Protein AF-0000000087348554 (afdb_homodimer)

InterPro domains:
  IPR007658 Protein of unknown function DUF594 [PF04578] (709-762)
  IPR025315 Domain of unknown function DUF4220 [PF13968] (114-515)

pLDDT: mean 78.17, std 15.98, range [23.62, 96.56]

Radius of gyration: 38.82 Å; Cα contacts (8 Å, |Δi|>4): 2199; chains: 2; bounding box: 95×120×95 Å

Solvent-accessible surface area (backbone atoms only — not comparable to full-atom values): 82004 Å² total; per-residue (Å²): 136,74,88,59,67,51,54,54,51,71,67,56,51,52,50,49,66,68,67,70,65,58,65,64,60,48,52,51,48,50,52,50,50,51,52,45,52,52,31,45,48,41,44,54,53,40,46,72,56,22,68,59,44,59,80,38,67,67,56,47,48,50,37,50,46,22,65,62,46,45,54,23,51,48,29,25,48,44,21,30,39,45,76,20,38,17,82,32,52,38,53,46,80,52,91,65,31,38,36,37,27,44,25,42,23,60,70,47,46,52,44,53,50,46,43,51,33,43,53,49,44,47,50,61,70,47,48,51,36,20,46,44,32,80,67,46,69,59,56,34,65,76,62,59,66,57,52,51,52,48,53,53,51,44,50,55,49,54,51,49,47,66,70,59,65,53,56,71,68,58,44,48,58,52,49,46,41,51,48,50,46,52,52,52,52,50,49,52,45,50,33,43,57,50,15,43,72,27,44,69,49,6,39,20,43,37,35,51,27,23,44,34,40,46,61,65,69,49,73,67,67,64,66,62,81,66,92,81,69,61,71,73,40,63,60,50,40,53,73,79,52,63,66,38,82,39,59,77,25,27,30,68,61,69,74,72,73,82,68,79,89,68,82,63,54,75,54,55,41,30,45,37,60,55,65,64,57,79,53,74,86,40,53,87,56,29,60,59,49,48,43,48,46,48,15,51,26,48,36,53,55,52,46,25,48,63,36,67,48,49,60,74,56,44,35,32,67,72,51,13,56,52,44,39,46,71,50,61,62,56,90,43,27,62,59,42,53,48,35,45,38,49,17,48,29,52,50,36,38,42,66,65,26,48,62,59,38,32,66,68,42,88,60,45,52,57,52,51,44,49,51,38,52,51,49,42,50,51,43,48,50,54,51,50,49,45,41,66,70,46,50,47,52,54,69,64,62,67,60,85,66,70,23,35,34,38,23,43,31,36,28,33,61,69,74,42,77,88,81,81,69,84,48,73,46,25,40,72,45,77,49,52,42,69,59,45,62,77,52,52,51,57,39,55,53,43,42,50,48,43,40,51,52,37,50,48,51,47,47,50,57,62,50,29,70,65,43,53,51,52,49,49,48,51,40,64,56,35,65,72,46,60,69,33,65,65,53,50,48,49,52,49,49,47,61,68,54,48,68,82,80,69,70,59,36,47,73,25,36,44,57,36,58,70,79,63,74,78,80,68,79,42,69,64,45,48,54,45,36,68,61,46,64,58,55,54,40,72,61,54,67,38,41,39,36,44,39,48,50,45,52,51,50,37,50,75,68,62,48,51,74,45,24,38,61,49,70,68,63,69,32,40,44,45,48,97,87,42,75,78,44,73,61,70,95,58,53,70,66,56,50,50,50,21,51,30,48,15,50,52,42,70,64,44,64,58,84,88,70,72,82,64,87,70,47,54,34,47,51,20,26,52,52,50,36,20,27,51,46,25,33,36,61,76,41,23,69,64,41,93,49,38,44,68,39,39,33,50,50,46,50,53,51,34,53,50,47,44,62,61,46,55,91,56,70,81,60,84,77,45,86,43,45,65,56,49,32,51,48,50,33,52,50,37,56,71,62,46,81,51,66,55,58,32,50,6,28,52,50,27,52,54,44,52,51,43,24,72,71,72,32,62,64,54,48,28,42,27,44,24,52,46,48,29,49,48,50,57,49,43,27,40,58,86,54,60,66,49,45,50,54,35,40,52,57,20,41,39,55,57,50,49,48,27,55,54,37,42,55,54,40,24,57,41,47,38,74,74,51,55,74,70,59,63,69,67,73,114,135,75,87,58,67,49,54,56,53,71,67,58,51,52,50,48,68,68,66,69,66,57,65,64,60,49,52,51,47,50,51,50,49,51,52,43,49,51,31,47,48,41,42,53,52,38,45,71,56,22,69,59,43,59,81,38,68,66,57,44,47,50,37,50,47,23,65,62,47,45,53,25,51,48,29,24,47,44,22,30,39,45,76,20,38,16,85,32,51,39,52,44,80,54,92,64,31,38,35,37,27,43,25,44,22,61,69,47,46,52,43,52,50,44,43,52,34,44,52,50,44,47,51,61,70,46,49,49,36,19,46,42,33,81,67,46,70,61,56,34,64,75,62,60,66,58,53,49,52,47,52,52,50,44,51,54,50,54,51,49,48,66,70,57,66,54,57,72,67,58,44,48,57,52,50,45,41,50,49,51,44,52,51,53,50,49,49,52,46,51,32,45,57,52,15,43,71,26,44,69,50,6,39,20,44,36,34,51,26,22,44,33,41,48,60,65,69,48,74,67,66,62,64,62,80,66,92,82,69,63,70,72,41,63,60,50,39,54,71,80,53,64,64,38,81,39,59,76,26,28,30,68,60,69,74,71,75,83,67,81,89,68,83,62,55,76,54,54,41,29,44,36,60,55,65,64,58,79,53,75,84,41,54,87,56,28,60,59,50,48,42,48,47,49,16,51,27,49,34,53,55,51,45,24,49,61,37,67,48,50,60,74,54,42,34,31,66,72,50,15,58,52,45,39,48,72,50,61,63,55,90,45,30,62,58,41,54,48,35,45,36,50,17,49,27,52,50,38,37,43,67,65,25,49,61,58,38,32,64,69,41,88,60,45,53,56,51,51,46,50,52,36,53,51,50,40,51,50,42,50,52,52,51,51,49,45,41,66,70,46,49,48,55,55,68,63,62,64,66,85,65,72,23,37,34,37,24,43,31,33,30,31,58,68,75,42,75,90,84,77,71,82,46,73,45,24,37,73,44,77,49,53,42,69,60,43,61,78,51,51,52,57,40,54,53,43,42,50,49,42,40,52,50,37,50,50,52,46,46,49,57,62,50,29,71,65,44,53,50,51,49,50,48,51,41,65,55,35,64,71,46,60,68,33,66,64,52,49,48,50,52,50,50,48,60,66,58,50,75,82,82,67,69,60,34,47,72,22,34,45,58,34,59,72,80,64,74,78,76,69,81,42,69,65,47,48,53,46,36,68,61,47,64,59,54,53,38,70,59,54,68,39,41,39,37,44,40,49,49,45,52,49,51,36,50,74,69,63,48,51,77,44,22,38,61,50,70,66,60,70,32,39,44,45,48,98,87,41,75,77,45,72,60,71,93,58,53,71,66,56,50,52,50,21,50,29,47,15,50,51,42,71,64,44,65,61,83,89,70,74,82,67,84,68,48,53,33,48,50,20,26,52,52,47,35,21,27,50,47,25,33,36,62,77,41,24,68,65,42,93,51,38,44,66,42,38,34,51,50,46,51,54,51,35,54,48,45,44,63,61,46,57,90,56,70,80,60,84,77,46,86,42,46,66,54,48,32,51,49,51,33,53,50,38,56,71,62,47,80,51,66,55,60,33,51,7,28,51,50,28,52,53,44,52,53,43,24,74,72,73,33,63,63,54,47,29,43,27,43,24,52,45,50,30,49,49,51,56,49,44,28,39,59,86,53,60,66,49,45,52,51,36,39,52,58,20,41,39,57,56,49,48,48,26,52,53,38,43,55,56,38,24,54,40,46,41,75,72,53,53,73,68,58,63,68,67,73,113

Organism: Triticum turgidum subsp. durum (NCBI:txid4567)

Secondary structure (DSSP, 8-state):
---------HHHHHHHHHHS--HHHHHHHHHHHHHHHHHHHHHHHHHHHHHHHTT-HHHHHHHHHHHHHHHHHHHHHHHIIIIISTTEEEEEEETTEEEEEEEE-HHHHHHHHHHHHHHHHHHHHH---B---TTTT--B---HHHHHHHHHHHHHHHHHHHHTT--HHHHHHHHHHHHHHHHHHHHHHHHHHHHHH-TTTTTHHHHHHHHHHHHHH-TTS---S-TT-----EEE-GGGS-EEEETTEEEE--------S----TT-EEHHHHHH---GGGHHHHHHHHHHHHHHHHHHHHHHHHTT--HHHHTHHHHHHHHHHHHHSSS-HHHHHHHHHHHHHHHHHHHH-SSGGGGGSTTHHHHHHHHHHHHHHHHHHHHHHHIIIIIHHHHT--S----SEEEEEEEEE---SSS------S--EEEEES-THHHHHHHHHHHHHHHHHHHHHHHHHHH-HHHHHHHHHHHHH-TTGGG-HHHHHHHHHHHHT--GGG--S--EE----SS-------HHHHHHHHHHTT-PEEPPHHHHHHHHHHHHHHHHTT--SSEE--HHHHTEEEETTEEEEE--S--HHHHHHHHHHHHHHHT---SSS------HHHHHHHHHHHHHHHHHHH-GGGSSS-HHHHHHHHHHHHHHHHHHHTT----TT--SHHHHHHHHHHHHHHH--SHHHHHHHHHHHHHHHHHHHH-HHHHHHHHHHHHHHHHHHHS--S-HHHHHHHHHTT--HHHHHHHHHHHTT--EEHHHHHHHHGGG--/---------HHHHHHHHHHS--HHHHHHHHHHHHHHHHHHHHHHHHHHHHHHHTT-HHHHHHHHHHHHHHHHHHHHHHHIIIIISTTEEEEEEETTEEEEEEEE-HHHHHHHHHHHHHHHHHHHHH---B---TTTT--B---HHHHHHHHHHHHHHHHHHHHTT--HHHHHHHHHHHHHHHHHHHHHHHHHHHHHH-TTTTTHHHHHHHHHHHHHH-TTS---S-TT-----EEE-GGGS-EEEETTEEEE--------S----TT-EEHHHHHH---GGGHHHHHHHHHHHHHHHHHHHHHHHHTT--HHHHTHHHHHHHHHHHHHSSS-HHHHHHHHHHHHHHHHHHHH-SSGGGGGSTTHHHHHHHHHHHHHHHHHHHHHHHIIIIIHHHHT--S----SEEEEEEEEE---SSS------S--EEEEES-THHHHHHHHHHHHHHHHHHHHHHHHHHS-HHHHHHHHHHHHH-GGGGS-HHHHHHHHHHHHT-SSTT--S--EE----SS-------HHHHHHHHHHTT-PEEPPHHHHHHHHHHHHHHHHTT--SSEE--HHHHTEEEETTEEEEE-TT--HHHHHHHHHHHHHHHT---SSS------HHHHHHHHHHHHHHHHHHH-GGGSSS-HHHHHHHHHHHHHHHHHHHTT----TT--SHHHHHHHHHHHHHHH--SHHHHHHHHHHHHHHHHHHHH-HHHHHHHHHHHHHHHHHHHS--S-HHHHHHHHHTT--HHHHHHHHHHHTT--EEHHHHHHHHGGGT-

Structure (mmCIF, N/CA/C/O backbone):
data_AF-0000000087348554-model_v1
#
loop_
_entity.id
_entity.type
_entity.pdbx_description
1 polymer 'DUF4220 domain-containing protein'
#
loop_
_atom_site.group_PDB
_atom_site.id
_atom_site.type_symbol
_atom_site.label_atom_id
_atom_site.label_alt_id
_atom_site.label_comp_id
_atom_site.label_asym_id
_atom_site.label_entity_id
_atom_site.label_seq_id
_atom_site.pdbx_PDB_ins_code
_atom_site.Cartn_x
_atom_site.Cartn_y
_atom_site.Cartn_z
_atom_site.occupancy
_atom_site.B_iso_or_equiv
_atom_site.auth_seq_id
_atom_site.auth_comp_id
_atom_site.auth_asym_id
_atom_site.auth_atom_id
_atom_site.pdbx_PDB_model_num
ATOM 1 N N . MET A 1 1 ? -22.359 61.125 46.844 1 23.91 1 MET A N 1
ATOM 2 C CA . MET A 1 1 ? -21.594 60.125 46.125 1 23.91 1 MET A CA 1
ATOM 3 C C . MET A 1 1 ? -22.094 59.969 44.688 1 23.91 1 MET A C 1
ATOM 5 O O . MET A 1 1 ? -23.125 59.375 44.438 1 23.91 1 MET A O 1
ATOM 9 N N . SER A 1 2 ? -22.031 61 43.906 1 27.91 2 SER A N 1
ATOM 10 C CA . SER A 1 2 ? -22.547 61.219 42.562 1 27.91 2 SER A CA 1
ATOM 11 C C . SER A 1 2 ? -22.125 60.094 41.594 1 27.91 2 SER A C 1
ATOM 13 O O . SER A 1 2 ? -21.125 59.438 41.844 1 27.91 2 SER A O 1
ATOM 15 N N . ASN A 1 3 ? -23.094 59.656 40.781 1 31.27 3 ASN A N 1
ATOM 16 C CA . ASN A 1 3 ? -23.188 58.625 39.781 1 31.27 3 ASN A CA 1
ATOM 17 C C . ASN A 1 3 ? -21.984 58.625 38.844 1 31.27 3 ASN A C 1
ATOM 19 O O . ASN A 1 3 ? -21.969 59.375 37.844 1 31.27 3 ASN A O 1
ATOM 23 N N . LEU A 1 4 ? -20.75 58.688 39.25 1 34.41 4 LEU A N 1
ATOM 24 C CA . LEU A 1 4 ? -19.406 58.625 38.688 1 34.41 4 LEU A CA 1
ATOM 25 C C . LEU A 1 4 ? -19.25 57.438 37.75 1 34.41 4 LEU A C 1
ATOM 27 O O . LEU A 1 4 ? -18.141 57.094 37.375 1 34.41 4 LEU A O 1
ATOM 31 N N . ASN A 1 5 ? -20.188 56.562 37.688 1 40.28 5 ASN A N 1
ATOM 32 C CA . ASN A 1 5 ? -20.141 55.438 36.75 1 40.28 5 ASN A CA 1
ATOM 33 C C . ASN A 1 5 ? -20.203 55.906 35.312 1 40.28 5 ASN A C 1
ATOM 35 O O . ASN A 1 5 ? -21.25 55.844 34.656 1 40.28 5 ASN A O 1
ATOM 39 N N . GLN A 1 6 ? -19.75 56.938 34.938 1 46.12 6 GLN A N 1
ATOM 40 C CA . GLN A 1 6 ? -19.953 57.375 33.562 1 46.12 6 GLN A CA 1
ATOM 41 C C . GLN A 1 6 ? -19.234 56.469 32.562 1 46.12 6 GLN A C 1
ATOM 43 O O . GLN A 1 6 ? -18.031 56.219 32.688 1 46.12 6 GLN A O 1
ATOM 48 N N . THR A 1 7 ? -19.859 55.438 31.797 1 59.31 7 THR A N 1
ATOM 49 C CA . THR A 1 7 ? -19.656 54.562 30.656 1 59.31 7 THR A CA 1
ATOM 50 C C . THR A 1 7 ? -18.891 55.281 29.547 1 59.31 7 THR A C 1
ATOM 52 O O . THR A 1 7 ? -18.906 56.5 29.469 1 59.31 7 THR A O 1
ATOM 55 N N . CYS A 1 8 ? -17.766 54.5 29.062 1 74.31 8 CYS A N 1
ATOM 56 C CA . CYS A 1 8 ? -17.109 55.031 27.875 1 74.31 8 CYS A CA 1
ATOM 57 C C . CYS A 1 8 ? -18.109 55.625 26.891 1 74.31 8 CYS A C 1
ATOM 59 O O . CYS A 1 8 ? -19.219 55.094 26.734 1 74.31 8 CYS A O 1
ATOM 61 N N . SER A 1 9 ? -18.016 56.938 26.484 1 76.19 9 SER A N 1
ATOM 62 C CA . SER A 1 9 ? -18.906 57.562 25.516 1 76.19 9 SER A CA 1
ATOM 63 C C . SER A 1 9 ? -19.109 56.688 24.297 1 76.19 9 SER A C 1
ATOM 65 O O . SER A 1 9 ? -18.25 55.875 23.953 1 76.19 9 SER A O 1
ATOM 67 N N . ASN A 1 10 ? -20.328 56.625 23.719 1 79.62 10 ASN A N 1
ATOM 68 C CA . ASN A 1 10 ? -20.656 55.844 22.516 1 79.62 10 ASN A CA 1
ATOM 69 C C . ASN A 1 10 ? -19.703 56.156 21.375 1 79.62 10 ASN A C 1
ATOM 71 O O . ASN A 1 10 ? -19.359 55.281 20.578 1 79.62 10 ASN A O 1
ATOM 75 N N . ASP A 1 11 ? -19.234 57.406 21.312 1 79.81 11 ASP A N 1
ATOM 76 C CA . ASP A 1 11 ? -18.297 57.781 20.266 1 79.81 11 ASP A CA 1
ATOM 77 C C . ASP A 1 11 ? -16.953 57.094 20.469 1 79.81 11 ASP A C 1
ATOM 79 O O . ASP A 1 11 ? -16.312 56.688 19.5 1 79.81 11 ASP A O 1
ATOM 83 N N . ALA A 1 12 ? -16.547 57 21.703 1 79.62 12 ALA A N 1
ATOM 84 C CA . ALA A 1 12 ? -15.289 56.312 22.016 1 79.62 12 ALA A CA 1
ATOM 85 C C . ALA A 1 12 ? -15.367 54.844 21.688 1 79.62 12 ALA A C 1
ATOM 87 O O . ALA A 1 12 ? -14.414 54.25 21.172 1 79.62 12 ALA A O 1
ATOM 88 N N . LEU A 1 13 ? -16.484 54.312 21.938 1 81.5 13 LEU A N 1
ATOM 89 C CA . LEU A 1 13 ? -16.672 52.875 21.656 1 81.5 13 LEU A CA 1
ATOM 90 C C . LEU A 1 13 ? -16.688 52.625 20.156 1 81.5 13 LEU A C 1
ATOM 92 O O . LEU A 1 13 ? -16.125 51.625 19.688 1 81.5 13 LEU A O 1
ATOM 96 N N . ASP A 1 14 ? -17.344 53.469 19.391 1 81.88 14 ASP A N 1
ATOM 97 C CA . ASP A 1 14 ? -17.359 53.312 17.938 1 81.88 14 ASP A CA 1
ATOM 98 C C . ASP A 1 14 ? -15.969 53.5 17.344 1 81.88 14 ASP A C 1
ATOM 100 O O . ASP A 1 14 ? -15.602 52.812 16.391 1 81.88 14 ASP A O 1
ATOM 104 N N . TYR A 1 15 ? -15.195 54.375 17.922 1 80.31 15 TYR A N 1
ATOM 105 C CA . TYR A 1 15 ? -13.828 54.594 17.453 1 80.31 15 TYR A CA 1
ATOM 106 C C . TYR A 1 15 ? -12.977 53.344 17.703 1 80.31 15 TYR A C 1
ATOM 108 O O . TYR A 1 15 ? -12.188 52.938 16.844 1 80.31 15 TYR A O 1
ATOM 116 N N . PHE A 1 16 ? -13.188 52.75 18.859 1 79.19 16 PHE A N 1
ATOM 117 C CA . PHE A 1 16 ? -12.469 51.5 19.172 1 79.19 16 PHE A CA 1
ATOM 118 C C . PHE A 1 16 ? -12.844 50.406 18.203 1 79.19 16 PHE A C 1
ATOM 120 O O . PHE A 1 16 ? -11.977 49.688 17.703 1 79.19 16 PHE A O 1
ATOM 127 N N . ASN A 1 17 ? -14.086 50.344 17.953 1 76.38 17 ASN A N 1
ATOM 128 C CA . ASN A 1 17 ? -14.594 49.312 17.062 1 76.38 17 ASN A CA 1
ATOM 129 C C . ASN A 1 17 ? -14.023 49.438 15.664 1 76.38 17 ASN A C 1
ATOM 131 O O . ASN A 1 17 ? -13.711 48.438 15.016 1 76.38 17 ASN A O 1
ATOM 135 N N . GLU A 1 18 ? -13.789 50.562 15.219 1 76.94 18 GLU A N 1
ATOM 136 C CA . GLU A 1 18 ? -13.344 50.812 13.844 1 76.94 18 GLU A CA 1
ATOM 137 C C . GLU A 1 18 ? -11.82 50.719 13.742 1 76.94 18 GLU A C 1
ATOM 139 O O . GLU A 1 18 ? -11.281 50.312 12.703 1 76.94 18 GLU A O 1
ATOM 144 N N . ASN A 1 19 ? -11.07 50.938 14.836 1 72.75 19 ASN A N 1
ATOM 145 C CA . ASN A 1 19 ? -9.625 51.094 14.68 1 72.75 19 ASN A CA 1
ATOM 146 C C . ASN A 1 19 ? -8.867 49.938 15.289 1 72.75 19 ASN A C 1
ATOM 148 O O . ASN A 1 19 ? -7.648 49.812 15.148 1 72.75 19 ASN A O 1
ATOM 152 N N . ILE A 1 20 ? -9.531 49.031 16 1 72.56 20 ILE A N 1
ATOM 153 C CA . ILE A 1 20 ? -8.828 47.938 16.625 1 72.56 20 ILE A CA 1
ATOM 154 C C . ILE A 1 20 ? -8.383 46.938 15.539 1 72.56 20 ILE A C 1
ATOM 156 O O . ILE A 1 20 ? -7.383 46.25 15.703 1 72.56 20 ILE A O 1
ATOM 160 N N . GLY A 1 21 ? -8.977 46.906 14.258 1 71.56 21 GLY A N 1
ATOM 161 C CA . GLY A 1 21 ? -8.547 46.062 13.141 1 71.56 21 GLY A CA 1
ATOM 162 C C . GLY A 1 21 ? -8.789 44.594 13.359 1 71.56 21 GLY A C 1
ATOM 163 O O . GLY A 1 21 ? -7.992 43.75 12.93 1 71.56 21 GLY A O 1
ATOM 164 N N . LEU A 1 22 ? -9.773 44.156 14.148 1 77.38 22 LEU A N 1
ATOM 165 C CA . LEU A 1 22 ? -10.039 42.75 14.453 1 77.38 22 LEU A CA 1
ATOM 166 C C . LEU A 1 22 ? -11.109 42.188 13.523 1 77.38 22 LEU A C 1
ATOM 168 O O . LEU A 1 22 ? -11.273 40.969 13.43 1 77.38 22 LEU A O 1
ATOM 172 N N . ARG A 1 23 ? -11.711 42.969 12.773 1 76.62 23 ARG A N 1
ATOM 173 C CA . ARG A 1 23 ? -12.766 42.469 11.891 1 76.62 23 ARG A CA 1
ATOM 174 C C . ARG A 1 23 ? -12.18 41.656 10.742 1 76.62 23 ARG A C 1
ATOM 176 O O . ARG A 1 23 ? -12.742 40.625 10.359 1 76.62 23 ARG A O 1
ATOM 183 N N . GLY A 1 24 ? -11.07 42.062 10.125 1 77.81 24 GLY A N 1
ATOM 184 C CA . GLY A 1 24 ? -10.43 41.344 9.039 1 77.81 24 GLY A CA 1
ATOM 185 C C . GLY A 1 24 ? -9.945 39.969 9.438 1 77.81 24 GLY A C 1
ATOM 186 O O . GLY A 1 24 ? -10.375 38.938 8.875 1 77.81 24 GLY A O 1
ATOM 187 N N . PRO A 1 25 ? -9.195 39.875 10.5 1 78.75 25 PRO A N 1
ATOM 188 C CA . PRO A 1 25 ? -8.688 38.562 10.953 1 78.75 25 PRO A CA 1
ATOM 189 C C . PRO A 1 25 ? -9.797 37.594 11.367 1 78.75 25 PRO A C 1
ATOM 191 O O . PRO A 1 25 ? -9.703 36.406 11.109 1 78.75 25 PRO A O 1
ATOM 194 N N . ILE A 1 26 ? -10.852 38.094 11.984 1 83.69 26 ILE A N 1
ATOM 195 C CA . ILE A 1 26 ? -11.922 37.188 12.43 1 83.69 26 ILE A CA 1
ATOM 196 C C . ILE A 1 26 ? -12.695 36.688 11.219 1 83.69 26 ILE A C 1
ATOM 198 O O . ILE A 1 26 ? -13.156 35.531 11.227 1 83.69 26 ILE A O 1
ATOM 202 N N . THR A 1 27 ? -12.859 37.5 10.234 1 86 27 THR A N 1
ATOM 203 C CA . THR A 1 27 ? -13.523 37.031 9.023 1 86 27 THR A CA 1
ATOM 204 C C . THR A 1 27 ? -12.688 35.969 8.328 1 86 27 THR A C 1
ATOM 206 O O . THR A 1 27 ? -13.234 35 7.789 1 86 27 THR A O 1
ATOM 209 N N . ARG A 1 28 ? -11.445 36.062 8.352 1 85.25 28 ARG A N 1
ATOM 210 C CA . ARG A 1 28 ? -10.562 35.062 7.766 1 85.25 28 ARG A CA 1
ATOM 211 C C . ARG A 1 28 ? -10.594 33.75 8.57 1 85.25 28 ARG A C 1
ATOM 213 O O . ARG A 1 28 ? -10.641 32.656 7.996 1 85.25 28 ARG A O 1
ATOM 220 N N . VAL A 1 29 ? -10.578 33.906 9.836 1 87.06 29 VAL A N 1
ATOM 221 C CA . VAL A 1 29 ? -10.633 32.719 10.703 1 87.06 29 VAL A CA 1
ATOM 222 C C . VAL A 1 29 ? -11.945 31.984 10.492 1 87.06 29 VAL A C 1
ATOM 224 O O . VAL A 1 29 ? -11.969 30.75 10.398 1 87.06 29 VAL A O 1
ATOM 227 N N . ASN A 1 30 ? -13.031 32.75 10.359 1 90.31 30 ASN A N 1
ATOM 228 C CA . ASN A 1 30 ? -14.328 32.125 10.125 1 90.31 30 ASN A CA 1
ATOM 229 C C . ASN A 1 30 ? -14.383 31.438 8.758 1 90.31 30 ASN A C 1
ATOM 231 O O . ASN A 1 30 ? -15 30.391 8.617 1 90.31 30 ASN A O 1
ATOM 235 N N . ALA A 1 31 ? -13.719 32.062 7.82 1 90.44 31 ALA A N 1
ATOM 236 C CA . ALA A 1 31 ? -13.648 31.422 6.512 1 90.44 31 ALA A CA 1
ATOM 237 C C . ALA A 1 31 ? -12.875 30.109 6.594 1 90.44 31 ALA A C 1
ATOM 239 O O . ALA A 1 31 ? -13.273 29.109 5.984 1 90.44 31 ALA A O 1
ATOM 240 N N . LEU A 1 32 ? -11.844 30.078 7.344 1 90.75 32 LEU A N 1
ATOM 241 C CA . LEU A 1 32 ? -11.047 28.875 7.496 1 90.75 32 LEU A CA 1
ATOM 242 C C . LEU A 1 32 ? -11.797 27.812 8.305 1 90.75 32 LEU A C 1
ATOM 244 O O . LEU A 1 32 ? -11.648 26.625 8.062 1 90.75 32 LEU A O 1
ATOM 248 N N . ILE A 1 33 ? -12.633 28.281 9.211 1 90.44 33 ILE A N 1
ATOM 249 C CA . ILE A 1 33 ? -13.453 27.359 9.984 1 90.44 33 ILE A CA 1
ATOM 250 C C . ILE A 1 33 ? -14.461 26.656 9.07 1 90.44 33 ILE A C 1
ATOM 252 O O . ILE A 1 33 ? -14.688 25.453 9.188 1 90.44 33 ILE A O 1
ATOM 256 N N . VAL A 1 34 ? -14.953 27.422 8.164 1 89.94 34 VAL A N 1
ATOM 257 C CA . VAL A 1 34 ? -15.914 26.859 7.227 1 89.94 34 VAL A CA 1
ATOM 258 C C . VAL A 1 34 ? -15.219 25.844 6.316 1 89.94 34 VAL A C 1
ATOM 260 O O . VAL A 1 34 ? -15.742 24.75 6.066 1 89.94 34 VAL A O 1
ATOM 263 N N . VAL A 1 35 ? -14.047 26.141 5.887 1 90.31 35 VAL A N 1
ATOM 264 C CA . VAL A 1 35 ? -13.281 25.219 5.051 1 90.31 35 VAL A CA 1
ATOM 265 C C . VAL A 1 35 ? -12.969 23.953 5.832 1 90.31 35 VAL A C 1
ATOM 267 O O . VAL A 1 35 ? -13.102 22.844 5.309 1 90.31 35 VAL A O 1
ATOM 270 N N . ASN A 1 36 ? -12.672 24.156 6.988 1 89.25 36 ASN A N 1
ATOM 271 C CA . ASN A 1 36 ? -12.344 23 7.82 1 89.25 36 ASN A CA 1
ATOM 272 C C . ASN A 1 36 ? -13.57 22.125 8.086 1 89.25 36 ASN A C 1
ATOM 274 O O . ASN A 1 36 ? -13.453 20.906 8.172 1 89.25 36 ASN A O 1
ATOM 278 N N . ALA A 1 37 ? -14.672 22.812 8.227 1 85.62 37 ALA A N 1
ATOM 279 C CA . ALA A 1 37 ? -15.914 22.062 8.406 1 85.62 37 ALA A CA 1
ATOM 280 C C . ALA A 1 37 ? -16.234 21.234 7.172 1 85.62 37 ALA A C 1
ATOM 282 O O . ALA A 1 37 ? -16.672 20.078 7.289 1 85.62 37 ALA A O 1
ATOM 283 N N . ILE A 1 38 ? -15.93 21.734 6.086 1 85.75 38 ILE A N 1
ATOM 284 C CA . ILE A 1 38 ? -16.156 21.016 4.836 1 85.75 38 ILE A CA 1
ATOM 285 C C . ILE A 1 38 ? -15.188 19.828 4.746 1 85.75 38 ILE A C 1
ATOM 287 O O . ILE A 1 38 ? -15.594 18.719 4.391 1 85.75 38 ILE A O 1
ATOM 291 N N . LEU A 1 39 ? -14 20.047 5.078 1 86.44 39 LEU A N 1
ATOM 292 C CA . LEU A 1 39 ? -13 18.984 5.035 1 86.44 39 LEU A CA 1
ATOM 293 C C . LEU A 1 39 ? -13.352 17.875 6.012 1 86.44 39 LEU A C 1
ATOM 295 O O . LEU A 1 39 ? -13.195 16.688 5.699 1 86.44 39 LEU A O 1
ATOM 299 N N . MET A 1 40 ? -13.922 18.312 7.051 1 82.5 40 MET A N 1
ATOM 300 C CA . MET A 1 40 ? -14.359 17.328 8.039 1 82.5 40 MET A CA 1
ATOM 301 C C . MET A 1 40 ? -15.523 16.5 7.496 1 82.5 40 MET A C 1
ATOM 303 O O . MET A 1 40 ? -15.586 15.289 7.727 1 82.5 40 MET A O 1
ATOM 307 N N . GLY A 1 41 ? -16.344 17.172 6.832 1 76.75 41 GLY A N 1
ATOM 308 C CA . GLY A 1 41 ? -17.438 16.453 6.191 1 76.75 41 GLY A CA 1
ATOM 309 C C . GLY A 1 41 ? -16.953 15.383 5.227 1 76.75 41 GLY A C 1
ATOM 310 O O . GLY A 1 41 ? -17.484 14.266 5.215 1 76.75 41 GLY A O 1
ATOM 311 N N . PHE A 1 42 ? -15.906 15.648 4.621 1 81.75 42 PHE A N 1
ATOM 312 C CA . PHE A 1 42 ? -15.328 14.688 3.695 1 81.75 42 PHE A CA 1
ATOM 313 C C . PHE A 1 42 ? -14.656 13.547 4.453 1 81.75 42 PHE A C 1
ATOM 315 O O . PHE A 1 42 ? -14.797 12.383 4.078 1 81.75 42 PHE A O 1
ATOM 322 N N . MET A 1 43 ? -13.992 13.891 5.449 1 79.5 43 MET A N 1
ATOM 323 C CA . MET A 1 43 ? -13.273 12.867 6.207 1 79.5 43 MET A CA 1
ATOM 324 C C . MET A 1 43 ? -14.242 11.883 6.852 1 79.5 43 MET A C 1
ATOM 326 O O . MET A 1 43 ? -14.039 10.672 6.785 1 79.5 43 MET A O 1
ATOM 330 N N . VAL A 1 44 ? -15.32 12.398 7.352 1 73.81 44 VAL A N 1
ATOM 331 C CA . VAL A 1 44 ? -16.281 11.562 8.055 1 73.81 44 VAL A CA 1
ATOM 332 C C . VAL A 1 44 ? -17.172 10.836 7.047 1 73.81 44 VAL A C 1
ATOM 334 O O . VAL A 1 44 ? -17.438 9.641 7.188 1 73.81 44 VAL A O 1
ATOM 337 N N . GLY A 1 45 ? -17.578 11.531 6.023 1 72.31 45 GLY A N 1
ATOM 338 C CA . GLY A 1 45 ? -18.438 10.93 5.02 1 72.31 45 GLY A CA 1
ATOM 339 C C . GLY A 1 45 ? -17.766 9.828 4.234 1 72.31 45 GLY A C 1
ATOM 340 O O . GLY A 1 45 ? -18.328 8.734 4.082 1 72.31 45 GLY A O 1
ATOM 341 N N . ILE A 1 46 ? -16.578 10.062 3.834 1 74 46 ILE A N 1
ATOM 342 C CA . ILE A 1 46 ? -15.859 9.086 3.027 1 74 46 ILE A CA 1
ATOM 343 C C . ILE A 1 46 ? -15.312 7.98 3.928 1 74 46 ILE A C 1
ATOM 345 O O . ILE A 1 46 ? -15.234 6.82 3.518 1 74 46 ILE A O 1
ATOM 349 N N . GLY A 1 47 ? -14.961 8.305 5.129 1 67.69 47 GLY A N 1
ATOM 350 C CA . GLY A 1 47 ? -14.508 7.285 6.059 1 67.69 47 GLY A CA 1
ATOM 351 C C . GLY A 1 47 ? -15.578 6.254 6.379 1 67.69 47 GLY A C 1
ATOM 352 O O . GLY A 1 47 ? -15.289 5.059 6.453 1 67.69 47 GLY A O 1
ATOM 353 N N . ALA A 1 48 ? -16.797 6.684 6.477 1 64.31 48 ALA A N 1
ATOM 354 C CA . ALA A 1 48 ? -17.891 5.793 6.848 1 64.31 48 ALA A CA 1
ATOM 355 C C . ALA A 1 48 ? -18.375 4.988 5.641 1 64.31 48 ALA A C 1
ATOM 357 O O . ALA A 1 48 ? -18.672 3.799 5.762 1 64.31 48 ALA A O 1
ATOM 358 N N . TYR A 1 49 ? -18.375 5.664 4.387 1 61.78 49 TYR A N 1
ATOM 359 C CA . TYR A 1 49 ? -18.938 4.988 3.227 1 61.78 49 TYR A CA 1
ATOM 360 C C . TYR A 1 49 ? -17.875 4.742 2.164 1 61.78 49 TYR A C 1
ATOM 362 O O . TYR A 1 49 ? -18.188 4.262 1.068 1 61.78 49 TYR A O 1
ATOM 370 N N . GLY A 1 50 ? -16.719 5.102 2.535 1 60.25 50 GLY A N 1
ATOM 371 C CA . GLY A 1 50 ? -15.688 5.199 1.509 1 60.25 50 GLY A CA 1
ATOM 372 C C . GLY A 1 50 ? -15.125 3.852 1.099 1 60.25 50 GLY A C 1
ATOM 373 O O . GLY A 1 50 ? -14.523 3.725 0.03 1 60.25 50 GLY A O 1
ATOM 374 N N . HIS A 1 51 ? -15.438 2.875 1.825 1 61.69 51 HIS A N 1
ATOM 375 C CA . HIS A 1 51 ? -14.82 1.617 1.43 1 61.69 51 HIS A CA 1
ATOM 376 C C . HIS A 1 51 ? -15.297 1.176 0.049 1 61.69 51 HIS A C 1
ATOM 378 O O . HIS A 1 51 ? -14.531 0.579 -0.713 1 61.69 51 HIS A O 1
ATOM 384 N N . ARG A 1 52 ? -16.562 1.584 -0.223 1 61.81 52 ARG A N 1
ATOM 385 C CA . ARG A 1 52 ? -17.141 1.18 -1.502 1 61.81 52 ARG A CA 1
ATOM 386 C C . ARG A 1 52 ? -16.609 2.043 -2.639 1 61.81 52 ARG A C 1
ATOM 388 O O . ARG A 1 52 ? -16.562 1.603 -3.791 1 61.81 52 ARG A O 1
ATOM 395 N N . TYR A 1 53 ? -16.125 3.223 -2.195 1 59.59 53 TYR A N 1
ATOM 396 C CA . TYR A 1 53 ? -15.781 4.16 -3.26 1 59.59 53 TYR A CA 1
ATOM 397 C C . TYR A 1 53 ? -14.281 4.43 -3.279 1 59.59 53 TYR A C 1
ATOM 399 O O . TYR A 1 53 ? -13.82 5.375 -3.922 1 59.59 53 TYR A O 1
ATOM 407 N N . ARG A 1 54 ? -13.602 3.668 -2.564 1 66.81 54 ARG A N 1
ATOM 408 C CA . ARG A 1 54 ? -12.156 3.854 -2.459 1 66.81 54 ARG A CA 1
ATOM 409 C C . ARG A 1 54 ? -11.492 3.719 -3.822 1 66.81 54 ARG A C 1
ATOM 411 O O . ARG A 1 54 ? -10.391 4.23 -4.031 1 66.81 54 ARG A O 1
ATOM 418 N N . HIS A 1 55 ? -12.289 3.266 -4.785 1 66.69 55 HIS A N 1
ATOM 419 C CA . HIS A 1 55 ? -11.664 3.016 -6.082 1 66.69 55 HIS A CA 1
ATOM 420 C C . HIS A 1 55 ? -11.664 4.273 -6.945 1 66.69 55 HIS A C 1
ATOM 422 O O . HIS A 1 55 ? -10.914 4.363 -7.918 1 66.69 55 HIS A O 1
ATOM 428 N N . ASN A 1 56 ? -12.438 5.266 -6.516 1 73.5 56 ASN A N 1
ATOM 429 C CA . ASN A 1 56 ? -12.445 6.512 -7.27 1 73.5 56 ASN A CA 1
ATOM 430 C C . ASN A 1 56 ? -11.297 7.426 -6.855 1 73.5 56 ASN A C 1
ATOM 432 O O . ASN A 1 56 ? -11.18 7.793 -5.684 1 73.5 56 ASN A O 1
ATOM 436 N N . PRO A 1 57 ? -10.43 7.758 -7.785 1 79.31 57 PRO A N 1
ATOM 437 C CA . PRO A 1 57 ? -9.25 8.562 -7.453 1 79.31 57 PRO A CA 1
ATOM 438 C C . PRO A 1 57 ? -9.617 9.945 -6.91 1 79.31 57 PRO A C 1
ATOM 440 O O . PRO A 1 57 ? -8.891 10.5 -6.078 1 79.31 57 PRO A O 1
ATOM 443 N N . LEU A 1 58 ? -10.781 10.5 -7.348 1 82.81 58 LEU A N 1
ATOM 444 C CA . LEU A 1 58 ? -11.188 11.82 -6.863 1 82.81 58 LEU A CA 1
ATOM 445 C C . LEU A 1 58 ? -11.562 11.758 -5.387 1 82.81 58 LEU A C 1
ATOM 447 O O . LEU A 1 58 ? -11.195 12.648 -4.613 1 82.81 58 LEU A O 1
ATOM 451 N N . ILE A 1 59 ? -12.266 10.68 -5.035 1 82.81 59 ILE A N 1
ATOM 452 C CA . ILE A 1 59 ? -12.68 10.539 -3.643 1 82.81 59 ILE A CA 1
ATOM 453 C C . ILE A 1 59 ? -11.453 10.297 -2.766 1 82.81 59 ILE A C 1
ATOM 455 O O . ILE A 1 59 ? -11.359 10.828 -1.656 1 82.81 59 ILE A O 1
ATOM 459 N N . ARG A 1 60 ? -10.562 9.672 -3.305 1 83.25 60 ARG A N 1
ATOM 460 C CA . ARG A 1 60 ? -9.328 9.43 -2.561 1 83.25 60 ARG A CA 1
ATOM 461 C C . ARG A 1 60 ? -8.531 10.719 -2.395 1 83.25 60 ARG A C 1
ATOM 463 O O . ARG A 1 60 ? -7.934 10.953 -1.342 1 83.25 60 ARG A O 1
ATOM 470 N N . PHE A 1 61 ? -8.594 11.531 -3.455 1 86.75 61 PHE A N 1
ATOM 471 C CA . PHE A 1 61 ? -7.883 12.805 -3.395 1 86.75 61 PHE A CA 1
ATOM 472 C C . PHE A 1 61 ? -8.523 13.727 -2.365 1 86.75 61 PHE A C 1
ATOM 474 O O . PHE A 1 61 ? -7.816 14.375 -1.584 1 86.75 61 PHE A O 1
ATOM 481 N N . LEU A 1 62 ? -9.742 13.719 -2.381 1 86.38 62 LEU A N 1
ATOM 482 C CA . LEU A 1 62 ? -10.445 14.586 -1.444 1 86.38 62 LEU A CA 1
ATOM 483 C C . LEU A 1 62 ? -10.242 14.117 -0.008 1 86.38 62 LEU A C 1
ATOM 485 O O . LEU A 1 62 ? -10.102 14.938 0.904 1 86.38 62 LEU A O 1
ATOM 489 N N . PHE A 1 63 ? -10.227 12.914 0.158 1 87.12 63 PHE A N 1
ATOM 490 C CA . PHE A 1 63 ? -10 12.367 1.493 1 87.12 63 PHE A CA 1
ATOM 491 C C . PHE A 1 63 ? -8.594 12.688 1.975 1 87.12 63 PHE A C 1
ATOM 493 O O . PHE A 1 63 ? -8.391 13.062 3.131 1 87.12 63 PHE A O 1
ATOM 500 N N . LEU A 1 64 ? -7.656 12.57 1.121 1 87.06 64 LEU A N 1
ATOM 501 C CA . LEU A 1 64 ? -6.266 12.859 1.464 1 87.06 64 LEU A CA 1
ATOM 502 C C . LEU A 1 64 ? -6.086 14.344 1.772 1 87.06 64 LEU A C 1
ATOM 504 O O . LEU A 1 64 ? -5.402 14.695 2.734 1 87.06 64 LEU A O 1
ATOM 508 N N . ALA A 1 65 ? -6.688 15.141 1.01 1 89.31 65 ALA A N 1
ATOM 509 C CA . ALA A 1 65 ? -6.613 16.578 1.23 1 89.31 65 ALA A CA 1
ATOM 510 C C . ALA A 1 65 ? -7.215 16.969 2.58 1 89.31 65 ALA A C 1
ATOM 512 O O . ALA A 1 65 ? -6.648 17.781 3.311 1 89.31 65 ALA A O 1
ATOM 513 N N . ALA A 1 66 ? -8.297 16.312 2.854 1 89.75 66 ALA A N 1
ATOM 514 C CA . ALA A 1 66 ? -8.961 16.594 4.121 1 89.75 66 ALA A CA 1
ATOM 515 C C . ALA A 1 66 ? -8.102 16.172 5.305 1 89.75 66 ALA A C 1
ATOM 517 O O . ALA A 1 66 ? -7.984 16.891 6.297 1 89.75 66 ALA A O 1
ATOM 518 N N . THR A 1 67 ? -7.414 15.109 5.18 1 86.62 67 THR A N 1
ATOM 519 C CA . THR A 1 67 ? -6.621 14.578 6.285 1 86.62 67 THR A CA 1
ATOM 520 C C . THR A 1 67 ? -5.336 15.383 6.465 1 86.62 67 THR A C 1
ATOM 522 O O . THR A 1 67 ? -4.883 15.594 7.594 1 86.62 67 THR A O 1
ATOM 525 N N . ILE A 1 68 ? -4.836 15.938 5.438 1 89.5 68 ILE A N 1
ATOM 526 C CA . ILE A 1 68 ? -3.559 16.641 5.504 1 89.5 68 ILE A CA 1
ATOM 527 C C . ILE A 1 68 ? -3.783 18.094 5.93 1 89.5 68 ILE A C 1
ATOM 529 O O . ILE A 1 68 ? -3.004 18.641 6.711 1 89.5 68 ILE A O 1
ATOM 533 N N . LEU A 1 69 ? -4.871 18.625 5.457 1 93.38 69 LEU A N 1
ATOM 534 C CA . LEU A 1 69 ? -5.07 20.047 5.656 1 93.38 69 LEU A CA 1
ATOM 535 C C . LEU A 1 69 ? -5.832 20.312 6.953 1 93.38 69 LEU A C 1
ATOM 537 O O . LEU A 1 69 ? -5.812 21.438 7.469 1 93.38 69 LEU A O 1
ATOM 541 N N . PHE A 1 70 ? -6.473 19.391 7.531 1 91.75 70 PHE A N 1
ATOM 542 C CA . PHE A 1 70 ? -7.324 19.594 8.695 1 91.75 70 PHE A CA 1
ATOM 543 C C . PHE A 1 70 ? -6.512 20.125 9.867 1 91.75 70 PHE A C 1
ATOM 545 O O . PHE A 1 70 ? -6.848 21.172 10.438 1 91.75 70 PHE A O 1
ATOM 552 N N . LEU A 1 71 ? -5.367 19.5 10.125 1 92.38 71 LEU A N 1
ATOM 553 C CA . LEU A 1 71 ? -4.625 19.844 11.328 1 92.38 71 LEU A CA 1
ATOM 554 C C . LEU A 1 71 ? -3.84 21.141 11.125 1 92.38 71 LEU A C 1
ATOM 556 O O . LEU A 1 71 ? -3.77 21.969 12.031 1 92.38 71 LEU A O 1
ATOM 560 N N . PRO A 1 72 ? -3.27 21.359 9.961 1 93.69 72 PRO A N 1
ATOM 561 C CA . PRO A 1 72 ? -2.611 22.656 9.742 1 93.69 72 PRO A CA 1
ATOM 562 C C . PRO A 1 72 ? -3.578 23.828 9.836 1 93.69 72 PRO A C 1
ATOM 564 O O . PRO A 1 72 ? -3.221 24.891 10.367 1 93.69 72 PRO A O 1
ATOM 567 N N . ILE A 1 73 ? -4.742 23.656 9.414 1 92.56 73 ILE A N 1
ATOM 568 C CA . ILE A 1 73 ? -5.723 24.734 9.492 1 92.56 73 ILE A CA 1
ATOM 569 C C . ILE A 1 73 ? -6.137 24.953 10.945 1 92.56 73 ILE A C 1
ATOM 571 O O . ILE A 1 73 ? -6.25 26.094 11.391 1 92.56 73 ILE A O 1
ATOM 575 N N . VAL A 1 74 ? -6.285 23.875 11.664 1 92.31 74 VAL A N 1
ATOM 576 C CA . VAL A 1 74 ? -6.633 23.984 13.078 1 92.31 74 VAL A CA 1
ATOM 577 C C . VAL A 1 74 ? -5.508 24.688 13.836 1 92.31 74 VAL A C 1
ATOM 579 O O . VAL A 1 74 ? -5.762 25.578 14.656 1 92.31 74 VAL A O 1
ATOM 582 N N . SER A 1 75 ? -4.305 24.281 13.516 1 92.19 75 SER A N 1
ATOM 583 C CA . SER A 1 75 ? -3.166 24.891 14.188 1 92.19 75 SER A CA 1
ATOM 584 C C . SER A 1 75 ? -3.076 26.391 13.875 1 92.19 75 SER A C 1
ATOM 586 O O . SER A 1 75 ? -2.744 27.188 14.75 1 92.19 75 SER A O 1
ATOM 588 N N . TYR A 1 76 ? -3.43 26.734 12.664 1 90.25 76 TYR A N 1
ATOM 589 C CA . TYR A 1 76 ? -3.438 28.141 12.266 1 90.25 76 TYR A CA 1
ATOM 590 C C . TYR A 1 76 ? -4.5 28.906 13.031 1 90.25 76 TYR A C 1
ATOM 592 O O . TYR A 1 76 ? -4.234 30.016 13.531 1 90.25 76 TYR A O 1
ATOM 600 N N . ILE A 1 77 ? -5.625 28.375 13.219 1 88.19 77 ILE A N 1
ATOM 601 C CA . ILE A 1 77 ? -6.742 29.047 13.875 1 88.19 77 ILE A CA 1
ATOM 602 C C . ILE A 1 77 ? -6.461 29.188 15.367 1 88.19 77 ILE A C 1
ATOM 604 O O . ILE A 1 77 ? -6.668 30.25 15.953 1 88.19 77 ILE A O 1
ATOM 608 N N . VAL A 1 78 ? -5.973 28.172 15.977 1 86.94 78 VAL A N 1
ATOM 609 C CA . VAL A 1 78 ? -5.734 28.156 17.422 1 86.94 78 VAL A CA 1
ATOM 610 C C . VAL A 1 78 ? -4.633 29.156 17.766 1 86.94 78 VAL A C 1
ATOM 612 O O . VAL A 1 78 ? -4.734 29.875 18.766 1 86.94 78 VAL A O 1
ATOM 615 N N . SER A 1 79 ? -3.674 29.25 16.969 1 82.81 79 SER A N 1
ATOM 616 C CA . SER A 1 79 ? -2.561 30.141 17.266 1 82.81 79 SER A CA 1
ATOM 617 C C . SER A 1 79 ? -2.92 31.594 16.938 1 82.81 79 SER A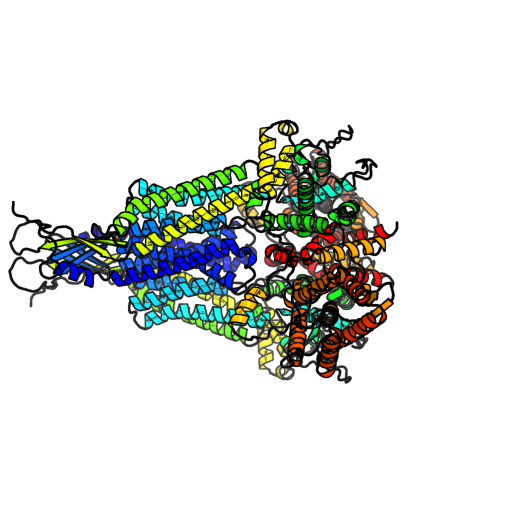 C 1
ATOM 619 O O . SER A 1 79 ? -2.512 32.5 17.656 1 82.81 79 SER A O 1
ATOM 621 N N . SER A 1 80 ? -3.666 31.781 15.859 1 76.31 80 SER A N 1
ATOM 622 C CA . SER A 1 80 ? -4.066 33.125 15.5 1 76.31 80 SER A CA 1
ATOM 623 C C . SER A 1 80 ? -4.965 33.75 16.562 1 76.31 80 SER A C 1
ATOM 625 O O . SER A 1 80 ? -4.828 34.938 16.891 1 76.31 80 SER A O 1
ATOM 627 N N . SER A 1 81 ? -5.844 32.969 17.172 1 65.94 81 SER A N 1
ATOM 628 C CA . SER A 1 81 ? -6.805 33.469 18.156 1 65.94 81 SER A CA 1
ATOM 629 C C . SER A 1 81 ? -6.23 33.406 19.562 1 65.94 81 SER A C 1
ATOM 631 O O . SER A 1 81 ? -6.609 34.219 20.422 1 65.94 81 SER A O 1
ATOM 633 N N . GLY A 1 82 ? -5.512 32.344 19.953 1 55.44 82 GLY A N 1
ATOM 634 C CA . GLY A 1 82 ? -5.023 32.156 21.312 1 55.44 82 GLY A CA 1
ATOM 635 C C . GLY A 1 82 ? -3.896 33.094 21.688 1 55.44 82 GLY A C 1
ATOM 636 O O . GLY A 1 82 ? -3.996 33.844 22.656 1 55.44 82 GLY A O 1
ATOM 637 N N . LEU A 1 83 ? -2.719 32.844 21.125 1 51.34 83 LEU A N 1
ATOM 638 C CA . LEU A 1 83 ? -1.476 33.469 21.562 1 51.34 83 LEU A CA 1
ATOM 639 C C . LEU A 1 83 ? -1.381 34.906 21.047 1 51.34 83 LEU A C 1
ATOM 641 O O . LEU A 1 83 ? -0.824 35.781 21.734 1 51.34 83 LEU A O 1
ATOM 645 N N . GLY A 1 84 ? -1.943 35.156 19.828 1 49.84 84 GLY A N 1
ATOM 646 C CA . GLY A 1 84 ? -1.733 36.5 19.281 1 49.84 84 GLY A CA 1
ATOM 647 C C . GLY A 1 84 ? -2.699 37.531 19.828 1 49.84 84 GLY A C 1
ATOM 648 O O . GLY A 1 84 ? -2.285 38.594 20.25 1 49.84 84 GLY A O 1
ATOM 649 N N . ILE A 1 85 ? -4.121 37.125 19.844 1 50.12 85 ILE A N 1
ATOM 650 C CA . ILE A 1 85 ? -5.172 38.062 20.234 1 50.12 85 ILE A CA 1
ATOM 651 C C . ILE A 1 85 ? -5.512 37.875 21.719 1 50.12 85 ILE A C 1
ATOM 653 O O . ILE A 1 85 ? -5.969 38.812 22.375 1 50.12 85 ILE A O 1
ATOM 657 N N . GLY A 1 86 ? -5.266 36.75 22.297 1 51.22 86 GLY A N 1
ATOM 658 C CA . GLY A 1 86 ? -5.895 36.375 23.562 1 51.22 86 GLY A CA 1
ATOM 659 C C . GLY A 1 86 ? -5.938 37.531 24.562 1 51.22 86 GLY A C 1
ATOM 660 O O . GLY A 1 86 ? -6.988 37.812 25.125 1 51.22 86 GLY A O 1
ATOM 661 N N . LYS A 1 87 ? -4.781 37.938 25.172 1 55.47 87 LYS A N 1
ATOM 662 C CA . LYS A 1 87 ? -4.844 39.031 26.109 1 55.47 87 LYS A CA 1
ATOM 663 C C . LYS A 1 87 ? -4.312 40.312 25.469 1 55.47 87 LYS A C 1
ATOM 665 O O . LYS A 1 87 ? -3.219 40.781 25.797 1 55.47 87 LYS A O 1
ATOM 670 N N . LEU A 1 88 ? -5.02 40.5 24.219 1 58.19 88 LEU A N 1
ATOM 671 C CA . LEU A 1 88 ? -4.539 41.688 23.547 1 58.19 88 LEU A CA 1
ATOM 672 C C . LEU A 1 88 ? -5.066 42.969 24.234 1 58.19 88 LEU A C 1
ATOM 674 O O . LEU A 1 88 ? -6.277 43.094 24.422 1 58.19 88 LEU A O 1
ATOM 678 N N . THR A 1 89 ? -4.223 43.5 25.016 1 60.66 89 THR A N 1
ATOM 679 C CA . THR A 1 89 ? -4.57 44.812 25.531 1 60.66 89 THR A CA 1
ATOM 680 C C . THR A 1 89 ? -4.234 45.906 24.516 1 60.66 89 THR A C 1
ATOM 682 O O . THR A 1 89 ? -3.107 45.969 24.031 1 60.66 89 THR A O 1
ATOM 685 N N . SER A 1 90 ? -5.332 46.344 23.812 1 65.25 90 SER A N 1
ATOM 686 C CA . SER A 1 90 ? -5.141 47.469 22.891 1 65.25 90 SER A CA 1
ATOM 687 C C . SER A 1 90 ? -5.551 48.781 23.547 1 65.25 90 SER A C 1
ATOM 689 O O . SER A 1 90 ? -6.531 48.844 24.281 1 65.25 90 SER A O 1
ATOM 691 N N . ILE A 1 91 ? -4.688 49.688 23.578 1 65.94 91 ILE A N 1
ATOM 692 C CA . ILE A 1 91 ? -5.008 51 24.078 1 65.94 91 ILE A CA 1
ATOM 693 C C . ILE A 1 91 ? -5.062 52 22.922 1 65.94 91 ILE A C 1
ATOM 695 O O . ILE A 1 91 ? -4.145 52.062 22.094 1 65.94 91 ILE A O 1
ATOM 699 N N . LEU A 1 92 ? -6.191 52.531 22.703 1 69.88 92 LEU A N 1
ATOM 700 C CA . LEU A 1 92 ? -6.391 53.531 21.672 1 69.88 92 LEU A CA 1
ATOM 701 C C . LEU A 1 92 ? -6.602 54.938 22.281 1 69.88 92 LEU A C 1
ATOM 703 O O . LEU A 1 92 ? -7.184 55.031 23.359 1 69.88 92 LEU A O 1
ATOM 707 N N . HIS A 1 93 ? -5.969 55.844 21.625 1 66.94 93 HIS A N 1
ATOM 708 C CA . HIS A 1 93 ? -6.137 57.219 22.062 1 66.94 93 HIS A CA 1
ATOM 709 C C . HIS A 1 93 ? -7.223 57.906 21.25 1 66.94 93 HIS A C 1
ATOM 711 O O . HIS A 1 93 ? -7.199 57.875 20.016 1 66.94 93 HIS A O 1
ATOM 717 N N . TYR A 1 94 ? -8.219 58.312 22.031 1 67.81 94 TYR A N 1
ATOM 718 C CA . TYR A 1 94 ? -9.281 59.094 21.422 1 67.81 94 TYR A CA 1
ATOM 719 C C . TYR A 1 94 ? -9.414 60.469 22.094 1 67.81 94 TYR A C 1
ATOM 721 O O . TYR A 1 94 ? -10.023 60.562 23.156 1 67.81 94 TYR A O 1
ATOM 729 N N . GLY A 1 95 ? -8.859 61.5 21.469 1 64.88 95 GLY A N 1
ATOM 730 C CA . GLY A 1 95 ? -8.883 62.812 22.078 1 64.88 95 GLY A CA 1
ATOM 731 C C . GLY A 1 95 ? -8.203 62.875 23.422 1 64.88 95 GLY A C 1
ATOM 732 O O . GLY A 1 95 ? -7.02 62.531 23.547 1 64.88 95 GLY A O 1
ATOM 733 N N . GLU A 1 96 ? -8.984 63.156 24.5 1 64.88 96 GLU A N 1
ATOM 734 C CA . GLU A 1 96 ? -8.477 63.219 25.875 1 64.88 96 GLU A CA 1
ATOM 735 C C . GLU A 1 96 ? -8.742 61.906 26.625 1 64.88 96 GLU A C 1
ATOM 737 O O . GLU A 1 96 ? -8.469 61.812 27.828 1 64.88 96 GLU A O 1
ATOM 742 N N . LEU A 1 97 ? -9.203 60.938 25.797 1 71.75 97 LEU A N 1
ATOM 743 C CA . LEU A 1 97 ? -9.562 59.656 26.422 1 71.75 97 LEU A CA 1
ATOM 744 C C . LEU A 1 97 ? -8.648 58.531 25.969 1 71.75 97 LEU A C 1
ATOM 746 O O . LEU A 1 97 ? -8.297 58.469 24.781 1 71.75 97 LEU A O 1
ATOM 750 N N . LEU A 1 98 ? -8.141 57.812 26.969 1 74.81 98 LEU A N 1
ATOM 751 C CA . LEU A 1 98 ? -7.453 56.562 26.672 1 74.81 98 LEU A CA 1
ATOM 752 C C . LEU A 1 98 ? -8.406 55.375 26.797 1 74.81 98 LEU A C 1
ATOM 754 O O . LEU A 1 98 ? -9.023 55.188 27.859 1 74.81 98 LEU A O 1
ATOM 758 N N . ILE A 1 99 ? -8.594 54.75 25.688 1 77.12 99 ILE A N 1
ATOM 759 C CA . ILE A 1 99 ? -9.477 53.562 25.672 1 77.12 99 ILE A CA 1
ATOM 760 C C . ILE A 1 99 ? -8.648 52.281 25.781 1 77.12 99 ILE A C 1
ATOM 762 O O . ILE A 1 99 ? -7.801 52.031 24.922 1 77.12 99 ILE A O 1
ATOM 766 N N . LYS A 1 100 ? -8.734 51.594 26.906 1 75.75 100 LYS A N 1
ATOM 767 C CA . LYS A 1 100 ? -8.078 50.312 27.109 1 75.75 100 LYS A CA 1
ATOM 768 C C . LYS A 1 100 ? -9.039 49.156 26.859 1 75.75 100 LYS A C 1
ATOM 770 O O . LYS A 1 100 ? -10.133 49.125 27.422 1 75.75 100 LYS A O 1
ATOM 775 N N . GLY A 1 101 ? -8.688 48.375 25.828 1 76.12 101 GLY A N 1
ATOM 776 C CA . GLY A 1 101 ? -9.477 47.188 25.547 1 76.12 101 GLY A CA 1
ATOM 777 C C . GLY A 1 101 ? -8.734 45.875 25.812 1 76.12 101 GLY A C 1
ATOM 778 O O . GLY A 1 101 ? -7.586 45.719 25.391 1 76.12 101 GLY A O 1
ATOM 779 N N . GLU A 1 102 ? -9.219 44.969 26.703 1 77.94 102 GLU A N 1
ATOM 780 C CA . GLU A 1 102 ? -8.734 43.594 26.938 1 77.94 102 GLU A CA 1
ATOM 781 C C . GLU A 1 102 ? -9.617 42.562 26.25 1 77.94 102 GLU A C 1
ATOM 783 O O . GLU A 1 102 ? -10.781 42.406 26.625 1 77.94 102 GLU A O 1
ATOM 788 N N . CYS A 1 103 ? -9.023 42.062 25.234 1 78.62 103 CYS A N 1
ATOM 789 C CA . CYS A 1 103 ? -9.805 41.125 24.438 1 78.62 103 CYS A CA 1
ATOM 790 C C . CYS A 1 103 ? -9.523 39.688 24.828 1 78.62 103 CYS A C 1
ATOM 792 O O . CYS A 1 103 ? -8.367 39.312 25.062 1 78.62 103 CYS A O 1
ATOM 794 N N . TYR A 1 104 ? -10.578 38.844 25.031 1 78 104 TYR A N 1
ATOM 795 C CA . TYR A 1 104 ? -10.5 37.438 25.406 1 78 104 TYR A CA 1
ATOM 796 C C . TYR A 1 104 ? -11.047 36.531 24.297 1 78 104 TYR A C 1
ATOM 798 O O . TYR A 1 104 ? -12.117 36.781 23.75 1 78 104 TYR A O 1
ATOM 806 N N . THR A 1 105 ? -10.258 35.531 23.828 1 83.06 105 THR A N 1
ATOM 807 C CA . THR A 1 105 ? -10.664 34.594 22.797 1 83.06 105 THR A CA 1
ATOM 808 C C . THR A 1 105 ? -10.664 33.156 23.328 1 83.06 105 THR A C 1
ATOM 810 O O . THR A 1 105 ? -10.641 32.188 22.547 1 83.06 105 THR A O 1
ATOM 813 N N . GLY A 1 106 ? -10.688 32.844 24.625 1 79.62 106 GLY A N 1
ATOM 814 C CA . GLY A 1 106 ? -10.539 31.547 25.234 1 79.62 106 GLY A CA 1
ATOM 815 C C . GLY A 1 106 ? -11.656 30.594 24.875 1 79.62 106 GLY A C 1
ATOM 816 O O . GLY A 1 106 ? -11.406 29.438 24.531 1 79.62 106 GLY A O 1
ATOM 817 N N . LEU A 1 107 ? -12.914 31.062 24.891 1 83.12 107 LEU A N 1
ATOM 818 C CA . LEU A 1 107 ? -14.062 30.219 24.609 1 83.12 107 LEU A CA 1
ATOM 819 C C . LEU A 1 107 ? -14.047 29.719 23.172 1 83.12 107 LEU A C 1
ATOM 821 O O . LEU A 1 107 ? -14.367 28.562 22.891 1 83.12 107 LEU A O 1
ATOM 825 N N . HIS A 1 108 ? -13.633 30.578 22.25 1 87.25 108 HIS A N 1
ATOM 826 C CA . HIS A 1 108 ? -13.539 30.234 20.844 1 87.25 108 HIS A CA 1
ATOM 827 C C . HIS A 1 108 ? -12.523 29.109 20.609 1 87.25 108 HIS A C 1
ATOM 829 O O . HIS A 1 108 ? -12.812 28.125 19.922 1 87.25 108 HIS A O 1
ATOM 835 N N . ILE A 1 109 ? -11.367 29.141 21.234 1 86.94 109 ILE A N 1
ATOM 836 C CA . ILE A 1 109 ? -10.289 28.172 21.062 1 86.94 109 ILE A CA 1
ATOM 837 C C . ILE A 1 109 ? -10.695 26.844 21.672 1 86.94 109 ILE A C 1
ATOM 839 O O . ILE A 1 109 ? -10.414 25.781 21.109 1 86.94 109 ILE A O 1
ATOM 843 N N . ILE A 1 110 ? -11.367 26.906 22.781 1 87.31 110 ILE A N 1
ATOM 844 C CA . ILE A 1 110 ? -11.805 25.688 23.469 1 87.31 110 ILE A CA 1
ATOM 845 C C . ILE A 1 110 ? -12.805 24.953 22.594 1 87.31 110 ILE A C 1
ATOM 847 O O . ILE A 1 110 ? -12.734 23.719 22.453 1 87.31 110 ILE A O 1
ATOM 851 N N . PHE A 1 111 ? -13.695 25.656 21.969 1 89.44 111 PHE A N 1
ATOM 852 C CA . PHE A 1 111 ? -14.68 25.016 21.109 1 89.44 111 PHE A CA 1
ATOM 853 C C . PHE A 1 111 ? -14.008 24.391 19.891 1 89.44 111 PHE A C 1
ATOM 855 O O . PHE A 1 111 ? -14.352 23.266 19.484 1 89.44 111 PHE A O 1
ATOM 862 N N . ILE A 1 112 ? -13.016 25.016 19.344 1 89.88 112 ILE A N 1
ATOM 863 C CA . ILE A 1 112 ? -12.312 24.5 18.172 1 89.88 112 ILE A CA 1
ATOM 864 C C . ILE A 1 112 ? -11.57 23.219 18.547 1 89.88 112 ILE A C 1
ATOM 866 O O . ILE A 1 112 ? -11.539 22.266 17.766 1 89.88 112 ILE A O 1
ATOM 870 N N . LEU A 1 113 ? -11.039 23.219 19.672 1 90.94 113 LEU A N 1
ATOM 871 C CA . LEU A 1 113 ? -10.281 22.047 20.094 1 90.94 113 LEU A CA 1
ATOM 872 C C . LEU A 1 113 ? -11.211 20.875 20.422 1 90.94 113 LEU A C 1
ATOM 874 O O . LEU A 1 113 ? -10.867 19.719 20.172 1 90.94 113 LEU A O 1
ATOM 878 N N . ILE A 1 114 ? -12.391 21.188 20.984 1 90.25 114 ILE A N 1
ATOM 879 C CA . ILE A 1 114 ? -13.367 20.125 21.234 1 90.25 114 ILE A CA 1
ATOM 880 C C . ILE A 1 114 ? -13.852 19.562 19.906 1 90.25 114 ILE A C 1
ATOM 882 O O . ILE A 1 114 ? -13.961 18.344 19.75 1 90.25 114 ILE A O 1
ATOM 886 N N . TRP A 1 115 ? -14.062 20.438 19 1 89.94 115 TRP A N 1
ATOM 887 C CA . TRP A 1 115 ? -14.43 20 17.656 1 89.94 115 TRP A CA 1
ATOM 888 C C . TRP A 1 115 ? -13.359 19.094 17.062 1 89.94 115 TRP A C 1
ATOM 890 O O . TRP A 1 115 ? -13.672 18.109 16.406 1 89.94 115 TRP A O 1
ATOM 900 N N . THR A 1 116 ? -12.156 19.438 17.188 1 89.88 116 THR A N 1
ATOM 901 C CA . THR A 1 116 ? -11.047 18.656 16.672 1 89.88 116 THR A CA 1
ATOM 902 C C . THR A 1 116 ? -11 17.281 17.328 1 89.88 116 THR A C 1
ATOM 904 O O . THR A 1 116 ? -10.734 16.281 16.672 1 89.88 116 THR A O 1
ATOM 907 N N . GLY A 1 117 ? -11.289 17.297 18.641 1 91.12 117 GLY A N 1
ATOM 908 C CA . GLY A 1 117 ? -11.344 16.031 19.344 1 91.12 117 GLY A CA 1
ATOM 909 C C . GLY A 1 117 ? -12.422 15.094 18.812 1 91.12 117 GLY A C 1
ATOM 910 O O . GLY A 1 117 ? -12.188 13.898 18.641 1 91.12 117 GLY A O 1
ATOM 911 N N . PHE A 1 118 ? -13.578 15.625 18.5 1 91.81 118 PHE A N 1
ATOM 912 C CA . PHE A 1 118 ? -14.68 14.828 17.984 1 91.81 118 PHE A CA 1
ATOM 913 C C . PHE A 1 118 ? -14.344 14.281 16.609 1 91.81 118 PHE A C 1
ATOM 915 O O . PHE A 1 118 ? -14.672 13.133 16.297 1 91.81 118 PHE A O 1
ATOM 922 N N . VAL A 1 119 ? -13.695 15.031 15.789 1 89.81 119 VAL A N 1
ATOM 923 C CA . VAL A 1 119 ? -13.312 14.586 14.453 1 89.81 119 VAL A CA 1
ATOM 924 C C . VAL A 1 119 ? -12.344 13.406 14.555 1 89.81 119 VAL A C 1
ATOM 926 O O . VAL A 1 119 ? -12.461 12.43 13.812 1 89.81 119 VAL A O 1
ATOM 929 N N . LEU A 1 120 ? -11.438 13.516 15.492 1 90.75 120 LEU A N 1
ATOM 930 C CA . LEU A 1 120 ? -10.461 12.445 15.656 1 90.75 120 LEU A CA 1
ATOM 931 C C . LEU A 1 120 ? -11.117 11.18 16.203 1 90.75 120 LEU A C 1
ATOM 933 O O . LEU A 1 120 ? -10.742 10.07 15.82 1 90.75 120 LEU A O 1
ATOM 937 N N . ILE A 1 121 ? -12.148 11.359 17.031 1 91.44 121 ILE A N 1
ATOM 938 C CA . ILE A 1 121 ? -12.867 10.203 17.562 1 91.44 121 ILE A CA 1
ATOM 939 C C . ILE A 1 121 ? -13.586 9.477 16.422 1 91.44 121 ILE A C 1
ATOM 941 O O . ILE A 1 121 ? -13.539 8.25 16.344 1 91.44 121 ILE A O 1
ATOM 945 N N . ILE A 1 122 ? -14.195 10.25 15.57 1 88.62 122 ILE A N 1
ATOM 946 C CA . ILE A 1 122 ? -14.891 9.664 14.43 1 88.62 122 ILE A CA 1
ATOM 947 C C . ILE A 1 122 ? -13.883 8.969 13.516 1 88.62 122 ILE A C 1
ATOM 949 O O . ILE A 1 122 ? -14.148 7.879 13 1 88.62 122 ILE A O 1
ATOM 953 N N . GLY A 1 123 ? -12.742 9.625 13.32 1 84.75 123 GLY A N 1
ATOM 954 C CA . GLY A 1 123 ? -11.703 9.023 12.5 1 84.75 123 GLY A CA 1
ATOM 955 C C . GLY A 1 123 ? -11.203 7.699 13.047 1 84.75 123 GLY A C 1
ATOM 956 O O . GLY A 1 123 ? -10.992 6.754 12.281 1 84.75 123 GLY A O 1
ATOM 957 N N . ILE A 1 124 ? -11.055 7.586 14.32 1 88.31 124 ILE A N 1
ATOM 958 C CA . ILE A 1 124 ? -10.562 6.367 14.961 1 88.31 124 ILE A CA 1
ATOM 959 C C . ILE A 1 124 ? -11.602 5.258 14.812 1 88.31 124 ILE A C 1
ATOM 961 O O . ILE A 1 124 ? -11.25 4.105 14.555 1 88.31 124 ILE A O 1
ATOM 965 N N . ASN A 1 125 ? -12.875 5.621 14.867 1 86.38 125 ASN A N 1
ATOM 966 C CA . ASN A 1 125 ? -13.945 4.629 14.789 1 86.38 125 ASN A CA 1
ATOM 967 C C . ASN A 1 125 ? -14.07 4.055 13.375 1 86.38 125 ASN A C 1
ATOM 969 O O . ASN A 1 125 ? -14.422 2.885 13.211 1 86.38 125 ASN A O 1
ATOM 973 N N . THR A 1 126 ? -13.734 4.758 12.391 1 81.31 126 THR A N 1
ATOM 974 C CA . THR A 1 126 ? -14.023 4.348 11.023 1 81.31 126 THR A CA 1
ATOM 975 C C . THR A 1 126 ? -12.789 3.719 10.375 1 81.31 126 THR A C 1
ATOM 977 O O . THR A 1 126 ? -12.867 3.166 9.281 1 81.31 126 THR A O 1
ATOM 980 N N . THR A 1 127 ? -11.648 3.68 11 1 82.38 127 THR A N 1
ATOM 981 C CA . THR A 1 127 ? -10.438 3.107 10.414 1 82.38 127 THR A CA 1
ATOM 982 C C . THR A 1 127 ? -10.461 1.584 10.508 1 82.38 127 THR A C 1
ATOM 984 O O . THR A 1 127 ? -10.844 1.029 11.539 1 82.38 127 THR A O 1
ATOM 987 N N . ALA A 1 128 ? -10.195 0.988 9.383 1 81.56 128 ALA A N 1
ATOM 988 C CA . ALA A 1 128 ? -10.148 -0.471 9.328 1 81.56 128 ALA A CA 1
ATOM 989 C C . ALA A 1 128 ? -8.859 -1.006 9.945 1 81.56 128 ALA A C 1
ATOM 991 O O . ALA A 1 128 ? -7.805 -0.378 9.836 1 81.56 128 ALA A O 1
ATOM 992 N N . LEU A 1 129 ? -8.977 -2.109 10.727 1 87.69 129 LEU A N 1
ATOM 993 C CA . LEU A 1 129 ? -7.852 -2.84 11.297 1 87.69 129 LEU A CA 1
ATOM 994 C C . LEU A 1 129 ? -7.859 -4.293 10.836 1 87.69 129 LEU A C 1
ATOM 996 O O . LEU A 1 129 ? -8.883 -4.973 10.93 1 87.69 129 LEU A O 1
ATOM 1000 N N . VAL A 1 130 ? -6.828 -4.664 10.234 1 88.62 130 VAL A N 1
ATOM 1001 C CA . VAL A 1 130 ? -6.746 -6.035 9.75 1 88.62 130 VAL A CA 1
ATOM 1002 C C . VAL A 1 130 ? -5.477 -6.695 10.273 1 88.62 130 VAL A C 1
ATOM 1004 O O . VAL A 1 130 ? -4.387 -6.125 10.188 1 88.62 130 VAL A O 1
ATOM 1007 N N . ALA A 1 131 ? -5.609 -7.754 10.914 1 88.31 131 ALA A N 1
ATOM 1008 C CA . ALA A 1 131 ? -4.484 -8.602 11.297 1 88.31 131 ALA A CA 1
ATOM 1009 C C . ALA A 1 131 ? -4.371 -9.82 10.383 1 88.31 131 ALA A C 1
ATOM 1011 O O . ALA A 1 131 ? -5.098 -10.797 10.555 1 88.31 131 ALA A O 1
ATOM 1012 N N . ALA A 1 132 ? -3.611 -9.656 9.383 1 85.69 132 ALA A N 1
ATOM 1013 C CA . ALA A 1 132 ? -3.471 -10.742 8.422 1 85.69 132 ALA A CA 1
ATOM 1014 C C . ALA A 1 132 ? -2.102 -11.406 8.539 1 85.69 132 ALA A C 1
ATOM 1016 O O . ALA A 1 132 ? -1.191 -10.859 9.164 1 85.69 132 ALA A O 1
ATOM 1017 N N . ASP A 1 133 ? -2.072 -12.539 8.07 1 84.12 133 ASP A N 1
ATOM 1018 C CA . ASP A 1 133 ? -0.817 -13.281 8.016 1 84.12 133 ASP A CA 1
ATOM 1019 C C . ASP A 1 133 ? 0.192 -12.586 7.105 1 84.12 133 ASP A C 1
ATOM 1021 O O . ASP A 1 133 ? -0.191 -11.859 6.188 1 84.12 133 ASP A O 1
ATOM 1025 N N . ALA A 1 134 ? 1.399 -12.789 7.379 1 74.62 134 ALA A N 1
ATOM 1026 C CA . ALA A 1 134 ? 2.471 -12.156 6.613 1 74.62 134 ALA A CA 1
ATOM 1027 C C . ALA A 1 134 ? 2.404 -12.547 5.141 1 74.62 134 ALA A C 1
ATOM 1029 O O . ALA A 1 134 ? 2.729 -11.75 4.262 1 74.62 134 ALA A O 1
ATOM 1030 N N . ARG A 1 135 ? 1.864 -13.688 4.848 1 76.56 135 ARG A N 1
ATOM 1031 C CA . ARG A 1 135 ? 1.801 -14.18 3.477 1 76.56 135 ARG A CA 1
ATOM 1032 C C . ARG A 1 135 ? 0.656 -13.531 2.709 1 76.56 135 ARG A C 1
ATOM 1034 O O . ARG A 1 135 ? 0.683 -13.469 1.479 1 76.56 135 ARG A O 1
ATOM 1041 N N . GLU A 1 136 ? -0.324 -13.156 3.504 1 82.25 136 GLU A N 1
ATOM 1042 C CA . GLU A 1 136 ? -1.446 -12.477 2.865 1 82.25 136 GLU A CA 1
ATOM 1043 C C . GLU A 1 136 ? -1.061 -11.062 2.434 1 82.25 136 GLU A C 1
ATOM 1045 O O . GLU A 1 136 ? -1.531 -10.57 1.406 1 82.25 136 GLU A O 1
ATOM 1050 N N . GLY A 1 137 ? -0.117 -10.484 3.143 1 69.56 137 GLY A N 1
ATOM 1051 C CA . GLY A 1 137 ? 0.402 -9.164 2.826 1 69.56 137 GLY A CA 1
ATOM 1052 C C . GLY A 1 137 ? -0.632 -8.062 2.975 1 69.56 137 GLY A C 1
ATOM 1053 O O . GLY A 1 137 ? -0.537 -7.023 2.322 1 69.56 137 GLY A O 1
ATOM 1054 N N . ARG A 1 138 ? -1.683 -8.242 3.783 1 72.88 138 ARG A N 1
ATOM 105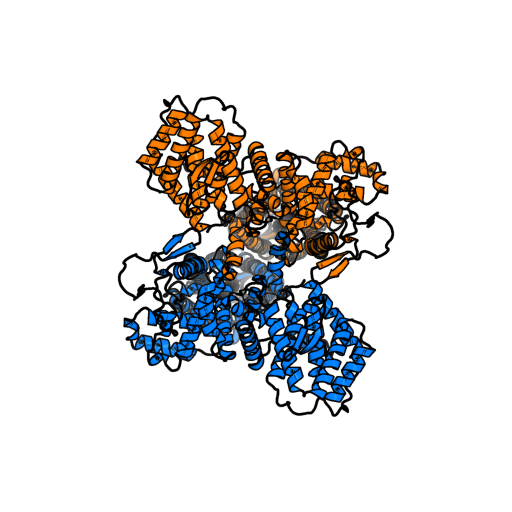5 C CA . ARG A 1 138 ? -2.758 -7.258 3.854 1 72.88 138 ARG A CA 1
ATOM 1056 C C . ARG A 1 138 ? -2.986 -6.801 5.289 1 72.88 138 ARG A C 1
ATOM 1058 O O . ARG A 1 138 ? -4.121 -6.512 5.68 1 72.88 138 ARG A O 1
ATOM 1065 N N . SER A 1 139 ? -1.976 -6.793 6.074 1 77.25 139 SER A N 1
ATOM 1066 C CA . SER A 1 139 ? -2.148 -6.316 7.445 1 77.25 139 SER A CA 1
ATOM 1067 C C . SER A 1 139 ? -2.242 -4.797 7.496 1 77.25 139 SER A C 1
ATOM 1069 O O . SER A 1 139 ? -1.509 -4.102 6.789 1 77.25 139 SER A O 1
ATOM 1071 N N . ILE A 1 140 ? -3.264 -4.398 8.125 1 78.94 140 ILE A N 1
ATOM 1072 C CA . ILE A 1 140 ? -3.432 -2.965 8.344 1 78.94 140 ILE A CA 1
ATOM 1073 C C . ILE A 1 140 ? -3.258 -2.641 9.82 1 78.94 140 ILE A C 1
ATOM 1075 O O . ILE A 1 140 ? -4.059 -3.068 10.656 1 78.94 140 ILE A O 1
ATOM 1079 N N . HIS A 1 141 ? -2.17 -2.012 10.133 1 83.5 141 HIS A N 1
ATOM 1080 C CA . HIS A 1 141 ? -1.891 -1.59 11.5 1 83.5 141 HIS A CA 1
ATOM 1081 C C . HIS A 1 141 ? -2.709 -0.359 11.875 1 83.5 141 HIS A C 1
ATOM 1083 O O . HIS A 1 141 ? -3.248 0.323 11 1 83.5 141 HIS A O 1
ATOM 1089 N N . PRO A 1 142 ? -2.799 -0.257 13.164 1 83.5 142 PRO A N 1
ATOM 1090 C CA . PRO A 1 142 ? -3.486 0.974 13.562 1 83.5 142 PRO A CA 1
ATOM 1091 C C . PRO A 1 142 ? -2.84 2.227 12.969 1 83.5 142 PRO A C 1
ATOM 1093 O O . PRO A 1 142 ? -1.615 2.293 12.844 1 83.5 142 PRO A O 1
ATOM 1096 N N . ASN A 1 143 ? -3.629 3.031 12.453 1 81.06 143 ASN A N 1
ATOM 1097 C CA . ASN A 1 143 ? -3.189 4.227 11.742 1 81.06 143 ASN A CA 1
ATOM 1098 C C . ASN A 1 143 ? -2.32 5.117 12.617 1 81.06 143 ASN A C 1
ATOM 1100 O O . ASN A 1 143 ? -2.826 5.785 13.523 1 81.06 143 ASN A O 1
ATOM 1104 N N . MET A 1 144 ? -1.103 5.148 12.477 1 86.94 144 MET A N 1
ATOM 1105 C CA . MET A 1 144 ? -0.147 5.949 13.242 1 86.94 144 MET A CA 1
ATOM 1106 C C . MET A 1 144 ? -0.346 7.438 12.961 1 86.94 144 MET A C 1
ATOM 1108 O O . MET A 1 144 ? 0.044 8.281 13.773 1 86.94 144 MET A O 1
ATOM 1112 N N . THR A 1 145 ? -0.993 7.699 11.836 1 87.75 145 THR A N 1
ATOM 1113 C CA . THR A 1 145 ? -1.283 9.094 11.516 1 87.75 145 THR A CA 1
ATOM 1114 C C . THR A 1 145 ? -2.24 9.695 12.539 1 87.75 145 THR A C 1
ATOM 1116 O O . THR A 1 145 ? -2.053 10.828 12.984 1 87.75 145 THR A O 1
ATOM 1119 N N . LEU A 1 146 ? -3.17 8.891 12.961 1 89.19 146 LEU A N 1
ATOM 1120 C CA . LEU A 1 146 ? -4.145 9.367 13.938 1 89.19 146 LEU A CA 1
ATOM 1121 C C . LEU A 1 146 ? -3.506 9.531 15.312 1 89.19 146 LEU A C 1
ATOM 1123 O O . LEU A 1 146 ? -3.871 10.438 16.062 1 89.19 146 LEU A O 1
ATOM 1127 N N . LEU A 1 147 ? -2.523 8.688 15.602 1 91.31 147 LEU A N 1
ATOM 1128 C CA . LEU A 1 147 ? -1.809 8.812 16.859 1 91.31 147 LEU A CA 1
ATOM 1129 C C . LEU A 1 147 ? -1.001 10.109 16.906 1 91.31 147 LEU A C 1
ATOM 1131 O O . LEU A 1 147 ? -1.021 10.828 17.906 1 91.31 147 LEU A O 1
ATOM 1135 N N . ILE A 1 148 ? -0.412 10.414 15.82 1 92.25 148 ILE A N 1
ATOM 1136 C CA . ILE A 1 148 ? 0.411 11.617 15.758 1 92.25 148 ILE A CA 1
ATOM 1137 C C . ILE A 1 148 ? -0.48 12.859 15.789 1 92.25 148 ILE A C 1
ATOM 1139 O O . ILE A 1 148 ? -0.162 13.844 16.453 1 92.25 148 ILE A O 1
ATOM 1143 N N . GLN A 1 149 ? -1.565 12.797 15.117 1 91.69 149 GLN A N 1
ATOM 1144 C CA . GLN A 1 149 ? -2.516 13.906 15.141 1 91.69 149 GLN A CA 1
ATOM 1145 C C . GLN A 1 149 ? -3.102 14.094 16.547 1 91.69 149 GLN A C 1
ATOM 1147 O O . GLN A 1 149 ? -3.307 15.227 16.984 1 91.69 149 GLN A O 1
ATOM 1152 N N . ALA A 1 150 ? -3.334 12.984 17.203 1 92.5 150 ALA A N 1
ATOM 1153 C CA . ALA A 1 150 ? -3.85 13.039 18.578 1 92.5 150 ALA A CA 1
ATOM 1154 C C . ALA A 1 150 ? -2.826 13.656 19.516 1 92.5 150 ALA A C 1
ATOM 1156 O O . ALA A 1 150 ? -3.18 14.438 20.406 1 92.5 150 ALA A O 1
ATOM 1157 N N . LEU A 1 151 ? -1.568 13.352 19.281 1 93.06 151 LEU A N 1
ATOM 1158 C CA . LEU A 1 151 ? -0.514 13.891 20.141 1 93.06 151 LEU A CA 1
ATOM 1159 C C . LEU A 1 151 ? -0.398 15.406 19.953 1 93.06 151 LEU A C 1
ATOM 1161 O O . LEU A 1 151 ? -0.241 16.141 20.938 1 93.06 151 LEU A O 1
ATOM 1165 N N . TRP A 1 152 ? -0.525 15.844 18.734 1 93.5 152 TRP A N 1
ATOM 1166 C CA . TRP A 1 152 ? -0.464 17.281 18.484 1 93.5 152 TRP A CA 1
ATOM 1167 C C . TRP A 1 152 ? -1.686 17.984 19.062 1 93.5 152 TRP A C 1
ATOM 1169 O O . TRP A 1 152 ? -1.563 19.047 19.672 1 93.5 152 TRP A O 1
ATOM 1179 N N . THR A 1 153 ? -2.828 17.391 18.938 1 91.5 153 THR A N 1
ATOM 1180 C CA . THR A 1 153 ? -4.047 17.969 19.484 1 91.5 153 THR A CA 1
ATOM 1181 C C . THR A 1 153 ? -3.992 18 21 1 91.5 153 THR A C 1
ATOM 1183 O O . THR A 1 153 ? -4.457 18.953 21.625 1 91.5 153 THR A O 1
ATOM 1186 N N . CYS A 1 154 ? -3.408 16.984 21.562 1 91.25 154 CYS A N 1
ATOM 1187 C CA . CYS A 1 154 ? -3.221 16.938 23 1 91.25 154 CYS A CA 1
ATOM 1188 C C . CYS A 1 154 ? -2.285 18.047 23.469 1 91.25 154 CYS A C 1
ATOM 1190 O O . CYS A 1 154 ? -2.549 18.719 24.469 1 91.25 154 CYS A O 1
ATOM 1192 N N . TYR A 1 155 ? -1.283 18.297 22.719 1 90.94 155 TYR A N 1
ATOM 1193 C CA . TYR A 1 155 ? -0.363 19.375 23.047 1 90.94 155 TYR A CA 1
ATOM 1194 C C . TYR A 1 155 ? -1.071 20.719 23 1 90.94 155 TYR A C 1
ATOM 1196 O O . TYR A 1 155 ? -0.931 21.531 23.922 1 90.94 155 TYR A O 1
ATOM 1204 N N . LEU A 1 156 ? -1.854 20.922 21.938 1 89.44 156 LEU A N 1
ATOM 1205 C CA . LEU A 1 156 ? -2.59 22.188 21.812 1 89.44 156 LEU A CA 1
ATOM 1206 C C . LEU A 1 156 ? -3.604 22.328 22.953 1 89.44 156 LEU A C 1
ATOM 1208 O O . LEU A 1 156 ? -3.779 23.422 23.5 1 89.44 156 LEU A O 1
ATOM 1212 N N . GLY A 1 157 ? -4.223 21.203 23.359 1 86.38 157 GLY A N 1
ATOM 1213 C CA . GLY A 1 157 ? -5.203 21.219 24.438 1 86.38 157 GLY A CA 1
ATOM 1214 C C . GLY A 1 157 ? -4.594 21.516 25.797 1 86.38 157 GLY A C 1
ATOM 1215 O O . GLY A 1 157 ? -5.105 22.359 26.531 1 86.38 157 GLY A O 1
ATOM 1216 N N . ILE A 1 158 ? -3.49 20.922 26.078 1 85.94 158 ILE A N 1
ATOM 1217 C CA . ILE A 1 158 ? -2.83 21.109 27.359 1 85.94 158 ILE A CA 1
ATOM 1218 C C . ILE A 1 158 ? -2.291 22.531 27.469 1 85.94 158 ILE A C 1
ATOM 1220 O O . ILE A 1 158 ? -2.422 23.188 28.5 1 85.94 158 ILE A O 1
ATOM 1224 N N . TYR A 1 159 ? -1.824 22.984 26.391 1 84.25 159 TYR A N 1
ATOM 1225 C CA . TYR A 1 159 ? -1.282 24.344 26.391 1 84.25 159 TYR A CA 1
ATOM 1226 C C . TYR A 1 159 ? -2.393 25.375 26.547 1 84.25 159 TYR A C 1
ATOM 1228 O O . TYR A 1 159 ? -2.24 26.344 27.281 1 84.25 159 TYR A O 1
ATOM 1236 N N . THR A 1 160 ? -3.422 25.188 25.891 1 82 160 THR A N 1
ATOM 1237 C CA . THR A 1 160 ? -4.547 26.109 26 1 82 160 THR A CA 1
ATOM 1238 C C . THR A 1 160 ? -5.148 26.078 27.406 1 82 160 THR A C 1
ATOM 1240 O O . THR A 1 160 ? -5.547 27.109 27.953 1 82 160 THR A O 1
ATOM 1243 N N . SER A 1 161 ? -5.184 24.938 28.047 1 82.62 161 SER A N 1
ATOM 1244 C CA . SER A 1 161 ? -5.715 24.797 29.391 1 82.62 161 SER A CA 1
ATOM 1245 C C . SER A 1 161 ? -4.844 25.547 30.406 1 82.62 161 SER A C 1
ATOM 1247 O O . SER A 1 161 ? -5.359 26.156 31.344 1 82.62 161 SER A O 1
ATOM 1249 N N . LYS A 1 162 ? -3.584 25.562 30.141 1 78.69 162 LYS A N 1
ATOM 1250 C CA . LYS A 1 162 ? -2.662 26.25 31.047 1 78.69 162 LYS A CA 1
ATOM 1251 C C . LYS A 1 162 ? -2.709 27.766 30.844 1 78.69 162 LYS A C 1
ATOM 1253 O O . LYS A 1 162 ? -2.588 28.531 31.797 1 78.69 162 LYS A O 1
ATOM 1258 N N . MET A 1 163 ? -2.99 28.156 29.625 1 74.75 163 MET A N 1
ATOM 1259 C CA . MET A 1 163 ? -2.98 29.578 29.281 1 74.75 163 MET A CA 1
ATOM 1260 C C . MET A 1 163 ? -4.234 30.266 29.812 1 74.75 163 MET A C 1
ATOM 1262 O O . MET A 1 163 ? -4.164 31.391 30.312 1 74.75 163 MET A O 1
ATOM 1266 N N . PHE A 1 164 ? -5.422 29.688 29.641 1 71.44 164 PHE A N 1
ATOM 1267 C CA . PHE A 1 164 ? -6.66 30.375 29.984 1 71.44 164 PHE A CA 1
ATOM 1268 C C . PHE A 1 164 ? -7.18 29.922 31.344 1 71.44 164 PHE A C 1
ATOM 1270 O O . PHE A 1 164 ? -8.258 30.344 31.766 1 71.44 164 PHE A O 1
ATOM 1277 N N . VAL A 1 165 ? -6.332 29.5 32.219 1 63.22 165 VAL A N 1
ATOM 1278 C CA . VAL A 1 165 ? -6.711 29.062 33.562 1 63.22 165 VAL A CA 1
ATOM 1279 C C . VAL A 1 165 ? -8.195 28.688 33.562 1 63.22 165 VAL A C 1
ATOM 1281 O O . VAL A 1 165 ? -9.016 29.469 34.062 1 63.22 165 VAL A O 1
ATOM 1284 N N . LEU A 1 166 ? -8.695 27.797 32.812 1 64.25 166 LEU A N 1
ATOM 1285 C CA . LEU A 1 166 ? -10.086 27.359 32.719 1 64.25 166 LEU A CA 1
ATOM 1286 C C . LEU A 1 166 ? -10.578 26.781 34.031 1 64.25 166 LEU A C 1
ATOM 1288 O O . LEU A 1 166 ? -9.797 26.188 34.781 1 64.25 166 LEU A O 1
ATOM 1292 N N . LYS A 1 167 ? -11.781 27.219 34.375 1 67.38 167 LYS A N 1
ATOM 1293 C CA . LYS A 1 167 ? -12.422 26.562 35.5 1 67.38 167 LYS A CA 1
ATOM 1294 C C . LYS A 1 167 ? -12.391 25.047 35.375 1 67.38 167 LYS A C 1
ATOM 1296 O O . LYS A 1 167 ? -12.18 24.516 34.281 1 67.38 167 LYS A O 1
ATOM 1301 N N . SER A 1 168 ? -12.438 24.391 36.406 1 67.75 168 SER A N 1
ATOM 1302 C CA . SER A 1 168 ? -12.289 22.953 36.5 1 67.75 168 SER A CA 1
ATOM 1303 C C . SER A 1 168 ? -13.18 22.219 35.531 1 67.75 168 SER A C 1
ATOM 1305 O O . SER A 1 168 ? -12.742 21.266 34.875 1 67.75 168 SER A O 1
ATOM 1307 N N . PHE A 1 169 ? -14.352 22.719 35.281 1 74.19 169 PHE A N 1
ATOM 1308 C CA . PHE A 1 169 ? -15.297 22.016 34.438 1 74.19 169 PHE A CA 1
ATOM 1309 C C . PHE A 1 169 ? -14.914 22.172 32.969 1 74.19 169 PHE A C 1
ATOM 1311 O O . PHE A 1 169 ? -15.039 21.219 32.188 1 74.19 169 PHE A O 1
ATOM 1318 N N . GLY A 1 170 ? -14.359 23.312 32.562 1 76.12 170 GLY A N 1
ATOM 1319 C CA . GLY A 1 170 ? -13.875 23.516 31.203 1 76.12 170 GLY A CA 1
ATOM 1320 C C . GLY A 1 170 ? -12.68 22.641 30.859 1 76.12 170 GLY A C 1
ATOM 1321 O O . GLY A 1 170 ? -12.586 22.125 29.734 1 76.12 170 GLY A O 1
ATOM 1322 N N . ASN A 1 171 ? -11.977 22.375 31.859 1 81.12 171 ASN A N 1
ATOM 1323 C CA . ASN A 1 171 ? -10.82 21.5 31.688 1 81.12 171 ASN A CA 1
ATOM 1324 C C . ASN A 1 171 ? -11.242 20.047 31.484 1 81.12 171 ASN A C 1
ATOM 1326 O O . ASN A 1 171 ? -10.648 19.328 30.688 1 81.12 171 ASN A O 1
ATOM 1330 N N . LEU A 1 172 ? -12.266 19.734 32.188 1 80.56 172 LEU A N 1
ATOM 1331 C CA . LEU A 1 172 ? -12.758 18.359 32.062 1 80.56 172 LEU A CA 1
ATOM 1332 C C . LEU A 1 172 ? -13.328 18.094 30.688 1 80.56 172 LEU A C 1
ATOM 1334 O O . LEU A 1 172 ? -13.141 17.016 30.125 1 80.56 172 LEU A O 1
ATOM 1338 N N . LEU A 1 173 ? -13.938 19.078 30.125 1 84.44 173 LEU A N 1
ATOM 1339 C CA . LEU A 1 173 ? -14.531 18.922 28.812 1 84.44 173 LEU A CA 1
ATOM 1340 C C . LEU A 1 173 ? -13.445 18.797 27.734 1 84.44 173 LEU A C 1
ATOM 1342 O O . LEU A 1 173 ? -13.539 17.938 26.859 1 84.44 173 LEU A O 1
ATOM 1346 N N . LEU A 1 174 ? -12.445 19.578 27.875 1 86.31 174 LEU A N 1
ATOM 1347 C CA . LEU A 1 174 ? -11.367 19.562 26.906 1 86.31 174 LEU A CA 1
ATOM 1348 C C . LEU A 1 174 ? -10.492 18.328 27.078 1 86.31 174 LEU A C 1
ATOM 1350 O O . LEU A 1 174 ? -10.203 17.625 26.109 1 86.31 174 LEU A O 1
ATOM 1354 N N . LEU A 1 175 ? -10.195 17.984 28.266 1 85.25 175 LEU A N 1
ATOM 1355 C CA . LEU A 1 175 ? -9.305 16.859 28.547 1 85.25 175 LEU A CA 1
ATOM 1356 C C . LEU A 1 175 ? -10.055 15.539 28.406 1 85.25 175 LEU A C 1
ATOM 1358 O O . LEU A 1 175 ? -9.438 14.508 28.141 1 85.25 175 LEU A O 1
ATOM 1362 N N . GLY A 1 176 ? -11.375 15.617 28.578 1 86.75 176 GLY A N 1
ATOM 1363 C CA . GLY A 1 176 ? -12.18 14.422 28.328 1 86.75 176 GLY A CA 1
ATOM 1364 C C . GLY A 1 176 ? -12.117 13.945 26.891 1 86.75 176 GLY A C 1
ATOM 1365 O O . GLY A 1 176 ? -11.961 12.75 26.641 1 86.75 176 GLY A O 1
ATOM 1366 N N . ALA A 1 177 ? -12.188 14.875 25.969 1 87.94 177 ALA A N 1
ATOM 1367 C CA . ALA A 1 177 ? -12.109 14.508 24.547 1 87.94 177 ALA A CA 1
ATOM 1368 C C . ALA A 1 177 ? -10.766 13.875 24.219 1 87.94 177 ALA A C 1
ATOM 1370 O O . ALA A 1 177 ? -10.703 12.859 23.516 1 87.94 177 ALA A O 1
ATOM 1371 N N . VAL A 1 178 ? -9.703 14.414 24.797 1 87.06 178 VAL A N 1
ATOM 1372 C CA . VAL A 1 178 ? -8.359 13.898 24.578 1 87.06 178 VAL A CA 1
ATOM 1373 C C . VAL A 1 178 ? -8.211 12.523 25.219 1 87.06 178 VAL A C 1
ATOM 1375 O O . VAL A 1 178 ? -7.617 11.617 24.641 1 87.06 178 VAL A O 1
ATOM 1378 N N . GLY A 1 179 ? -8.773 12.43 26.344 1 89.44 179 GLY A N 1
ATOM 1379 C CA . GLY A 1 179 ? -8.734 11.148 27.031 1 89.44 179 GLY A CA 1
ATOM 1380 C C . GLY A 1 179 ? -9.414 10.039 26.25 1 89.44 179 GLY A C 1
ATOM 1381 O O . GLY A 1 179 ? -8.875 8.93 26.141 1 89.44 179 GLY A O 1
ATOM 1382 N N . PHE A 1 180 ? -10.516 10.312 25.656 1 92.06 180 PHE A N 1
ATOM 1383 C CA . PHE A 1 180 ? -11.25 9.305 24.891 1 92.06 180 PHE A CA 1
ATOM 1384 C C . PHE A 1 180 ? -10.477 8.914 23.641 1 92.06 180 PHE A C 1
ATOM 1386 O O . PHE A 1 180 ? -10.523 7.762 23.203 1 92.06 180 PHE A O 1
ATOM 1393 N N . ILE A 1 181 ? -9.812 9.859 23.047 1 92.5 181 ILE A N 1
ATOM 1394 C CA . ILE A 1 181 ? -9.016 9.57 21.875 1 92.5 181 ILE A CA 1
ATOM 1395 C C . ILE A 1 181 ? -7.945 8.531 22.203 1 92.5 181 ILE A C 1
ATOM 1397 O O . ILE A 1 181 ? -7.797 7.527 21.5 1 92.5 181 ILE A O 1
ATOM 1401 N N . PHE A 1 182 ? -7.328 8.695 23.328 1 93.31 182 PHE A N 1
ATOM 1402 C CA . PHE A 1 182 ? -6.223 7.809 23.688 1 93.31 182 PHE A CA 1
ATOM 1403 C C . PHE A 1 182 ? -6.746 6.453 24.156 1 93.31 182 PHE A C 1
ATOM 1405 O O . PHE A 1 182 ? -6.141 5.418 23.875 1 93.31 182 PHE A O 1
ATOM 1412 N N . VAL A 1 183 ? -7.863 6.48 24.797 1 94.5 183 VAL A N 1
ATOM 1413 C CA . VAL A 1 183 ? -8.43 5.223 25.266 1 94.5 183 VAL A CA 1
ATOM 1414 C C . VAL A 1 183 ? -8.852 4.367 24.062 1 94.5 183 VAL A C 1
ATOM 1416 O O . VAL A 1 183 ? -8.562 3.168 24.016 1 94.5 183 VAL A O 1
ATOM 1419 N N . LYS A 1 184 ? -9.453 4.957 23.141 1 92.88 184 LYS A N 1
ATOM 1420 C CA . LYS A 1 184 ? -9.914 4.215 21.969 1 92.88 184 LYS A CA 1
ATOM 1421 C C . LYS A 1 184 ? -8.734 3.748 21.125 1 92.88 184 LYS A C 1
ATOM 1423 O O . LYS A 1 184 ? -8.742 2.633 20.594 1 92.88 184 LYS A O 1
ATOM 1428 N N . LEU A 1 185 ? -7.715 4.59 21.016 1 93.19 185 LEU A N 1
ATOM 1429 C CA . LEU A 1 185 ? -6.531 4.211 20.25 1 93.19 185 LEU A CA 1
ATOM 1430 C C . LEU A 1 185 ? -5.793 3.061 20.938 1 93.19 185 LEU A C 1
ATOM 1432 O O . LEU A 1 185 ? -5.34 2.127 20.266 1 93.19 185 LEU A O 1
ATOM 1436 N N . LEU A 1 186 ? -5.742 3.113 22.25 1 93.19 186 LEU A N 1
ATOM 1437 C CA . LEU A 1 186 ? -5.055 2.07 23.016 1 93.19 186 LEU A CA 1
ATOM 1438 C C . LEU A 1 186 ? -5.82 0.752 22.938 1 93.19 186 LEU A C 1
ATOM 1440 O O . LEU A 1 186 ? -5.215 -0.315 22.812 1 93.19 186 LEU A O 1
ATOM 1444 N N . LEU A 1 187 ? -7.062 0.867 22.938 1 93 187 LEU A N 1
ATOM 1445 C CA . LEU A 1 187 ? -7.879 -0.339 22.844 1 93 187 LEU A CA 1
ATOM 1446 C C . LEU A 1 187 ? -7.734 -0.993 21.469 1 93 187 LEU A C 1
ATOM 1448 O O . LEU A 1 187 ? -7.586 -2.213 21.375 1 93 187 LEU A O 1
ATOM 1452 N N . LYS A 1 188 ? -7.781 -0.212 20.469 1 91.31 188 LYS A N 1
ATOM 1453 C CA . LYS A 1 188 ? -7.645 -0.738 19.125 1 91.31 188 LYS A CA 1
ATOM 1454 C C . LYS A 1 188 ? -6.25 -1.312 18.891 1 91.31 188 LYS A C 1
ATOM 1456 O O . LYS A 1 188 ? -6.094 -2.344 18.234 1 91.31 188 LYS A O 1
ATOM 1461 N N . TYR A 1 189 ? -5.281 -0.668 19.469 1 91.94 189 TYR A N 1
ATOM 1462 C CA . TYR A 1 189 ? -3.92 -1.173 19.359 1 91.94 189 TYR A CA 1
ATOM 1463 C C . TYR A 1 189 ? -3.766 -2.5 20.094 1 91.94 189 TYR A C 1
ATOM 1465 O O . TYR A 1 189 ? -3.156 -3.438 19.562 1 91.94 189 TYR A O 1
ATOM 1473 N N . TYR A 1 190 ? -4.316 -2.506 21.234 1 93.38 190 TYR A N 1
ATOM 1474 C CA . TYR A 1 190 ? -4.262 -3.729 22.031 1 93.38 190 TYR A CA 1
ATOM 1475 C C . TYR A 1 190 ? -4.973 -4.875 21.312 1 93.38 190 TYR A C 1
ATOM 1477 O O . TYR A 1 190 ? -4.441 -5.984 21.234 1 93.38 190 TYR A O 1
ATOM 1485 N N . ALA A 1 191 ? -6.102 -4.621 20.797 1 92.75 191 ALA A N 1
ATOM 1486 C CA . ALA A 1 191 ? -6.863 -5.637 20.078 1 92.75 191 ALA A CA 1
ATOM 1487 C C . ALA A 1 191 ? -6.098 -6.137 18.844 1 92.75 191 ALA A C 1
ATOM 1489 O O . ALA A 1 191 ? -6.094 -7.336 18.562 1 92.75 191 ALA A O 1
ATOM 1490 N N . TRP A 1 192 ? -5.441 -5.262 18.156 1 92.62 192 TRP A N 1
ATOM 1491 C CA . TRP A 1 192 ? -4.68 -5.625 16.969 1 92.62 192 TRP A CA 1
ATOM 1492 C C . TRP A 1 192 ? -3.488 -6.5 17.328 1 92.62 192 TRP A C 1
ATOM 1494 O O . TRP A 1 192 ? -3.201 -7.484 16.641 1 92.62 192 TRP A O 1
ATOM 1504 N N . CYS A 1 193 ? -2.848 -6.18 18.484 1 91.75 193 CYS A N 1
ATOM 1505 C CA . CYS A 1 193 ? -1.678 -6.945 18.906 1 91.75 193 CYS A CA 1
ATOM 1506 C C . CYS A 1 193 ? -2.062 -8.375 19.281 1 91.75 193 CYS A C 1
ATOM 1508 O O . CYS A 1 193 ? -1.369 -9.32 18.906 1 91.75 193 CYS A O 1
ATOM 1510 N N . ILE A 1 194 ? -3.174 -8.477 19.875 1 91.19 194 ILE A N 1
ATOM 1511 C CA . ILE A 1 194 ? -3.633 -9.805 20.281 1 91.19 194 ILE A CA 1
ATOM 1512 C C . ILE A 1 194 ? -4.09 -10.594 19.062 1 91.19 194 ILE A C 1
ATOM 1514 O O . ILE A 1 194 ? -3.795 -11.781 18.938 1 91.19 194 ILE A O 1
ATOM 1518 N N . ALA A 1 195 ? -4.773 -9.953 18.156 1 91.62 195 ALA A N 1
ATOM 1519 C CA . ALA A 1 195 ? -5.277 -10.625 16.969 1 91.62 195 ALA A CA 1
ATOM 1520 C C . ALA A 1 195 ? -4.133 -11.07 16.062 1 91.62 195 ALA A C 1
ATOM 1522 O O . ALA A 1 195 ? -4.211 -12.125 15.43 1 91.62 195 ALA A O 1
ATOM 1523 N N . ARG A 1 196 ? -3.096 -10.336 16.016 1 89.19 196 ARG A N 1
ATOM 1524 C CA . ARG A 1 196 ? -1.961 -10.656 15.164 1 89.19 196 ARG A CA 1
ATOM 1525 C C . ARG A 1 196 ? -1.261 -11.93 15.625 1 89.19 196 ARG A C 1
ATOM 1527 O O . ARG A 1 196 ? -0.814 -12.734 14.805 1 89.19 196 ARG A O 1
ATOM 1534 N N . LYS A 1 197 ? -1.286 -12.141 16.891 1 85.94 197 LYS A N 1
ATOM 1535 C CA . LYS A 1 197 ? -0.574 -13.289 17.438 1 85.94 197 LYS A CA 1
ATOM 1536 C C . LYS A 1 197 ? -1.505 -14.484 17.609 1 85.94 197 LYS A C 1
ATOM 1538 O O . LYS A 1 197 ? -1.047 -15.609 17.828 1 85.94 197 LYS A O 1
ATOM 1543 N N . SER A 1 198 ? -2.705 -14.188 17.438 1 88.19 198 SER A N 1
ATOM 1544 C CA . SER A 1 198 ? -3.686 -15.242 17.672 1 88.19 198 SER A CA 1
ATOM 1545 C C . SER A 1 198 ? -3.719 -16.219 16.5 1 88.19 198 SER A C 1
ATOM 1547 O O . SER A 1 198 ? -3.555 -15.828 15.344 1 88.19 198 SER A O 1
ATOM 1549 N N . LEU A 1 199 ? -3.93 -17.484 16.75 1 87.12 199 LEU A N 1
ATOM 1550 C CA . LEU A 1 199 ? -4.02 -18.531 15.75 1 87.12 199 LEU A CA 1
ATOM 1551 C C . LEU A 1 199 ? -5.379 -18.531 15.062 1 87.12 199 LEU A C 1
ATOM 1553 O O . LEU A 1 199 ? -5.543 -19.109 13.992 1 87.12 199 LEU A O 1
ATOM 1557 N N . ALA A 1 200 ? -6.289 -17.812 15.727 1 85.81 200 ALA A N 1
ATOM 1558 C CA . ALA A 1 200 ? -7.637 -17.781 15.164 1 85.81 200 ALA A CA 1
ATOM 1559 C C . ALA A 1 200 ? -7.766 -16.672 14.125 1 85.81 200 ALA A C 1
ATOM 1561 O O . ALA A 1 200 ? -8.617 -16.75 13.234 1 85.81 200 ALA A O 1
ATOM 1562 N N . PHE A 1 201 ? -6.875 -15.664 14.219 1 89.12 201 PHE A N 1
ATOM 1563 C CA . PHE A 1 201 ? -7.043 -14.508 13.344 1 89.12 201 PHE A CA 1
ATOM 1564 C C . PHE A 1 201 ? -5.785 -14.273 12.516 1 89.12 201 PHE A C 1
ATOM 1566 O O . PHE A 1 201 ? -5.672 -14.773 11.398 1 89.12 201 PHE A O 1
ATOM 1573 N N . GLY A 1 202 ? -4.793 -13.781 13.07 1 86.19 202 GLY A N 1
ATOM 1574 C CA . GLY A 1 202 ? -3.602 -13.414 12.32 1 86.19 202 GLY A CA 1
ATOM 1575 C C . GLY A 1 202 ? -2.879 -14.602 11.719 1 86.19 202 GLY A C 1
ATOM 1576 O O . GLY A 1 202 ? -2.627 -14.633 10.516 1 86.19 202 GLY A O 1
ATOM 1577 N N . ARG A 1 203 ? -2.672 -15.68 12.453 1 86.69 203 ARG A N 1
ATOM 1578 C CA . ARG A 1 203 ? -1.901 -16.844 12.008 1 86.69 203 ARG A CA 1
ATOM 1579 C C . ARG A 1 203 ? -2.818 -18 11.656 1 86.69 203 ARG A C 1
ATOM 1581 O O . ARG A 1 203 ? -2.383 -19.156 11.641 1 86.69 203 ARG A O 1
ATOM 1588 N N . ASN A 1 204 ? -3.977 -17.609 11.359 1 88.25 204 ASN A N 1
ATOM 1589 C CA . ASN A 1 204 ? -5 -18.641 11.148 1 88.25 204 ASN A CA 1
ATOM 1590 C C . ASN A 1 204 ? -4.688 -19.5 9.93 1 88.25 204 ASN A C 1
ATOM 1592 O O . ASN A 1 204 ? -4.789 -20.719 9.992 1 88.25 204 ASN A O 1
ATOM 1596 N N . PRO A 1 205 ? -4.281 -18.875 8.805 1 88.94 205 PRO A N 1
ATOM 1597 C CA . PRO A 1 205 ? -4.043 -19.703 7.625 1 88.94 205 PRO A CA 1
ATOM 1598 C C . PRO A 1 205 ? -2.947 -20.75 7.848 1 88.94 205 PRO A C 1
ATOM 1600 O O . PRO A 1 205 ? -3.035 -21.859 7.336 1 88.94 205 PRO A O 1
ATOM 1603 N N . ARG A 1 206 ? -1.993 -20.484 8.656 1 87.69 206 ARG A N 1
ATOM 1604 C CA . ARG A 1 206 ? -0.911 -21.422 8.938 1 87.69 206 ARG A CA 1
ATOM 1605 C C . ARG A 1 206 ? -1.413 -22.625 9.742 1 87.69 206 ARG A C 1
ATOM 1607 O O . ARG A 1 206 ? -0.94 -23.75 9.562 1 87.69 206 ARG A O 1
ATOM 1614 N N . LEU A 1 207 ? -2.273 -22.297 10.57 1 89.56 207 LEU A N 1
ATOM 1615 C CA . LEU A 1 207 ? -2.832 -23.359 11.414 1 89.56 207 LEU A CA 1
ATOM 1616 C C . LEU A 1 207 ? -3.783 -24.234 10.609 1 89.56 207 LEU A C 1
ATOM 1618 O O . LEU A 1 207 ? -3.773 -25.453 10.758 1 89.56 207 LEU A O 1
ATOM 1622 N N . ILE A 1 208 ? -4.59 -23.609 9.797 1 89.12 208 ILE A N 1
ATOM 1623 C CA . ILE A 1 208 ? -5.582 -24.359 9.031 1 89.12 208 ILE A CA 1
ATOM 1624 C C . ILE A 1 208 ? -4.879 -25.281 8.039 1 89.12 208 ILE A C 1
ATOM 1626 O O . ILE A 1 208 ? -5.297 -26.422 7.84 1 89.12 208 ILE A O 1
ATOM 1630 N N . VAL A 1 209 ? -3.838 -24.828 7.43 1 86.19 209 VAL A N 1
ATOM 1631 C CA . VAL A 1 209 ? -3.092 -25.656 6.488 1 86.19 209 VAL A CA 1
ATOM 1632 C C . VAL A 1 209 ? -2.496 -26.859 7.219 1 86.19 209 VAL A C 1
ATOM 1634 O O . VAL A 1 209 ? -2.584 -27.984 6.738 1 86.19 209 VAL A O 1
ATOM 1637 N N . GLY A 1 210 ? -1.908 -26.641 8.383 1 82.06 210 GLY A N 1
ATOM 1638 C CA . GLY A 1 210 ? -1.362 -27.734 9.164 1 82.06 210 GLY A CA 1
ATOM 1639 C C . GLY A 1 210 ? -2.42 -28.719 9.633 1 82.06 210 GLY A C 1
ATOM 1640 O O . GLY A 1 210 ? -2.191 -29.922 9.633 1 82.06 210 GLY A O 1
ATOM 1641 N N . TYR A 1 211 ? -3.576 -28.219 9.961 1 84.25 211 TYR A N 1
ATOM 1642 C CA . TYR A 1 211 ? -4.676 -29.062 10.422 1 84.25 211 TYR A CA 1
ATOM 1643 C C . TYR A 1 211 ? -5.23 -29.922 9.289 1 84.25 211 TYR A C 1
ATOM 1645 O O . TYR A 1 211 ? -5.527 -31.094 9.477 1 84.25 211 TYR A O 1
ATOM 1653 N N . MET A 1 212 ? -5.363 -29.281 8.141 1 83.06 212 MET A N 1
ATOM 1654 C CA . MET A 1 212 ? -5.891 -30.016 6.996 1 83.06 212 MET A CA 1
ATOM 1655 C C . MET A 1 212 ? -4.922 -31.109 6.559 1 83.06 212 MET A C 1
ATOM 1657 O O . MET A 1 212 ? -5.344 -32.188 6.133 1 83.06 212 MET A O 1
ATOM 1661 N N . GLU A 1 213 ? -3.629 -30.844 6.672 1 79.06 213 GLU A N 1
ATOM 1662 C CA . GLU A 1 213 ? -2.627 -31.859 6.387 1 79.06 213 GLU A CA 1
ATOM 1663 C C . GLU A 1 213 ? -2.711 -33 7.387 1 79.06 213 GLU A C 1
ATOM 1665 O O . GLU A 1 213 ? -2.58 -34.188 7.012 1 79.06 213 GLU A O 1
ATOM 1670 N N . GLN A 1 214 ? -2.926 -32.688 8.578 1 78.69 214 GLN A N 1
ATOM 1671 C CA . GLN A 1 214 ? -3.062 -33.719 9.625 1 78.69 214 GLN A CA 1
ATOM 1672 C C . GLN A 1 214 ? -4.309 -34.562 9.398 1 78.69 214 GLN A C 1
ATOM 1674 O O . GLN A 1 214 ? -4.297 -35.75 9.672 1 78.69 214 GLN A O 1
ATOM 1679 N N . LEU A 1 215 ? -5.332 -33.906 8.984 1 77.94 215 LEU A N 1
ATOM 1680 C CA . LEU A 1 215 ? -6.57 -34.625 8.703 1 77.94 215 LEU A CA 1
ATOM 1681 C C . LEU A 1 215 ? -6.379 -35.594 7.547 1 77.94 215 LEU A C 1
ATOM 1683 O O . LEU A 1 215 ? -6.977 -36.656 7.535 1 77.94 215 LEU A O 1
ATOM 1687 N N . GLN A 1 216 ? -5.5 -35.219 6.641 1 74.19 216 GLN A N 1
ATOM 1688 C CA . GLN A 1 216 ? -5.23 -36.094 5.496 1 74.19 216 GLN A CA 1
ATOM 1689 C C . GLN A 1 216 ? -4.336 -37.281 5.891 1 74.19 216 GLN A C 1
ATOM 1691 O O . GLN A 1 216 ? -4.523 -38.375 5.41 1 74.19 216 GLN A O 1
ATOM 1696 N N . ASP A 1 217 ? -3.193 -37 6.66 1 67.19 217 ASP A N 1
ATOM 1697 C CA . ASP A 1 217 ? -2.252 -38.031 7.082 1 67.19 217 ASP A CA 1
ATOM 1698 C C . ASP A 1 217 ? -2.924 -39.031 8.008 1 67.19 217 ASP A C 1
ATOM 1700 O O . ASP A 1 217 ? -2.533 -40.219 8.055 1 67.19 217 ASP A O 1
ATOM 1704 N N . GLY A 1 218 ? -3.652 -38.625 8.961 1 57.44 218 GLY A N 1
ATOM 1705 C CA . GLY A 1 218 ? -4.273 -39.469 9.961 1 57.44 218 GLY A CA 1
ATOM 1706 C C . GLY A 1 218 ? -5.352 -40.375 9.375 1 57.44 218 GLY A C 1
ATOM 1707 O O . GLY A 1 218 ? -6.426 -39.906 9.008 1 57.44 218 GLY A O 1
ATOM 1708 N N . GLY A 1 219 ? -5.012 -41.344 8.484 1 45.47 219 GLY A N 1
ATOM 1709 C CA . GLY A 1 219 ? -5.766 -42.531 8.102 1 45.47 219 GLY A CA 1
ATOM 1710 C C . GLY A 1 219 ? -6.961 -42.781 9 1 45.47 219 GLY A C 1
ATOM 1711 O O . GLY A 1 219 ? -7.914 -43.469 8.602 1 45.47 219 GLY A O 1
ATOM 1712 N N . HIS A 1 220 ? -6.664 -42.844 10.422 1 39.25 220 HIS A N 1
ATOM 1713 C CA . HIS A 1 220 ? -7.547 -43.594 11.328 1 39.25 220 HIS A CA 1
ATOM 1714 C C . HIS A 1 220 ? -8.758 -42.719 11.711 1 39.25 220 HIS A C 1
ATOM 1716 O O . HIS A 1 220 ? -9.492 -43.062 12.641 1 39.25 220 HIS A O 1
ATOM 1722 N N . ILE A 1 221 ? -8.641 -41.469 11.688 1 42.62 221 ILE A N 1
ATOM 1723 C CA . ILE A 1 221 ? -10.008 -41.094 12.023 1 42.62 221 ILE A CA 1
ATOM 1724 C C . ILE A 1 221 ? -10.992 -41.906 11.18 1 42.62 221 ILE A C 1
ATOM 1726 O O . ILE A 1 221 ? -11.031 -41.75 9.961 1 42.62 221 ILE A O 1
ATOM 1730 N N . VAL A 1 222 ? -11.133 -43.062 11.602 1 37.97 222 VAL A N 1
ATOM 1731 C CA . VAL A 1 222 ? -12.258 -43.906 11.156 1 37.97 222 VAL A CA 1
ATOM 1732 C C . VAL A 1 222 ? -13.398 -43 10.688 1 37.97 222 VAL A C 1
ATOM 1734 O O . VAL A 1 222 ? -14.023 -42.312 11.5 1 37.97 222 VAL A O 1
ATOM 1737 N N . MET A 1 223 ? -13.18 -42.156 9.758 1 41.41 223 MET A N 1
ATOM 1738 C CA . MET A 1 223 ? -14.438 -41.719 9.164 1 41.41 223 MET A CA 1
ATOM 1739 C C . MET A 1 223 ? -15.523 -42.781 9.352 1 41.41 223 MET A C 1
ATOM 1741 O O . MET A 1 223 ? -15.414 -43.906 8.82 1 41.41 223 MET A O 1
ATOM 1745 N N . SER A 1 224 ? -15.906 -43.031 10.547 1 38.09 224 SER A N 1
ATOM 1746 C CA . SER A 1 224 ? -17.062 -43.938 10.555 1 38.09 224 SER A CA 1
ATOM 1747 C C . SER A 1 224 ? -17.781 -43.906 9.211 1 38.09 224 SER A C 1
ATOM 1749 O O . SER A 1 224 ? -17.938 -42.844 8.602 1 38.09 224 SER A O 1
ATOM 1751 N N . GLU A 1 225 ? -17.656 -44.906 8.469 1 40.34 225 GLU A N 1
ATOM 1752 C CA . GLU A 1 225 ? -18.422 -45.281 7.281 1 40.34 225 GLU A CA 1
ATOM 1753 C C . GLU A 1 225 ? -19.781 -44.594 7.266 1 40.34 225 GLU A C 1
ATOM 1755 O O . GLU A 1 225 ? -20.594 -44.844 6.379 1 40.34 225 GLU A O 1
ATOM 1760 N N . SER A 1 226 ? -20.281 -44.125 8.445 1 41.53 226 SER A N 1
ATOM 1761 C CA . SER A 1 226 ? -21.641 -43.656 8.227 1 41.53 226 SER A CA 1
ATOM 1762 C C . SER A 1 226 ? -21.656 -42.406 7.352 1 41.53 226 SER A C 1
ATOM 1764 O O . SER A 1 226 ? -21 -41.406 7.66 1 41.53 226 SER A O 1
ATOM 1766 N N . GLU A 1 227 ? -21.906 -42.438 6 1 50.22 227 GLU A N 1
ATOM 1767 C CA . GLU A 1 227 ? -22.094 -41.656 4.77 1 50.22 227 GLU A CA 1
ATOM 1768 C C . GLU A 1 227 ? -22.5 -40.219 5.074 1 50.22 227 GLU A C 1
ATOM 1770 O O . GLU A 1 227 ? -22.344 -39.344 4.227 1 50.22 227 GLU A O 1
ATOM 1775 N N . HIS A 1 228 ? -22.953 -39.812 6.406 1 59.78 228 HIS A N 1
ATOM 1776 C CA . HIS A 1 228 ? -23.703 -38.562 6.48 1 59.78 228 HIS A CA 1
ATOM 1777 C C . HIS A 1 228 ? -23 -37.562 7.367 1 59.78 228 HIS A C 1
ATOM 1779 O O . HIS A 1 228 ? -23.547 -36.5 7.668 1 59.78 228 HIS A O 1
ATOM 1785 N N . ILE A 1 229 ? -21.672 -37.719 7.852 1 63.19 229 ILE A N 1
ATOM 1786 C CA . ILE A 1 229 ? -21.156 -36.719 8.773 1 63.19 229 ILE A CA 1
ATOM 1787 C C . ILE A 1 229 ? -20.141 -35.844 8.047 1 63.19 229 ILE A C 1
ATOM 1789 O O . ILE A 1 229 ? -19.234 -36.344 7.367 1 63.19 229 ILE A O 1
ATOM 1793 N N . PRO A 1 230 ? -20.203 -34.531 8.234 1 78 230 PRO A N 1
ATOM 1794 C CA . PRO A 1 230 ? -19.297 -33.594 7.598 1 78 230 PRO A CA 1
ATOM 1795 C C . PRO A 1 230 ? -17.875 -33.656 8.172 1 78 230 PRO A C 1
ATOM 1797 O O . PRO A 1 230 ? -17.688 -34.094 9.312 1 78 230 PRO A O 1
ATOM 1800 N N . PRO A 1 231 ? -16.859 -33.375 7.383 1 78.19 231 PRO A N 1
ATOM 1801 C CA . PRO A 1 231 ? -15.492 -33.344 7.902 1 78.19 231 PRO A CA 1
ATOM 1802 C C . PRO A 1 231 ? -15.305 -32.312 9.016 1 78.19 231 PRO A C 1
ATOM 1804 O O . PRO A 1 231 ? -16 -31.297 9.039 1 78.19 231 PRO A O 1
ATOM 1807 N N . PRO A 1 232 ? -14.5 -32.562 9.914 1 85.31 232 PRO A N 1
ATOM 1808 C CA . PRO A 1 232 ? -14.289 -31.672 11.055 1 85.31 232 PRO A CA 1
ATOM 1809 C C . PRO A 1 232 ? -13.516 -30.406 10.672 1 85.31 232 PRO A C 1
ATOM 1811 O O . PRO A 1 232 ? -12.344 -30.266 11.023 1 85.31 232 PRO A O 1
ATOM 1814 N N . LEU A 1 233 ? -14.203 -29.562 10.062 1 88.44 233 LEU A N 1
ATOM 1815 C CA . LEU A 1 233 ? -13.617 -28.266 9.758 1 88.44 233 LEU A CA 1
ATOM 1816 C C . LEU A 1 233 ? -13.609 -27.359 10.992 1 88.44 233 LEU A C 1
ATOM 1818 O O . LEU A 1 233 ? -14.57 -27.359 11.766 1 88.44 233 LEU A O 1
ATOM 1822 N N . ILE A 1 234 ? -12.578 -26.656 11.156 1 88.69 234 ILE A N 1
ATOM 1823 C CA . ILE A 1 234 ? -12.43 -25.844 12.359 1 88.69 234 ILE A CA 1
ATOM 1824 C C . ILE A 1 234 ? -13.32 -24.609 12.266 1 88.69 234 ILE A C 1
ATOM 1826 O O . ILE A 1 234 ? -13.32 -23.922 11.25 1 88.69 234 ILE A O 1
ATOM 1830 N N . VAL A 1 235 ? -14.055 -24.391 13.234 1 89.62 235 VAL A N 1
ATOM 1831 C CA . VAL A 1 235 ? -14.852 -23.172 13.344 1 89.62 235 VAL A CA 1
ATOM 1832 C C . VAL A 1 235 ? -14.211 -22.203 14.336 1 89.62 235 VAL A C 1
ATOM 1834 O O . VAL A 1 235 ? -13.758 -21.125 13.969 1 89.62 235 VAL A O 1
ATOM 1837 N N . THR A 1 236 ? -14.102 -22.547 15.539 1 87.38 236 THR A N 1
ATOM 1838 C CA . THR A 1 236 ? -13.438 -21.719 16.531 1 87.38 236 THR A CA 1
ATOM 1839 C C . THR A 1 236 ? -12.766 -22.562 17.594 1 87.38 236 THR A C 1
ATOM 1841 O O . THR A 1 236 ? -12.875 -23.797 17.578 1 87.38 236 THR A O 1
ATOM 1844 N N . GLY A 1 237 ? -11.93 -21.953 18.484 1 82.19 237 GLY A N 1
ATOM 1845 C CA . GLY A 1 237 ? -11.281 -22.594 19.625 1 82.19 237 GLY A CA 1
ATOM 1846 C C . GLY A 1 237 ? -9.805 -22.859 19.406 1 82.19 237 GLY A C 1
ATOM 1847 O O . GLY A 1 237 ? -9.164 -23.547 20.188 1 82.19 237 GLY A O 1
ATOM 1848 N N . GLU A 1 238 ? -9.328 -22.281 18.453 1 84.5 238 GLU A N 1
ATOM 1849 C CA . GLU A 1 238 ? -7.93 -22.5 18.094 1 84.5 238 GLU A CA 1
ATOM 1850 C C . GLU A 1 238 ? -6.984 -21.844 19.094 1 84.5 238 GLU A C 1
ATOM 1852 O O . GLU A 1 238 ? -5.832 -22.25 19.234 1 84.5 238 GLU A O 1
ATOM 1857 N N . HIS A 1 239 ? -7.457 -20.859 19.812 1 76.25 239 HIS A N 1
ATOM 1858 C CA . HIS A 1 239 ? -6.598 -20.078 20.672 1 76.25 239 HIS A CA 1
ATOM 1859 C C . HIS A 1 239 ? -6.133 -20.875 21.875 1 76.25 239 HIS A C 1
ATOM 1861 O O . HIS A 1 239 ? -5.062 -20.625 22.438 1 76.25 239 HIS A O 1
ATOM 1867 N N . ASN A 1 240 ? -6.883 -21.875 22.266 1 71 240 ASN A N 1
ATOM 1868 C CA . ASN A 1 240 ? -6.598 -22.594 23.5 1 71 240 ASN A CA 1
ATOM 1869 C C . ASN A 1 240 ? -5.844 -23.906 23.234 1 71 240 ASN A C 1
ATOM 1871 O O . ASN A 1 240 ? -5.488 -24.625 24.172 1 71 240 ASN A O 1
ATOM 1875 N N . MET A 1 241 ? -5.531 -24.062 22 1 77.56 241 MET A N 1
ATOM 1876 C CA . MET A 1 241 ? -4.926 -25.359 21.688 1 77.56 241 MET A CA 1
ATOM 1877 C C . MET A 1 241 ? -3.406 -25.234 21.625 1 77.56 241 MET A C 1
ATOM 1879 O O . MET A 1 241 ? -2.875 -24.188 21.25 1 77.56 241 MET A O 1
ATOM 1883 N N . GLN A 1 242 ? -2.795 -26.234 22.062 1 80.44 242 GLN A N 1
ATOM 1884 C CA . GLN A 1 242 ? -1.34 -26.297 21.969 1 80.44 242 GLN A CA 1
ATOM 1885 C C . GLN A 1 242 ? -0.899 -26.719 20.562 1 80.44 242 GLN A C 1
ATOM 1887 O O . GLN A 1 242 ? -1.444 -27.672 20 1 80.44 242 GLN A O 1
ATOM 1892 N N . VAL A 1 243 ? -0.104 -25.922 20.031 1 85.06 243 VAL A N 1
ATOM 1893 C CA . VAL A 1 243 ? 0.305 -26.172 18.656 1 85.06 243 VAL A CA 1
ATOM 1894 C C . VAL A 1 243 ? 1.817 -26.375 18.594 1 85.06 243 VAL A C 1
ATOM 1896 O O . VAL A 1 243 ? 2.553 -25.875 19.453 1 85.06 243 VAL A O 1
ATOM 1899 N N . GLN A 1 244 ? 2.223 -27.297 17.766 1 81.81 244 GLN A N 1
ATOM 1900 C CA . GLN A 1 244 ? 3.631 -27.516 17.453 1 81.81 244 GLN A CA 1
ATOM 1901 C C . GLN A 1 244 ? 4.008 -26.859 16.125 1 81.81 244 GLN A C 1
ATOM 1903 O O . GLN A 1 244 ? 3.246 -26.922 15.164 1 81.81 244 GLN A O 1
ATOM 1908 N N . GLU A 1 245 ? 5.105 -26.25 16.156 1 80.56 245 GLU A N 1
ATOM 1909 C CA . GLU A 1 245 ? 5.586 -25.594 14.938 1 80.56 245 GLU A CA 1
ATOM 1910 C C . GLU A 1 245 ? 6.234 -26.594 13.992 1 80.56 245 GLU A C 1
ATOM 1912 O O . GLU A 1 245 ? 7.039 -27.438 14.414 1 80.56 245 GLU A O 1
ATOM 1917 N N . LYS A 1 246 ? 5.777 -26.609 12.812 1 78.19 246 LYS A N 1
ATOM 1918 C CA . LYS A 1 246 ? 6.332 -27.453 11.766 1 78.19 246 LYS A CA 1
ATOM 1919 C C . LYS A 1 246 ? 6.754 -26.641 10.555 1 78.19 246 LYS A C 1
ATOM 1921 O O . LYS A 1 246 ? 6.441 -25.453 10.469 1 78.19 246 LYS A O 1
ATOM 1926 N N . PRO A 1 247 ? 7.492 -27.156 9.641 1 75.62 247 PRO A N 1
ATOM 1927 C CA . PRO A 1 247 ? 7.992 -26.422 8.484 1 75.62 247 PRO A CA 1
ATOM 1928 C C . PRO A 1 247 ? 6.875 -25.828 7.633 1 75.62 247 PRO A C 1
ATOM 1930 O O . PRO A 1 247 ? 7.07 -24.797 6.973 1 75.62 247 PRO A O 1
ATOM 1933 N N . CYS A 1 248 ? 5.746 -26.438 7.562 1 72.81 248 CYS A N 1
ATOM 1934 C CA . CYS A 1 248 ? 4.684 -25.953 6.691 1 72.81 248 CYS A CA 1
ATOM 1935 C C . CYS A 1 248 ? 3.594 -25.25 7.5 1 72.81 248 CYS A C 1
ATOM 1937 O O . CYS A 1 248 ? 2.496 -25.016 6.996 1 72.81 248 CYS A O 1
ATOM 1939 N N . GLY A 1 249 ? 3.904 -25.047 8.836 1 78.12 249 GLY A N 1
ATOM 1940 C CA . GLY A 1 249 ? 2.908 -24.359 9.641 1 78.12 249 GLY A CA 1
ATOM 1941 C C . GLY A 1 249 ? 2.791 -24.906 11.047 1 78.12 249 GLY A C 1
ATOM 1942 O O . GLY A 1 249 ? 3.793 -25.297 11.648 1 78.12 249 GLY A O 1
ATOM 1943 N N . TYR A 1 250 ? 1.515 -24.828 11.523 1 82.44 250 TYR A N 1
ATOM 1944 C CA . TYR A 1 250 ? 1.249 -25.281 12.883 1 82.44 250 TYR A CA 1
ATOM 1945 C C . TYR A 1 250 ? 0.411 -26.547 12.875 1 82.44 250 TYR A C 1
ATOM 1947 O O . TYR A 1 250 ? -0.51 -26.688 12.062 1 82.44 250 TYR A O 1
ATOM 1955 N N . LYS A 1 251 ? 0.866 -27.516 13.578 1 82.88 251 LYS A N 1
ATOM 1956 C CA . LYS A 1 251 ? 0.073 -28.719 13.758 1 82.88 251 LYS A CA 1
ATOM 1957 C C . LYS A 1 251 ? -0.349 -28.891 15.211 1 82.88 251 LYS A C 1
ATOM 1959 O O . LYS A 1 251 ? 0.382 -28.5 16.125 1 82.88 251 LYS A O 1
ATOM 1964 N N . PHE A 1 252 ? -1.592 -29.328 15.375 1 85 252 PHE A N 1
ATOM 1965 C CA . PHE A 1 252 ? -2.059 -29.547 16.734 1 85 252 PHE A CA 1
ATOM 1966 C C . PHE A 1 252 ? -1.312 -30.719 17.375 1 85 252 PHE A C 1
ATOM 1968 O O . PHE A 1 252 ? -1.037 -31.719 16.719 1 85 252 PHE A O 1
ATOM 1975 N N . LYS A 1 253 ? -0.72 -30.484 18.531 1 75.31 253 LYS A N 1
ATOM 1976 C CA . LYS A 1 253 ? -0.073 -31.578 19.25 1 75.31 253 LYS A CA 1
ATOM 1977 C C . LYS A 1 253 ? -1.089 -32.625 19.672 1 75.31 253 LYS A C 1
ATOM 1979 O O . LYS A 1 253 ? -2.041 -32.344 20.406 1 75.31 253 LYS A O 1
ATOM 1984 N N . TRP A 1 254 ? -1.446 -33.438 18.75 1 57.41 254 TRP A N 1
ATOM 1985 C CA . TRP A 1 254 ? -2.35 -34.469 19.203 1 57.41 254 TRP A CA 1
ATOM 1986 C C . TRP A 1 254 ? -1.707 -35.312 20.312 1 57.41 254 TRP A C 1
ATOM 1988 O O . TRP A 1 254 ? -0.564 -35.75 20.172 1 57.41 254 TRP A O 1
ATOM 1998 N N . ILE A 1 255 ? -1.791 -35.062 21.547 1 45.38 255 ILE A N 1
ATOM 1999 C CA . ILE A 1 255 ? -1.441 -36.062 22.562 1 45.38 255 ILE A CA 1
ATOM 2000 C C . ILE A 1 255 ? -1.771 -37.469 22.047 1 45.38 255 ILE A C 1
ATOM 2002 O O . ILE A 1 255 ? -2.91 -37.719 21.656 1 45.38 255 ILE A O 1
ATOM 2006 N N . SER A 1 256 ? -0.81 -38.25 21.531 1 38.72 256 SER A N 1
ATOM 2007 C CA . SER A 1 256 ? -0.825 -39.688 21.312 1 38.72 256 SER A CA 1
ATOM 2008 C C . SER A 1 256 ? -1.798 -40.375 22.266 1 38.72 256 SER A C 1
ATOM 2010 O O . SER A 1 256 ? -1.755 -41.594 22.438 1 38.72 256 SER A O 1
ATOM 2012 N N . SER A 1 257 ? -2.285 -40 23.406 1 35.97 257 SER A N 1
ATOM 2013 C CA . SER A 1 257 ? -2.992 -41.125 23.984 1 35.97 257 SER A CA 1
ATOM 2014 C C . SER A 1 257 ? -3.906 -41.812 22.969 1 35.97 257 SER A C 1
ATOM 2016 O O . SER A 1 257 ? -4.668 -41.125 22.266 1 35.97 257 SER A O 1
ATOM 2018 N N . ARG A 1 258 ? -3.568 -43.031 22.375 1 35.72 258 ARG A N 1
ATOM 2019 C CA . ARG A 1 258 ? -4.305 -44.156 21.781 1 35.72 258 ARG A CA 1
ATOM 2020 C C . ARG A 1 258 ? -5.793 -44.062 22.078 1 35.72 258 ARG A C 1
ATOM 2022 O O . ARG A 1 258 ? -6.562 -44.969 21.766 1 35.72 258 ARG A O 1
ATOM 2029 N N . VAL A 1 259 ? -6.164 -43.625 23.359 1 32.47 259 VAL A N 1
ATOM 2030 C CA . VAL A 1 259 ? -7.531 -44.062 23.641 1 32.47 259 VAL A CA 1
ATOM 2031 C C . VAL A 1 259 ? -8.461 -43.562 22.547 1 32.47 259 VAL A C 1
ATOM 2033 O O . VAL A 1 259 ? -8.117 -42.625 21.812 1 32.47 259 VAL A O 1
ATOM 2036 N N . THR A 1 260 ? -9.875 -43.688 22.797 1 32.19 260 THR A N 1
ATOM 2037 C CA . THR A 1 260 ? -11.148 -43.719 22.094 1 32.19 260 THR A CA 1
ATOM 2038 C C . THR A 1 260 ? -11.312 -42.5 21.188 1 32.19 260 THR A C 1
ATOM 2040 O O . THR A 1 260 ? -10.625 -41.5 21.375 1 32.19 260 THR A O 1
ATOM 2043 N N . GLY A 1 261 ? -12.352 -42.469 20.219 1 36.09 261 GLY A N 1
ATOM 2044 C CA . GLY A 1 261 ? -13.234 -41.844 19.266 1 36.09 261 GLY A CA 1
ATOM 2045 C C . GLY A 1 261 ? -13.367 -40.344 19.5 1 36.09 261 GLY A C 1
ATOM 2046 O O . GLY A 1 261 ? -14.023 -39.656 18.719 1 36.09 261 GLY A O 1
ATOM 2047 N N . ASP A 1 262 ? -13.555 -39.875 20.75 1 37.94 262 ASP A N 1
ATOM 2048 C CA . ASP A 1 262 ? -14.07 -38.531 21.016 1 37.94 262 ASP A CA 1
ATOM 2049 C C . ASP A 1 262 ? -12.992 -37.469 20.812 1 37.94 262 ASP A C 1
ATOM 2051 O O . ASP A 1 262 ? -12.016 -37.406 21.562 1 37.94 262 ASP A O 1
ATOM 2055 N N . MET A 1 263 ? -12.414 -37.25 19.703 1 42.5 263 MET A N 1
ATOM 2056 C CA . MET A 1 263 ? -11.742 -36 19.422 1 42.5 263 MET A CA 1
ATOM 2057 C C . MET A 1 263 ? -12.203 -34.906 20.391 1 42.5 263 MET A C 1
ATOM 2059 O O . MET A 1 263 ? -13.047 -34.094 20.047 1 42.5 263 MET A O 1
ATOM 2063 N N . ASN A 1 264 ? -12.672 -35.125 21.547 1 43 264 ASN A N 1
ATOM 2064 C CA . ASN A 1 264 ? -13.109 -34.188 22.547 1 43 264 ASN A CA 1
ATOM 2065 C C . ASN A 1 264 ? -12.055 -33.094 22.781 1 43 264 ASN A C 1
ATOM 2067 O O . ASN A 1 264 ? -11.312 -33.156 23.766 1 43 264 ASN A O 1
ATOM 2071 N N . SER A 1 265 ? -11.227 -32.781 21.906 1 51.12 265 SER A N 1
ATOM 2072 C CA . SER A 1 265 ? -10.391 -31.625 22.188 1 51.12 265 SER A CA 1
ATOM 2073 C C . SER A 1 265 ? -11.203 -30.5 22.828 1 51.12 265 SER A C 1
ATOM 2075 O O . SER A 1 265 ? -12.07 -29.906 22.172 1 51.12 265 SER A O 1
ATOM 2077 N N . LYS A 1 266 ? -11.492 -30.531 24.141 1 56.78 266 LYS A N 1
ATOM 2078 C CA . LYS A 1 266 ? -12.352 -29.734 25.016 1 56.78 266 LYS A CA 1
ATOM 2079 C C . LYS A 1 266 ? -12.398 -28.281 24.578 1 56.78 266 LYS A C 1
ATOM 2081 O O . LYS A 1 266 ? -13.383 -27.594 24.812 1 56.78 266 LYS A O 1
ATOM 2086 N N . GLY A 1 267 ? -11.516 -27.922 23.578 1 73.31 267 GLY A N 1
ATOM 2087 C CA . GLY A 1 267 ? -11.625 -26.5 23.328 1 73.31 267 GLY A CA 1
ATOM 2088 C C . GLY A 1 267 ? -11.789 -26.156 21.859 1 73.31 267 GLY A C 1
ATOM 2089 O O . GLY A 1 267 ? -12.141 -25.016 21.516 1 73.31 267 GLY A O 1
ATOM 2090 N N . LEU A 1 268 ? -11.805 -27.281 21.031 1 82.81 268 LEU A N 1
ATOM 2091 C CA . LEU A 1 268 ? -11.914 -26.984 19.609 1 82.81 268 LEU A CA 1
ATOM 2092 C C . LEU A 1 268 ? -13.32 -27.266 19.094 1 82.81 268 LEU A C 1
ATOM 2094 O O . LEU A 1 268 ? -13.875 -28.328 19.359 1 82.81 268 LEU A O 1
ATOM 2098 N N . VAL A 1 269 ? -13.953 -26.297 18.578 1 87.25 269 VAL A N 1
ATOM 2099 C CA . VAL A 1 269 ? -15.273 -26.469 17.984 1 87.25 269 VAL A CA 1
ATOM 2100 C C . VAL A 1 269 ? -15.133 -26.703 16.484 1 87.25 269 VAL A C 1
ATOM 2102 O O . VAL A 1 269 ? -14.664 -25.828 15.742 1 87.25 269 VAL A O 1
ATOM 2105 N N . THR A 1 270 ? -15.461 -27.875 16.062 1 88.5 270 THR A N 1
ATOM 2106 C CA . THR A 1 270 ? -15.43 -28.234 14.648 1 88.5 270 THR A CA 1
ATOM 2107 C C . THR A 1 270 ? -16.844 -28.297 14.078 1 88.5 270 THR A C 1
ATOM 2109 O O . THR A 1 270 ? -17.812 -28.328 14.828 1 88.5 270 THR A O 1
ATOM 2112 N N . PHE A 1 271 ? -16.938 -28.25 12.852 1 87.69 271 PHE A N 1
ATOM 2113 C CA . PHE A 1 271 ? -18.234 -28.188 12.188 1 87.69 271 PHE A CA 1
ATOM 2114 C C . PHE A 1 271 ? -19.016 -29.484 12.398 1 87.69 271 PHE A C 1
ATOM 2116 O O . PHE A 1 271 ? -20.234 -29.453 12.492 1 87.69 271 PHE A O 1
ATOM 2123 N N . ASP A 1 272 ? -18.406 -30.641 12.516 1 83.75 272 ASP A N 1
ATOM 2124 C CA . ASP A 1 272 ? -19.094 -31.906 12.766 1 83.75 272 ASP A CA 1
ATOM 2125 C C . ASP A 1 272 ? -19.844 -31.875 14.102 1 83.75 272 ASP A C 1
ATOM 2127 O O . ASP A 1 272 ? -20.969 -32.375 14.203 1 83.75 272 ASP A O 1
ATOM 2131 N N . LYS A 1 273 ? -19.219 -31.188 15.07 1 82.81 273 LYS A N 1
ATOM 2132 C CA . LYS A 1 273 ? -19.875 -31.062 16.375 1 82.81 273 LYS A CA 1
ATOM 2133 C C . LYS A 1 273 ? -21.078 -30.141 16.297 1 82.81 273 LYS A C 1
ATOM 2135 O O . LYS A 1 273 ? -22.094 -30.375 16.953 1 82.81 273 LYS A O 1
ATOM 2140 N N . VAL A 1 274 ? -20.922 -29.109 15.523 1 83.62 274 VAL A N 1
ATOM 2141 C CA . VAL A 1 274 ? -22.031 -28.172 15.352 1 83.62 274 VAL A CA 1
ATOM 2142 C C . VAL A 1 274 ? -23.172 -28.859 14.594 1 83.62 274 VAL A C 1
ATOM 2144 O O . VAL A 1 274 ? -24.344 -28.656 14.898 1 83.62 274 VAL A O 1
ATOM 2147 N N . TRP A 1 275 ? -22.812 -29.641 13.656 1 80.88 275 TRP A N 1
ATOM 2148 C CA . TRP A 1 275 ? -23.797 -30.328 12.828 1 80.88 275 TRP A CA 1
ATOM 2149 C C . TRP A 1 275 ? -24.594 -31.344 13.648 1 80.88 275 TRP A C 1
ATOM 2151 O O . TRP A 1 275 ? -25.781 -31.547 13.398 1 80.88 275 TRP A O 1
ATOM 2161 N N . GLN A 1 276 ? -23.969 -31.906 14.695 1 79.44 276 GLN A N 1
ATOM 2162 C CA . GLN A 1 276 ? -24.609 -32.938 15.531 1 79.44 276 GLN A CA 1
ATOM 2163 C C . GLN A 1 276 ? -25.453 -32.281 16.625 1 79.44 276 GLN A C 1
ATOM 2165 O O . GLN A 1 276 ? -26.234 -32.969 17.281 1 79.44 276 GLN A O 1
ATOM 2170 N N . LEU A 1 277 ? -25.25 -31.047 16.766 1 76.06 277 LEU A N 1
ATOM 2171 C CA . LEU A 1 277 ? -26.031 -30.375 17.797 1 76.06 277 LEU A CA 1
ATOM 2172 C C . LEU A 1 277 ? -27.516 -30.453 17.5 1 76.06 277 LEU A C 1
ATOM 2174 O O . LEU A 1 277 ? -27.969 -30 16.438 1 76.06 277 LEU A O 1
ATOM 2178 N N . ASN A 1 278 ? -28.312 -31.391 18.016 1 65.94 278 ASN A N 1
ATOM 2179 C CA . ASN A 1 278 ? -29.75 -31.562 17.844 1 65.94 278 ASN A CA 1
ATOM 2180 C C . ASN A 1 278 ? -30.531 -30.844 18.938 1 65.94 278 ASN A C 1
ATOM 2182 O O . ASN A 1 278 ? -31.203 -31.484 19.766 1 65.94 278 ASN A O 1
ATOM 2186 N N . ASP A 1 279 ? -30.031 -29.75 19.438 1 59.72 279 ASP A N 1
ATOM 2187 C CA . ASP A 1 279 ? -30.781 -29.141 20.531 1 59.72 279 ASP A CA 1
ATOM 2188 C C . ASP A 1 279 ? -32.031 -28.453 20.031 1 59.72 279 ASP A C 1
ATOM 2190 O O . ASP A 1 279 ? -32.094 -27.984 18.891 1 59.72 279 ASP A O 1
ATOM 2194 N N . THR A 1 280 ? -33.219 -28.672 20.547 1 54.84 280 THR A N 1
ATOM 2195 C CA . THR A 1 280 ? -34.562 -28.172 20.312 1 54.84 280 THR A CA 1
ATOM 2196 C C . THR A 1 280 ? -34.562 -26.672 20.078 1 54.84 280 THR A C 1
ATOM 2198 O O . THR A 1 280 ? -35.375 -26.156 19.328 1 54.84 280 THR A O 1
ATOM 2201 N N . LEU A 1 281 ? -33.906 -25.984 20.797 1 53.03 281 LEU A N 1
ATOM 2202 C CA . LEU A 1 281 ? -33.938 -24.516 20.75 1 53.03 281 LEU A CA 1
ATOM 2203 C C . LEU A 1 281 ? -33.5 -24 19.391 1 53.03 281 LEU A C 1
ATOM 2205 O O . LEU A 1 281 ? -34.031 -23.016 18.891 1 53.03 281 LEU A O 1
ATOM 2209 N N . LEU A 1 282 ? -32.5 -24.688 18.812 1 54.53 282 LEU A N 1
ATOM 2210 C CA . LEU A 1 282 ? -31.922 -24.281 17.531 1 54.53 282 LEU A CA 1
ATOM 2211 C C . LEU A 1 282 ? -32.688 -24.922 16.375 1 54.53 282 LEU A C 1
ATOM 2213 O O . LEU A 1 282 ? -32.25 -24.828 15.219 1 54.53 282 LEU A O 1
ATOM 2217 N N . ARG A 1 283 ? -33.719 -25.672 16.672 1 54.34 283 ARG A N 1
ATOM 2218 C CA . ARG A 1 283 ? -34.406 -26.469 15.664 1 54.34 283 ARG A CA 1
ATOM 2219 C C . ARG A 1 283 ? -34.844 -25.594 14.484 1 54.34 283 ARG A C 1
ATOM 2221 O O . ARG A 1 283 ? -34.625 -25.969 13.328 1 54.34 283 ARG A O 1
ATOM 2228 N N . SER A 1 284 ? -35.75 -24.562 14.773 1 54.06 284 SER A N 1
ATOM 2229 C CA . SER A 1 284 ? -36.281 -23.891 13.594 1 54.06 284 SER A CA 1
ATOM 2230 C C . SER A 1 284 ? -35.219 -23.078 12.875 1 54.06 284 SER A C 1
ATOM 2232 O O . SER A 1 284 ? -35.219 -22.984 11.641 1 54.06 284 SER A O 1
ATOM 2234 N N . LYS A 1 285 ? -34.312 -22.484 13.727 1 63.41 285 LYS A N 1
ATOM 2235 C CA . LYS A 1 285 ? -33.312 -21.625 13.117 1 63.41 285 LYS A CA 1
ATOM 2236 C C . LYS A 1 285 ? -31.938 -22.328 13.078 1 63.41 285 LYS A C 1
ATOM 2238 O O . LYS A 1 285 ? -30.938 -21.703 12.719 1 63.41 285 LYS A O 1
ATOM 2243 N N . SER A 1 286 ? -32.125 -23.547 13.328 1 66.5 286 SER A N 1
ATOM 2244 C CA . SER A 1 286 ? -30.938 -24.359 13.477 1 66.5 286 SER A CA 1
ATOM 2245 C C . SER A 1 286 ? -30.219 -24.547 12.141 1 66.5 286 SER A C 1
ATOM 2247 O O . SER A 1 286 ? -29 -24.5 12.07 1 66.5 286 SER A O 1
ATOM 2249 N N . LEU A 1 287 ? -31.094 -24.594 11.133 1 70.38 287 LEU A N 1
ATOM 2250 C CA . LEU A 1 287 ? -30.453 -24.859 9.844 1 70.38 287 LEU A CA 1
ATOM 2251 C C . LEU A 1 287 ? -29.641 -23.641 9.391 1 70.38 287 LEU A C 1
ATOM 2253 O O . LEU A 1 287 ? -28.547 -23.781 8.844 1 70.38 287 LEU A O 1
ATOM 2257 N N . GLU A 1 288 ? -30.188 -22.531 9.766 1 77.44 288 GLU A N 1
ATOM 2258 C CA . GLU A 1 288 ? -29.5 -21.312 9.367 1 77.44 288 GLU A CA 1
ATOM 2259 C C . GLU A 1 288 ? -28.203 -21.125 10.148 1 77.44 288 GLU A C 1
ATOM 2261 O O . GLU A 1 288 ? -27.188 -20.672 9.602 1 77.44 288 GLU A O 1
ATOM 2266 N N . LEU A 1 289 ? -28.281 -21.578 11.305 1 80.75 289 LEU A N 1
ATOM 2267 C CA . LEU A 1 289 ? -27.109 -21.453 12.156 1 80.75 289 LEU A CA 1
ATOM 2268 C C . LEU A 1 289 ? -26.016 -22.422 11.711 1 80.75 289 LEU A C 1
ATOM 2270 O O . LEU A 1 289 ? -24.828 -22.078 11.695 1 80.75 289 LEU A O 1
ATOM 2274 N N . LYS A 1 290 ? -26.5 -23.594 11.414 1 82.94 290 LYS A N 1
ATOM 2275 C CA . LYS A 1 290 ? -25.531 -24.578 10.945 1 82.94 290 LYS A CA 1
ATOM 2276 C C . LYS A 1 290 ? -24.875 -24.125 9.641 1 82.94 290 LYS A C 1
ATOM 2278 O O . LYS A 1 290 ? -23.672 -24.297 9.453 1 82.94 290 LYS A O 1
ATOM 2283 N N . GLU A 1 291 ? -25.688 -23.438 8.836 1 85.69 291 GLU A N 1
ATOM 2284 C CA . GLU A 1 291 ? -25.156 -22.953 7.566 1 85.69 291 GLU A CA 1
ATOM 2285 C C . GLU A 1 291 ? -24.188 -21.797 7.777 1 85.69 291 GLU A C 1
ATOM 2287 O O . GLU A 1 291 ? -23.203 -21.672 7.059 1 85.69 291 GLU A O 1
ATOM 2292 N N . LEU A 1 292 ? -24.5 -21.078 8.742 1 88.12 292 LEU A N 1
ATOM 2293 C CA . LEU A 1 292 ? -23.625 -19.938 9.039 1 88.12 292 LEU A CA 1
ATOM 2294 C C . LEU A 1 292 ? -22.281 -20.422 9.562 1 88.12 292 LEU A C 1
ATOM 2296 O O . LEU A 1 292 ? -21.234 -19.875 9.195 1 88.12 292 LEU A O 1
ATOM 2300 N N . CYS A 1 293 ? -22.281 -21.375 10.375 1 89.81 293 CYS A N 1
ATOM 2301 C CA . CYS A 1 293 ? -21.047 -21.938 10.891 1 89.81 293 CYS A CA 1
ATOM 2302 C C . CYS A 1 293 ? -20.25 -22.625 9.789 1 89.81 293 CYS A C 1
ATOM 2304 O O . CYS A 1 293 ? -19.031 -22.609 9.789 1 89.81 293 CYS A O 1
ATOM 2306 N N . PHE A 1 294 ? -21.047 -23.234 8.906 1 90.69 294 PHE A N 1
ATOM 2307 C CA . PHE A 1 294 ? -20.406 -23.828 7.738 1 90.69 294 PHE A CA 1
ATOM 2308 C C . PHE A 1 294 ? -19.703 -22.766 6.902 1 90.69 294 PHE A C 1
ATOM 2310 O O . PHE A 1 294 ? -18.531 -22.938 6.523 1 90.69 294 PHE A O 1
ATOM 2317 N N . SER A 1 295 ? -20.391 -21.656 6.668 1 92.5 295 SER A N 1
ATOM 2318 C CA . SER A 1 295 ? -19.812 -20.562 5.898 1 92.5 295 SER A CA 1
ATOM 2319 C C . SER A 1 295 ? -18.578 -19.984 6.598 1 92.5 295 SER A C 1
ATOM 2321 O O . SER A 1 295 ? -17.625 -19.562 5.938 1 92.5 295 SER A O 1
ATOM 2323 N N . PHE A 1 296 ? -18.594 -20 7.867 1 93.81 296 PHE A N 1
ATOM 2324 C CA . PHE A 1 296 ? -17.469 -19.5 8.633 1 93.81 296 PHE A CA 1
ATOM 2325 C C . PHE A 1 296 ? -16.25 -20.422 8.484 1 93.81 296 PHE A C 1
ATOM 2327 O O . PHE A 1 296 ? -15.117 -19.969 8.414 1 93.81 296 PHE A O 1
ATOM 2334 N N . ALA A 1 297 ? -16.516 -21.703 8.508 1 92.56 297 ALA A N 1
ATOM 2335 C CA . ALA A 1 297 ? -15.43 -22.656 8.281 1 92.56 297 ALA A CA 1
ATOM 2336 C C . ALA A 1 297 ? -14.852 -22.516 6.875 1 92.56 297 ALA A C 1
ATOM 2338 O O . ALA A 1 297 ? -13.633 -22.609 6.688 1 92.56 297 ALA A O 1
ATOM 2339 N N . LEU A 1 298 ? -15.727 -22.25 5.898 1 92.88 298 LEU A N 1
ATOM 2340 C CA . LEU A 1 298 ? -15.281 -22.047 4.523 1 92.88 298 LEU A CA 1
ATOM 2341 C C . LEU A 1 298 ? -14.445 -20.766 4.402 1 92.88 298 LEU A C 1
ATOM 2343 O O . LEU A 1 298 ? -13.469 -20.734 3.648 1 92.88 298 LEU A O 1
ATOM 2347 N N . PHE A 1 299 ? -14.805 -19.781 5.152 1 94.69 299 PHE A N 1
ATOM 2348 C CA . PHE A 1 299 ? -14.07 -18.516 5.191 1 94.69 299 PHE A CA 1
ATOM 2349 C C . PHE A 1 299 ? -12.625 -18.75 5.594 1 94.69 299 PHE A C 1
ATOM 2351 O O . PHE A 1 299 ? -11.703 -18.188 4.992 1 94.69 299 PHE A O 1
ATOM 2358 N N . LYS A 1 300 ? -12.406 -19.609 6.504 1 92.69 300 LYS A N 1
ATOM 2359 C CA . LYS A 1 300 ? -11.055 -19.906 6.965 1 92.69 300 LYS A CA 1
ATOM 2360 C C . LYS A 1 300 ? -10.25 -20.641 5.895 1 92.69 300 LYS A C 1
ATOM 2362 O O . LYS A 1 300 ? -9.047 -20.406 5.75 1 92.69 300 LYS A O 1
ATOM 2367 N N . LEU A 1 301 ? -10.914 -21.438 5.164 1 91.81 301 LEU A N 1
ATOM 2368 C CA . LEU A 1 301 ? -10.25 -22.141 4.078 1 91.81 301 LEU A CA 1
ATOM 2369 C C . LEU A 1 301 ? -9.906 -21.203 2.934 1 91.81 301 LEU A C 1
ATOM 2371 O O . LEU A 1 301 ? -8.828 -21.297 2.34 1 91.81 301 LEU A O 1
ATOM 2375 N N . LEU A 1 302 ? -10.828 -20.312 2.652 1 92.62 302 LEU A N 1
ATOM 2376 C CA . LEU A 1 302 ? -10.594 -19.359 1.573 1 92.62 302 LEU A CA 1
ATOM 2377 C C . LEU A 1 302 ? -9.445 -18.422 1.92 1 92.62 302 LEU A C 1
ATOM 2379 O O . LEU A 1 302 ? -8.719 -17.969 1.033 1 92.62 302 LEU A O 1
ATOM 2383 N N . ARG A 1 303 ? -9.266 -18.141 3.156 1 92.56 303 ARG A N 1
ATOM 2384 C CA . ARG A 1 303 ? -8.164 -17.297 3.602 1 92.56 303 ARG A CA 1
ATOM 2385 C C . ARG A 1 303 ? -6.82 -17.953 3.305 1 92.56 303 ARG A C 1
ATOM 2387 O O . ARG A 1 303 ? -5.82 -17.266 3.082 1 92.56 303 ARG A O 1
ATOM 2394 N N . CYS A 1 304 ? -6.785 -19.234 3.264 1 91.38 304 CYS A N 1
ATOM 2395 C CA . CYS A 1 304 ? -5.559 -19.938 2.902 1 91.38 304 CYS A CA 1
ATOM 2396 C C . CYS A 1 304 ? -5.195 -19.688 1.444 1 91.38 304 CYS A C 1
ATOM 2398 O O . CYS A 1 304 ? -4.02 -19.516 1.113 1 91.38 304 CYS A O 1
ATOM 2400 N N . ARG A 1 305 ? -6.215 -19.625 0.698 1 88.81 305 ARG A N 1
ATOM 2401 C CA . ARG A 1 305 ? -5.973 -19.312 -0.707 1 88.81 305 ARG A CA 1
ATOM 2402 C C . ARG A 1 305 ? -5.457 -17.891 -0.872 1 88.81 305 ARG A C 1
ATOM 2404 O O . ARG A 1 305 ? -4.57 -17.641 -1.688 1 88.81 305 ARG A O 1
ATOM 2411 N N . ILE A 1 306 ? -6.035 -17.047 -0.099 1 89.75 306 ILE A N 1
ATOM 2412 C CA . ILE A 1 306 ? -5.621 -15.641 -0.161 1 89.75 306 ILE A CA 1
ATOM 2413 C C . ILE A 1 306 ? -4.184 -15.508 0.335 1 89.75 306 ILE A C 1
ATOM 2415 O O . ILE A 1 306 ? -3.43 -14.656 -0.144 1 89.75 306 ILE A O 1
ATOM 2419 N N . ALA A 1 307 ? -3.82 -16.406 1.225 1 87.25 307 ALA A N 1
ATOM 2420 C CA . ALA A 1 307 ? -2.445 -16.422 1.717 1 87.25 307 ALA A CA 1
ATOM 2421 C C . ALA A 1 307 ? -1.524 -17.141 0.734 1 87.25 307 ALA A C 1
ATOM 2423 O O . ALA A 1 307 ? -0.35 -17.375 1.03 1 87.25 307 ALA A O 1
ATOM 2424 N N . ARG A 1 308 ? -2.041 -17.562 -0.433 1 79.81 308 ARG A N 1
ATOM 2425 C CA . ARG A 1 308 ? -1.287 -18.109 -1.559 1 79.81 308 ARG A CA 1
ATOM 2426 C C . ARG A 1 308 ? -0.753 -19.5 -1.24 1 79.81 308 ARG A C 1
ATOM 2428 O O . ARG A 1 308 ? 0.337 -19.875 -1.684 1 79.81 308 ARG A O 1
ATOM 2435 N N . TYR A 1 309 ? -1.489 -20.141 -0.37 1 80.25 309 TYR A N 1
ATOM 2436 C CA . TYR A 1 309 ? -1.2 -21.562 -0.208 1 80.25 309 TYR A CA 1
ATOM 2437 C C . TYR A 1 309 ? -1.748 -22.359 -1.38 1 80.25 309 TYR A C 1
ATOM 2439 O O . TYR A 1 309 ? -2.787 -22.016 -1.946 1 80.25 309 TYR A O 1
ATOM 2447 N N . THR A 1 310 ? -1.003 -23.312 -1.732 1 72.5 310 THR A N 1
ATOM 2448 C CA . THR A 1 310 ? -1.459 -24.141 -2.84 1 72.5 310 THR A CA 1
ATOM 2449 C C . THR A 1 310 ? -2.547 -25.109 -2.381 1 72.5 310 THR A C 1
ATOM 2451 O O . THR A 1 310 ? -2.693 -25.359 -1.183 1 72.5 310 THR A O 1
ATOM 2454 N N . ILE A 1 311 ? -3.316 -25.531 -3.303 1 66 311 ILE A N 1
ATOM 2455 C CA . ILE A 1 311 ? -4.418 -26.453 -3.033 1 66 311 ILE A CA 1
ATOM 2456 C C . ILE A 1 311 ? -3.881 -27.719 -2.385 1 66 311 ILE A C 1
ATOM 2458 O O . ILE A 1 311 ? -4.543 -28.312 -1.529 1 66 311 ILE A O 1
ATOM 2462 N N . THR A 1 312 ? -2.703 -28.031 -2.752 1 61.31 312 THR A N 1
ATOM 2463 C CA . THR A 1 312 ? -2.092 -29.234 -2.199 1 61.31 312 THR A CA 1
ATOM 2464 C C . THR A 1 312 ? -1.733 -29.031 -0.729 1 61.31 312 THR A C 1
ATOM 2466 O O . THR A 1 312 ? -1.943 -29.922 0.094 1 61.31 312 THR A O 1
ATOM 2469 N N . GLU A 1 313 ? -1.335 -27.891 -0.547 1 61.66 313 GLU A N 1
ATOM 2470 C CA . GLU A 1 313 ? -0.969 -27.578 0.83 1 61.66 313 GLU A CA 1
ATOM 2471 C C . GLU A 1 313 ? -2.195 -27.562 1.737 1 61.66 313 GLU A C 1
ATOM 2473 O O . GLU A 1 313 ? -2.129 -27.984 2.891 1 61.66 313 GLU A O 1
ATOM 2478 N N . VAL A 1 314 ? -3.27 -27.062 1.087 1 64.19 314 VAL A N 1
ATOM 2479 C CA . VAL A 1 314 ? -4.461 -26.875 1.908 1 64.19 314 VAL A CA 1
ATOM 2480 C C . VAL A 1 314 ? -5.242 -28.188 1.979 1 64.19 314 VAL A C 1
ATOM 2482 O O . VAL A 1 314 ? -6.043 -28.391 2.895 1 64.19 314 VAL A O 1
ATOM 2485 N N . GLY A 1 315 ? -4.746 -29.219 1.296 1 60.34 315 GLY A N 1
ATOM 2486 C CA . GLY A 1 315 ? -5.422 -30.5 1.339 1 60.34 315 GLY A CA 1
ATOM 2487 C C . GLY A 1 315 ? -6.859 -30.438 0.854 1 60.34 315 GLY A C 1
ATOM 2488 O O . GLY A 1 315 ? -7.742 -31.094 1.42 1 60.34 315 GLY A O 1
ATOM 2489 N N . PHE A 1 316 ? -7.137 -29.625 -0.087 1 61.19 316 PHE A N 1
ATOM 2490 C CA . PHE A 1 316 ? -8.492 -29.469 -0.603 1 61.19 316 PHE A CA 1
ATOM 2491 C C . PHE A 1 316 ? -8.977 -30.766 -1.243 1 61.19 316 PHE A C 1
ATOM 2493 O O . PHE A 1 316 ? -10.188 -31.016 -1.318 1 61.19 316 PHE A O 1
ATOM 2500 N N . ILE A 1 317 ? -8.094 -31.672 -1.456 1 56.75 317 ILE A N 1
ATOM 2501 C CA . ILE A 1 317 ? -8.445 -32.844 -2.277 1 56.75 317 ILE A CA 1
ATOM 2502 C C . ILE A 1 317 ? -9.453 -33.719 -1.539 1 56.75 317 ILE A C 1
ATOM 2504 O O . ILE A 1 317 ? -10.516 -34.031 -2.082 1 56.75 317 ILE A O 1
ATOM 2508 N N . LYS A 1 318 ? -9.148 -34.156 -0.357 1 56.5 318 LYS A N 1
ATOM 2509 C CA . LYS A 1 318 ? -10.094 -35.031 0.323 1 56.5 318 LYS A CA 1
ATOM 2510 C C . LYS A 1 318 ? -11.289 -34.25 0.848 1 56.5 318 LYS A C 1
ATOM 2512 O O . LYS A 1 318 ? -12.422 -34.75 0.834 1 56.5 318 LYS A O 1
ATOM 2517 N N . GLY A 1 319 ? -11.016 -33.031 1.2 1 58.53 319 GLY A N 1
ATOM 2518 C CA . GLY A 1 319 ? -12.109 -32.156 1.621 1 58.53 319 GLY A CA 1
ATOM 2519 C C . GLY A 1 319 ? -13.031 -31.766 0.484 1 58.53 319 GLY A C 1
ATOM 2520 O O . GLY A 1 319 ? -14.219 -31.516 0.703 1 58.53 319 GLY A O 1
ATOM 2521 N N . SER A 1 320 ? -12.469 -32.031 -0.658 1 64.69 320 SER A N 1
ATOM 2522 C CA . SER A 1 320 ? -13.227 -31.578 -1.825 1 64.69 320 SER A CA 1
ATOM 2523 C C . SER A 1 320 ? -14.383 -32.531 -2.123 1 64.69 320 SER A C 1
ATOM 2525 O O . SER A 1 320 ? -15.453 -32.094 -2.555 1 64.69 320 SER A O 1
ATOM 2527 N N . ASN A 1 321 ? -14.18 -33.75 -1.759 1 70.62 321 ASN A N 1
ATOM 2528 C CA . ASN A 1 321 ? -15.281 -34.656 -2.01 1 70.62 321 ASN A CA 1
ATOM 2529 C C . ASN A 1 321 ? -16.469 -34.375 -1.101 1 70.62 321 ASN A C 1
ATOM 2531 O O . ASN A 1 321 ? -17.625 -34.375 -1.551 1 70.62 321 ASN A O 1
ATOM 2535 N N . PHE A 1 322 ? -16.125 -34.062 0.072 1 72.81 322 PHE A N 1
ATOM 2536 C CA . PHE A 1 322 ? -17.203 -33.719 1 1 72.81 322 PHE A CA 1
ATOM 2537 C C . PHE A 1 322 ? -17.844 -32.406 0.612 1 72.81 322 PHE A C 1
ATOM 2539 O O . PHE A 1 322 ? -19.078 -32.281 0.62 1 72.81 322 PHE A O 1
ATOM 2546 N N . LEU A 1 323 ? -17.031 -31.547 0.328 1 80.94 323 LEU A N 1
ATOM 2547 C CA . LEU A 1 323 ? -17.562 -30.234 -0.018 1 80.94 323 LEU A CA 1
ATOM 2548 C C . LEU A 1 323 ? -18.391 -30.297 -1.292 1 80.94 323 LEU A C 1
ATOM 2550 O O . LEU A 1 323 ? -19.406 -29.609 -1.414 1 80.94 323 LEU A O 1
ATOM 2554 N N . ARG A 1 324 ? -18.016 -31.203 -2.096 1 81.69 324 ARG A N 1
ATOM 2555 C CA . ARG A 1 324 ? -18.781 -31.406 -3.312 1 81.69 324 ARG A CA 1
ATOM 2556 C C . ARG A 1 324 ? -20.172 -31.969 -2.99 1 81.69 324 ARG A C 1
ATOM 2558 O O . ARG A 1 324 ? -21.172 -31.516 -3.541 1 81.69 324 ARG A O 1
ATOM 2565 N N . GLN A 1 325 ? -20.188 -32.844 -2.082 1 78.25 325 GLN A N 1
ATOM 2566 C CA . GLN A 1 325 ? -21.453 -33.438 -1.703 1 78.25 325 GLN A CA 1
ATOM 2567 C C . GLN A 1 325 ? -22.344 -32.438 -0.972 1 78.25 325 GLN A C 1
ATOM 2569 O O . GLN A 1 325 ? -23.547 -32.344 -1.256 1 78.25 325 GLN A O 1
ATOM 2574 N N . MET A 1 326 ? -21.719 -31.703 -0.133 1 78.94 326 MET A N 1
ATOM 2575 C CA . MET A 1 326 ? -22.484 -30.781 0.684 1 78.94 326 MET A CA 1
ATOM 2576 C C . MET A 1 326 ? -22.984 -29.609 -0.155 1 78.94 326 MET A C 1
ATOM 2578 O O . MET A 1 326 ? -24.078 -29.094 0.07 1 78.94 326 MET A O 1
ATOM 2582 N N . LEU A 1 327 ? -22.219 -29.266 -1.101 1 82.19 327 LEU A N 1
ATOM 2583 C CA . LEU A 1 327 ? -22.547 -28.062 -1.855 1 82.19 327 LEU A CA 1
ATOM 2584 C C . LEU A 1 327 ? -23.328 -28.406 -3.115 1 82.19 327 LEU A C 1
ATOM 2586 O O . LEU A 1 327 ? -24.203 -27.641 -3.535 1 82.19 327 LEU A O 1
ATOM 2590 N N . LEU A 1 328 ? -23.047 -29.562 -3.711 1 80.44 328 LEU A N 1
ATOM 2591 C CA . LEU A 1 328 ? -23.625 -29.828 -5.027 1 80.44 328 LEU A CA 1
ATOM 2592 C C . LEU A 1 328 ? -24.719 -30.891 -4.945 1 80.44 328 LEU A C 1
ATOM 2594 O O . LEU A 1 328 ? -25.484 -31.062 -5.891 1 80.44 328 LEU A O 1
ATOM 2598 N N . GLU A 1 329 ? -24.875 -31.609 -3.871 1 74.25 329 GLU A N 1
ATOM 2599 C CA . GLU A 1 329 ? -25.828 -32.719 -3.844 1 74.25 329 GLU A CA 1
ATOM 2600 C C . GLU A 1 329 ? -27.266 -32.219 -3.85 1 74.25 329 GLU A C 1
ATOM 2602 O O . GLU A 1 329 ? -28.109 -32.781 -4.562 1 74.25 329 GLU A O 1
ATOM 2607 N N . ASP A 1 330 ? -27.469 -31.125 -2.965 1 68.75 330 ASP A N 1
ATOM 2608 C CA . ASP A 1 330 ? -28.828 -30.625 -2.943 1 68.75 330 ASP A CA 1
ATOM 2609 C C . ASP A 1 330 ? -29.094 -29.703 -4.141 1 68.75 330 ASP A C 1
ATOM 2611 O O . ASP A 1 330 ? -28.219 -28.938 -4.543 1 68.75 330 ASP A O 1
ATOM 2615 N N . ASN A 1 331 ? -29.969 -30.047 -5.02 1 67.56 331 ASN A N 1
ATOM 2616 C CA . ASN A 1 331 ? -30.312 -29.281 -6.215 1 67.56 331 ASN A CA 1
ATOM 2617 C C . ASN A 1 331 ? -30.828 -27.891 -5.859 1 67.56 331 ASN A C 1
ATOM 2619 O O . ASN A 1 331 ? -31.688 -27.328 -6.555 1 67.56 331 ASN A O 1
ATOM 2623 N N . ASP A 1 332 ? -30.328 -27.391 -4.711 1 85 332 ASP A N 1
ATOM 2624 C CA . ASP A 1 332 ? -30.75 -26.047 -4.363 1 85 332 ASP A CA 1
ATOM 2625 C C . ASP A 1 332 ? -29.625 -25.031 -4.578 1 85 332 ASP A C 1
ATOM 2627 O O . ASP A 1 332 ? -28.797 -24.828 -3.693 1 85 332 ASP A O 1
ATOM 2631 N N . GLY A 1 333 ? -29.719 -24.438 -5.754 1 87.12 333 GLY A N 1
ATOM 2632 C CA . GLY A 1 333 ? -28.719 -23.438 -6.109 1 87.12 333 GLY A CA 1
ATOM 2633 C C . GLY A 1 333 ? -28.734 -22.219 -5.199 1 87.12 333 GLY A C 1
ATOM 2634 O O . GLY A 1 333 ? -27.703 -21.625 -4.938 1 87.12 333 GLY A O 1
ATOM 2635 N N . GLU A 1 334 ? -29.828 -21.984 -4.648 1 88.81 334 GLU A N 1
ATOM 2636 C CA . GLU A 1 334 ? -29.953 -20.828 -3.762 1 88.81 334 GLU A CA 1
ATOM 2637 C C . GLU A 1 334 ? -29.234 -21.062 -2.439 1 88.81 334 GLU A C 1
ATOM 2639 O O . GLU A 1 334 ? -28.609 -20.141 -1.897 1 88.81 334 GLU A O 1
ATOM 2644 N N . ARG A 1 335 ? -29.312 -22.203 -1.975 1 88.56 335 ARG A N 1
ATOM 2645 C CA . ARG A 1 335 ? -28.641 -22.531 -0.722 1 88.56 335 ARG A CA 1
ATOM 2646 C C . ARG A 1 335 ? -27.125 -22.453 -0.871 1 88.56 335 ARG A C 1
ATOM 2648 O O . ARG A 1 335 ? -26.438 -21.906 -0.001 1 88.56 335 ARG A O 1
ATOM 2655 N N . VAL A 1 336 ? -26.672 -22.922 -1.994 1 91.06 336 VAL A N 1
ATOM 2656 C CA . VAL A 1 336 ? -25.234 -22.938 -2.229 1 91.06 336 VAL A CA 1
ATOM 2657 C C . VAL A 1 336 ? -24.703 -21.5 -2.318 1 91.06 336 VAL A C 1
ATOM 2659 O O . VAL A 1 336 ? -23.734 -21.156 -1.647 1 91.06 336 VAL A O 1
ATOM 2662 N N . PHE A 1 337 ? -25.375 -20.672 -3.053 1 91.19 337 PHE A N 1
ATOM 2663 C CA . PHE A 1 337 ? -24.922 -19.312 -3.24 1 91.19 337 PHE A CA 1
ATOM 2664 C C . PHE A 1 337 ? -25.109 -18.484 -1.968 1 91.19 337 PHE A C 1
ATOM 2666 O O . PHE A 1 337 ? -24.359 -17.562 -1.698 1 91.19 337 PHE A O 1
ATOM 2673 N N . ALA A 1 338 ? -26.047 -18.891 -1.207 1 88.81 338 ALA A N 1
ATOM 2674 C CA . ALA A 1 338 ? -26.234 -18.219 0.072 1 88.81 338 ALA A CA 1
ATOM 2675 C C . ALA A 1 338 ? -25.094 -18.531 1.035 1 88.81 338 ALA A C 1
ATOM 2677 O O . ALA A 1 338 ? -24.625 -17.641 1.746 1 88.81 338 ALA A O 1
ATOM 2678 N N . ALA A 1 339 ? -24.719 -19.75 1.015 1 90.44 339 ALA A N 1
ATOM 2679 C CA . ALA A 1 339 ? -23.609 -20.141 1.876 1 90.44 339 ALA A CA 1
ATOM 2680 C C . ALA A 1 339 ? -22.328 -19.406 1.479 1 90.44 339 ALA A C 1
ATOM 2682 O O . ALA A 1 339 ? -21.578 -18.922 2.342 1 90.44 339 ALA A O 1
ATOM 2683 N N . ILE A 1 340 ? -22.125 -19.281 0.211 1 92.44 340 ILE A N 1
ATOM 2684 C CA . ILE A 1 340 ? -20.922 -18.625 -0.278 1 92.44 340 ILE A CA 1
ATOM 2685 C C . ILE A 1 340 ? -21.016 -17.125 -0.049 1 92.44 340 ILE A C 1
ATOM 2687 O O . ILE A 1 340 ? -20.016 -16.469 0.25 1 92.44 340 ILE A O 1
ATOM 2691 N N . ALA A 1 341 ? -22.188 -16.625 -0.182 1 91.56 341 ALA A N 1
ATOM 2692 C CA . ALA A 1 341 ? -22.391 -15.195 0.07 1 91.56 341 ALA A CA 1
ATOM 2693 C C . ALA A 1 341 ? -22.078 -14.844 1.522 1 91.56 341 ALA A C 1
ATOM 2695 O O . ALA A 1 341 ? -21.469 -13.805 1.801 1 91.56 341 ALA A O 1
ATOM 2696 N N . HIS A 1 342 ? -22.469 -15.711 2.383 1 90.62 342 HIS A N 1
ATOM 2697 C CA . HIS A 1 342 ? -22.141 -15.5 3.789 1 90.62 342 HIS A CA 1
ATOM 2698 C C . HIS A 1 342 ? -20.641 -15.617 4.031 1 90.62 342 HIS A C 1
ATOM 2700 O O . HIS A 1 342 ? -20.078 -14.875 4.848 1 90.62 342 HIS A O 1
ATOM 2706 N N . GLU A 1 343 ? -20.062 -16.531 3.359 1 93.5 343 GLU A N 1
ATOM 2707 C CA . GLU A 1 343 ? -18.609 -16.688 3.445 1 93.5 343 GLU A CA 1
ATOM 2708 C C . GLU A 1 343 ? -17.906 -15.391 3.037 1 93.5 343 GLU A C 1
ATOM 2710 O O . GLU A 1 343 ? -17 -14.922 3.74 1 93.5 343 GLU A O 1
ATOM 2715 N N . LEU A 1 344 ? -18.344 -14.836 1.954 1 92.56 344 LEU A N 1
ATOM 2716 C CA . LEU A 1 344 ? -17.734 -13.617 1.441 1 92.56 344 LEU A CA 1
ATOM 2717 C C . LEU A 1 344 ? -18.047 -12.43 2.338 1 92.56 344 LEU A C 1
ATOM 2719 O O . LEU A 1 344 ? -17.266 -11.484 2.432 1 92.56 344 LEU A O 1
ATOM 2723 N N . SER A 1 345 ? -19.156 -12.523 3.004 1 90.06 345 SER A N 1
ATOM 2724 C CA . SER A 1 345 ? -19.484 -11.477 3.971 1 90.06 345 SER A CA 1
ATOM 2725 C C . SER A 1 345 ? -18.531 -11.508 5.16 1 90.06 345 SER A C 1
ATOM 2727 O O . SER A 1 345 ? -18.109 -10.461 5.656 1 90.06 345 SER A O 1
ATOM 2729 N N . PHE A 1 346 ? -18.188 -12.672 5.578 1 91.38 346 PHE A N 1
ATOM 2730 C CA . PHE A 1 346 ? -17.203 -12.805 6.648 1 91.38 346 PHE A CA 1
ATOM 2731 C C . PHE A 1 346 ? -15.844 -12.281 6.199 1 91.38 346 PHE A C 1
ATOM 2733 O O . PHE A 1 346 ? -15.133 -11.633 6.973 1 91.38 346 PHE A O 1
ATOM 2740 N N . LEU A 1 347 ? -15.57 -12.609 4.984 1 91.69 347 LEU A N 1
ATOM 2741 C CA . LEU A 1 347 ? -14.297 -12.156 4.43 1 91.69 347 LEU A CA 1
ATOM 2742 C C . LEU A 1 347 ? -14.266 -10.633 4.305 1 91.69 347 LEU A C 1
ATOM 2744 O O . LEU A 1 347 ? -13.25 -10 4.59 1 91.69 347 LEU A O 1
ATOM 2748 N N . HIS A 1 348 ? -15.367 -10.062 3.881 1 88.19 348 HIS A N 1
ATOM 2749 C CA . HIS A 1 348 ? -15.492 -8.609 3.775 1 88.19 348 HIS A CA 1
ATOM 2750 C C . HIS A 1 348 ? -15.32 -7.941 5.137 1 88.19 348 HIS A C 1
ATOM 2752 O O . HIS A 1 348 ? -14.578 -6.965 5.262 1 88.19 348 HIS A O 1
ATOM 2758 N N . ASP A 1 349 ? -15.891 -8.469 6.059 1 86.81 349 ASP A N 1
ATOM 2759 C CA . ASP A 1 349 ? -15.789 -7.91 7.406 1 86.81 349 ASP A CA 1
ATOM 2760 C C . ASP A 1 349 ? -14.359 -8.023 7.941 1 86.81 349 ASP A C 1
ATOM 2762 O O . ASP A 1 349 ? -13.875 -7.121 8.625 1 86.81 349 ASP A O 1
ATOM 2766 N N . TYR A 1 350 ? -13.812 -9.062 7.629 1 90.44 350 TYR A N 1
ATOM 2767 C CA . TYR A 1 350 ? -12.477 -9.297 8.172 1 90.44 350 TYR A CA 1
ATOM 2768 C C . TYR A 1 350 ? -11.477 -8.297 7.605 1 90.44 350 TYR A C 1
ATOM 2770 O O . TYR A 1 350 ? -10.625 -7.781 8.336 1 90.44 350 TYR A O 1
ATOM 2778 N N . TYR A 1 351 ? -11.57 -8 6.359 1 88 351 TYR A N 1
ATOM 2779 C CA . TYR A 1 351 ? -10.531 -7.195 5.73 1 88 351 TYR A CA 1
ATOM 2780 C C . TYR A 1 351 ? -10.922 -5.723 5.711 1 88 351 TYR A C 1
ATOM 2782 O O . TYR A 1 351 ? -10.07 -4.848 5.578 1 88 351 TYR A O 1
ATOM 2790 N N . TYR A 1 352 ? -12.172 -5.422 5.883 1 81.31 352 TYR A N 1
ATOM 2791 C CA . TYR A 1 352 ? -12.562 -4.039 5.629 1 81.31 352 TYR A CA 1
ATOM 2792 C C . TYR A 1 352 ? -13.398 -3.49 6.781 1 81.31 352 TYR A C 1
ATOM 2794 O O . TYR A 1 352 ? -13.977 -2.408 6.676 1 81.31 352 TYR A O 1
ATOM 2802 N N . SER A 1 353 ? -13.477 -4.223 7.832 1 82.06 353 SER A N 1
ATOM 2803 C CA . SER A 1 353 ? -14.156 -3.734 9.031 1 82.06 353 SER A CA 1
ATOM 2804 C C . SER A 1 353 ? -13.25 -3.836 10.25 1 82.06 353 SER A C 1
ATOM 2806 O O . SER A 1 353 ? -12.352 -4.68 10.297 1 82.06 353 SER A O 1
ATOM 2808 N N . PRO A 1 354 ? -13.43 -3.01 11.195 1 79.38 354 PRO A N 1
ATOM 2809 C CA . PRO A 1 354 ? -12.586 -3.045 12.391 1 79.38 354 PRO A CA 1
ATOM 2810 C C . PRO A 1 354 ? -13.078 -4.051 13.43 1 79.38 354 PRO A C 1
ATOM 2812 O O . PRO A 1 354 ? -12.344 -4.395 14.359 1 79.38 354 PRO A O 1
ATOM 2815 N N . HIS A 1 355 ? -14.109 -4.691 13.297 1 81.44 355 HIS A N 1
ATOM 2816 C CA . HIS A 1 355 ? -14.781 -5.363 14.406 1 81.44 355 HIS A CA 1
ATOM 2817 C C . HIS A 1 355 ? -14.266 -6.789 14.586 1 81.44 355 HIS A C 1
ATOM 2819 O O . HIS A 1 355 ? -14.156 -7.277 15.711 1 81.44 355 HIS A O 1
ATOM 2825 N N . PRO A 1 356 ? -13.844 -7.391 13.477 1 85.81 356 PRO A N 1
ATOM 2826 C CA . PRO A 1 356 ? -13.492 -8.797 13.664 1 85.81 356 PRO A CA 1
ATOM 2827 C C . PRO A 1 356 ? -12.273 -8.984 14.562 1 85.81 356 PRO A C 1
ATOM 2829 O O . PRO A 1 356 ? -12.172 -9.984 15.273 1 85.81 356 PRO A O 1
ATOM 2832 N N . ILE A 1 357 ? -11.438 -8.055 14.664 1 87.62 357 ILE A N 1
ATOM 2833 C CA . ILE A 1 357 ? -10.219 -8.164 15.461 1 87.62 357 ILE A CA 1
ATOM 2834 C C . ILE A 1 357 ? -10.562 -8.156 16.938 1 87.62 357 ILE A C 1
ATOM 2836 O O . ILE A 1 357 ? -9.82 -8.703 17.766 1 87.62 357 ILE A O 1
ATOM 2840 N N . THR A 1 358 ? -11.727 -7.637 17.312 1 89.06 358 THR A N 1
ATOM 2841 C CA . THR A 1 358 ? -12.117 -7.52 18.703 1 89.06 358 THR A CA 1
ATOM 2842 C C . THR A 1 358 ? -12.625 -8.859 19.234 1 89.06 358 THR A C 1
ATOM 2844 O O . THR A 1 358 ? -12.703 -9.055 20.453 1 89.06 358 THR A O 1
ATOM 2847 N N . TYR A 1 359 ? -12.836 -9.781 18.375 1 88.12 359 TYR A N 1
ATOM 2848 C CA . TYR A 1 359 ? -13.375 -11.062 18.812 1 88.12 359 TYR A CA 1
ATOM 2849 C C . TYR A 1 359 ? -12.242 -12.031 19.156 1 88.12 359 TYR A C 1
ATOM 2851 O O . TYR A 1 359 ? -12.492 -13.211 19.438 1 88.12 359 TYR A O 1
ATOM 2859 N N . SER A 1 360 ? -11.023 -11.539 19.109 1 85.5 360 SER A N 1
ATOM 2860 C CA . SER A 1 360 ? -9.891 -12.375 19.484 1 85.5 360 SER A CA 1
ATOM 2861 C C . SER A 1 360 ? -9.977 -12.797 20.953 1 85.5 360 SER A C 1
ATOM 2863 O O . SER A 1 360 ? -9.547 -13.898 21.312 1 85.5 360 SER A O 1
ATOM 2865 N N . ARG A 1 361 ? -10.578 -11.852 21.734 1 86.56 361 ARG A N 1
ATOM 2866 C CA . ARG A 1 361 ? -10.875 -12.164 23.125 1 86.56 361 ARG A CA 1
ATOM 2867 C C . ARG A 1 361 ? -12.352 -11.914 23.438 1 86.56 361 ARG A C 1
ATOM 2869 O O . ARG A 1 361 ? -12.93 -10.938 22.953 1 86.56 361 ARG A O 1
ATOM 2876 N N . SER A 1 362 ? -12.938 -12.695 24.266 1 83.38 362 SER A N 1
ATOM 2877 C CA . SER A 1 362 ? -14.375 -12.656 24.516 1 83.38 362 SER A CA 1
ATOM 2878 C C . SER A 1 362 ? -14.773 -11.367 25.234 1 83.38 362 SER A C 1
ATOM 2880 O O . SER A 1 362 ? -15.906 -10.906 25.094 1 83.38 362 SER A O 1
ATOM 2882 N N . TRP A 1 363 ? -13.859 -10.75 25.922 1 88.81 363 TRP A N 1
ATOM 2883 C CA . TRP A 1 363 ? -14.234 -9.586 26.719 1 88.81 363 TRP A CA 1
ATOM 2884 C C . TRP A 1 363 ? -14.008 -8.297 25.938 1 88.81 363 TRP A C 1
ATOM 2886 O O . TRP A 1 363 ? -14.508 -7.234 26.328 1 88.81 363 TRP A O 1
ATOM 2896 N N . LEU A 1 364 ? -13.297 -8.344 24.844 1 91.5 364 LEU A N 1
ATOM 2897 C CA . LEU A 1 364 ? -12.914 -7.129 24.125 1 91.5 364 LEU A CA 1
ATOM 2898 C C . LEU A 1 364 ? -14.133 -6.469 23.484 1 91.5 364 LEU A C 1
ATOM 2900 O O . LEU A 1 364 ? -14.281 -5.246 23.531 1 91.5 364 LEU A O 1
ATOM 2904 N N . PRO A 1 365 ? -15.07 -7.242 22.906 1 90.62 365 PRO A N 1
ATOM 2905 C CA . PRO A 1 365 ? -16.266 -6.578 22.359 1 90.62 365 PRO A CA 1
ATOM 2906 C C . PRO A 1 365 ? -17.109 -5.914 23.453 1 90.62 365 PRO A C 1
ATOM 2908 O O . PRO A 1 365 ? -17.703 -4.859 23.203 1 90.62 365 PRO A O 1
ATOM 2911 N N . ILE A 1 366 ? -17.141 -6.414 24.625 1 91.19 366 ILE A N 1
ATOM 2912 C CA . ILE A 1 366 ? -17.906 -5.852 25.734 1 91.19 366 ILE A CA 1
ATOM 2913 C C . ILE A 1 366 ? -17.266 -4.543 26.203 1 91.19 366 ILE A C 1
ATOM 2915 O O . ILE A 1 366 ? -17.969 -3.553 26.438 1 91.19 366 ILE A O 1
ATOM 2919 N N . VAL A 1 367 ? -15.977 -4.566 26.234 1 94.5 367 VAL A N 1
ATOM 2920 C CA . VAL A 1 367 ? -15.258 -3.363 26.641 1 94.5 367 VAL A CA 1
ATOM 2921 C C . VAL A 1 367 ? -15.438 -2.275 25.578 1 94.5 367 VAL A C 1
ATOM 2923 O O . VAL A 1 367 ? -15.594 -1.098 25.922 1 94.5 367 VAL A O 1
ATOM 2926 N N . SER A 1 368 ? -15.445 -2.686 24.328 1 92.94 368 SER A N 1
ATOM 2927 C CA . SER A 1 368 ? -15.633 -1.716 23.25 1 92.94 368 SER A CA 1
ATOM 2928 C C . SER A 1 368 ? -17.016 -1.096 23.312 1 92.94 368 SER A C 1
ATOM 2930 O O . SER A 1 368 ? -17.172 0.111 23.109 1 92.94 368 SER A O 1
ATOM 2932 N N . ILE A 1 369 ? -18.031 -1.864 23.609 1 93.75 369 ILE A N 1
ATOM 2933 C CA . ILE A 1 369 ? -19.391 -1.357 23.75 1 93.75 369 ILE A CA 1
ATOM 2934 C C . ILE A 1 369 ? -19.469 -0.408 24.938 1 93.75 369 ILE A C 1
ATOM 2936 O O . ILE A 1 369 ? -20.094 0.652 24.859 1 93.75 369 ILE A O 1
ATOM 2940 N N . PHE A 1 370 ? -18.781 -0.75 25.953 1 95.5 370 PHE A N 1
ATOM 2941 C CA . PHE A 1 370 ? -18.766 0.086 27.156 1 95.5 370 PHE A CA 1
ATOM 2942 C C . PHE A 1 370 ? -18.125 1.439 26.859 1 95.5 370 PHE A C 1
ATOM 2944 O O . PHE A 1 370 ? -18.656 2.48 27.266 1 95.5 370 PHE A O 1
ATOM 2951 N N . ILE A 1 371 ? -17.062 1.408 26.188 1 94.62 371 ILE A N 1
ATOM 2952 C CA . ILE A 1 371 ? -16.375 2.648 25.859 1 94.62 371 ILE A CA 1
ATOM 2953 C C . ILE A 1 371 ? -17.25 3.484 24.922 1 94.62 371 ILE A C 1
ATOM 2955 O O . ILE A 1 371 ? -17.266 4.711 25.016 1 94.62 371 ILE A O 1
ATOM 2959 N N . SER A 1 372 ? -17.953 2.824 24.016 1 94.62 372 SER A N 1
ATOM 2960 C CA . SER A 1 372 ? -18.859 3.541 23.109 1 94.62 372 SER A CA 1
ATOM 2961 C C . SER A 1 372 ? -20 4.188 23.875 1 94.62 372 SER A C 1
ATOM 2963 O O . SER A 1 372 ? -20.391 5.316 23.578 1 94.62 372 SER A O 1
ATOM 2965 N N . ILE A 1 373 ? -20.516 3.527 24.891 1 96.38 373 ILE A N 1
ATOM 2966 C CA . ILE A 1 373 ? -21.578 4.086 25.703 1 96.38 373 ILE A CA 1
ATOM 2967 C C . ILE A 1 373 ? -21.047 5.281 26.5 1 96.38 373 ILE A C 1
ATOM 2969 O O . ILE A 1 373 ? -21.719 6.309 26.609 1 96.38 373 ILE A O 1
ATOM 2973 N N . LEU A 1 374 ? -19.844 5.168 26.984 1 95.62 374 LEU A N 1
ATOM 2974 C CA . LEU A 1 374 ? -19.219 6.273 27.703 1 95.62 374 LEU A CA 1
ATOM 2975 C C . LEU A 1 374 ? -19 7.469 26.781 1 95.62 374 LEU A C 1
ATOM 2977 O O . LEU A 1 374 ? -19.141 8.617 27.203 1 95.62 374 LEU A O 1
ATOM 2981 N N . SER A 1 375 ? -18.609 7.199 25.562 1 94.62 375 SER A N 1
ATOM 2982 C CA . SER A 1 375 ? -18.422 8.273 24.578 1 94.62 375 SER A CA 1
ATOM 2983 C C . SER A 1 375 ? -19.734 8.969 24.266 1 94.62 375 SER A C 1
ATOM 2985 O O . SER A 1 375 ? -19.781 10.188 24.109 1 94.62 375 SER A O 1
ATOM 2987 N N . ILE A 1 376 ? -20.797 8.195 24.141 1 95.88 376 ILE A N 1
ATOM 2988 C CA . ILE A 1 376 ? -22.125 8.773 23.922 1 95.88 376 ILE A CA 1
ATOM 2989 C C . ILE A 1 376 ? -22.5 9.656 25.109 1 95.88 376 ILE A C 1
ATOM 2991 O O . ILE A 1 376 ? -22.984 10.781 24.922 1 95.88 376 ILE A O 1
ATOM 2995 N N . PHE A 1 377 ? -22.234 9.227 26.297 1 95.12 377 PHE A N 1
ATOM 2996 C CA . PHE A 1 377 ? -22.531 9.984 27.516 1 95.12 377 PHE A CA 1
ATOM 2997 C C . PHE A 1 377 ? -21.719 11.273 27.547 1 95.12 377 PHE A C 1
ATOM 2999 O O . PHE A 1 377 ? -22.25 12.336 27.891 1 95.12 377 PHE A O 1
ATOM 3006 N N . TYR A 1 378 ? -20.484 11.164 27.219 1 93.5 378 TYR A N 1
ATOM 3007 C CA . TYR A 1 378 ? -19.625 12.344 27.172 1 93.5 378 TYR A CA 1
ATOM 3008 C C . TYR A 1 378 ? -20.156 13.359 26.172 1 93.5 378 TYR A C 1
ATOM 3010 O O . TYR A 1 378 ? -20.219 14.555 26.453 1 93.5 378 TYR A O 1
ATOM 3018 N N . SER A 1 379 ? -20.516 12.875 25 1 93.88 379 SER A N 1
ATOM 3019 C CA . SER A 1 379 ? -21.047 13.773 23.984 1 93.88 379 SER A CA 1
ATOM 3020 C C . SER A 1 379 ? -22.328 14.445 24.453 1 93.88 379 SER A C 1
ATOM 3022 O O . SER A 1 379 ? -22.562 15.633 24.188 1 93.88 379 SER A O 1
ATOM 3024 N N . LEU A 1 380 ? -23.141 13.773 25.219 1 94.38 380 LEU A N 1
ATOM 3025 C CA . LEU A 1 380 ? -24.375 14.336 25.75 1 94.38 380 LEU A CA 1
ATOM 3026 C C . LEU A 1 380 ? -24.078 15.391 26.828 1 94.38 380 LEU A C 1
ATOM 3028 O O . LEU A 1 380 ? -24.75 16.422 26.891 1 94.38 380 LEU A O 1
ATOM 3032 N N . VAL A 1 381 ? -23.109 15.164 27.609 1 92.31 381 VAL A N 1
ATOM 3033 C CA . VAL A 1 381 ? -22.719 16.125 28.641 1 92.31 381 VAL A CA 1
ATOM 3034 C C . VAL A 1 381 ? -22.203 17.391 28 1 92.31 381 VAL A C 1
ATOM 3036 O O . VAL A 1 381 ? -22.531 18.5 28.422 1 92.31 381 VAL A O 1
ATOM 3039 N N . VAL A 1 382 ? -21.391 17.219 26.969 1 91.12 382 VAL A N 1
ATOM 3040 C CA . VAL A 1 382 ? -20.844 18.375 26.25 1 91.12 382 VAL A CA 1
ATOM 3041 C C . VAL A 1 382 ? -21.984 19.172 25.625 1 91.12 382 VAL A C 1
ATOM 3043 O O . VAL A 1 382 ? -22.031 20.406 25.734 1 91.12 382 VAL A O 1
ATOM 3046 N N . LEU A 1 383 ? -22.969 18.484 25.047 1 91.94 383 LEU A N 1
ATOM 3047 C CA . LEU A 1 383 ? -24.094 19.141 24.406 1 91.94 383 LEU A CA 1
ATOM 3048 C C . LEU A 1 383 ? -24.953 19.875 25.438 1 91.94 383 LEU A C 1
ATOM 3050 O O . LEU A 1 383 ? -25.406 21 25.188 1 91.94 383 LEU A O 1
ATOM 3054 N N . LYS A 1 384 ? -25.141 19.297 26.562 1 91.25 384 LYS A N 1
ATOM 3055 C CA . LYS A 1 384 ? -25.938 19.922 27.625 1 91.25 384 LYS A CA 1
ATOM 3056 C C . LYS A 1 384 ? -25.266 21.188 28.156 1 91.25 384 LYS A C 1
ATOM 3058 O O . LYS A 1 384 ? -25.906 22.219 28.297 1 91.25 384 LYS A O 1
ATOM 3063 N N . ASP A 1 385 ? -24.016 21.047 28.375 1 88 385 ASP A N 1
ATOM 3064 C CA . ASP A 1 385 ? -23.281 22.172 28.938 1 88 385 ASP A CA 1
ATOM 3065 C C . ASP A 1 385 ? -23.234 23.328 27.953 1 88 385 ASP A C 1
ATOM 3067 O O . ASP A 1 385 ? -23.375 24.5 28.328 1 88 385 ASP A O 1
ATOM 3071 N N . ILE A 1 386 ? -23.031 23.047 26.734 1 86.06 386 ILE A N 1
ATOM 3072 C CA . ILE A 1 386 ? -22.953 24.094 25.703 1 86.06 386 ILE A CA 1
ATOM 3073 C C . ILE A 1 386 ? -24.328 24.703 25.484 1 86.06 386 ILE A C 1
ATOM 3075 O O . ILE A 1 386 ? -24.453 25.906 25.281 1 86.06 386 ILE A O 1
ATOM 3079 N N . THR A 1 387 ? -25.406 23.891 25.531 1 88.88 387 THR A N 1
ATOM 3080 C CA . THR A 1 387 ? -26.75 24.406 25.328 1 88.88 387 THR A CA 1
ATOM 3081 C C . THR A 1 387 ? -27.156 25.312 26.484 1 88.88 387 THR A C 1
ATOM 3083 O O . THR A 1 387 ? -27.672 26.422 26.25 1 88.88 387 THR A O 1
ATOM 3086 N N . ILE A 1 388 ? -26.828 25 27.688 1 86 388 ILE A N 1
ATOM 3087 C CA . ILE A 1 388 ? -27.234 25.766 28.859 1 86 388 ILE A CA 1
ATOM 3088 C C . ILE A 1 388 ? -26.297 26.969 29.031 1 86 388 ILE A C 1
ATOM 3090 O O . ILE A 1 388 ? -26.766 28.078 29.328 1 86 388 ILE A O 1
ATOM 3094 N N . GLY A 1 389 ? -25.078 26.719 28.781 1 81.88 389 GLY A N 1
ATOM 3095 C CA . GLY A 1 389 ? -24.094 27.75 29.094 1 81.88 389 GLY A CA 1
ATOM 3096 C C . GLY A 1 389 ? -23.938 28.797 28.016 1 81.88 389 GLY A C 1
ATOM 3097 O O . GLY A 1 389 ? -23.609 29.938 28.297 1 81.88 389 GLY A O 1
ATOM 3098 N N . VAL A 1 390 ? -24.172 28.391 26.766 1 81.94 390 VAL A N 1
ATOM 3099 C CA . VAL A 1 390 ? -23.812 29.328 25.703 1 81.94 390 VAL A CA 1
ATOM 3100 C C . VAL A 1 390 ? -25 29.531 24.766 1 81.94 390 VAL A C 1
ATOM 3102 O O . VAL A 1 390 ? -25.391 30.656 24.469 1 81.94 390 VAL A O 1
ATOM 3105 N N . ALA A 1 391 ? -25.688 28.484 24.312 1 81.81 391 ALA A N 1
ATOM 3106 C CA . ALA A 1 391 ? -26.688 28.562 23.25 1 81.81 391 ALA A CA 1
ATOM 3107 C C . ALA A 1 391 ? -27.953 29.266 23.734 1 81.81 391 ALA A C 1
ATOM 3109 O O . ALA A 1 391 ? -28.5 30.141 23.047 1 81.81 391 ALA A O 1
ATOM 3110 N N . ILE A 1 392 ? -28.422 29.031 24.891 1 82.19 392 ILE A N 1
ATOM 3111 C CA . ILE A 1 392 ? -29.656 29.609 25.422 1 82.19 392 ILE A CA 1
ATOM 3112 C C . ILE A 1 392 ? -29.453 31.109 25.688 1 82.19 392 ILE A C 1
ATOM 3114 O O . ILE A 1 392 ? -30.25 31.938 25.25 1 82.19 392 ILE A O 1
ATOM 3118 N N . PRO A 1 393 ? -28.359 31.422 26.266 1 79.56 393 PRO A N 1
ATOM 3119 C CA . PRO A 1 393 ? -28.156 32.875 26.438 1 79.56 393 PRO A CA 1
ATOM 3120 C C . PRO A 1 393 ? -27.984 33.594 25.125 1 79.56 393 PRO A C 1
ATOM 3122 O O . PRO A 1 393 ? -28.344 34.781 25.031 1 79.56 393 PRO A O 1
ATOM 3125 N N . LEU A 1 394 ? -27.453 32.938 24.172 1 76.5 394 LEU A N 1
ATOM 3126 C CA . LEU A 1 394 ? -27.234 33.562 22.859 1 76.5 394 LEU A CA 1
ATOM 3127 C C . LEU A 1 394 ? -28.562 33.812 22.156 1 76.5 394 LEU A C 1
ATOM 3129 O O . LEU A 1 394 ? -28.734 34.844 21.5 1 76.5 394 LEU A O 1
ATOM 3133 N N . VAL A 1 395 ? -29.516 32.875 22.266 1 72 395 VAL A N 1
ATOM 3134 C CA . VAL A 1 395 ? -30.797 33 21.594 1 72 395 VAL A CA 1
ATOM 3135 C C . VAL A 1 395 ? -31.688 33.969 22.375 1 72 395 VAL A C 1
ATOM 3137 O O . VAL A 1 395 ? -32.438 34.781 21.781 1 72 395 VAL A O 1
ATOM 3140 N N . ASN A 1 396 ? -31.766 33.938 23.719 1 66.31 396 ASN A N 1
ATOM 3141 C CA . ASN A 1 396 ? -32.656 34.781 24.5 1 66.31 396 ASN A CA 1
ATOM 3142 C C . ASN A 1 396 ? -32.156 36.219 24.547 1 66.31 396 ASN A C 1
ATOM 3144 O O . ASN A 1 396 ? -32.812 37.094 25.141 1 66.31 396 ASN A O 1
ATOM 3148 N N . LEU A 1 397 ? -31.406 36.719 23.375 1 58.25 397 LEU A N 1
ATOM 3149 C CA . LEU A 1 397 ? -30.984 38.094 23.094 1 58.25 397 LEU A CA 1
ATOM 3150 C C . LEU A 1 397 ? -30.828 38.875 24.375 1 58.25 397 LEU A C 1
ATOM 3152 O O . LEU A 1 397 ? -30.969 40.094 24.375 1 58.25 397 LEU A O 1
ATOM 3156 N N . THR A 1 398 ? -31.078 38.281 25.469 1 52.94 398 THR A N 1
ATOM 3157 C CA . THR A 1 398 ? -31.125 39.188 26.609 1 52.94 398 THR A CA 1
ATOM 3158 C C . THR A 1 398 ? -29.859 40.062 26.656 1 52.94 398 THR A C 1
ATOM 3160 O O . THR A 1 398 ? -29.938 41.281 26.859 1 52.94 398 THR A O 1
ATOM 3163 N N . SER A 1 399 ? -28.656 39.562 27.266 1 52.84 399 SER A N 1
ATOM 3164 C CA . SER A 1 399 ? -27.453 40.344 27.547 1 52.84 399 SER A CA 1
ATOM 3165 C C . SER A 1 399 ? -26.531 40.406 26.328 1 52.84 399 SER A C 1
ATOM 3167 O O . SER A 1 399 ? -26.719 39.656 25.375 1 52.84 399 SER A O 1
ATOM 3169 N N . HIS A 1 400 ? -25.594 41.312 26.25 1 55.12 400 HIS A N 1
ATOM 3170 C CA . HIS A 1 400 ? -24.609 41.625 25.219 1 55.12 400 HIS A CA 1
ATOM 3171 C C . HIS A 1 400 ? -24.078 40.312 24.594 1 55.12 400 HIS A C 1
ATOM 3173 O O . HIS A 1 400 ? -23.531 39.469 25.297 1 55.12 400 HIS A O 1
ATOM 3179 N N . PRO A 1 401 ? -24.688 39.969 23.453 1 60.19 401 PRO A N 1
ATOM 3180 C CA . PRO A 1 401 ? -24.312 38.719 22.828 1 60.19 401 PRO A CA 1
ATOM 3181 C C . PRO A 1 401 ? -22.797 38.531 22.734 1 60.19 401 PRO A C 1
ATOM 3183 O O . PRO A 1 401 ? -22.094 39.438 22.234 1 60.19 401 PRO A O 1
ATOM 3186 N N . GLU A 1 402 ? -22.203 37.594 23.5 1 69.81 402 GLU A N 1
ATOM 3187 C CA . GLU A 1 402 ? -20.781 37.25 23.438 1 69.81 402 GLU A CA 1
ATOM 3188 C C . GLU A 1 402 ? -20.391 36.75 22.047 1 69.81 402 GLU A C 1
ATOM 3190 O O . GLU A 1 402 ? -21.156 36.031 21.406 1 69.81 402 GLU A O 1
ATOM 3195 N N . GLY A 1 403 ? -19.5 37.5 21.453 1 81.25 403 GLY A N 1
ATOM 3196 C CA . GLY A 1 403 ? -18.922 37.062 20.172 1 81.25 403 GLY A CA 1
ATOM 3197 C C . GLY A 1 403 ? -17.75 36.125 20.344 1 81.25 403 GLY A C 1
ATOM 3198 O O . GLY A 1 403 ? -17.547 35.531 21.406 1 81.25 403 GLY A O 1
ATOM 3199 N N . GLN A 1 404 ? -17.078 35.812 19.406 1 86.5 404 GLN A N 1
ATOM 3200 C CA . GLN A 1 404 ? -15.898 34.938 19.422 1 86.5 404 GLN A CA 1
ATOM 3201 C C . GLN A 1 404 ? -14.75 35.594 20.188 1 86.5 404 GLN A C 1
ATOM 3203 O O . GLN A 1 404 ? -14.008 34.938 20.906 1 86.5 404 GLN A O 1
ATOM 3208 N N . ILE A 1 405 ? -14.688 36.938 19.906 1 84.06 405 ILE A N 1
ATOM 3209 C CA . ILE A 1 405 ? -13.734 37.75 20.656 1 84.06 405 ILE A CA 1
ATOM 3210 C C . ILE A 1 405 ? -14.484 38.75 21.516 1 84.06 405 ILE A C 1
ATOM 3212 O O . ILE A 1 405 ? -15.297 39.531 21 1 84.06 405 ILE A O 1
ATOM 3216 N N . ASN A 1 406 ? -14.289 38.688 22.812 1 83.25 406 ASN A N 1
ATOM 3217 C CA . ASN A 1 406 ? -14.906 39.656 23.734 1 83.25 406 ASN A CA 1
ATOM 3218 C C . ASN A 1 406 ? -13.875 40.594 24.328 1 83.25 406 ASN A C 1
ATOM 3220 O O . ASN A 1 406 ? -12.93 40.156 25 1 83.25 406 ASN A O 1
ATOM 3224 N N . CYS A 1 407 ? -14.086 41.875 23.969 1 81.31 407 CYS A N 1
ATOM 3225 C CA . CYS A 1 407 ? -13.148 42.875 24.469 1 81.31 407 CYS A CA 1
ATOM 3226 C C . CYS A 1 407 ? -13.773 43.719 25.578 1 81.31 407 CYS A C 1
ATOM 3228 O O . CYS A 1 407 ? -14.867 44.25 25.422 1 81.31 407 CYS A O 1
ATOM 3230 N N . TYR A 1 408 ? -13.148 43.75 26.688 1 81.62 408 TYR A N 1
ATOM 3231 C CA . TYR A 1 408 ? -13.531 44.594 27.797 1 81.62 408 TYR A CA 1
ATOM 3232 C C . TYR A 1 408 ? -12.859 45.938 27.703 1 81.62 408 TYR A C 1
ATOM 3234 O O . TYR A 1 408 ? -11.625 46.031 27.766 1 81.62 408 TYR A O 1
ATOM 3242 N N . ILE A 1 409 ? -13.664 46.969 27.469 1 82.75 409 ILE A N 1
ATOM 3243 C CA . ILE A 1 409 ? -13.133 48.281 27.188 1 82.75 409 ILE A CA 1
ATOM 3244 C C . ILE A 1 409 ? -13.281 49.188 28.422 1 82.75 409 ILE A C 1
ATOM 3246 O O . ILE A 1 409 ? -14.344 49.188 29.047 1 82.75 409 ILE A O 1
ATOM 3250 N N . SER A 1 410 ? -12.156 49.781 28.797 1 81.31 410 SER A N 1
ATOM 3251 C CA . SER A 1 410 ? -12.141 50.812 29.859 1 81.31 410 SER A CA 1
ATOM 3252 C C . SER A 1 410 ? -11.594 52.125 29.359 1 81.31 410 SER A C 1
ATOM 3254 O O . SER A 1 410 ? -10.664 52.156 28.547 1 81.31 410 SER A O 1
ATOM 3256 N N . CYS A 1 411 ? -12.344 53.188 29.656 1 78.44 411 CYS A N 1
ATOM 3257 C CA . CYS A 1 411 ? -11.914 54.5 29.266 1 78.44 411 CYS A CA 1
ATOM 3258 C C . CYS A 1 411 ? -11.281 55.25 30.438 1 78.44 411 CYS A C 1
ATOM 3260 O O . CYS A 1 411 ? -11.82 55.25 31.531 1 78.44 411 CYS A O 1
ATOM 3262 N N . ILE A 1 412 ? -10.047 55.719 30.219 1 72.06 412 ILE A N 1
ATOM 3263 C CA . ILE A 1 412 ? -9.312 56.469 31.234 1 72.06 412 ILE A CA 1
ATOM 3264 C C . ILE A 1 412 ? -9.188 57.938 30.797 1 72.06 412 ILE A C 1
ATOM 3266 O O . ILE A 1 412 ? -8.742 58.219 29.672 1 72.06 412 ILE A O 1
ATOM 3270 N N . GLU A 1 413 ? -9.781 58.938 31.578 1 66.44 413 GLU A N 1
ATOM 3271 C CA . GLU A 1 413 ? -9.656 60.375 31.297 1 66.44 413 GLU A CA 1
ATOM 3272 C C . GLU A 1 413 ? -8.312 60.906 31.766 1 66.44 413 GLU A C 1
ATOM 3274 O O . GLU A 1 413 ? -7.887 60.625 32.906 1 66.44 413 GLU A O 1
ATOM 3279 N N . ILE A 1 414 ? -7.57 61.469 30.797 1 58 414 ILE A N 1
ATOM 3280 C CA . ILE A 1 414 ? -6.312 62.125 31.141 1 58 414 ILE A CA 1
ATOM 3281 C C . ILE A 1 414 ? -6.59 63.469 31.781 1 58 414 ILE A C 1
ATOM 3283 O O . ILE A 1 414 ? -7.082 64.375 31.109 1 58 414 ILE A O 1
ATOM 3287 N N . SER A 1 415 ? -7.164 63.875 32.906 1 50.09 415 SER A N 1
ATOM 3288 C CA . SER A 1 415 ? -7.375 65.188 33.5 1 50.09 415 SER A CA 1
ATOM 3289 C C . SER A 1 415 ? -6.055 65.938 33.719 1 50.09 415 SER A C 1
ATOM 3291 O O . SER A 1 415 ? -5.035 65.312 34 1 50.09 415 SER A O 1
ATOM 3293 N N . SER A 1 416 ? -5.754 67.375 33.281 1 41.88 416 SER A N 1
ATOM 3294 C CA . SER A 1 416 ? -4.719 68.438 33.469 1 41.88 416 SER A CA 1
ATOM 3295 C C . SER A 1 416 ? -4.305 68.5 34.938 1 41.88 416 SER A C 1
ATOM 3297 O O . SER A 1 416 ? -3.395 69.25 35.25 1 41.88 416 SER A O 1
ATOM 3299 N N . ASP A 1 417 ? -5.074 68.75 36.031 1 37.34 417 ASP A N 1
ATOM 3300 C CA . ASP A 1 417 ? -4.594 69.125 37.375 1 37.34 417 ASP A CA 1
ATOM 3301 C C . ASP A 1 417 ? -3.521 68.125 37.844 1 37.34 417 ASP A C 1
ATOM 3303 O O . ASP A 1 417 ? -3.523 66.938 37.469 1 37.34 417 ASP A O 1
ATOM 3307 N N . THR A 1 418 ? -2.312 68.75 38.656 1 36.75 418 THR A N 1
ATOM 3308 C CA . THR A 1 418 ? -1.11 68.25 39.281 1 36.75 418 THR A CA 1
ATOM 3309 C C . THR A 1 418 ? -1.292 66.75 39.594 1 36.75 418 THR A C 1
ATOM 3311 O O . THR A 1 418 ? -0.314 66 39.719 1 36.75 418 THR A O 1
ATOM 3314 N N . SER A 1 419 ? -1.96 66.562 40.75 1 33.88 419 SER A N 1
ATOM 3315 C CA . SER A 1 419 ? -1.733 65.375 41.625 1 33.88 419 SER A CA 1
ATOM 3316 C C . SER A 1 419 ? -2.045 64.062 40.875 1 33.88 419 SER A C 1
ATOM 3318 O O . SER A 1 419 ? -1.234 63.156 40.906 1 33.88 419 SER A O 1
ATOM 3320 N N . ARG A 1 420 ? -3.145 63.281 41.094 1 41.16 420 ARG A N 1
ATOM 3321 C CA . ARG A 1 420 ? -3.453 61.969 41.625 1 41.16 420 ARG A CA 1
ATOM 3322 C C . ARG A 1 420 ? -3.752 60.969 40.5 1 41.16 420 ARG A C 1
ATOM 3324 O O . ARG A 1 420 ? -3.92 61.375 39.344 1 41.16 420 ARG A O 1
ATOM 3331 N N . SER A 1 421 ? -4.695 60.125 40.625 1 36.72 421 SER A N 1
ATOM 3332 C CA . SER A 1 421 ? -5.168 58.781 40.438 1 36.72 421 SER A CA 1
ATOM 3333 C C . SER A 1 421 ? -5.797 58.594 39.062 1 36.72 421 SER A C 1
ATOM 3335 O O . SER A 1 421 ? -6.645 59.406 38.656 1 36.72 421 SER A O 1
ATOM 3337 N N . LEU A 1 422 ? -4.945 58.219 37.906 1 42.94 422 LEU A N 1
ATOM 3338 C CA . LEU A 1 422 ? -5.625 57.562 36.781 1 42.94 422 LEU A CA 1
ATOM 3339 C C . LEU A 1 422 ? -6.977 57 37.219 1 42.94 422 LEU A C 1
ATOM 3341 O O . LEU A 1 422 ? -7.039 56 37.938 1 42.94 422 LEU A O 1
ATOM 3345 N N . SER A 1 423 ? -7.84 57.844 37.656 1 43.22 423 SER A N 1
ATOM 3346 C CA . SER A 1 423 ? -9.125 57.281 38.062 1 43.22 423 SER A CA 1
ATOM 3347 C C . SER A 1 423 ? -9.781 56.531 36.875 1 43.22 423 SER A C 1
ATOM 3349 O O . SER A 1 423 ? -9.945 57.094 35.812 1 43.22 423 SER A O 1
ATOM 3351 N N . THR A 1 424 ? -9.602 55.25 36.844 1 48.62 424 THR A N 1
ATOM 3352 C CA . THR A 1 424 ? -10.406 54.344 36.031 1 48.62 424 THR A CA 1
ATOM 3353 C C . THR A 1 424 ? -11.875 54.75 36.062 1 48.62 424 THR A C 1
ATOM 3355 O O . THR A 1 424 ? -12.578 54.469 37.031 1 48.62 424 THR A O 1
ATOM 3358 N N . ARG A 1 425 ? -12.172 55.938 35.812 1 47.69 425 ARG A N 1
ATOM 3359 C CA . ARG A 1 425 ? -13.555 56.406 35.938 1 47.69 425 ARG A CA 1
ATOM 3360 C C . ARG A 1 425 ? -14.508 55.438 35.25 1 47.69 425 ARG A C 1
ATOM 3362 O O . ARG A 1 425 ? -15.695 55.375 35.594 1 47.69 425 ARG A O 1
ATOM 3369 N N . GLY A 1 426 ? -14.383 54.875 34 1 48.47 426 GLY A N 1
ATOM 3370 C CA . GLY A 1 426 ? -15.531 54.469 33.188 1 48.47 426 GLY A CA 1
ATOM 3371 C C . GLY A 1 426 ? -15.836 53 33.344 1 48.47 426 GLY A C 1
ATOM 3372 O O . GLY A 1 426 ? -14.984 52.219 33.781 1 48.47 426 GLY A O 1
ATOM 3373 N N . GLY A 1 427 ? -17.125 52.688 33.5 1 52.97 427 GLY A N 1
ATOM 3374 C CA . GLY A 1 427 ? -17.703 51.344 33.438 1 52.97 427 GLY A CA 1
ATOM 3375 C C . GLY A 1 427 ? -17.172 50.531 32.281 1 52.97 427 GLY A C 1
ATOM 3376 O O . GLY A 1 427 ? -16.656 51.062 31.312 1 52.97 427 GLY A O 1
ATOM 3377 N N . SER A 1 428 ? -16.797 49.281 32.5 1 64.06 428 SER A N 1
ATOM 3378 C CA . SER A 1 428 ? -16.312 48.312 31.5 1 64.06 428 SER A CA 1
ATOM 3379 C C . SER A 1 428 ? -17.391 47.969 30.469 1 64.06 428 SER A C 1
ATOM 3381 O O . SER A 1 428 ? -18.531 47.656 30.844 1 64.06 428 SER A O 1
ATOM 3383 N N . SER A 1 429 ? -17.359 48.562 29.281 1 79.75 429 SER A N 1
ATOM 3384 C CA . SER A 1 429 ? -18.219 48.125 28.188 1 79.75 429 SER A CA 1
ATOM 3385 C C . SER A 1 429 ? -17.609 46.906 27.469 1 79.75 429 SER A C 1
ATOM 3387 O O . SER A 1 429 ? -16.391 46.719 27.5 1 79.75 429 SER A O 1
ATOM 3389 N N . ILE A 1 430 ? -18.484 46.062 27.078 1 81.88 430 ILE A N 1
ATOM 3390 C CA . ILE A 1 430 ? -18.047 44.844 26.375 1 81.88 430 ILE A CA 1
ATOM 3391 C C . ILE A 1 430 ? -18.359 45 24.891 1 81.88 430 ILE A C 1
ATOM 3393 O O . ILE A 1 430 ? -19.484 45.344 24.516 1 81.88 430 ILE A O 1
ATOM 3397 N N . ILE A 1 431 ? -17.391 44.875 24.016 1 82.75 431 ILE A N 1
ATOM 3398 C CA . ILE A 1 431 ? -17.578 44.812 22.578 1 82.75 431 ILE A CA 1
ATOM 3399 C C . ILE A 1 431 ? -17.219 43.406 22.078 1 82.75 431 ILE A C 1
ATOM 3401 O O . ILE A 1 431 ? -16.172 42.875 22.438 1 82.75 431 ILE A O 1
ATOM 3405 N N . SER A 1 432 ? -18.094 42.875 21.406 1 83.94 432 SER A N 1
ATOM 3406 C CA . SER A 1 432 ? -17.875 41.531 20.891 1 83.94 432 SER A CA 1
ATOM 3407 C C . SER A 1 432 ? -17.641 41.562 19.391 1 83.94 432 SER A C 1
ATOM 3409 O O . SER A 1 432 ? -18.266 42.344 18.656 1 83.94 432 SER A O 1
ATOM 3411 N N . PHE A 1 433 ? -16.672 40.812 18.922 1 83.75 433 PHE A N 1
ATOM 3412 C CA . PHE A 1 433 ? -16.359 40.656 17.5 1 83.75 433 PHE A CA 1
ATOM 3413 C C . PHE A 1 433 ? -16.656 39.25 17.047 1 83.75 433 PHE A C 1
ATOM 3415 O O . PHE A 1 433 ? -16.406 38.281 17.781 1 83.75 433 PHE A O 1
ATOM 3422 N N . GLY A 1 434 ? -17.25 39.062 15.898 1 86.06 434 GLY A N 1
ATOM 3423 C CA . GLY A 1 434 ? -17.578 37.75 15.359 1 86.06 434 GLY A CA 1
ATOM 3424 C C . GLY A 1 434 ? -18.859 37.188 15.945 1 86.06 434 GLY A C 1
ATOM 3425 O O . GLY A 1 434 ? -19.5 37.812 16.781 1 86.06 434 GLY A O 1
ATOM 3426 N N . THR A 1 435 ? -19.25 36.062 15.414 1 86.88 435 THR A N 1
ATOM 3427 C CA . THR A 1 435 ? -20.453 35.375 15.898 1 86.88 435 THR A CA 1
ATOM 3428 C C . THR A 1 435 ? -20.109 33.969 16.406 1 86.88 435 THR A C 1
ATOM 3430 O O . THR A 1 435 ? -19.344 33.25 15.766 1 86.88 435 THR A O 1
ATOM 3433 N N . LEU A 1 436 ? -20.625 33.625 17.516 1 88.75 436 LEU A N 1
ATOM 3434 C CA . LEU A 1 436 ? -20.359 32.344 18.141 1 88.75 436 LEU A CA 1
ATOM 3435 C C . LEU A 1 436 ? -21.078 31.219 17.391 1 88.75 436 LEU A C 1
ATOM 3437 O O . LEU A 1 436 ? -20.812 30.047 17.625 1 88.75 436 LEU A O 1
ATOM 3441 N N . TYR A 1 437 ? -21.859 31.547 16.438 1 87.38 437 TYR A N 1
ATOM 3442 C CA . TYR A 1 437 ? -22.547 30.547 15.648 1 87.38 437 TYR A CA 1
ATOM 3443 C C . TYR A 1 437 ? -21.562 29.688 14.852 1 87.38 437 TYR A C 1
ATOM 3445 O O . TYR A 1 437 ? -21.812 28.5 14.609 1 87.38 437 TYR A O 1
ATOM 3453 N N . PHE A 1 438 ? -20.438 30.266 14.461 1 89.38 438 PHE A N 1
ATOM 3454 C CA . PHE A 1 438 ? -19.422 29.547 13.695 1 89.38 438 PHE A CA 1
ATOM 3455 C C . PHE A 1 438 ? -18.75 28.484 14.562 1 89.38 438 PHE A C 1
ATOM 3457 O O . PHE A 1 438 ? -18.156 27.531 14.047 1 89.38 438 PHE A O 1
ATOM 3464 N N . ASP A 1 439 ? -18.875 28.672 15.898 1 89.31 439 ASP A N 1
ATOM 3465 C CA . ASP A 1 439 ? -18.25 27.719 16.812 1 89.31 439 ASP A CA 1
ATOM 3466 C C . ASP A 1 439 ? -19.25 26.672 17.281 1 89.31 439 ASP A C 1
ATOM 3468 O O . ASP A 1 439 ? -18.938 25.484 17.297 1 89.31 439 ASP A O 1
ATOM 3472 N N . ILE A 1 440 ? -20.5 27.062 17.547 1 89.31 440 ILE A N 1
ATOM 3473 C CA . ILE A 1 440 ? -21.484 26.219 18.203 1 89.31 440 ILE A CA 1
ATOM 3474 C C . ILE A 1 440 ? -22.125 25.281 17.172 1 89.31 440 ILE A C 1
ATOM 3476 O O . ILE A 1 440 ? -22.359 24.094 17.453 1 89.31 440 ILE A O 1
ATOM 3480 N N . MET A 1 441 ? -22.328 25.703 15.961 1 89.31 441 MET A N 1
ATOM 3481 C CA . MET A 1 441 ? -23.016 24.891 14.961 1 89.31 441 MET A CA 1
ATOM 3482 C C . MET A 1 441 ? -22.172 23.656 14.594 1 89.31 441 MET A C 1
ATOM 3484 O O . MET A 1 441 ? -22.672 22.531 14.625 1 89.31 441 MET A O 1
ATOM 3488 N N . PRO A 1 442 ? -20.922 23.797 14.258 1 88.56 442 PRO A N 1
ATOM 3489 C CA . PRO A 1 442 ? -20.125 22.609 13.977 1 88.56 442 PRO A CA 1
ATOM 3490 C C . PRO A 1 442 ? -20.031 21.656 15.172 1 88.56 442 PRO A C 1
ATOM 3492 O O . PRO A 1 442 ? -19.969 20.438 15 1 88.56 442 PRO A O 1
ATOM 3495 N N . LEU A 1 443 ? -20.062 22.203 16.328 1 90.56 443 LEU A N 1
ATOM 3496 C CA . LEU A 1 443 ? -19.984 21.375 17.531 1 90.56 443 LEU A CA 1
ATOM 3497 C C . LEU A 1 443 ? -21.234 20.5 17.656 1 90.56 443 LEU A C 1
ATOM 3499 O O . LEU A 1 443 ? -21.125 19.312 17.969 1 90.56 443 LEU A O 1
ATOM 3503 N N . TYR A 1 444 ? -22.391 21.078 17.406 1 91.88 444 TYR A N 1
ATOM 3504 C CA . TYR A 1 444 ? -23.625 20.312 17.469 1 91.88 444 TYR A CA 1
ATOM 3505 C C . TYR A 1 444 ? -23.641 19.219 16.391 1 91.88 444 TYR A C 1
ATOM 3507 O O . TYR A 1 444 ? -24 18.078 16.672 1 91.88 444 TYR A O 1
ATOM 3515 N N . ILE A 1 445 ? -23.172 19.547 15.258 1 89.38 445 ILE A N 1
ATOM 3516 C CA . ILE A 1 445 ? -23.172 18.594 14.148 1 89.38 445 ILE A CA 1
ATOM 3517 C C . ILE A 1 445 ? -22.203 17.453 14.445 1 89.38 445 ILE A C 1
ATOM 3519 O O . ILE A 1 445 ? -22.516 16.281 14.266 1 89.38 445 ILE A O 1
ATOM 3523 N N . LEU A 1 446 ? -21.062 17.797 14.938 1 90.31 446 LEU A N 1
ATOM 3524 C CA . LEU A 1 446 ? -20.031 16.797 15.195 1 90.31 446 LEU A CA 1
ATOM 3525 C C . LEU A 1 446 ? -20.422 15.914 16.375 1 90.31 446 LEU A C 1
ATOM 3527 O O . LEU A 1 446 ? -20.156 14.711 16.375 1 90.31 446 LEU A O 1
ATOM 3531 N N . ALA A 1 447 ? -20.984 16.484 17.344 1 91.94 447 ALA A N 1
ATOM 3532 C CA . ALA A 1 447 ? -21.438 15.695 18.484 1 91.94 447 ALA A CA 1
ATOM 3533 C C . ALA A 1 447 ? -22.516 14.688 18.062 1 91.94 447 ALA A C 1
ATOM 3535 O O . ALA A 1 447 ? -22.469 13.523 18.469 1 91.94 447 ALA A O 1
ATOM 3536 N N . ALA A 1 448 ? -23.375 15.156 17.234 1 91.5 448 ALA A N 1
ATOM 3537 C CA . ALA A 1 448 ? -24.391 14.266 16.719 1 91.5 448 ALA A CA 1
ATOM 3538 C C . ALA A 1 448 ? -23.781 13.148 15.875 1 91.5 448 ALA A C 1
ATOM 3540 O O . ALA A 1 448 ? -24.188 11.992 15.977 1 91.5 448 ALA A O 1
ATOM 3541 N N . LEU A 1 449 ? -22.828 13.516 15.125 1 89.06 449 LEU A N 1
ATOM 3542 C CA . LEU A 1 449 ? -22.188 12.531 14.273 1 89.06 449 LEU A CA 1
ATOM 3543 C C . LEU A 1 449 ? -21.422 11.5 15.102 1 89.06 449 LEU A C 1
ATOM 3545 O O . LEU A 1 449 ? -21.391 10.32 14.758 1 89.06 449 LEU A O 1
ATOM 3549 N N . VAL A 1 450 ? -20.781 11.922 16.109 1 91.44 450 VAL A N 1
ATOM 3550 C CA . VAL A 1 450 ? -20.078 11 17 1 91.44 450 VAL A CA 1
ATOM 3551 C C . VAL A 1 450 ? -21.078 10.031 17.641 1 91.44 450 VAL A C 1
ATOM 3553 O O . VAL A 1 450 ? -20.844 8.82 17.672 1 91.44 450 VAL A O 1
ATOM 3556 N N . MET A 1 451 ? -22.188 10.539 18.062 1 94.25 451 MET A N 1
ATOM 3557 C CA . MET A 1 451 ? -23.188 9.688 18.688 1 94.25 451 MET A CA 1
ATOM 3558 C C . MET A 1 451 ? -23.75 8.68 17.688 1 94.25 451 MET A C 1
ATOM 3560 O O . MET A 1 451 ? -23.891 7.5 18.016 1 94.25 451 MET A O 1
ATOM 3564 N N . LEU A 1 452 ? -23.969 9.133 16.5 1 90.06 452 LEU A N 1
ATOM 3565 C CA . LEU A 1 452 ? -24.484 8.234 15.477 1 90.06 452 LEU A CA 1
ATOM 3566 C C . LEU A 1 452 ? -23.469 7.156 15.133 1 90.06 452 LEU A C 1
ATOM 3568 O O . LEU A 1 452 ? -23.828 5.992 14.945 1 90.06 452 LEU A O 1
ATOM 3572 N N . ASN A 1 453 ? -22.297 7.57 15.055 1 88.44 453 ASN A N 1
ATOM 3573 C CA . ASN A 1 453 ? -21.234 6.613 14.766 1 88.44 453 ASN A CA 1
ATOM 3574 C C . ASN A 1 453 ? -21.078 5.586 15.883 1 88.44 453 ASN A C 1
ATOM 3576 O O . ASN A 1 453 ? -20.859 4.402 15.617 1 88.44 453 ASN A O 1
ATOM 3580 N N . GLU A 1 454 ? -21.203 6.055 17.047 1 93.19 454 GLU A N 1
ATOM 3581 C CA . GLU A 1 454 ? -21.094 5.148 18.188 1 93.19 454 GLU A CA 1
ATOM 3582 C C . GLU A 1 454 ? -22.281 4.191 18.25 1 93.19 454 GLU A C 1
ATOM 3584 O O . GLU A 1 454 ? -22.125 3.008 18.547 1 93.19 454 GLU A O 1
ATOM 3589 N N . VAL A 1 455 ? -23.391 4.641 17.922 1 91.88 455 VAL A N 1
ATOM 3590 C CA . VAL A 1 455 ? -24.562 3.787 17.891 1 91.88 455 VAL A CA 1
ATOM 3591 C C . VAL A 1 455 ? -24.438 2.752 16.781 1 91.88 455 VAL A C 1
ATOM 3593 O O . VAL A 1 455 ? -24.781 1.583 16.969 1 91.88 455 VAL A O 1
ATOM 3596 N N . ARG A 1 456 ? -23.922 3.158 15.711 1 84.44 456 ARG A N 1
ATOM 3597 C CA . ARG A 1 456 ? -23.688 2.232 14.609 1 84.44 456 ARG A CA 1
ATOM 3598 C C . ARG A 1 456 ? -22.672 1.165 14.984 1 84.44 456 ARG A C 1
ATOM 3600 O O . ARG A 1 456 ? -22.828 -0.004 14.625 1 84.44 456 ARG A O 1
ATOM 3607 N N . ASP A 1 457 ? -21.703 1.581 15.695 1 86.38 457 ASP A N 1
ATOM 3608 C CA . ASP A 1 457 ? -20.688 0.63 16.141 1 86.38 457 ASP A CA 1
ATOM 3609 C C . ASP A 1 457 ? -21.297 -0.402 17.094 1 86.38 457 ASP A C 1
ATOM 3611 O O . ASP A 1 457 ? -21.047 -1.601 16.969 1 86.38 457 ASP A O 1
ATOM 3615 N N . ILE A 1 458 ? -22.141 0.039 17.969 1 90.25 458 ILE A N 1
ATOM 3616 C CA . ILE A 1 458 ? -22.797 -0.854 18.906 1 90.25 458 ILE A CA 1
ATOM 3617 C C . ILE A 1 458 ? -23.734 -1.805 18.172 1 90.25 458 ILE A 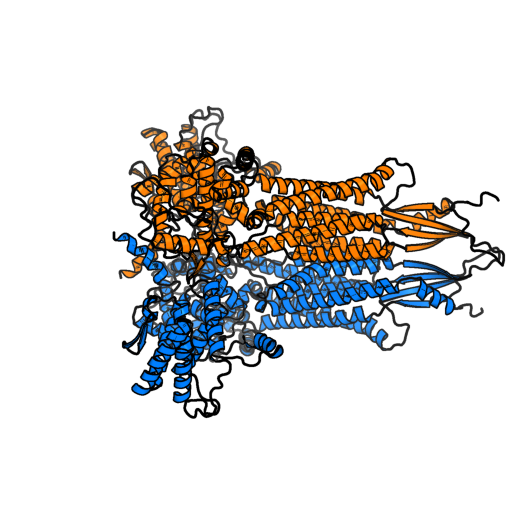C 1
ATOM 3619 O O . ILE A 1 458 ? -23.734 -3.012 18.422 1 90.25 458 ILE A O 1
ATOM 3623 N N . ALA A 1 459 ? -24.359 -1.258 17.219 1 85.69 459 ALA A N 1
ATOM 3624 C CA . ALA A 1 459 ? -25.281 -2.076 16.422 1 85.69 459 ALA A CA 1
ATOM 3625 C C . ALA A 1 459 ? -24.516 -3.111 15.602 1 85.69 459 ALA A C 1
ATOM 3627 O O . ALA A 1 459 ? -24.969 -4.246 15.445 1 85.69 459 ALA A O 1
ATOM 3628 N N . SER A 1 460 ? -23.406 -2.709 15.109 1 82.75 460 SER A N 1
ATOM 3629 C CA . SER A 1 460 ? -22.594 -3.627 14.312 1 82.75 460 SER A CA 1
ATOM 3630 C C . SER A 1 460 ? -22.062 -4.777 15.164 1 82.75 460 SER A C 1
ATOM 3632 O O . SER A 1 460 ? -21.938 -5.906 14.688 1 82.75 460 SER A O 1
ATOM 3634 N N . TYR A 1 461 ? -21.812 -4.566 16.422 1 84.81 461 TYR A N 1
ATOM 3635 C CA . TYR A 1 461 ? -21.359 -5.625 17.328 1 84.81 461 TYR A CA 1
ATOM 3636 C C . TYR A 1 461 ? -22.5 -6.582 17.656 1 84.81 461 TYR A C 1
ATOM 3638 O O . TYR A 1 461 ? -22.297 -7.797 17.719 1 84.81 461 TYR A O 1
ATOM 3646 N N . ILE A 1 462 ? -23.625 -6.047 17.766 1 81.62 462 ILE A N 1
ATOM 3647 C CA . ILE A 1 462 ? -24.734 -6.852 18.219 1 81.62 462 ILE A CA 1
ATOM 3648 C C . ILE A 1 462 ? -25.328 -7.641 17.062 1 81.62 462 ILE A C 1
ATOM 3650 O O . ILE A 1 462 ? -25.641 -8.828 17.188 1 81.62 462 ILE A O 1
ATOM 3654 N N . CYS A 1 463 ? -25.312 -7.047 15.898 1 80.38 463 CYS A N 1
ATOM 3655 C CA . CYS A 1 463 ? -26 -7.656 14.766 1 80.38 463 CYS A CA 1
ATOM 3656 C C . CYS A 1 463 ? -25.016 -8.312 13.812 1 80.38 463 CYS A C 1
ATOM 3658 O O . CYS A 1 463 ? -25.406 -8.781 12.742 1 80.38 463 CYS A O 1
ATOM 3660 N N . SER A 1 464 ? -23.875 -8.445 14.156 1 80.88 464 SER A N 1
ATOM 3661 C CA . SER A 1 464 ? -22.891 -9.016 13.234 1 80.88 464 SER A CA 1
ATOM 3662 C C . SER A 1 464 ? -22.938 -10.539 13.234 1 80.88 464 SER A C 1
ATOM 3664 O O . SER A 1 464 ? -23.234 -11.148 14.258 1 80.88 464 SER A O 1
ATOM 3666 N N . ASN A 1 465 ? -22.703 -11.164 12.102 1 83.88 465 ASN A N 1
ATOM 3667 C CA . ASN A 1 465 ? -22.609 -12.609 11.984 1 83.88 465 ASN A CA 1
ATOM 3668 C C . ASN A 1 465 ? -21.453 -13.172 12.82 1 83.88 465 ASN A C 1
ATOM 3670 O O . ASN A 1 465 ? -21.516 -14.32 13.258 1 83.88 465 ASN A O 1
ATOM 3674 N N . TRP A 1 466 ? -20.547 -12.328 13.133 1 86.94 466 TRP A N 1
ATOM 3675 C CA . TRP A 1 466 ? -19.406 -12.75 13.953 1 86.94 466 TRP A CA 1
ATOM 3676 C C . TRP A 1 466 ? -19.859 -13.039 15.383 1 86.94 466 TRP A C 1
ATOM 3678 O O . TRP A 1 466 ? -19.391 -14 16 1 86.94 466 TRP A O 1
ATOM 3688 N N . THR A 1 467 ? -20.734 -12.25 15.828 1 85.94 467 THR A N 1
ATOM 3689 C CA . THR A 1 467 ? -21.234 -12.438 17.188 1 85.94 467 THR A CA 1
ATOM 3690 C C . THR A 1 467 ? -22.078 -13.703 17.281 1 85.94 467 THR A C 1
ATOM 3692 O O . THR A 1 467 ? -22.016 -14.43 18.281 1 85.94 467 THR A O 1
ATOM 3695 N N . ILE A 1 468 ? -22.812 -13.969 16.266 1 83.19 468 ILE A N 1
ATOM 3696 C CA . ILE A 1 468 ? -23.641 -15.172 16.25 1 83.19 468 ILE A CA 1
ATOM 3697 C C . ILE A 1 468 ? -22.766 -16.406 16.297 1 83.19 468 ILE A C 1
ATOM 3699 O O . ILE A 1 468 ? -23 -17.328 17.094 1 83.19 468 ILE A O 1
ATOM 3703 N N . VAL A 1 469 ? -21.797 -16.422 15.469 1 86.5 469 VAL A N 1
ATOM 3704 C CA . VAL A 1 469 ? -20.891 -17.578 15.43 1 86.5 469 VAL A CA 1
ATOM 3705 C C . VAL A 1 469 ? -20.156 -17.688 16.75 1 86.5 469 VAL A C 1
ATOM 3707 O O . VAL A 1 469 ? -19.984 -18.797 17.281 1 86.5 469 VAL A O 1
ATOM 3710 N N . ALA A 1 470 ? -19.734 -16.562 17.344 1 84.75 470 ALA A N 1
ATOM 3711 C CA . ALA A 1 470 ? -19.031 -16.578 18.625 1 84.75 470 ALA A CA 1
ATOM 3712 C C . ALA A 1 470 ? -19.922 -17.125 19.734 1 84.75 470 ALA A C 1
ATOM 3714 O O . ALA A 1 470 ? -19.469 -17.906 20.578 1 84.75 470 ALA A O 1
ATOM 3715 N N . LEU A 1 471 ? -21.125 -16.781 19.719 1 81.81 471 LEU A N 1
ATOM 3716 C CA . LEU A 1 471 ? -22.062 -17.234 20.75 1 81.81 471 LEU A CA 1
ATOM 3717 C C . LEU A 1 471 ? -22.375 -18.719 20.578 1 81.81 471 LEU A C 1
ATOM 3719 O O . LEU A 1 471 ? -22.469 -19.453 21.578 1 81.81 471 LEU A O 1
ATOM 3723 N N . VAL A 1 472 ? -22.531 -19.109 19.344 1 79.88 472 VAL A N 1
ATOM 3724 C CA . VAL A 1 472 ? -22.812 -20.516 19.078 1 79.88 472 VAL A CA 1
ATOM 3725 C C . VAL A 1 472 ? -21.625 -21.359 19.531 1 79.88 472 VAL A C 1
ATOM 3727 O O . VAL A 1 472 ? -21.812 -22.438 20.109 1 79.88 472 VAL A O 1
ATOM 3730 N N . CYS A 1 473 ? -20.5 -20.859 19.25 1 79.44 473 CYS A N 1
ATOM 3731 C CA . CYS A 1 473 ? -19.297 -21.594 19.625 1 79.44 473 CYS A CA 1
ATOM 3732 C C . CYS A 1 473 ? -19.172 -21.703 21.141 1 79.44 473 CYS A C 1
ATOM 3734 O O . CYS A 1 473 ? -18.797 -22.75 21.656 1 79.44 473 CYS A O 1
ATOM 3736 N N . GLN A 1 474 ? -19.531 -20.672 21.828 1 79.25 474 GLN A N 1
ATOM 3737 C CA . GLN A 1 474 ? -19.516 -20.719 23.281 1 79.25 474 GLN A CA 1
ATOM 3738 C C . GLN A 1 474 ? -20.578 -21.688 23.812 1 79.25 474 GLN A C 1
ATOM 3740 O O . GLN A 1 474 ? -20.359 -22.359 24.828 1 79.25 474 GLN A O 1
ATOM 3745 N N . TYR A 1 475 ? -21.641 -21.688 23.078 1 78.75 475 TYR A N 1
ATOM 3746 C CA . TYR A 1 475 ? -22.734 -22.578 23.438 1 78.75 475 TYR A CA 1
ATOM 3747 C C . TYR A 1 475 ? -22.312 -24.031 23.266 1 78.75 475 TYR A C 1
ATOM 3749 O O . TYR A 1 475 ? -22.656 -24.891 24.094 1 78.75 475 TYR A O 1
ATOM 3757 N N . VAL A 1 476 ? -21.578 -24.297 22.25 1 77.62 476 VAL A N 1
ATOM 3758 C CA . VAL A 1 476 ? -21.156 -25.656 21.938 1 77.62 476 VAL A CA 1
ATOM 3759 C C . VAL A 1 476 ? -20 -26.062 22.859 1 77.62 476 VAL A C 1
ATOM 3761 O O . VAL A 1 476 ? -19.922 -27.203 23.297 1 77.62 476 VAL A O 1
ATOM 3764 N N . LYS A 1 477 ? -19.125 -25.188 23.125 1 76.25 477 LYS A N 1
ATOM 3765 C CA . LYS A 1 477 ? -17.922 -25.469 23.922 1 76.25 477 LYS A CA 1
ATOM 3766 C C . LYS A 1 477 ? -18.297 -25.812 25.359 1 76.25 477 LYS A C 1
ATOM 3768 O O . LYS A 1 477 ? -17.703 -26.734 25.938 1 76.25 477 LYS A O 1
ATOM 3773 N N . HIS A 1 478 ? -19.156 -24.984 25.891 1 74.06 478 HIS A N 1
ATOM 3774 C CA . HIS A 1 478 ? -19.516 -25.203 27.281 1 74.06 478 HIS A CA 1
ATOM 3775 C C . HIS A 1 478 ? -20.828 -25.953 27.422 1 74.06 478 HIS A C 1
ATOM 3777 O O . HIS A 1 478 ? -21.906 -25.344 27.297 1 74.06 478 HIS A O 1
ATOM 3783 N N . GLY A 1 479 ? -20.734 -27.25 27.438 1 63.94 479 GLY A N 1
ATOM 3784 C CA . GLY A 1 479 ? -21.922 -28.078 27.594 1 63.94 479 GLY A CA 1
ATOM 3785 C C . GLY A 1 479 ? -22.828 -27.641 28.734 1 63.94 479 GLY A C 1
ATOM 3786 O O . GLY A 1 479 ? -24.047 -27.719 28.641 1 63.94 479 GLY A O 1
ATOM 3787 N N . SER A 1 480 ? -22.109 -27.156 29.812 1 60.88 480 SER A N 1
ATOM 3788 C CA . SER A 1 480 ? -22.875 -26.766 30.984 1 60.88 480 SER A CA 1
ATOM 3789 C C . SER A 1 480 ? -23.672 -25.484 30.703 1 60.88 480 SER A C 1
ATOM 3791 O O . SER A 1 480 ? -24.734 -25.281 31.297 1 60.88 480 SER A O 1
ATOM 3793 N N . ARG A 1 481 ? -23.25 -24.641 29.844 1 61.59 481 ARG A N 1
ATOM 3794 C CA . ARG A 1 481 ? -23.938 -23.391 29.547 1 61.59 481 ARG A CA 1
ATOM 3795 C C . ARG A 1 481 ? -25.156 -23.656 28.656 1 61.59 481 ARG A C 1
ATOM 3797 O O . ARG A 1 481 ? -26.062 -22.812 28.578 1 61.59 481 ARG A O 1
ATOM 3804 N N . ARG A 1 482 ? -25.094 -24.797 28.031 1 63.06 482 ARG A N 1
ATOM 3805 C CA . ARG A 1 482 ? -26.234 -25.188 27.219 1 63.06 482 ARG A CA 1
ATOM 3806 C C . ARG A 1 482 ? -27.5 -25.297 28.062 1 63.06 482 ARG A C 1
ATOM 3808 O O . ARG A 1 482 ? -28.609 -25.062 27.562 1 63.06 482 ARG A O 1
ATOM 3815 N N . GLN A 1 483 ? -27.094 -25.547 29.344 1 62.56 483 GLN A N 1
ATOM 3816 C CA . GLN A 1 483 ? -28.234 -25.766 30.234 1 62.56 483 GLN A CA 1
ATOM 3817 C C . GLN A 1 483 ? -28.672 -24.453 30.891 1 62.56 483 GLN A C 1
ATOM 3819 O O . GLN A 1 483 ? -29.75 -24.375 31.469 1 62.56 483 GLN A O 1
ATOM 3824 N N . SER A 1 484 ? -27.766 -23.469 30.75 1 70.44 484 SER A N 1
ATOM 3825 C CA . SER A 1 484 ? -28.156 -22.203 31.375 1 70.44 484 SER A CA 1
ATOM 3826 C C . SER A 1 484 ? -29.219 -21.484 30.562 1 70.44 484 SER A C 1
ATOM 3828 O O . SER A 1 484 ? -29.047 -21.25 29.359 1 70.44 484 SER A O 1
ATOM 3830 N N . ALA A 1 485 ? -30.375 -21.219 31.125 1 71 485 ALA A N 1
ATOM 3831 C CA . ALA A 1 485 ? -31.531 -20.562 30.5 1 71 485 ALA A CA 1
ATOM 3832 C C . ALA A 1 485 ? -31.156 -19.172 30 1 71 485 ALA A C 1
ATOM 3834 O O . ALA A 1 485 ? -31.672 -18.719 28.984 1 71 485 ALA A O 1
ATOM 3835 N N . THR A 1 486 ? -30.203 -18.578 30.703 1 72.06 486 THR A N 1
ATOM 3836 C CA . THR A 1 486 ? -29.828 -17.219 30.328 1 72.06 486 THR A CA 1
ATOM 3837 C C . THR A 1 486 ? -29.078 -17.203 29 1 72.06 486 THR A C 1
ATOM 3839 O O . THR A 1 486 ? -29.312 -16.344 28.156 1 72.06 486 THR A O 1
ATOM 3842 N N . MET A 1 487 ? -28.266 -18.109 28.922 1 72.56 487 MET A N 1
ATOM 3843 C CA . MET A 1 487 ? -27.5 -18.188 27.688 1 72.56 487 MET A CA 1
ATOM 3844 C C . MET A 1 487 ? -28.406 -18.562 26.516 1 72.56 487 MET A C 1
ATOM 3846 O O . MET A 1 487 ? -28.234 -18.031 25.406 1 72.56 487 MET A O 1
ATOM 3850 N N . GLN A 1 488 ? -29.297 -19.391 26.766 1 72.94 488 GLN A N 1
ATOM 3851 C CA . GLN A 1 488 ? -30.234 -19.781 25.734 1 72.94 488 GLN A CA 1
ATOM 3852 C C . GLN A 1 488 ? -31.094 -18.594 25.281 1 72.94 488 GLN A C 1
ATOM 3854 O O . GLN A 1 488 ? -31.344 -18.422 24.094 1 72.94 488 GLN A O 1
ATOM 3859 N N . ARG A 1 489 ? -31.453 -17.781 26.188 1 72.5 489 ARG A N 1
ATOM 3860 C CA . ARG A 1 489 ? -32.25 -16.609 25.859 1 72.5 489 ARG A CA 1
ATOM 3861 C C . ARG A 1 489 ? -31.406 -15.594 25.078 1 72.5 489 ARG A C 1
ATOM 3863 O O . ARG A 1 489 ? -31.906 -14.969 24.141 1 72.5 489 ARG A O 1
ATOM 3870 N N . CYS A 1 490 ? -30.219 -15.453 25.5 1 71.88 490 CYS A N 1
ATOM 3871 C CA . CYS A 1 490 ? -29.344 -14.508 24.812 1 71.88 490 CYS A CA 1
ATOM 3872 C C . CYS A 1 490 ? -29.109 -14.922 23.359 1 71.88 490 CYS A C 1
ATOM 3874 O O . CYS A 1 490 ? -29.188 -14.086 22.453 1 71.88 490 CYS A O 1
ATOM 3876 N N . VAL A 1 491 ? -28.844 -16.172 23.25 1 70.94 491 VAL A N 1
ATOM 3877 C CA . VAL A 1 491 ? -28.609 -16.703 21.906 1 70.94 491 VAL A CA 1
ATOM 3878 C C . VAL A 1 491 ? -29.891 -16.562 21.078 1 70.94 491 VAL A C 1
ATOM 3880 O O . VAL A 1 491 ? -29.828 -16.188 19.906 1 70.94 491 VAL A O 1
ATOM 3883 N N . SER A 1 492 ? -30.938 -16.781 21.734 1 70.31 492 SER A N 1
ATOM 3884 C CA . SER A 1 492 ? -32.219 -16.672 21.016 1 70.31 492 SER A CA 1
ATOM 3885 C C . SER A 1 492 ? -32.5 -15.227 20.641 1 70.31 492 SER A C 1
ATOM 3887 O O . SER A 1 492 ? -33.031 -14.961 19.562 1 70.31 492 SER A O 1
ATOM 3889 N N . CYS A 1 493 ? -32.219 -14.336 21.453 1 71.5 493 CYS A N 1
ATOM 3890 C CA . CYS A 1 493 ? -32.438 -12.914 21.203 1 71.5 493 CYS A CA 1
ATOM 3891 C C . CYS A 1 493 ? -31.578 -12.414 20.047 1 71.5 493 CYS A C 1
ATOM 3893 O O . CYS A 1 493 ? -32.062 -11.688 19.188 1 71.5 493 CYS A O 1
ATOM 3895 N N . VAL A 1 494 ? -30.391 -12.836 20.125 1 71.56 494 VAL A N 1
ATOM 3896 C CA . VAL A 1 494 ? -29.469 -12.359 19.094 1 71.56 494 VAL A CA 1
ATOM 3897 C C . VAL A 1 494 ? -29.859 -12.961 17.75 1 71.56 494 VAL A C 1
ATOM 3899 O O . VAL A 1 494 ? -29.734 -12.305 16.703 1 71.56 494 VAL A O 1
ATOM 3902 N N . LEU A 1 495 ? -30.219 -14.211 17.844 1 68.06 495 LEU A N 1
ATOM 3903 C CA . LEU A 1 495 ? -30.641 -14.859 16.609 1 68.06 495 LEU A CA 1
ATOM 3904 C C . LEU A 1 495 ? -31.906 -14.211 16.047 1 68.06 495 LEU A C 1
ATOM 3906 O O . LEU A 1 495 ? -32.125 -14.234 14.836 1 68.06 495 LEU A O 1
ATOM 3910 N N . TRP A 1 496 ? -32.656 -13.719 16.984 1 63.75 496 TRP A N 1
ATOM 3911 C CA . TRP A 1 496 ? -33.875 -13.055 16.578 1 63.75 496 TRP A CA 1
ATOM 3912 C C . TRP A 1 496 ? -33.562 -11.719 15.898 1 63.75 496 TRP A C 1
ATOM 3914 O O . TRP A 1 496 ? -34.25 -11.312 14.961 1 63.75 496 TRP A O 1
ATOM 3924 N N . ILE A 1 497 ? -32.469 -11.141 16.359 1 60.12 497 ILE A N 1
ATOM 3925 C CA . ILE A 1 497 ? -32.094 -9.836 15.828 1 60.12 497 ILE A CA 1
ATOM 3926 C C . ILE A 1 497 ? -31.438 -10 14.461 1 60.12 497 ILE A C 1
ATOM 3928 O O . ILE A 1 497 ? -31.094 -9.016 13.812 1 60.12 497 ILE A O 1
ATOM 3932 N N . LYS A 1 498 ? -31.359 -11.055 13.953 1 54.88 498 LYS A N 1
ATOM 3933 C CA . LYS A 1 498 ? -30.609 -11.445 12.758 1 54.88 498 LYS A CA 1
ATOM 3934 C C . LYS A 1 498 ? -30.734 -10.391 11.664 1 54.88 498 LYS A C 1
ATOM 3936 O O . LYS A 1 498 ? -30.188 -10.555 10.57 1 54.88 498 LYS A O 1
ATOM 3941 N N . GLY A 1 499 ? -31.688 -9.742 11.383 1 48.78 499 GLY A N 1
ATOM 3942 C CA . GLY A 1 499 ? -32 -9.336 10.023 1 48.78 499 GLY A CA 1
ATOM 3943 C C . GLY A 1 499 ? -30.844 -8.672 9.312 1 48.78 499 GLY A C 1
ATOM 3944 O O . GLY A 1 499 ? -29.734 -8.617 9.844 1 48.78 499 GLY A O 1
ATOM 3945 N N . LYS A 1 500 ? -31.156 -7.465 8.477 1 46.5 500 LYS A N 1
ATOM 3946 C CA . LYS A 1 500 ? -31 -6.723 7.227 1 46.5 500 LYS A CA 1
ATOM 3947 C C . LYS A 1 500 ? -29.719 -5.891 7.238 1 46.5 500 LYS A C 1
ATOM 3949 O O . LYS A 1 500 ? -29.281 -5.398 6.199 1 46.5 500 LYS A O 1
ATOM 3954 N N . PHE A 1 501 ? -29.156 -5.691 8.422 1 47.75 501 PHE A N 1
ATOM 3955 C CA . PHE A 1 501 ? -28.406 -4.449 8.336 1 47.75 501 PHE A CA 1
ATOM 3956 C C . PHE A 1 501 ? -26.984 -4.715 7.828 1 47.75 501 PHE A C 1
ATOM 3958 O O . PHE A 1 501 ? -26.328 -3.812 7.309 1 47.75 501 PHE A O 1
ATOM 3965 N N . THR A 1 502 ? -26.391 -5.934 8.141 1 52.81 502 THR A N 1
ATOM 3966 C CA . THR A 1 502 ? -24.953 -5.891 7.871 1 52.81 502 THR A CA 1
ATOM 3967 C C . THR A 1 502 ? -24.609 -6.781 6.684 1 52.81 502 THR A C 1
ATOM 3969 O O . THR A 1 502 ? -23.5 -7.32 6.613 1 52.81 502 THR A O 1
ATOM 3972 N N . ARG A 1 503 ? -25.641 -7.148 5.812 1 53.44 503 ARG A N 1
ATOM 3973 C CA . ARG A 1 503 ? -25.188 -8 4.715 1 53.44 503 ARG A CA 1
ATOM 3974 C C . ARG A 1 503 ? -24.359 -7.207 3.707 1 53.44 503 ARG A C 1
ATOM 3976 O O . ARG A 1 503 ? -24.906 -6.363 2.984 1 53.44 503 ARG A O 1
ATOM 3983 N N . ASN A 1 504 ? -23.031 -7.094 3.961 1 56.38 504 ASN A N 1
ATOM 3984 C CA . ASN A 1 504 ? -22.109 -6.367 3.092 1 56.38 504 ASN A CA 1
ATOM 3985 C C . ASN A 1 504 ? -22.031 -7 1.705 1 56.38 504 ASN A C 1
ATOM 3987 O O . ASN A 1 504 ? -21.766 -6.312 0.716 1 56.38 504 ASN A O 1
ATOM 3991 N N . SER A 1 505 ? -22.141 -8.445 1.656 1 56.53 505 SER A N 1
ATOM 3992 C CA . SER A 1 505 ? -22.062 -9.023 0.317 1 56.53 505 SER A CA 1
ATOM 3993 C C . SER A 1 505 ? -23.453 -9.297 -0.242 1 56.53 505 SER A C 1
ATOM 3995 O O . SER A 1 505 ? -24.234 -10.047 0.353 1 56.53 505 SER A O 1
ATOM 3997 N N . GLU A 1 506 ? -23.891 -8.258 -1.083 1 63.53 506 GLU A N 1
ATOM 3998 C CA . GLU A 1 506 ? -25.203 -8.469 -1.686 1 63.53 506 GLU A CA 1
ATOM 3999 C C . GLU A 1 506 ? -25.109 -9.344 -2.932 1 63.53 506 GLU A C 1
ATOM 4001 O O . GLU A 1 506 ? -24.094 -9.32 -3.637 1 63.53 506 GLU A O 1
ATOM 4006 N N . ASP A 1 507 ? -25.75 -10.516 -2.932 1 74.31 507 ASP A N 1
ATOM 4007 C CA . ASP A 1 507 ? -25.984 -11.328 -4.121 1 74.31 507 ASP A CA 1
ATOM 4008 C C . ASP A 1 507 ? -26.531 -10.477 -5.27 1 74.31 507 ASP A C 1
ATOM 4010 O O . ASP A 1 507 ? -27.719 -10.57 -5.602 1 74.31 507 ASP A O 1
ATOM 4014 N N . LYS A 1 508 ? -25.578 -9.547 -5.68 1 76.25 508 LYS A N 1
ATOM 4015 C CA . LYS A 1 508 ? -26.016 -8.664 -6.758 1 76.25 508 LYS A CA 1
ATOM 4016 C C . LYS A 1 508 ? -25.094 -8.789 -7.973 1 76.25 508 LYS A C 1
ATOM 4018 O O . LYS A 1 508 ? -23.953 -9.219 -7.848 1 76.25 508 LYS A O 1
ATOM 4023 N N . MET A 1 509 ? -25.688 -8.656 -9.062 1 83.88 509 MET A N 1
ATOM 4024 C CA . MET A 1 509 ? -24.938 -8.68 -10.312 1 83.88 509 MET A CA 1
ATOM 4025 C C . MET A 1 509 ? -25.219 -7.426 -11.141 1 83.88 509 MET A C 1
ATOM 4027 O O . MET A 1 509 ? -26.359 -7.008 -11.266 1 83.88 509 MET A O 1
ATOM 4031 N N . SER A 1 510 ? -24.188 -6.785 -11.539 1 84.06 510 SER A N 1
ATOM 4032 C CA . SER A 1 510 ? -24.344 -5.656 -12.453 1 84.06 510 SER A CA 1
ATOM 4033 C C . SER A 1 510 ? -24.516 -6.133 -13.891 1 84.06 510 SER A C 1
ATOM 4035 O O . SER A 1 510 ? -24.109 -7.242 -14.234 1 84.06 510 SER A O 1
ATOM 4037 N N . GLN A 1 511 ? -25.312 -5.379 -14.625 1 86.56 511 GLN A N 1
ATOM 4038 C CA . GLN A 1 511 ? -25.609 -5.789 -15.992 1 86.56 511 GLN A CA 1
ATOM 4039 C C . GLN A 1 511 ? -25.391 -4.637 -16.969 1 86.56 511 GLN A C 1
ATOM 4041 O O . GLN A 1 511 ? -25.547 -3.471 -16.609 1 86.56 511 GLN A O 1
ATOM 4046 N N . SER A 1 512 ? -24.844 -5 -18.094 1 86.12 512 SER A N 1
ATOM 4047 C CA . SER A 1 512 ? -24.672 -4.07 -19.203 1 86.12 512 SER A CA 1
ATOM 4048 C C . SER A 1 512 ? -24.984 -4.738 -20.531 1 86.12 512 SER A C 1
ATOM 4050 O O . SER A 1 512 ? -24.875 -5.957 -20.656 1 86.12 512 SER A O 1
ATOM 4052 N N . SER A 1 513 ? -25.578 -3.953 -21.438 1 87.12 513 SER A N 1
ATOM 4053 C CA . SER A 1 513 ? -25.844 -4.465 -22.766 1 87.12 513 SER A CA 1
ATOM 4054 C C . SER A 1 513 ? -25.25 -3.545 -23.844 1 87.12 513 SER A C 1
ATOM 4056 O O . SER A 1 513 ? -25.359 -2.32 -23.734 1 87.12 513 SER A O 1
ATOM 4058 N N . ILE A 1 514 ? -24.641 -4.129 -24.781 1 87.31 514 ILE A N 1
ATOM 4059 C CA . ILE A 1 514 ? -24 -3.396 -25.859 1 87.31 514 ILE A CA 1
ATOM 4060 C C . ILE A 1 514 ? -25.062 -2.732 -26.734 1 87.31 514 ILE A C 1
ATOM 4062 O O . ILE A 1 514 ? -24.828 -1.661 -27.297 1 87.31 514 ILE A O 1
ATOM 4066 N N . LEU A 1 515 ? -26.219 -3.379 -26.859 1 85.75 515 LEU A N 1
ATOM 4067 C CA . LEU A 1 515 ? -27.266 -2.902 -27.766 1 85.75 515 LEU A CA 1
ATOM 4068 C C . LEU A 1 515 ? -28.188 -1.922 -27.078 1 85.75 515 LEU A C 1
ATOM 4070 O O . LEU A 1 515 ? -29.047 -1.312 -27.703 1 85.75 515 LEU A O 1
ATOM 4074 N N . ALA A 1 516 ? -28.094 -1.837 -25.781 1 75.69 516 ALA A N 1
ATOM 4075 C CA . ALA A 1 516 ? -28.953 -0.893 -25.062 1 75.69 516 ALA A CA 1
ATOM 4076 C C . ALA A 1 516 ? -28.484 0.544 -25.281 1 75.69 516 ALA A C 1
ATOM 4078 O O . ALA A 1 516 ? -27.344 0.891 -24.953 1 75.69 516 ALA A O 1
ATOM 4079 N N . LEU A 1 517 ? -29.188 1.279 -26.266 1 60.53 517 LEU A N 1
ATOM 4080 C CA . LEU A 1 517 ? -28.859 2.67 -26.562 1 60.53 517 LEU A CA 1
ATOM 4081 C C . LEU A 1 517 ? -29.438 3.605 -25.516 1 60.53 517 LEU A C 1
ATOM 4083 O O . LEU A 1 517 ? -30.594 3.459 -25.109 1 60.53 517 LEU A O 1
ATOM 4087 N N . HIS A 1 518 ? -28.703 4.016 -24.625 1 55.91 518 HIS A N 1
ATOM 4088 C CA . HIS A 1 518 ? -29.234 5.051 -23.734 1 55.91 518 HIS A CA 1
ATOM 4089 C C . HIS A 1 518 ? -29.406 6.371 -24.484 1 55.91 518 HIS A C 1
ATOM 4091 O O . HIS A 1 518 ? -28.422 6.98 -24.922 1 55.91 518 HIS A O 1
ATOM 4097 N N . PRO A 1 519 ? -30.641 6.527 -25.078 1 49.12 519 PRO A N 1
ATOM 4098 C CA . PRO A 1 519 ? -30.828 7.66 -26 1 49.12 519 PRO A CA 1
ATOM 4099 C C . PRO A 1 519 ? -30.219 8.953 -25.453 1 49.12 519 PRO A C 1
ATOM 4101 O O . PRO A 1 519 ? -29.906 9.859 -26.234 1 49.12 519 PRO A O 1
ATOM 4104 N N . ARG A 1 520 ? -30.797 9.539 -24.188 1 46.12 520 ARG A N 1
ATOM 4105 C CA . ARG A 1 520 ? -30.781 10.969 -23.938 1 46.12 520 ARG A CA 1
ATOM 4106 C C . ARG A 1 520 ? -29.406 11.414 -23.438 1 46.12 520 ARG A C 1
ATOM 4108 O O . ARG A 1 520 ? -28.906 10.914 -22.438 1 46.12 520 ARG A O 1
ATOM 4115 N N . LYS A 1 521 ? -28.578 11.852 -24.234 1 47.31 521 LYS A N 1
ATOM 4116 C CA . LYS A 1 521 ? -27.297 12.508 -24 1 47.31 521 LYS A CA 1
ATOM 4117 C C . LYS A 1 521 ? -27.453 13.688 -23.047 1 47.31 521 LYS A C 1
ATOM 4119 O O . LYS A 1 521 ? -26.656 14.633 -23.078 1 47.31 521 LYS A O 1
ATOM 4124 N N . THR A 1 522 ? -28.484 13.766 -22.359 1 52.16 522 THR A N 1
ATOM 4125 C CA . THR A 1 522 ? -28.5 14.961 -21.516 1 52.16 522 THR A CA 1
ATOM 4126 C C . THR A 1 522 ? -27.562 14.789 -20.328 1 52.16 522 THR A C 1
ATOM 4128 O O . THR A 1 522 ? -27.359 13.672 -19.844 1 52.16 522 THR A O 1
ATOM 4131 N N . PRO A 1 523 ? -26.891 15.781 -20 1 54.72 523 PRO A N 1
ATOM 4132 C CA . PRO A 1 523 ? -25.969 15.766 -18.859 1 54.72 523 PRO A CA 1
ATOM 4133 C C . PRO A 1 523 ? -26.578 15.117 -17.625 1 54.72 523 PRO A C 1
ATOM 4135 O O . PRO A 1 523 ? -25.875 14.406 -16.891 1 54.72 523 PRO A O 1
ATOM 4138 N N . MET A 1 524 ? -27.734 15.344 -17.406 1 54.5 524 MET A N 1
ATOM 4139 C CA . MET A 1 524 ? -28.422 14.742 -16.266 1 54.5 524 MET A CA 1
ATOM 4140 C C . MET A 1 524 ? -28.562 13.234 -16.453 1 54.5 524 MET A C 1
ATOM 4142 O O . MET A 1 524 ? -28.453 12.477 -15.484 1 54.5 524 MET A O 1
ATOM 4146 N N . ALA A 1 525 ? -28.812 12.906 -17.547 1 55.47 525 ALA A N 1
ATOM 4147 C CA . ALA A 1 525 ? -28.922 11.484 -17.844 1 55.47 525 ALA A CA 1
ATOM 4148 C C . ALA A 1 525 ? -27.578 10.781 -17.672 1 55.47 525 ALA A C 1
ATOM 4150 O O . ALA A 1 525 ? -27.531 9.633 -17.234 1 55.47 525 ALA A O 1
ATOM 4151 N N . LEU A 1 526 ? -26.625 11.539 -17.984 1 55.94 526 LEU A N 1
ATOM 4152 C CA . LEU A 1 526 ? -25.266 11.023 -17.766 1 55.94 526 LEU A CA 1
ATOM 4153 C C . LEU A 1 526 ? -25 10.82 -16.281 1 55.94 526 LEU A C 1
ATOM 4155 O O . LEU A 1 526 ? -24.391 9.82 -15.891 1 55.94 526 LEU A O 1
ATOM 4159 N N . LEU A 1 527 ? -25.375 11.859 -15.594 1 56.41 527 LEU A N 1
ATOM 4160 C CA . LEU A 1 527 ? -25.203 11.734 -14.148 1 56.41 527 LEU A CA 1
ATOM 4161 C C . LEU A 1 527 ? -26.031 10.57 -13.609 1 56.41 527 LEU A C 1
ATOM 4163 O O . LEU A 1 527 ? -25.578 9.844 -12.719 1 56.41 527 LEU A O 1
ATOM 4167 N N . GLN A 1 528 ? -27.203 10.398 -14.055 1 54 528 GLN A N 1
ATOM 4168 C CA . GLN A 1 528 ? -28.062 9.297 -13.617 1 54 528 GLN A CA 1
ATOM 4169 C C . GLN A 1 528 ? -27.5 7.953 -14.062 1 54 528 GLN A C 1
ATOM 4171 O O . GLN A 1 528 ? -27.594 6.965 -13.344 1 54 528 GLN A O 1
ATOM 4176 N N . ARG A 1 529 ? -27.031 8.016 -15.18 1 54.34 529 ARG A N 1
ATOM 4177 C CA . ARG A 1 529 ? -26.391 6.816 -15.703 1 54.34 529 ARG A CA 1
ATOM 4178 C C . ARG A 1 529 ? -25.172 6.438 -14.859 1 54.34 529 ARG A C 1
ATOM 4180 O O . ARG A 1 529 ? -24.922 5.254 -14.625 1 54.34 529 ARG A O 1
ATOM 4187 N N . LEU A 1 530 ? -24.453 7.438 -14.688 1 53.72 530 LEU A N 1
ATOM 4188 C CA . LEU A 1 530 ? -23.297 7.207 -13.82 1 53.72 530 LEU A CA 1
ATOM 4189 C C . LEU A 1 530 ? -23.734 6.598 -12.492 1 53.72 530 LEU A C 1
ATOM 4191 O O . LEU A 1 530 ? -23.031 5.746 -11.938 1 53.72 530 LEU A O 1
ATOM 4195 N N . HIS A 1 531 ? -24.953 7.105 -12.109 1 51.09 531 HIS A N 1
ATOM 4196 C CA . HIS A 1 531 ? -25.5 6.57 -10.867 1 51.09 531 HIS A CA 1
ATOM 4197 C C . HIS A 1 531 ? -26.109 5.188 -11.086 1 51.09 531 HIS A C 1
ATOM 4199 O O . HIS A 1 531 ? -26.016 4.324 -10.211 1 51.09 531 HIS A O 1
ATOM 4205 N N . LEU A 1 532 ? -26.766 5.055 -12.289 1 49.53 532 LEU A N 1
ATOM 4206 C CA . LEU A 1 532 ? -27.516 3.828 -12.539 1 49.53 532 LEU A CA 1
ATOM 4207 C C . LEU A 1 532 ? -26.609 2.748 -13.117 1 49.53 532 LEU A C 1
ATOM 4209 O O . LEU A 1 532 ? -26.922 1.557 -13.023 1 49.53 532 LEU A O 1
ATOM 4213 N N . ALA A 1 533 ? -25.812 3.172 -14.07 1 51.16 533 ALA A N 1
ATOM 4214 C CA . ALA A 1 533 ? -25 2.215 -14.812 1 51.16 533 ALA A CA 1
ATOM 4215 C C . ALA A 1 533 ? -24.391 1.164 -13.883 1 51.16 533 ALA A C 1
ATOM 4217 O O . ALA A 1 533 ? -24.109 0.039 -14.305 1 51.16 533 ALA A O 1
ATOM 4218 N N . GLY A 1 534 ? -24.594 1.454 -12.625 1 53.62 534 GLY A N 1
ATOM 4219 C CA . GLY A 1 534 ? -23.922 0.459 -11.797 1 53.62 534 GLY A CA 1
ATOM 4220 C C . GLY A 1 534 ? -24.828 -0.122 -10.719 1 53.62 534 GLY A C 1
ATOM 4221 O O . GLY A 1 534 ? -24.344 -0.628 -9.703 1 53.62 534 GLY A O 1
ATOM 4222 N N . GLN A 1 535 ? -26.109 0.026 -11.055 1 60.34 535 GLN A N 1
ATOM 4223 C CA . GLN A 1 535 ? -26.859 -0.481 -9.906 1 60.34 535 GLN A CA 1
ATOM 4224 C C . GLN A 1 535 ? -26.969 -2.002 -9.953 1 60.34 535 GLN A C 1
ATOM 4226 O O . GLN A 1 535 ? -27.5 -2.566 -10.906 1 60.34 535 GLN A O 1
ATOM 4231 N N . PRO A 1 536 ? -26.297 -2.709 -9.18 1 73.19 536 PRO A N 1
ATOM 4232 C CA . PRO A 1 536 ? -26.328 -4.172 -9.102 1 73.19 536 PRO A CA 1
ATOM 4233 C C . PRO A 1 536 ? -27.734 -4.711 -8.805 1 73.19 536 PRO A C 1
ATOM 4235 O O . PRO A 1 536 ? -28.484 -4.086 -8.055 1 73.19 536 PRO A O 1
ATOM 4238 N N . LYS A 1 537 ? -28.344 -5.523 -9.75 1 76.69 537 LYS A N 1
ATOM 4239 C CA . LYS A 1 537 ? -29.594 -6.23 -9.531 1 76.69 537 LYS A CA 1
ATOM 4240 C C . LYS A 1 537 ? -29.359 -7.543 -8.789 1 76.69 537 LYS A C 1
ATOM 4242 O O . LYS A 1 537 ? -28.266 -8.109 -8.844 1 76.69 537 LYS A O 1
ATOM 4247 N N . LYS A 1 538 ? -30.438 -7.922 -8.102 1 82.38 538 LYS A N 1
ATOM 4248 C CA . LYS A 1 538 ? -30.375 -9.203 -7.41 1 82.38 538 LYS A CA 1
ATOM 4249 C C . LYS A 1 538 ? -30.203 -10.359 -8.398 1 82.38 538 LYS A C 1
ATOM 4251 O O . LYS A 1 538 ? -30.844 -10.367 -9.453 1 82.38 538 LYS A O 1
ATOM 4256 N N . THR A 1 539 ? -29.375 -11.25 -8.117 1 89.56 539 THR A N 1
ATOM 4257 C CA . THR A 1 539 ? -29.156 -12.398 -8.984 1 89.56 539 THR A CA 1
ATOM 4258 C C . THR A 1 539 ? -30.375 -13.32 -8.969 1 89.56 539 THR A C 1
ATOM 4260 O O . THR A 1 539 ? -30.766 -13.828 -7.914 1 89.56 539 THR A O 1
ATOM 4263 N N . PRO A 1 540 ? -30.953 -13.492 -10.094 1 90.69 540 PRO A N 1
ATOM 4264 C CA . PRO A 1 540 ? -32.125 -14.383 -10.141 1 90.69 540 PRO A CA 1
ATOM 4265 C C . PRO A 1 540 ? -31.781 -15.82 -9.766 1 90.69 540 PRO A C 1
ATOM 4267 O O . PRO A 1 540 ? -30.656 -16.266 -9.961 1 90.69 540 PRO A O 1
ATOM 4270 N N . SER A 1 541 ? -32.75 -16.531 -9.273 1 91.12 541 SER A N 1
ATOM 4271 C CA . SER A 1 541 ? -32.562 -17.922 -8.859 1 91.12 541 SER A CA 1
ATOM 4272 C C . SER A 1 541 ? -32.25 -18.828 -10.047 1 91.12 541 SER A C 1
ATOM 4274 O O . SER A 1 541 ? -31.516 -19.812 -9.906 1 91.12 541 SER A O 1
ATOM 4276 N N . ALA A 1 542 ? -32.719 -18.375 -11.203 1 92.44 542 ALA A N 1
ATOM 4277 C CA . ALA A 1 542 ? -32.469 -19.156 -12.414 1 92.44 542 ALA A CA 1
ATOM 4278 C C . ALA A 1 542 ? -30.984 -19.203 -12.75 1 92.44 542 ALA A C 1
ATOM 4280 O O . ALA A 1 542 ? -30.469 -20.219 -13.219 1 92.44 542 ALA A O 1
ATOM 4281 N N . VAL A 1 543 ? -30.359 -18.109 -12.5 1 94.25 543 VAL A N 1
ATOM 4282 C CA . VAL A 1 543 ? -28.938 -18.016 -12.789 1 94.25 543 VAL A CA 1
ATOM 4283 C C . VAL A 1 543 ? -28.156 -18.922 -11.852 1 94.25 543 VAL A C 1
ATOM 4285 O O . VAL A 1 543 ? -27.281 -19.688 -12.297 1 94.25 543 VAL A O 1
ATOM 4288 N N . LYS A 1 544 ? -28.516 -18.953 -10.656 1 93.12 544 LYS A N 1
ATOM 4289 C CA . LYS A 1 544 ? -27.844 -19.766 -9.656 1 93.12 544 LYS A CA 1
ATOM 4290 C C . LYS A 1 544 ? -28.016 -21.25 -9.945 1 93.12 544 LYS A C 1
ATOM 4292 O O . LYS A 1 544 ? -27.062 -22.016 -9.891 1 93.12 544 LYS A O 1
ATOM 4297 N N . SER A 1 545 ? -29.203 -21.562 -10.281 1 92.56 545 SER A N 1
ATOM 4298 C CA . SER A 1 545 ? -29.5 -22.953 -10.578 1 92.56 545 SER A CA 1
ATOM 4299 C C . SER A 1 545 ? -28.781 -23.422 -11.844 1 92.56 545 SER A C 1
ATOM 4301 O O . SER A 1 545 ? -28.328 -24.562 -11.93 1 92.56 545 SER A O 1
ATOM 4303 N N . ALA A 1 546 ? -28.703 -22.531 -12.773 1 93.25 546 ALA A N 1
ATOM 4304 C CA . ALA A 1 546 ? -28.031 -22.875 -14.023 1 93.25 546 ALA A CA 1
ATOM 4305 C C . ALA A 1 546 ? -26.547 -23.125 -13.812 1 93.25 546 ALA A C 1
ATOM 4307 O O . ALA A 1 546 ? -25.984 -24.078 -14.352 1 93.25 546 ALA A O 1
ATOM 4308 N N . ILE A 1 547 ? -25.906 -22.344 -13.039 1 92.81 547 ILE A N 1
ATOM 4309 C CA . ILE A 1 547 ? -24.469 -22.453 -12.789 1 92.81 547 ILE A CA 1
ATOM 4310 C C . ILE A 1 547 ? -24.188 -23.734 -12.008 1 92.81 547 ILE A C 1
ATOM 4312 O O . ILE A 1 547 ? -23.281 -24.5 -12.352 1 92.81 547 ILE A O 1
ATOM 4316 N N . VAL A 1 548 ? -25.016 -23.984 -10.977 1 92.88 548 VAL A N 1
ATOM 4317 C CA . VAL A 1 548 ? -24.828 -25.188 -10.156 1 92.88 548 VAL A CA 1
ATOM 4318 C C . VAL A 1 548 ? -25.109 -26.438 -10.992 1 92.88 548 VAL A C 1
ATOM 4320 O O . VAL A 1 548 ? -24.422 -27.453 -10.859 1 92.88 548 VAL A O 1
ATOM 4323 N N . GLY A 1 549 ? -26.156 -26.281 -11.812 1 89.31 549 GLY A N 1
ATOM 4324 C CA . GLY A 1 549 ? -26.453 -27.391 -12.703 1 89.31 549 GLY A CA 1
ATOM 4325 C C . GLY A 1 549 ? -25.328 -27.703 -13.664 1 89.31 549 GLY A C 1
ATOM 4326 O O . GLY A 1 549 ? -25.016 -28.875 -13.906 1 89.31 549 GLY A O 1
ATOM 4327 N N . ALA A 1 550 ? -24.672 -26.688 -14.164 1 89.12 550 ALA A N 1
ATOM 4328 C CA . ALA A 1 550 ? -23.562 -26.875 -15.086 1 89.12 550 ALA A CA 1
ATOM 4329 C C . ALA A 1 550 ? -22.359 -27.5 -14.367 1 89.12 550 ALA A C 1
ATOM 4331 O O . ALA A 1 550 ? -21.656 -28.328 -14.938 1 89.12 550 ALA A O 1
ATOM 4332 N N . LEU A 1 551 ? -22.125 -27.094 -13.203 1 89 551 LEU A N 1
ATOM 4333 C CA . LEU A 1 551 ? -21.047 -27.641 -12.398 1 89 551 LEU A CA 1
ATOM 4334 C C . LEU A 1 551 ? -21.266 -29.109 -12.094 1 89 551 LEU A C 1
ATOM 4336 O O . LEU A 1 551 ? -20.344 -29.922 -12.195 1 89 551 LEU A O 1
ATOM 4340 N N . ARG A 1 552 ? -22.453 -29.438 -11.766 1 87.5 552 ARG A N 1
ATOM 4341 C CA . ARG A 1 552 ? -22.812 -30.812 -11.477 1 87.5 552 ARG A CA 1
ATOM 4342 C C . ARG A 1 552 ? -22.641 -31.688 -12.711 1 87.5 552 ARG A C 1
ATOM 4344 O O . ARG A 1 552 ? -22.109 -32.812 -12.617 1 87.5 552 ARG A O 1
ATOM 4351 N N . ASN A 1 553 ? -23.047 -31.125 -13.773 1 82.75 553 ASN A N 1
ATOM 4352 C CA . ASN A 1 553 ? -22.938 -31.875 -15.023 1 82.75 553 ASN A CA 1
ATOM 4353 C C . ASN A 1 553 ? -21.469 -32.094 -15.414 1 82.75 553 ASN A C 1
ATOM 4355 O O . ASN A 1 553 ? -21.125 -33.156 -15.93 1 82.75 553 ASN A O 1
ATOM 4359 N N . SER A 1 554 ? -20.688 -31.125 -15.164 1 81.06 554 SER A N 1
ATOM 4360 C CA . SER A 1 554 ? -19.266 -31.234 -15.477 1 81.06 554 SER A CA 1
ATOM 4361 C C . SER A 1 554 ? -18.594 -32.312 -14.609 1 81.06 554 SER A C 1
ATOM 4363 O O . SER A 1 554 ? -17.688 -33 -15.062 1 81.06 554 SER A O 1
ATOM 4365 N N . TYR A 1 555 ? -19 -32.469 -13.422 1 79.38 555 TYR A N 1
ATOM 4366 C CA . TYR A 1 555 ? -18.453 -33.469 -12.523 1 79.38 555 TYR A CA 1
ATOM 4367 C C . TYR A 1 555 ? -18.938 -34.875 -12.922 1 79.38 555 TYR A C 1
ATOM 4369 O O . TYR A 1 555 ? -18.156 -35.844 -12.883 1 79.38 555 TYR A O 1
ATOM 4377 N N . LYS A 1 556 ? -20.141 -34.875 -13.242 1 76.88 556 LYS A N 1
ATOM 4378 C CA . LYS A 1 556 ? -20.703 -36.188 -13.656 1 76.88 556 LYS A CA 1
ATOM 4379 C C . LYS A 1 556 ? -20.016 -36.688 -14.906 1 76.88 556 LYS A C 1
ATOM 4381 O O . LYS A 1 556 ? -19.797 -37.906 -15.055 1 76.88 556 LYS A O 1
ATOM 4386 N N . ARG A 1 557 ? -19.609 -35.719 -15.734 1 74.56 557 ARG A N 1
ATOM 4387 C CA . ARG A 1 557 ? -18.938 -36.094 -16.969 1 74.56 557 ARG A CA 1
ATOM 4388 C C . ARG A 1 557 ? -17.453 -36.375 -16.75 1 74.56 557 ARG A C 1
ATOM 4390 O O . ARG A 1 557 ? -16.734 -36.781 -17.656 1 74.56 557 ARG A O 1
ATOM 4397 N N . GLY A 1 558 ? -16.922 -36.219 -15.492 1 65.5 558 GLY A N 1
ATOM 4398 C CA . GLY A 1 558 ? -15.516 -36.469 -15.164 1 65.5 558 GLY A CA 1
ATOM 4399 C C . GLY A 1 558 ? -14.586 -35.406 -15.734 1 65.5 558 GLY A C 1
ATOM 4400 O O . GLY A 1 558 ? -13.383 -35.656 -15.883 1 65.5 558 GLY A O 1
ATOM 4401 N N . GLN A 1 559 ? -15.133 -34.344 -16.125 1 63.16 559 GLN A N 1
ATOM 4402 C CA . GLN A 1 559 ? -14.344 -33.344 -16.812 1 63.16 559 GLN A CA 1
ATOM 4403 C C . GLN A 1 559 ? -13.578 -32.469 -15.82 1 63.16 559 GLN A C 1
ATOM 4405 O O . GLN A 1 559 ? -12.602 -31.797 -16.188 1 63.16 559 GLN A O 1
ATOM 4410 N N . ILE A 1 560 ? -14.023 -32.375 -14.656 1 62.47 560 ILE A N 1
ATOM 4411 C CA . ILE A 1 560 ? -13.398 -31.484 -13.695 1 62.47 560 ILE A CA 1
ATOM 4412 C C . ILE A 1 560 ? -12.477 -32.281 -12.766 1 62.47 560 ILE A C 1
ATOM 4414 O O . ILE A 1 560 ? -12.93 -33.156 -12.031 1 62.47 560 ILE A O 1
ATOM 4418 N N . SER A 1 561 ? -11.25 -32.5 -13.242 1 59.31 561 SER A N 1
ATOM 4419 C CA . SER A 1 561 ? -10.234 -33 -12.328 1 59.31 561 SER A CA 1
ATOM 4420 C C . SER A 1 561 ? -9.336 -31.875 -11.812 1 59.31 561 SER A C 1
ATOM 4422 O O . SER A 1 561 ? -8.18 -31.781 -12.219 1 59.31 561 SER A O 1
ATOM 4424 N N . GLY A 1 562 ? -9.859 -31.016 -11.016 1 59.97 562 GLY A N 1
ATOM 4425 C CA . GLY A 1 562 ? -9.047 -29.969 -10.43 1 59.97 562 GLY A CA 1
ATOM 4426 C C . GLY A 1 562 ? -8.992 -28.719 -11.289 1 59.97 562 GLY A C 1
ATOM 4427 O O . GLY A 1 562 ? -8.617 -27.641 -10.805 1 59.97 562 GLY A O 1
ATOM 4428 N N . HIS A 1 563 ? -9.188 -28.906 -12.633 1 61.41 563 HIS A N 1
ATOM 4429 C CA . HIS A 1 563 ? -9.195 -27.766 -13.555 1 61.41 563 HIS A CA 1
ATOM 4430 C C . HIS A 1 563 ? -10.477 -27.734 -14.383 1 61.41 563 HIS A C 1
ATOM 4432 O O . HIS A 1 563 ? -11.117 -28.781 -14.578 1 61.41 563 HIS A O 1
ATOM 4438 N N . VAL A 1 564 ? -11.016 -26.547 -14.609 1 62.56 564 VAL A N 1
ATOM 4439 C CA . VAL A 1 564 ? -12.195 -26.422 -15.445 1 62.56 564 VAL A CA 1
ATOM 4440 C C . VAL A 1 564 ? -11.875 -26.875 -16.875 1 62.56 564 VAL A C 1
ATOM 4442 O O . VAL A 1 564 ? -10.734 -26.75 -17.328 1 62.56 564 VAL A O 1
ATOM 4445 N N . PRO A 1 565 ? -12.883 -27.594 -17.406 1 60.53 565 PRO A N 1
ATOM 4446 C CA . PRO A 1 565 ? -12.664 -28.078 -18.766 1 60.53 565 PRO A CA 1
ATOM 4447 C C . PRO A 1 565 ? -12.062 -27.016 -19.688 1 60.53 565 PRO A C 1
ATOM 4449 O O . PRO A 1 565 ? -12.188 -25.812 -19.406 1 60.53 565 PRO A O 1
ATOM 4452 N N . SER A 1 566 ? -11.43 -27.422 -20.766 1 63.19 566 SER A N 1
ATOM 4453 C CA . SER A 1 566 ? -10.602 -26.703 -21.719 1 63.19 566 SER A CA 1
ATOM 4454 C C . SER A 1 566 ? -11.406 -25.641 -22.469 1 63.19 566 SER A C 1
ATOM 4456 O O . SER A 1 566 ? -12.625 -25.766 -22.609 1 63.19 566 SER A O 1
ATOM 4458 N N . PHE A 1 567 ? -10.891 -24.625 -22.641 1 63.19 567 PHE A N 1
ATOM 4459 C CA . PHE A 1 567 ? -11.398 -23.547 -23.484 1 63.19 567 PHE A CA 1
ATOM 4460 C C . PHE A 1 567 ? -12.016 -24.109 -24.766 1 63.19 567 PHE A C 1
ATOM 4462 O O . PHE A 1 567 ? -12.992 -23.562 -25.281 1 63.19 567 PHE A O 1
ATOM 4469 N N . GLN A 1 568 ? -11.68 -25.25 -25.094 1 60.34 568 GLN A N 1
ATOM 4470 C CA . GLN A 1 568 ? -12.102 -25.828 -26.359 1 60.34 568 GLN A CA 1
ATOM 4471 C C . GLN A 1 568 ? -13.594 -26.156 -26.344 1 60.34 568 GLN A C 1
ATOM 4473 O O . GLN A 1 568 ? -14.266 -26.062 -27.375 1 60.34 568 GLN A O 1
ATOM 4478 N N . ARG A 1 569 ? -14.047 -26.453 -25.203 1 65.19 569 ARG A N 1
ATOM 4479 C CA . ARG A 1 569 ? -15.461 -26.797 -25.109 1 65.19 569 ARG A CA 1
ATOM 4480 C C . ARG A 1 569 ? -16.344 -25.562 -25.25 1 65.19 569 ARG A C 1
ATOM 4482 O O . ARG A 1 569 ? -17.453 -25.641 -25.766 1 65.19 569 ARG A O 1
ATOM 4489 N N . ILE A 1 570 ? -15.734 -24.516 -24.906 1 69.81 570 ILE A N 1
ATOM 4490 C CA . ILE A 1 570 ? -16.484 -23.266 -24.922 1 69.81 570 ILE A CA 1
ATOM 4491 C C . ILE A 1 570 ? -16.469 -22.688 -26.344 1 69.81 570 ILE A C 1
ATOM 4493 O O . ILE A 1 570 ? -17.312 -21.859 -26.688 1 69.81 570 ILE A O 1
ATOM 4497 N N . LEU A 1 571 ? -15.648 -23.344 -27.141 1 72.69 571 LEU A N 1
ATOM 4498 C CA . LEU A 1 571 ? -15.508 -22.828 -28.5 1 72.69 571 LEU A CA 1
ATOM 4499 C C . LEU A 1 571 ? -16.688 -23.25 -29.359 1 72.69 571 LEU A C 1
ATOM 4501 O O . LEU A 1 571 ? -16.828 -22.797 -30.5 1 72.69 571 LEU A O 1
ATOM 4505 N N . HIS A 1 572 ? -17.609 -24.047 -28.688 1 77.19 572 HIS A N 1
ATOM 4506 C CA . HIS A 1 572 ? -18.766 -24.516 -29.453 1 77.19 572 HIS A CA 1
ATOM 4507 C C . HIS A 1 572 ? -20.062 -24.234 -28.719 1 77.19 572 HIS A C 1
ATOM 4509 O O . HIS A 1 572 ? -20.156 -24.469 -27.516 1 77.19 572 HIS A O 1
ATOM 4515 N N . LEU A 1 573 ? -20.875 -23.609 -29.406 1 84.62 573 LEU A N 1
ATOM 4516 C CA . LEU A 1 573 ? -22.25 -23.562 -28.938 1 84.62 573 LEU A CA 1
ATOM 4517 C C . LEU A 1 573 ? -23.031 -24.812 -29.375 1 84.62 573 LEU A C 1
ATOM 4519 O O . LEU A 1 573 ? -23.188 -25.062 -30.562 1 84.62 573 LEU A O 1
ATOM 4523 N N . GLN A 1 574 ? -23.312 -25.672 -28.406 1 77.38 574 GLN A N 1
ATOM 4524 C CA . GLN A 1 574 ? -23.922 -26.938 -28.781 1 77.38 574 GLN A CA 1
ATOM 4525 C C . GLN A 1 574 ? -25.109 -27.25 -27.875 1 77.38 574 GLN A C 1
ATOM 4527 O O . GLN A 1 574 ? -25.203 -26.734 -26.766 1 77.38 574 GLN A O 1
ATOM 4532 N N . ASP A 1 575 ? -26.141 -27.797 -28.422 1 73.75 575 ASP A N 1
ATOM 4533 C CA . ASP A 1 575 ? -27.234 -28.406 -27.672 1 73.75 575 ASP A CA 1
ATOM 4534 C C . ASP A 1 575 ? -27.266 -29.922 -27.891 1 73.75 575 ASP A C 1
ATOM 4536 O O . ASP A 1 575 ? -27.391 -30.375 -29.031 1 73.75 575 ASP A O 1
ATOM 4540 N N . ASP A 1 576 ? -27.328 -30.656 -26.859 1 67.25 576 ASP A N 1
ATOM 4541 C CA . ASP A 1 576 ? -27.438 -32.094 -26.875 1 67.25 576 ASP A CA 1
ATOM 4542 C C . ASP A 1 576 ? -26.547 -32.719 -27.953 1 67.25 576 ASP A C 1
ATOM 4544 O O . ASP A 1 576 ? -27 -33.5 -28.781 1 67.25 576 ASP A O 1
ATOM 4548 N N . ASN A 1 577 ? -25.281 -32.219 -28.172 1 67.38 577 ASN A N 1
ATOM 4549 C CA . ASN A 1 577 ? -24.219 -32.75 -29.016 1 67.38 577 ASN A CA 1
ATOM 4550 C C . ASN A 1 577 ? -24.312 -32.25 -30.438 1 67.38 577 ASN A C 1
ATOM 4552 O O . ASN A 1 577 ? -23.578 -32.688 -31.328 1 67.38 577 ASN A O 1
ATOM 4556 N N . LYS A 1 578 ? -25.312 -31.391 -30.75 1 78.69 578 LYS A N 1
ATOM 4557 C CA . LYS A 1 578 ? -25.359 -30.734 -32.031 1 78.69 578 LYS A CA 1
ATOM 4558 C C . LYS A 1 578 ? -24.672 -29.375 -31.984 1 78.69 578 LYS A C 1
ATOM 4560 O O . LYS A 1 578 ? -25.031 -28.516 -31.188 1 78.69 578 LYS A O 1
ATOM 4565 N N . ILE A 1 579 ? -23.734 -29.172 -32.875 1 85.12 579 ILE A N 1
ATOM 4566 C CA . ILE A 1 579 ? -22.984 -27.922 -32.906 1 85.12 579 ILE A CA 1
ATOM 4567 C C . ILE A 1 579 ? -23.797 -26.859 -33.656 1 85.12 579 ILE A C 1
ATOM 4569 O O . ILE A 1 579 ? -24.172 -27.062 -34.812 1 85.12 579 ILE A O 1
ATOM 4573 N N . ILE A 1 580 ? -24.141 -25.859 -33.062 1 83.94 580 ILE A N 1
ATOM 4574 C CA . ILE A 1 580 ? -24.875 -24.734 -33.625 1 83.94 580 ILE A CA 1
ATOM 4575 C C . ILE A 1 580 ? -23.906 -23.75 -34.281 1 83.94 580 ILE A C 1
ATOM 4577 O O . ILE A 1 580 ? -24.141 -23.266 -35.375 1 83.94 580 ILE A O 1
ATOM 4581 N N . TRP A 1 581 ? -22.797 -23.516 -33.531 1 88.75 581 TRP A N 1
ATOM 4582 C CA . TRP A 1 581 ? -21.828 -22.516 -33.969 1 88.75 581 TRP A CA 1
ATOM 4583 C C . TRP A 1 581 ? -20.453 -22.812 -33.406 1 88.75 581 TRP A C 1
ATOM 4585 O O . TRP A 1 581 ? -20.328 -23.281 -32.25 1 88.75 581 TRP A O 1
ATOM 4595 N N . THR A 1 582 ? -19.422 -22.594 -34.188 1 88.31 582 THR A N 1
ATOM 4596 C CA . THR A 1 582 ? -18.047 -22.734 -33.75 1 88.31 582 THR A CA 1
ATOM 4597 C C . THR A 1 582 ? -17.328 -21.391 -33.781 1 88.31 582 THR A C 1
ATOM 4599 O O . THR A 1 582 ? -17.453 -20.641 -34.75 1 88.31 582 THR A O 1
ATOM 4602 N N . PHE A 1 583 ? -16.719 -21 -32.781 1 88.5 583 PHE A N 1
ATOM 4603 C CA . PHE A 1 583 ? -16.094 -19.688 -32.656 1 88.5 583 PHE A CA 1
ATOM 4604 C C . PHE A 1 583 ? -14.648 -19.734 -33.125 1 88.5 583 PHE A C 1
ATOM 4606 O O . PHE A 1 583 ? -14.039 -18.688 -33.375 1 88.5 583 PHE A O 1
ATOM 4613 N N . GLY A 1 584 ? -14.07 -20.734 -33.5 1 76.19 584 GLY A N 1
ATOM 4614 C CA . GLY A 1 584 ? -12.711 -20.828 -33.969 1 76.19 584 GLY A CA 1
ATOM 4615 C C . GLY A 1 584 ? -11.672 -20.438 -32.938 1 76.19 584 GLY A C 1
ATOM 4616 O O . GLY A 1 584 ? -11.836 -20.734 -31.75 1 76.19 584 GLY A O 1
ATOM 4617 N N . GLU A 1 585 ? -10.57 -19.719 -33.469 1 76.94 585 GLU A N 1
ATOM 4618 C CA . GLU A 1 585 ? -9.453 -19.359 -32.594 1 76.94 585 GLU A CA 1
ATOM 4619 C C . GLU A 1 585 ? -9.641 -17.953 -32 1 76.94 585 GLU A C 1
ATOM 4621 O O . GLU A 1 585 ? -8.672 -17.203 -31.875 1 76.94 585 GLU A O 1
ATOM 4626 N N . ARG A 1 586 ? -10.805 -17.656 -31.578 1 81.88 586 ARG A N 1
ATOM 4627 C CA . ARG A 1 586 ? -11.078 -16.344 -31 1 81.88 586 ARG A CA 1
ATOM 4628 C C . ARG A 1 586 ? -10.773 -16.328 -29.516 1 81.88 586 ARG A C 1
ATOM 4630 O O . ARG A 1 586 ? -10.742 -17.375 -28.859 1 81.88 586 ARG A O 1
ATOM 4637 N N . GLY A 1 587 ? -10.445 -15.156 -29.062 1 83.75 587 GLY A N 1
ATOM 4638 C CA . GLY A 1 587 ? -10.25 -14.992 -27.641 1 83.75 587 GLY A CA 1
ATOM 4639 C C . GLY A 1 587 ? -11.539 -15.109 -26.844 1 83.75 587 GLY A C 1
ATOM 4640 O O . GLY A 1 587 ? -12.633 -15.039 -27.406 1 83.75 587 GLY A O 1
ATOM 4641 N N . THR A 1 588 ? -11.5 -15.367 -25.625 1 89.81 588 THR A N 1
ATOM 4642 C CA . THR A 1 588 ? -12.648 -15.562 -24.734 1 89.81 588 THR A CA 1
ATOM 4643 C C . THR A 1 588 ? -13.547 -14.328 -24.734 1 89.81 588 THR A C 1
ATOM 4645 O O . THR A 1 588 ? -14.773 -14.438 -24.797 1 89.81 588 THR A O 1
ATOM 4648 N N . THR A 1 589 ? -12.969 -13.172 -24.734 1 92.94 589 THR A N 1
ATOM 4649 C CA . THR A 1 589 ? -13.727 -11.93 -24.688 1 92.94 589 THR A CA 1
ATOM 4650 C C . THR A 1 589 ? -14.508 -11.727 -25.984 1 92.94 589 THR A C 1
ATOM 4652 O O . THR A 1 589 ? -15.648 -11.266 -25.969 1 92.94 589 THR A O 1
ATOM 4655 N N . GLU A 1 590 ? -13.859 -12.023 -27.062 1 93.19 590 GLU A N 1
ATOM 4656 C CA . GLU A 1 590 ? -14.555 -11.922 -28.359 1 93.19 590 GLU A CA 1
ATOM 4657 C C . GLU A 1 590 ? -15.742 -12.867 -28.422 1 93.19 590 GLU A C 1
ATOM 4659 O O . GLU A 1 590 ? -16.828 -12.492 -28.891 1 93.19 590 GLU A O 1
ATOM 4664 N N . ILE A 1 591 ? -15.516 -14.031 -27.953 1 93.31 591 ILE A N 1
ATOM 4665 C CA . ILE A 1 591 ? -16.578 -15.023 -27.938 1 93.31 591 ILE A CA 1
ATOM 4666 C C . ILE A 1 591 ? -17.734 -14.531 -27.062 1 93.31 591 ILE A C 1
ATOM 4668 O O . ILE A 1 591 ? -18.906 -14.641 -27.453 1 93.31 591 ILE A O 1
ATOM 4672 N N . MET A 1 592 ? -17.422 -13.977 -25.891 1 94.94 592 MET A N 1
ATOM 4673 C CA . MET A 1 592 ? -18.422 -13.445 -24.969 1 94.94 592 MET A CA 1
ATOM 4674 C C . MET A 1 592 ? -19.266 -12.359 -25.641 1 94.94 592 MET A C 1
ATOM 4676 O O . MET A 1 592 ? -20.484 -12.352 -25.516 1 94.94 592 MET A O 1
ATOM 4680 N N . LEU A 1 593 ? -18.594 -11.516 -26.375 1 96 593 LEU A N 1
ATOM 4681 C CA . LEU A 1 593 ? -19.297 -10.383 -26.953 1 96 593 LEU A CA 1
ATOM 4682 C C . LEU A 1 593 ? -20.125 -10.828 -28.156 1 96 593 LEU A C 1
ATOM 4684 O O . LEU A 1 593 ? -21.25 -10.344 -28.359 1 96 593 LEU A O 1
ATOM 4688 N N . VAL A 1 594 ? -19.594 -11.773 -28.969 1 95.88 594 VAL A N 1
ATOM 4689 C CA . VAL A 1 594 ? -20.359 -12.32 -30.078 1 95.88 594 VAL A CA 1
ATOM 4690 C C . VAL A 1 594 ? -21.641 -12.953 -29.562 1 95.88 594 VAL A C 1
ATOM 4692 O O . VAL A 1 594 ? -22.734 -12.664 -30.062 1 95.88 594 VAL A O 1
ATOM 4695 N N . CYS A 1 595 ? -21.484 -13.758 -28.594 1 96.06 595 CYS A N 1
ATOM 4696 C CA . CYS A 1 595 ? -22.625 -14.469 -28.047 1 96.06 595 CYS A CA 1
ATOM 4697 C C . CYS A 1 595 ? -23.578 -13.5 -27.344 1 96.06 595 CYS A C 1
ATOM 4699 O O . CYS A 1 595 ? -24.797 -13.703 -27.344 1 96.06 595 CYS A O 1
ATOM 4701 N N . HIS A 1 596 ? -23.062 -12.469 -26.672 1 96.56 596 HIS A N 1
ATOM 4702 C CA . HIS A 1 596 ? -23.891 -11.477 -26 1 96.56 596 HIS A CA 1
ATOM 4703 C C . HIS A 1 596 ? -24.781 -10.734 -27 1 96.56 596 HIS A C 1
ATOM 4705 O O . HIS A 1 596 ? -25.969 -10.531 -26.75 1 96.56 596 HIS A O 1
ATOM 4711 N N . ILE A 1 597 ? -24.188 -10.344 -28.062 1 95.69 597 ILE A N 1
ATOM 4712 C CA . ILE A 1 597 ? -24.953 -9.648 -29.094 1 95.69 597 ILE A CA 1
ATOM 4713 C C . ILE A 1 597 ? -26.062 -10.555 -29.625 1 95.69 597 ILE A C 1
ATOM 4715 O O . ILE A 1 597 ? -27.203 -10.133 -29.766 1 95.69 597 ILE A O 1
ATOM 4719 N N . ALA A 1 598 ? -25.719 -11.789 -29.922 1 95.5 598 ALA A N 1
ATOM 4720 C CA . ALA A 1 598 ? -26.688 -12.758 -30.406 1 95.5 598 ALA A CA 1
ATOM 4721 C C . ALA A 1 598 ? -27.828 -12.961 -29.406 1 95.5 598 ALA A C 1
ATOM 4723 O O . ALA A 1 598 ? -29 -12.992 -29.766 1 95.5 598 ALA A O 1
ATOM 4724 N N . THR A 1 599 ? -27.422 -13.109 -28.109 1 94.94 599 THR A N 1
ATOM 4725 C CA . THR A 1 599 ? -28.422 -13.305 -27.062 1 94.94 599 THR A CA 1
ATOM 4726 C C . THR A 1 599 ? -29.312 -12.07 -26.922 1 94.94 599 THR A C 1
ATOM 4728 O O . THR A 1 599 ? -30.516 -12.188 -26.719 1 94.94 599 THR A O 1
ATOM 4731 N N . ALA A 1 600 ? -28.672 -10.898 -26.969 1 92.81 600 ALA A N 1
ATOM 4732 C CA . ALA A 1 600 ? -29.422 -9.648 -26.844 1 92.81 600 ALA A CA 1
ATOM 4733 C C . ALA A 1 600 ? -30.422 -9.5 -28 1 92.81 600 ALA A C 1
ATOM 4735 O O . ALA A 1 600 ? -31.547 -9.016 -27.797 1 92.81 600 ALA A O 1
ATOM 4736 N N . ILE A 1 601 ? -30.109 -9.922 -29.172 1 92.12 601 ILE A N 1
ATOM 4737 C CA . ILE A 1 601 ? -30.984 -9.852 -30.328 1 92.12 601 ILE A CA 1
ATOM 4738 C C . ILE A 1 601 ? -32.125 -10.844 -30.156 1 92.12 601 ILE A C 1
ATOM 4740 O O . ILE A 1 601 ? -33.312 -10.508 -30.406 1 92.12 601 ILE A O 1
ATOM 4744 N N . LEU A 1 602 ? -31.75 -12.031 -29.734 1 91.06 602 LEU A N 1
ATOM 4745 C CA . LEU A 1 602 ? -32.781 -13.055 -29.516 1 91.06 602 LEU A CA 1
ATOM 4746 C C . LEU A 1 602 ? -33.75 -12.617 -28.438 1 91.06 602 LEU A C 1
ATOM 4748 O O . LEU A 1 602 ? -34.938 -12.938 -28.516 1 91.06 602 LEU A O 1
ATOM 4752 N N . GLY A 1 603 ? -33.281 -11.914 -27.438 1 86.44 603 GLY A N 1
ATOM 4753 C CA . GLY A 1 603 ? -34.125 -11.461 -26.328 1 86.44 603 GLY A CA 1
ATOM 4754 C C . GLY A 1 603 ? -34.875 -10.172 -26.641 1 86.44 603 GLY A C 1
ATOM 4755 O O . GLY A 1 603 ? -35.656 -9.703 -25.812 1 86.44 603 GLY A O 1
ATOM 4756 N N . ALA A 1 604 ? -34.562 -9.586 -27.719 1 81.5 604 ALA A N 1
ATOM 4757 C CA . ALA A 1 604 ? -35.219 -8.328 -28.078 1 81.5 604 ALA A CA 1
ATOM 4758 C C . ALA A 1 604 ? -36.719 -8.539 -28.312 1 81.5 604 ALA A C 1
ATOM 4760 O O . ALA A 1 604 ? -37.125 -9.453 -29.031 1 81.5 604 ALA A O 1
ATOM 4761 N N . ARG A 1 605 ? -37.531 -8.008 -27.375 1 63.31 605 ARG A N 1
ATOM 4762 C CA . ARG A 1 605 ? -39 -8.102 -27.5 1 63.31 605 ARG A CA 1
ATOM 4763 C C . ARG A 1 605 ? -39.594 -6.734 -27.781 1 63.31 605 ARG A C 1
ATOM 4765 O O . ARG A 1 605 ? -39.031 -5.703 -27.438 1 63.31 605 ARG A O 1
ATOM 4772 N N . SER A 1 606 ? -40.688 -6.578 -28.672 1 51.66 606 SER A N 1
ATOM 4773 C CA . SER A 1 606 ? -41.438 -5.352 -28.922 1 51.66 606 SER A CA 1
ATOM 4774 C C . SER A 1 606 ? -42 -4.777 -27.625 1 51.66 606 SER A C 1
ATOM 4776 O O . SER A 1 606 ? -42.25 -5.508 -26.672 1 51.66 606 SER A O 1
ATOM 4778 N N . ARG A 1 607 ? -42.156 -3.443 -27.312 1 47.5 607 ARG A N 1
ATOM 4779 C CA . ARG A 1 607 ? -42.469 -2.605 -26.156 1 47.5 607 ARG A CA 1
ATOM 4780 C C . ARG A 1 607 ? -43.656 -3.166 -25.391 1 47.5 607 ARG A C 1
ATOM 4782 O O . ARG A 1 607 ? -43.719 -3.078 -24.156 1 47.5 607 ARG A O 1
ATOM 4789 N N . PRO A 1 608 ? -45.062 -2.996 -25.953 1 42.75 608 PRO A N 1
ATOM 4790 C CA . PRO A 1 608 ? -46.188 -3.127 -25.047 1 42.75 608 PRO A CA 1
ATOM 4791 C C . PRO A 1 608 ? -46.219 -4.465 -24.297 1 42.75 608 PRO A C 1
ATOM 4793 O O . PRO A 1 608 ? -47.031 -4.68 -23.422 1 42.75 608 PRO A O 1
ATOM 4796 N N . HIS A 1 609 ? -46.094 -5.602 -24.922 1 39.44 609 HIS A N 1
ATOM 4797 C CA . HIS A 1 609 ? -46.688 -6.867 -24.5 1 39.44 609 HIS A CA 1
ATOM 4798 C C . HIS A 1 609 ? -46 -7.414 -23.266 1 39.44 609 HIS A C 1
ATOM 4800 O O . HIS A 1 609 ? -44.844 -7.027 -22.953 1 39.44 609 HIS A O 1
ATOM 4806 N N . GLN A 1 610 ? -46.719 -8.68 -22.672 1 44.19 610 GLN A N 1
ATOM 4807 C CA . GLN A 1 610 ? -46.812 -9.438 -21.422 1 44.19 610 GLN A CA 1
ATOM 4808 C C . GLN A 1 610 ? -45.469 -9.938 -20.969 1 44.19 610 GLN A C 1
ATOM 4810 O O . GLN A 1 610 ? -44.625 -10.312 -21.797 1 44.19 610 GLN A O 1
ATOM 4815 N N . PRO A 1 611 ? -45.219 -9.719 -19.891 1 45.94 611 PRO A N 1
ATOM 4816 C CA . PRO A 1 611 ? -44.031 -10.305 -19.219 1 45.94 611 PRO A CA 1
ATOM 4817 C C . PRO A 1 611 ? -43.844 -11.773 -19.594 1 45.94 611 PRO A C 1
ATOM 4819 O O . PRO A 1 611 ? -44.719 -12.602 -19.375 1 45.94 611 PRO A O 1
ATOM 4822 N N . PRO A 1 612 ? -43.5 -12.18 -20.844 1 44.19 612 PRO A N 1
ATOM 4823 C CA . PRO A 1 612 ? -43.438 -13.609 -21.156 1 44.19 612 PRO A CA 1
ATOM 4824 C C . PRO A 1 612 ? -43.219 -14.477 -19.938 1 44.19 612 PRO A C 1
ATOM 4826 O O . PRO A 1 612 ? -42.719 -13.992 -18.906 1 44.19 612 PRO A O 1
ATOM 4829 N N . SER A 1 613 ? -43.875 -15.617 -19.844 1 48.66 613 SER A N 1
ATOM 4830 C CA . SER A 1 613 ? -43.594 -16.781 -19 1 48.66 613 SER A CA 1
ATOM 4831 C C . SER A 1 613 ? -42.094 -17.031 -18.922 1 48.66 613 SER A C 1
ATOM 4833 O O . SER A 1 613 ? -41.5 -17.516 -19.891 1 48.66 613 SER A O 1
ATOM 4835 N N . ASN A 1 614 ? -41.25 -16.203 -18.562 1 59.38 614 ASN A N 1
ATOM 4836 C CA . ASN A 1 614 ? -39.781 -16.203 -18.453 1 59.38 614 ASN A CA 1
ATOM 4837 C C . ASN A 1 614 ? -39.25 -17.578 -18.062 1 59.38 614 ASN A C 1
ATOM 4839 O O . ASN A 1 614 ? -39.438 -18 -16.922 1 59.38 614 ASN A O 1
ATOM 4843 N N . SER A 1 615 ? -39.094 -18.562 -19.078 1 80.06 615 SER A N 1
ATOM 4844 C CA . SER A 1 615 ? -38.406 -19.812 -18.781 1 80.06 615 SER A CA 1
ATOM 4845 C C . SER A 1 615 ? -37.094 -19.562 -18.031 1 80.06 615 SER A C 1
ATOM 4847 O O . SER A 1 615 ? -36.531 -18.484 -18.125 1 80.06 615 SER A O 1
ATOM 4849 N N . ASP A 1 616 ? -36.906 -20.375 -17.141 1 88.62 616 ASP A N 1
ATOM 4850 C CA . ASP A 1 616 ? -35.719 -20.328 -16.328 1 88.62 616 ASP A CA 1
ATOM 4851 C C . ASP A 1 616 ? -34.438 -20.25 -17.188 1 88.62 616 ASP A C 1
ATOM 4853 O O . ASP A 1 616 ? -33.5 -19.547 -16.844 1 88.62 616 ASP A O 1
ATOM 4857 N N . HIS A 1 617 ? -34.625 -20.75 -18.422 1 92.12 617 HIS A N 1
ATOM 4858 C CA . HIS A 1 617 ? -33.469 -20.75 -19.297 1 92.12 617 HIS A CA 1
ATOM 4859 C C . HIS A 1 617 ? -33.25 -19.375 -19.938 1 92.12 617 HIS A C 1
ATOM 4861 O O . HIS A 1 617 ? -32.125 -18.922 -20.078 1 92.12 617 HIS A O 1
ATOM 4867 N N . MET A 1 618 ? -34.312 -18.797 -20.281 1 92.44 618 MET A N 1
ATOM 4868 C CA . MET A 1 618 ? -34.25 -17.469 -20.859 1 92.44 618 MET A CA 1
ATOM 4869 C C . MET A 1 618 ? -33.688 -16.469 -19.844 1 92.44 618 MET A C 1
ATOM 4871 O O . MET A 1 618 ? -32.844 -15.656 -20.156 1 92.44 618 MET A O 1
ATOM 4875 N N . SER A 1 619 ? -34.188 -16.562 -18.688 1 91.75 619 SER A N 1
ATOM 4876 C CA . SER A 1 619 ? -33.75 -15.656 -17.625 1 91.75 619 SER A CA 1
ATOM 4877 C C . SER A 1 619 ? -32.281 -15.859 -17.312 1 91.75 619 SER A C 1
ATOM 4879 O O . SER A 1 619 ? -31.531 -14.883 -17.172 1 91.75 619 SER A O 1
ATOM 4881 N N . ALA A 1 620 ? -31.875 -17.031 -17.234 1 94.25 620 ALA A N 1
ATOM 4882 C CA . ALA A 1 620 ? -30.469 -17.328 -16.922 1 94.25 620 ALA A CA 1
ATOM 4883 C C . ALA A 1 620 ? -29.547 -16.828 -18.031 1 94.25 620 ALA A C 1
ATOM 4885 O O . ALA A 1 620 ? -28.547 -16.156 -17.766 1 94.25 620 ALA A O 1
ATOM 4886 N N . ALA A 1 621 ? -29.953 -17.109 -19.234 1 94.75 621 ALA A N 1
ATOM 4887 C CA . ALA A 1 621 ? -29.125 -16.734 -20.375 1 94.75 621 ALA A CA 1
ATOM 4888 C C . ALA A 1 621 ? -29.016 -15.219 -20.5 1 94.75 621 ALA A C 1
ATOM 4890 O O . ALA A 1 621 ? -27.906 -14.68 -20.688 1 94.75 621 ALA A O 1
ATOM 4891 N N . ASN A 1 622 ? -30.062 -14.562 -20.359 1 92.5 622 ASN A N 1
ATOM 4892 C CA . ASN A 1 622 ? -30.078 -13.117 -20.5 1 92.5 622 ASN A CA 1
ATOM 4893 C C . ASN A 1 622 ? -29.266 -12.43 -19.406 1 92.5 622 ASN A C 1
ATOM 4895 O O . ASN A 1 622 ? -28.453 -11.547 -19.688 1 92.5 622 ASN A O 1
ATOM 4899 N N . HIS A 1 623 ? -29.453 -12.867 -18.234 1 93.38 623 HIS A N 1
ATOM 4900 C CA . HIS A 1 623 ? -28.797 -12.219 -17.109 1 93.38 623 HIS A CA 1
ATOM 4901 C C . HIS A 1 623 ? -27.297 -12.508 -17.125 1 93.38 623 HIS A C 1
ATOM 4903 O O . HIS A 1 623 ? -26.484 -11.625 -16.859 1 93.38 623 HIS A O 1
ATOM 4909 N N . ILE A 1 624 ? -26.906 -13.711 -17.453 1 95.44 624 ILE A N 1
ATOM 4910 C CA . ILE A 1 624 ? -25.484 -14.039 -17.469 1 95.44 624 ILE A CA 1
ATOM 4911 C C . ILE A 1 624 ? -24.812 -13.344 -18.641 1 95.44 624 ILE A C 1
ATOM 4913 O O . ILE A 1 624 ? -23.672 -12.883 -18.531 1 95.44 624 ILE A O 1
ATOM 4917 N N . SER A 1 625 ? -25.562 -13.297 -19.719 1 94.94 625 SER A N 1
ATOM 4918 C CA . SER A 1 625 ? -25.016 -12.617 -20.891 1 94.94 625 SER A CA 1
ATOM 4919 C C . SER A 1 625 ? -24.75 -11.141 -20.594 1 94.94 625 SER A C 1
ATOM 4921 O O . SER A 1 625 ? -23.672 -10.633 -20.891 1 94.94 625 SER A O 1
ATOM 4923 N N . GLN A 1 626 ? -25.672 -10.508 -19.984 1 93.25 626 GLN A N 1
ATOM 4924 C CA . GLN A 1 626 ? -25.5 -9.094 -19.672 1 93.25 626 GLN A CA 1
ATOM 4925 C C . GLN A 1 626 ? -24.438 -8.891 -18.609 1 93.25 626 GLN A C 1
ATOM 4927 O O . GLN A 1 626 ? -23.719 -7.879 -18.609 1 93.25 626 GLN A O 1
ATOM 4932 N N . TYR A 1 627 ? -24.359 -9.852 -17.75 1 93.88 627 TYR A N 1
ATOM 4933 C CA . TYR A 1 627 ? -23.312 -9.773 -16.734 1 93.88 627 TYR A CA 1
ATOM 4934 C C . TYR A 1 627 ? -21.922 -9.906 -17.359 1 93.88 627 TYR A C 1
ATOM 4936 O O . TYR A 1 627 ? -21 -9.188 -16.984 1 93.88 627 TYR A O 1
ATOM 4944 N N . CYS A 1 628 ? -21.812 -10.797 -18.25 1 94.81 628 CYS A N 1
ATOM 4945 C CA . CYS A 1 628 ? -20.531 -10.992 -18.922 1 94.81 628 CYS A CA 1
ATOM 4946 C C . CYS A 1 628 ? -20.141 -9.75 -19.719 1 94.81 628 CYS A C 1
ATOM 4948 O O . CYS A 1 628 ? -18.969 -9.375 -19.766 1 94.81 628 CYS A O 1
ATOM 4950 N N . ALA A 1 629 ? -21.078 -9.133 -20.328 1 94 629 ALA A N 1
ATOM 4951 C CA . ALA A 1 629 ? -20.797 -7.875 -21.016 1 94 629 ALA A CA 1
ATOM 4952 C C . ALA A 1 629 ? -20.344 -6.797 -20.047 1 94 629 ALA A C 1
ATOM 4954 O O . ALA A 1 629 ? -19.438 -6.02 -20.344 1 94 629 ALA A O 1
ATOM 4955 N N . TYR A 1 630 ? -20.969 -6.871 -18.922 1 92.06 630 TYR A N 1
ATOM 4956 C CA . TYR A 1 630 ? -20.562 -5.938 -17.875 1 92.06 630 TYR A CA 1
ATOM 4957 C C . TYR A 1 630 ? -19.125 -6.195 -17.438 1 92.06 630 TYR A C 1
ATOM 4959 O O . TYR A 1 630 ? -18.359 -5.258 -17.25 1 92.06 630 TYR A O 1
ATOM 4967 N N . LEU A 1 631 ? -18.734 -7.438 -17.266 1 92.94 631 LEU A N 1
ATOM 4968 C CA . LEU A 1 631 ? -17.391 -7.793 -16.844 1 92.94 631 LEU A CA 1
ATOM 4969 C C . LEU A 1 631 ? -16.359 -7.285 -17.859 1 92.94 631 LEU A C 1
ATOM 4971 O O . LEU A 1 631 ? -15.312 -6.754 -17.469 1 92.94 631 LEU A O 1
ATOM 4975 N N . VAL A 1 632 ? -16.719 -7.355 -19.109 1 94 632 VAL A N 1
ATOM 4976 C CA . VAL A 1 632 ? -15.797 -6.93 -20.156 1 94 632 VAL A CA 1
ATOM 4977 C C . VAL A 1 632 ? -15.656 -5.41 -20.141 1 94 632 VAL A C 1
ATOM 4979 O O . VAL A 1 632 ? -14.555 -4.879 -20.281 1 94 632 VAL A O 1
ATOM 4982 N N . ALA A 1 633 ? -16.672 -4.777 -19.812 1 90.94 633 ALA A N 1
ATOM 4983 C CA . ALA A 1 633 ? -16.703 -3.318 -19.891 1 90.94 633 ALA A CA 1
ATOM 4984 C C . ALA A 1 633 ? -16.109 -2.684 -18.641 1 90.94 633 ALA A C 1
ATOM 4986 O O . ALA A 1 633 ? -15.344 -1.713 -18.719 1 90.94 633 ALA A O 1
ATOM 4987 N N . HIS A 1 634 ? -16.406 -3.285 -17.453 1 87.81 634 HIS A N 1
ATOM 4988 C CA . HIS A 1 634 ? -16.141 -2.529 -16.234 1 87.81 634 HIS A CA 1
ATOM 4989 C C . HIS A 1 634 ? -15.172 -3.273 -15.32 1 87.81 634 HIS A C 1
ATOM 4991 O O . HIS A 1 634 ? -14.539 -2.666 -14.453 1 87.81 634 HIS A O 1
ATOM 4997 N N . CYS A 1 635 ? -15.055 -4.633 -15.477 1 89.81 635 CYS A N 1
ATOM 4998 C CA . CYS A 1 635 ? -14.18 -5.41 -14.609 1 89.81 635 CYS A CA 1
ATOM 4999 C C . CYS A 1 635 ? -13.328 -6.383 -15.422 1 89.81 635 CYS A C 1
ATOM 5001 O O . CYS A 1 635 ? -13.305 -7.578 -15.133 1 89.81 635 CYS A O 1
ATOM 5003 N N . PRO A 1 636 ? -12.57 -5.789 -16.312 1 90 636 PRO A N 1
ATOM 5004 C CA . PRO A 1 636 ? -11.781 -6.695 -17.141 1 90 636 PRO A CA 1
ATOM 5005 C C . PRO A 1 636 ? -10.664 -7.391 -16.375 1 90 636 PRO A C 1
ATOM 5007 O O . PRO A 1 636 ? -10.109 -8.383 -16.859 1 90 636 PRO A O 1
ATOM 5010 N N . GLU A 1 637 ? -10.344 -6.957 -15.203 1 85.88 637 GLU A N 1
ATOM 5011 C CA . GLU A 1 637 ? -9.289 -7.547 -14.391 1 85.88 637 GLU A CA 1
ATOM 5012 C C . GLU A 1 637 ? -9.664 -8.953 -13.938 1 85.88 637 GLU A C 1
ATOM 5014 O O . GLU A 1 637 ? -8.797 -9.742 -13.547 1 85.88 637 GLU A O 1
ATOM 5019 N N . LEU A 1 638 ? -10.961 -9.234 -13.992 1 90.06 638 LEU A N 1
ATOM 5020 C CA . LEU A 1 638 ? -11.438 -10.539 -13.539 1 90.06 638 LEU A CA 1
ATOM 5021 C C . LEU A 1 638 ? -11.508 -11.523 -14.703 1 90.06 638 LEU A C 1
ATOM 5023 O O . LEU A 1 638 ? -11.898 -12.68 -14.516 1 90.06 638 LEU A O 1
ATOM 5027 N N . LEU A 1 639 ? -11.148 -11.023 -15.859 1 90.19 639 LEU A N 1
ATOM 5028 C CA . LEU A 1 639 ? -11.102 -11.875 -17.047 1 90.19 639 LEU A CA 1
ATOM 5029 C C . LEU A 1 639 ? -9.672 -12.312 -17.344 1 90.19 639 LEU A C 1
ATOM 5031 O O . LEU A 1 639 ? -8.719 -11.703 -16.859 1 90.19 639 LEU A O 1
ATOM 5035 N N . PRO A 1 640 ? -9.523 -13.398 -18.031 1 82.81 640 PRO A N 1
ATOM 5036 C CA . PRO A 1 640 ? -8.18 -13.945 -18.266 1 82.81 640 PRO A CA 1
ATOM 5037 C C . PRO A 1 640 ? -7.355 -13.102 -19.219 1 82.81 640 PRO A C 1
ATOM 5039 O O . PRO A 1 640 ? -6.125 -13.148 -19.203 1 82.81 640 PRO A O 1
ATOM 5042 N N . GLU A 1 641 ? -8.023 -12.297 -20.109 1 86.38 641 GLU A N 1
ATOM 5043 C CA . GLU A 1 641 ? -7.309 -11.547 -21.141 1 86.38 641 GLU A CA 1
ATOM 5044 C C . GLU A 1 641 ? -6.91 -10.164 -20.641 1 86.38 641 GLU A C 1
ATOM 5046 O O . GLU A 1 641 ? -7.211 -9.789 -19.5 1 86.38 641 GLU A O 1
ATOM 5051 N N . ASP A 1 642 ? -6.129 -9.469 -21.5 1 82.44 642 ASP A N 1
ATOM 5052 C CA . ASP A 1 642 ? -5.605 -8.156 -21.141 1 82.44 642 ASP A CA 1
ATOM 5053 C C . ASP A 1 642 ? -6.734 -7.156 -20.906 1 82.44 642 ASP A C 1
ATOM 5055 O O . ASP A 1 642 ? -7.676 -7.082 -21.703 1 82.44 642 ASP A O 1
ATOM 5059 N N . ASP A 1 643 ? -6.594 -6.391 -19.828 1 83.31 643 ASP A N 1
ATOM 5060 C CA . ASP A 1 643 ? -7.645 -5.469 -19.406 1 83.31 643 ASP A CA 1
ATOM 5061 C C . ASP A 1 643 ? -7.891 -4.398 -20.469 1 83.31 643 ASP A C 1
ATOM 5063 O O . ASP A 1 643 ? -9.039 -4.113 -20.812 1 83.31 643 ASP A O 1
ATOM 5067 N N . GLU A 1 644 ? -6.836 -3.783 -21 1 81.12 644 GLU A N 1
ATOM 5068 C CA . GLU A 1 644 ? -6.984 -2.674 -21.938 1 81.12 644 GLU A CA 1
ATOM 5069 C C . GLU A 1 644 ? -7.547 -3.154 -23.266 1 81.12 644 GLU A C 1
ATOM 5071 O O . GLU A 1 644 ? -8.328 -2.449 -23.906 1 81.12 644 GLU A O 1
ATOM 5076 N N . TRP A 1 645 ? -7.145 -4.273 -23.609 1 87.19 645 TRP A N 1
ATOM 5077 C CA . TRP A 1 645 ? -7.68 -4.828 -24.859 1 87.19 645 TRP A CA 1
ATOM 5078 C C . TRP A 1 645 ? -9.172 -5.098 -24.734 1 87.19 645 TRP A C 1
ATOM 5080 O O . TRP A 1 645 ? -9.945 -4.766 -25.641 1 87.19 645 TRP A O 1
ATOM 5090 N N . CYS A 1 646 ? -9.562 -5.711 -23.609 1 91.25 646 CYS A N 1
ATOM 5091 C CA . CYS A 1 646 ? -10.977 -6.008 -23.391 1 91.25 646 CYS A CA 1
ATOM 5092 C C . CYS A 1 646 ? -11.812 -4.734 -23.438 1 91.25 646 CYS A C 1
ATOM 5094 O O . CYS A 1 646 ? -12.852 -4.691 -24.094 1 91.25 646 CYS A O 1
ATOM 5096 N N . LYS A 1 647 ? -11.328 -3.748 -22.828 1 88.19 647 LYS A N 1
ATOM 5097 C CA . LYS A 1 647 ? -12.062 -2.488 -22.766 1 88.19 647 LYS A CA 1
ATOM 5098 C C . LYS A 1 647 ? -12.133 -1.824 -24.141 1 88.19 647 LYS A C 1
ATOM 5100 O O . LYS A 1 647 ? -13.18 -1.307 -24.531 1 88.19 647 LYS A O 1
ATOM 5105 N N . SER A 1 648 ? -11.008 -1.84 -24.828 1 88.69 648 SER A N 1
ATOM 5106 C CA . SER A 1 648 ? -10.961 -1.222 -26.156 1 88.69 648 SER A CA 1
ATOM 5107 C C . SER A 1 648 ? -11.859 -1.958 -27.141 1 88.69 648 SER A C 1
ATOM 5109 O O . SER A 1 648 ? -12.5 -1.334 -27.984 1 88.69 648 SER A O 1
ATOM 5111 N N . LEU A 1 649 ? -11.867 -3.219 -26.984 1 92.62 649 LEU A N 1
ATOM 5112 C CA . LEU A 1 649 ? -12.727 -4.02 -27.859 1 92.62 649 LEU A CA 1
ATOM 5113 C C . LEU A 1 649 ? -14.195 -3.697 -27.609 1 92.62 649 LEU A C 1
ATOM 5115 O O . LEU A 1 649 ? -14.953 -3.473 -28.562 1 92.62 649 LEU A O 1
ATOM 5119 N N . TYR A 1 650 ? -14.555 -3.658 -26.375 1 94.06 650 TYR A N 1
ATOM 5120 C CA . TYR A 1 650 ? -15.938 -3.346 -26.016 1 94.06 650 TYR A CA 1
ATOM 5121 C C . TYR A 1 650 ? -16.328 -1.966 -26.531 1 94.06 650 TYR A C 1
ATOM 5123 O O . TYR A 1 650 ? -17.422 -1.795 -27.094 1 94.06 650 TYR A O 1
ATOM 5131 N N . LYS A 1 651 ? -15.477 -1.011 -26.359 1 91.31 651 LYS A N 1
ATOM 5132 C CA . LYS A 1 651 ? -15.758 0.356 -26.797 1 91.31 651 LYS A CA 1
ATOM 5133 C C . LYS A 1 651 ? -15.898 0.438 -28.312 1 91.31 651 LYS A C 1
ATOM 5135 O O . LYS A 1 651 ? -16.766 1.147 -28.812 1 91.31 651 LYS A O 1
ATOM 5140 N N . ALA A 1 652 ? -15.055 -0.221 -28.969 1 93.12 652 ALA A N 1
ATOM 5141 C CA . ALA A 1 652 ? -15.109 -0.224 -30.438 1 93.12 652 ALA A CA 1
ATOM 5142 C C . ALA A 1 652 ? -16.422 -0.826 -30.938 1 93.12 652 ALA A C 1
ATOM 5144 O O . ALA A 1 652 ? -17.062 -0.281 -31.828 1 93.12 652 ALA A O 1
ATOM 5145 N N . ILE A 1 653 ? -16.844 -1.893 -30.375 1 95.06 653 ILE A N 1
ATOM 5146 C CA . ILE A 1 653 ? -18.062 -2.568 -30.781 1 95.06 653 ILE A CA 1
ATOM 5147 C C . ILE A 1 653 ? -19.266 -1.709 -30.406 1 95.06 653 ILE A C 1
ATOM 5149 O O . ILE A 1 653 ? -20.219 -1.595 -31.188 1 95.06 653 ILE A O 1
ATOM 5153 N N . LYS A 1 654 ? -19.25 -1.175 -29.203 1 92.62 654 LYS A N 1
ATOM 5154 C CA . LYS A 1 654 ? -20.359 -0.321 -28.75 1 92.62 654 LYS A CA 1
ATOM 5155 C C . LYS A 1 654 ? -20.5 0.901 -29.656 1 92.62 654 LYS A C 1
ATOM 5157 O O . LYS A 1 654 ? -21.609 1.324 -29.969 1 92.62 654 LYS A O 1
ATOM 5162 N N . LYS A 1 655 ? -19.406 1.489 -30.031 1 90.56 655 LYS A N 1
ATOM 5163 C CA . LYS A 1 655 ? -19.422 2.629 -30.953 1 90.56 655 LYS A CA 1
ATOM 5164 C C . LYS A 1 655 ? -20.031 2.244 -32.281 1 90.56 655 LYS A C 1
ATOM 5166 O O . LYS A 1 655 ? -20.828 2.996 -32.844 1 90.56 655 LYS A O 1
ATOM 5171 N N . ASP A 1 656 ? -19.672 1.106 -32.75 1 94.12 656 ASP A N 1
ATOM 5172 C CA . ASP A 1 656 ? -20.219 0.63 -34 1 94.12 656 ASP A CA 1
ATOM 5173 C C . ASP A 1 656 ? -21.719 0.332 -33.875 1 94.12 656 ASP A C 1
ATOM 5175 O O . ASP A 1 656 ? -22.5 0.666 -34.781 1 94.12 656 ASP A O 1
ATOM 5179 N N . ALA A 1 657 ? -22.094 -0.302 -32.844 1 92.81 657 ALA A N 1
ATOM 5180 C CA . ALA A 1 657 ? -23.5 -0.593 -32.625 1 92.81 657 ALA A CA 1
ATOM 5181 C C . ALA A 1 657 ? -24.312 0.692 -32.5 1 92.81 657 ALA A C 1
ATOM 5183 O O . ALA A 1 657 ? -25.422 0.783 -33.062 1 92.81 657 ALA A O 1
ATOM 5184 N N . LYS A 1 658 ? -23.781 1.619 -31.844 1 88.25 658 LYS A N 1
ATOM 5185 C CA . LYS A 1 658 ? -24.453 2.906 -31.719 1 88.25 658 LYS A CA 1
ATOM 5186 C C . LYS A 1 658 ? -24.594 3.596 -33.062 1 88.25 658 LYS A C 1
ATOM 5188 O O . LYS A 1 658 ? -25.641 4.203 -33.344 1 88.25 658 LYS A O 1
ATOM 5193 N N . ARG A 1 659 ? -23.609 3.549 -33.781 1 89.5 659 ARG A N 1
ATOM 5194 C CA . ARG A 1 659 ? -23.656 4.152 -35.125 1 89.5 659 ARG A CA 1
ATOM 5195 C C . ARG A 1 659 ? -24.766 3.543 -35.938 1 89.5 659 ARG A C 1
ATOM 5197 O O . ARG A 1 659 ? -25.484 4.262 -36.656 1 89.5 659 ARG A O 1
ATOM 5204 N N . VAL A 1 660 ? -24.922 2.287 -35.875 1 90.12 660 VAL A N 1
ATOM 5205 C CA . VAL A 1 660 ? -25.906 1.571 -36.688 1 90.12 660 VAL A CA 1
ATOM 5206 C C . VAL A 1 660 ? -27.312 1.819 -36.156 1 90.12 660 VAL A C 1
ATOM 5208 O O . VAL A 1 660 ? -28.25 2.012 -36.938 1 90.12 660 VAL A O 1
ATOM 5211 N N . LEU A 1 661 ? -27.438 1.838 -34.875 1 86.38 661 LEU A N 1
ATOM 5212 C CA . LEU A 1 661 ? -28.766 1.859 -34.25 1 86.38 661 LEU A CA 1
ATOM 5213 C C . LEU A 1 661 ? -29.25 3.291 -34.094 1 86.38 661 LEU A C 1
ATOM 5215 O O . LEU A 1 661 ? -30.469 3.523 -33.938 1 86.38 661 LEU A O 1
ATOM 5219 N N . VAL A 1 662 ? -28.297 4.137 -34.062 1 78.69 662 VAL A N 1
ATOM 5220 C CA . VAL A 1 662 ? -28.703 5.52 -33.812 1 78.69 662 VAL A CA 1
ATOM 5221 C C . VAL A 1 662 ? -29.609 5.988 -34.969 1 78.69 662 VAL A C 1
ATOM 5223 O O . VAL A 1 662 ? -29.266 5.824 -36.125 1 78.69 662 VAL A O 1
ATOM 5226 N N . GLY A 1 663 ? -30.719 6.57 -34.625 1 71.06 663 GLY A N 1
ATOM 5227 C CA . GLY A 1 663 ? -31.656 7.137 -35.562 1 71.06 663 GLY A CA 1
ATOM 5228 C C . GLY A 1 663 ? -32.625 6.117 -36.125 1 71.06 663 GLY A C 1
ATOM 5229 O O . GLY A 1 663 ? -33.594 6.477 -36.812 1 71.06 663 GLY A O 1
ATOM 5230 N N . LYS A 1 664 ? -32.312 4.875 -35.906 1 73.56 664 LYS A N 1
ATOM 5231 C CA . LYS A 1 664 ? -33.219 3.854 -36.438 1 73.56 664 LYS A CA 1
ATOM 5232 C C . LYS A 1 664 ? -34.219 3.406 -35.375 1 73.56 664 LYS A C 1
ATOM 5234 O O . LYS A 1 664 ? -33.844 2.994 -34.281 1 73.56 664 LYS A O 1
ATOM 5239 N N . LYS A 1 665 ? -35.312 4.016 -35.281 1 60.06 665 LYS A N 1
ATOM 5240 C CA . LYS A 1 665 ? -36.344 3.658 -34.312 1 60.06 665 LYS A CA 1
ATOM 5241 C C . LYS A 1 665 ? -37 2.318 -34.656 1 60.06 665 LYS A C 1
ATOM 5243 O O . LYS A 1 665 ? -37.25 2.039 -35.812 1 60.06 665 LYS A O 1
ATOM 5248 N N . ILE A 1 666 ? -36.875 1.323 -33.656 1 55.78 666 ILE A N 1
ATOM 5249 C CA . ILE A 1 666 ? -37.656 0.106 -33.812 1 55.78 666 ILE A CA 1
ATOM 5250 C C . ILE A 1 666 ? -39.094 0.469 -34.188 1 55.78 666 ILE A C 1
ATOM 5252 O O . ILE A 1 666 ? -39.75 1.215 -33.469 1 55.78 666 ILE A O 1
ATOM 5256 N N . ARG A 1 667 ? -39.531 0.434 -35.375 1 50.06 667 ARG A N 1
ATOM 5257 C CA . ARG A 1 667 ? -40.875 0.779 -35.781 1 50.06 667 ARG A CA 1
ATOM 5258 C C . ARG A 1 667 ? -41.906 0.145 -34.844 1 50.06 667 ARG A C 1
ATOM 5260 O O . ARG A 1 667 ? -41.844 -1.057 -34.562 1 50.06 667 ARG A O 1
ATOM 5267 N N . GLN A 1 668 ? -42.469 0.894 -33.906 1 51.88 668 GLN A N 1
ATOM 5268 C CA . GLN A 1 668 ? -43.594 0.516 -33.062 1 51.88 668 GLN A CA 1
ATOM 5269 C C . GLN A 1 668 ? -44.5 -0.507 -33.75 1 51.88 668 GLN A C 1
ATOM 5271 O O . GLN A 1 668 ? -45.25 -1.244 -33.094 1 51.88 668 GLN A O 1
ATOM 5276 N N . SER A 1 669 ? -44.5 -0.444 -35.062 1 53.62 669 SER A N 1
ATOM 5277 C CA . SER A 1 669 ? -45.438 -1.277 -35.781 1 53.62 669 SER A CA 1
ATOM 5278 C C . SER A 1 669 ? -44.969 -2.729 -35.844 1 53.62 669 SER A C 1
ATOM 5280 O O . SER A 1 669 ? -45.688 -3.592 -36.375 1 53.62 669 SER A O 1
ATOM 5282 N N . MET A 1 670 ? -43.812 -2.951 -35.312 1 58.5 670 MET A N 1
ATOM 5283 C CA . MET A 1 670 ? -43.375 -4.34 -35.406 1 58.5 670 MET A CA 1
ATOM 5284 C C . MET A 1 670 ? -44.062 -5.199 -34.375 1 58.5 670 MET A C 1
ATOM 5286 O O . MET A 1 670 ? -43.906 -4.957 -33.156 1 58.5 670 MET A O 1
ATOM 5290 N N . THR A 1 671 ? -45.219 -5.844 -34.656 1 59.03 671 THR A N 1
ATOM 5291 C CA . THR A 1 671 ? -46.188 -6.539 -33.844 1 59.03 671 THR A CA 1
ATOM 5292 C C . THR A 1 671 ? -45.625 -7.84 -33.312 1 59.03 671 THR A C 1
ATOM 5294 O O . THR A 1 671 ? -46.094 -8.359 -32.281 1 59.03 671 THR A O 1
ATOM 5297 N N 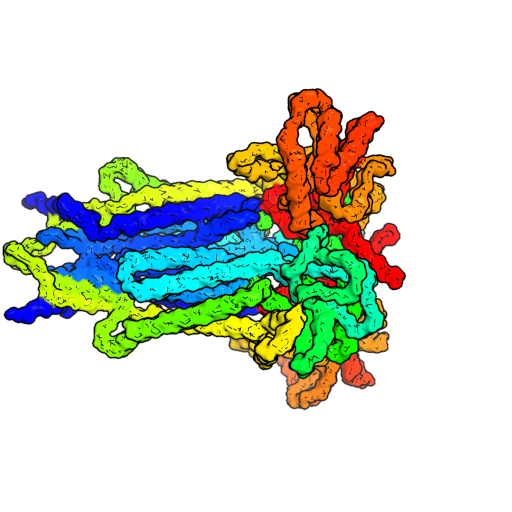. SER A 1 672 ? -44.562 -8.469 -33.969 1 71.81 672 SER A N 1
ATOM 5298 C CA . SER A 1 672 ? -44.094 -9.773 -33.5 1 71.81 672 SER A CA 1
ATOM 5299 C C . SER A 1 672 ? -42.625 -9.727 -33.094 1 71.81 672 SER A C 1
ATOM 5301 O O . SER A 1 672 ? -41.875 -8.898 -33.562 1 71.81 672 SER A O 1
ATOM 5303 N N . GLU A 1 673 ? -42.25 -10.469 -32.094 1 78.94 673 GLU A N 1
ATOM 5304 C CA . GLU A 1 673 ? -40.875 -10.641 -31.609 1 78.94 673 GLU A CA 1
ATOM 5305 C C . GLU A 1 673 ? -39.969 -11.062 -32.75 1 78.94 673 GLU A C 1
ATOM 5307 O O . GLU A 1 673 ? -38.844 -10.562 -32.844 1 78.94 673 GLU A O 1
ATOM 5312 N N . LEU A 1 674 ? -40.469 -11.844 -33.562 1 82.94 674 LEU A N 1
ATOM 5313 C CA . LEU A 1 674 ? -39.688 -12.375 -34.688 1 82.94 674 LEU A CA 1
ATOM 5314 C C . LEU A 1 674 ? -39.344 -11.281 -35.688 1 82.94 674 LEU A C 1
ATOM 5316 O O . LEU A 1 674 ? -38.219 -11.25 -36.219 1 82.94 674 LEU A O 1
ATOM 5320 N N . GLU A 1 675 ? -40.25 -10.414 -35.938 1 83.25 675 GLU A N 1
ATOM 5321 C CA . GLU A 1 675 ? -40.031 -9.32 -36.875 1 83.25 675 GLU A CA 1
ATOM 5322 C C . GLU A 1 675 ? -38.969 -8.359 -36.344 1 83.25 675 GLU A C 1
ATOM 5324 O O . GLU A 1 675 ? -38.125 -7.852 -37.125 1 83.25 675 GLU A O 1
ATOM 5329 N N . CYS A 1 676 ? -39.062 -8.164 -35.094 1 83.56 676 CYS A N 1
ATOM 5330 C CA . CYS A 1 676 ? -38.062 -7.281 -34.469 1 83.56 676 CYS A CA 1
ATOM 5331 C C . CYS A 1 676 ? -36.656 -7.875 -34.562 1 83.56 676 CYS A C 1
ATOM 5333 O O . CYS A 1 676 ? -35.719 -7.172 -34.875 1 83.56 676 CYS A O 1
ATOM 5335 N N . GLN A 1 677 ? -36.625 -9.188 -34.312 1 89 677 GLN A N 1
ATOM 5336 C CA . GLN A 1 677 ? -35.312 -9.883 -34.344 1 89 677 GLN A CA 1
ATOM 5337 C C . GLN A 1 677 ? -34.75 -9.859 -35.75 1 89 677 GLN A C 1
ATOM 5339 O O . GLN A 1 677 ? -33.562 -9.539 -35.938 1 89 677 GLN A O 1
ATOM 5344 N N . ASN A 1 678 ? -35.594 -10.094 -36.688 1 88.69 678 ASN A N 1
ATOM 5345 C CA . ASN A 1 678 ? -35.125 -10.117 -38.062 1 88.69 678 ASN A CA 1
ATOM 5346 C C . ASN A 1 678 ? -34.75 -8.727 -38.562 1 88.69 678 ASN A C 1
ATOM 5348 O O . ASN A 1 678 ? -33.781 -8.586 -39.344 1 88.69 678 ASN A O 1
ATOM 5352 N N . TRP A 1 679 ? -35.438 -7.828 -38.094 1 88.44 679 TRP A N 1
ATOM 5353 C CA . TRP A 1 679 ? -35.094 -6.453 -38.438 1 88.44 679 TRP A CA 1
ATOM 5354 C C . TRP A 1 679 ? -33.719 -6.078 -37.906 1 88.44 679 TRP A C 1
ATOM 5356 O O . TRP A 1 679 ? -32.906 -5.492 -38.625 1 88.44 679 TRP A O 1
ATOM 5366 N N . LEU A 1 680 ? -33.5 -6.363 -36.719 1 90 680 LEU A N 1
ATOM 5367 C CA . LEU A 1 680 ? -32.219 -6.059 -36.094 1 90 680 LEU A CA 1
ATOM 5368 C C . LEU A 1 680 ? -31.078 -6.801 -36.781 1 90 680 LEU A C 1
ATOM 5370 O O . LEU A 1 680 ? -30 -6.242 -37 1 90 680 LEU A O 1
ATOM 5374 N N . ILE A 1 681 ? -31.328 -8.102 -37.094 1 93.38 681 ILE A N 1
ATOM 5375 C CA . ILE A 1 681 ? -30.344 -8.93 -37.781 1 93.38 681 ILE A CA 1
ATOM 5376 C C . ILE A 1 681 ? -29.984 -8.328 -39.125 1 93.38 681 ILE A C 1
ATOM 5378 O O . ILE A 1 681 ? -28.812 -8.156 -39.469 1 93.38 681 ILE A O 1
ATOM 5382 N N . GLU A 1 682 ? -30.984 -7.949 -39.875 1 92.31 682 GLU A N 1
ATOM 5383 C CA . GLU A 1 682 ? -30.766 -7.379 -41.188 1 92.31 682 GLU A CA 1
ATOM 5384 C C . GLU A 1 682 ? -30.031 -6.043 -41.094 1 92.31 682 GLU A C 1
ATOM 5386 O O . GLU A 1 682 ? -29.141 -5.766 -41.906 1 92.31 682 GLU A O 1
ATOM 5391 N N . LEU A 1 683 ? -30.406 -5.305 -40.188 1 91.62 683 LEU A N 1
ATOM 5392 C CA . LEU A 1 683 ? -29.797 -3.986 -40.031 1 91.62 683 LEU A CA 1
ATOM 5393 C C . LEU A 1 683 ? -28.328 -4.113 -39.656 1 91.62 683 LEU A C 1
ATOM 5395 O O . LEU A 1 683 ? -27.484 -3.42 -40.219 1 91.62 683 LEU A O 1
ATOM 5399 N N . LEU A 1 684 ? -28.016 -4.938 -38.719 1 93.44 684 LEU A N 1
ATOM 5400 C CA . LEU A 1 684 ? -26.641 -5.098 -38.219 1 93.44 684 LEU A CA 1
ATOM 5401 C C . LEU A 1 684 ? -25.766 -5.766 -39.281 1 93.44 684 LEU A C 1
ATOM 5403 O O . LEU A 1 684 ? -24.594 -5.434 -39.406 1 93.44 684 LEU A O 1
ATOM 5407 N N . CYS A 1 685 ? -26.297 -6.688 -40 1 92.81 685 CYS A N 1
ATOM 5408 C CA . CYS A 1 685 ? -25.547 -7.363 -41.062 1 92.81 685 CYS A CA 1
ATOM 5409 C C . CYS A 1 685 ? -25.25 -6.414 -42.219 1 92.81 685 CYS A C 1
ATOM 5411 O O . CYS A 1 685 ? -24.203 -6.512 -42.844 1 92.81 685 CYS A O 1
ATOM 5413 N N . ALA A 1 686 ? -26.094 -5.559 -42.469 1 92.06 686 ALA A N 1
ATOM 5414 C CA . ALA A 1 686 ? -25.969 -4.652 -43.594 1 92.06 686 ALA A CA 1
ATOM 5415 C C . ALA A 1 686 ? -25.047 -3.484 -43.281 1 92.06 686 ALA A C 1
ATOM 5417 O O . ALA A 1 686 ? -24.219 -3.082 -44.094 1 92.06 686 ALA A O 1
ATOM 5418 N N . GLU A 1 687 ? -25.141 -2.984 -42.062 1 92.5 687 GLU A N 1
ATOM 5419 C CA . GLU A 1 687 ? -24.469 -1.723 -41.75 1 92.5 687 GLU A CA 1
ATOM 5420 C C . GLU A 1 687 ? -23.328 -1.927 -40.781 1 92.5 687 GLU A C 1
ATOM 5422 O O . GLU A 1 687 ? -22.5 -1.032 -40.562 1 92.5 687 GLU A O 1
ATOM 5427 N N . GLY A 1 688 ? -23.359 -3.086 -40.188 1 92.5 688 GLY A N 1
ATOM 5428 C CA . GLY A 1 688 ? -22.281 -3.324 -39.25 1 92.5 688 GLY A CA 1
ATOM 5429 C C . GLY A 1 688 ? -20.906 -3.371 -39.906 1 92.5 688 GLY A C 1
ATOM 5430 O O . GLY A 1 688 ? -20.766 -3.893 -41 1 92.5 688 GLY A O 1
ATOM 5431 N N . LYS A 1 689 ? -19.828 -2.822 -39.219 1 92.06 689 LYS A N 1
ATOM 5432 C CA . LYS A 1 689 ? -18.484 -2.783 -39.781 1 92.06 689 LYS A CA 1
ATOM 5433 C C . LYS A 1 689 ? -17.531 -3.693 -39 1 92.06 689 LYS A C 1
ATOM 5435 O O . LYS A 1 689 ? -16.641 -4.305 -39.562 1 92.06 689 LYS A O 1
ATOM 5440 N N . HIS A 1 690 ? -17.75 -3.756 -37.75 1 94.38 690 HIS A N 1
ATOM 5441 C CA . HIS A 1 690 ? -16.859 -4.555 -36.906 1 94.38 690 HIS A CA 1
ATOM 5442 C C . HIS A 1 690 ? -17.188 -6.043 -37.031 1 94.38 690 HIS A C 1
ATOM 5444 O O . HIS A 1 690 ? -18.344 -6.441 -36.969 1 94.38 690 HIS A O 1
ATOM 5450 N N . GLU A 1 691 ? -16.219 -6.859 -37.062 1 92.81 691 GLU A N 1
ATOM 5451 C CA . GLU A 1 691 ? -16.359 -8.289 -37.312 1 92.81 691 GLU A CA 1
ATOM 5452 C C . GLU A 1 691 ? -17.156 -8.961 -36.188 1 92.81 691 GLU A C 1
ATOM 5454 O O . GLU A 1 691 ? -17.969 -9.859 -36.438 1 92.81 691 GLU A O 1
ATOM 5459 N N . VAL A 1 692 ? -16.922 -8.539 -35 1 94.12 692 VAL A N 1
ATOM 5460 C CA . VAL A 1 692 ? -17.578 -9.141 -33.844 1 94.12 692 VAL A CA 1
ATOM 5461 C C . VAL A 1 692 ? -19.078 -8.836 -33.906 1 94.12 692 VAL A C 1
ATOM 5463 O O . VAL A 1 692 ? -19.906 -9.695 -33.562 1 94.12 692 VAL A O 1
ATOM 5466 N N . LEU A 1 693 ? -19.438 -7.645 -34.25 1 95.5 693 LEU A N 1
ATOM 5467 C CA . LEU A 1 693 ? -20.844 -7.262 -34.375 1 95.5 693 LEU A CA 1
ATOM 5468 C C . LEU A 1 693 ? -21.516 -8.062 -35.5 1 95.5 693 LEU A C 1
ATOM 5470 O O . LEU A 1 693 ? -22.641 -8.539 -35.312 1 95.5 693 LEU A O 1
ATOM 5474 N N . LEU A 1 694 ? -20.844 -8.258 -36.594 1 95.69 694 LEU A N 1
ATOM 5475 C CA . LEU A 1 694 ? -21.359 -9.008 -37.719 1 95.69 694 LEU A CA 1
ATOM 5476 C C . LEU A 1 694 ? -21.547 -10.484 -37.375 1 95.69 694 LEU A C 1
ATOM 5478 O O . LEU A 1 694 ? -22.578 -11.078 -37.688 1 95.69 694 LEU A O 1
ATOM 5482 N N . ASP A 1 695 ? -20.578 -11.031 -36.719 1 94.88 695 ASP A N 1
ATOM 5483 C CA . ASP A 1 695 ? -20.656 -12.43 -36.281 1 94.88 695 ASP A CA 1
ATOM 5484 C C . ASP A 1 695 ? -21.781 -12.641 -35.281 1 94.88 695 ASP A C 1
ATOM 5486 O O . ASP A 1 695 ? -22.438 -13.688 -35.25 1 94.88 695 ASP A O 1
ATOM 5490 N N . GLY A 1 696 ? -21.938 -11.625 -34.406 1 95.88 696 GLY A N 1
ATOM 5491 C CA . GLY A 1 696 ? -23.047 -11.703 -33.469 1 95.88 696 GLY A CA 1
ATOM 5492 C C . GLY A 1 696 ? -24.406 -11.727 -34.156 1 95.88 696 GLY A C 1
ATOM 5493 O O . GLY A 1 696 ? -25.281 -12.477 -33.75 1 95.88 696 GLY A O 1
ATOM 5494 N N . ALA A 1 697 ? -24.516 -10.961 -35.188 1 95.31 697 ALA A N 1
ATOM 5495 C CA . ALA A 1 697 ? -25.75 -10.922 -35.969 1 95.31 697 ALA A CA 1
ATOM 5496 C C . ALA A 1 697 ? -25.969 -12.227 -36.719 1 95.31 697 ALA A C 1
ATOM 5498 O O . ALA A 1 697 ? -27.094 -12.734 -36.781 1 95.31 697 ALA A O 1
ATOM 5499 N N . ARG A 1 698 ? -24.938 -12.742 -37.25 1 95.5 698 ARG A N 1
ATOM 5500 C CA . ARG A 1 698 ? -25.016 -14 -37.969 1 95.5 698 ARG A CA 1
ATOM 5501 C C . ARG A 1 698 ? -25.406 -15.148 -37.031 1 95.5 698 ARG A C 1
ATOM 5503 O O . ARG A 1 698 ? -26.172 -16.031 -37.406 1 95.5 698 ARG A O 1
ATOM 5510 N N . LEU A 1 699 ? -24.766 -15.148 -35.906 1 95.25 699 LEU A N 1
ATOM 5511 C CA . LEU A 1 699 ? -25.109 -16.172 -34.906 1 95.25 699 LEU A CA 1
ATOM 5512 C C . LEU A 1 699 ? -26.578 -16.047 -34.5 1 95.25 699 LEU A C 1
ATOM 5514 O O . LEU A 1 699 ? -27.266 -17.047 -34.312 1 95.25 699 LEU A O 1
ATOM 5518 N N . ALA A 1 700 ? -27.047 -14.828 -34.344 1 95.38 700 ALA A N 1
ATOM 5519 C CA . ALA A 1 700 ? -28.453 -14.602 -34 1 95.38 700 ALA A CA 1
ATOM 5520 C C . ALA A 1 700 ? -29.375 -15.164 -35.094 1 95.38 700 ALA A C 1
ATOM 5522 O O . ALA A 1 700 ? -30.422 -15.711 -34.812 1 95.38 700 ALA A O 1
ATOM 5523 N N . GLU A 1 701 ? -28.984 -14.969 -36.344 1 94.06 701 GLU A N 1
ATOM 5524 C CA . GLU A 1 701 ? -29.75 -15.5 -37.438 1 94.06 701 GLU A CA 1
ATOM 5525 C C . GLU A 1 701 ? -29.875 -17.016 -37.375 1 94.06 701 GLU A C 1
ATOM 5527 O O . GLU A 1 701 ? -30.953 -17.562 -37.562 1 94.06 701 GLU A O 1
ATOM 5532 N N . ARG A 1 702 ? -28.797 -17.625 -37 1 92.12 702 ARG A N 1
ATOM 5533 C CA . ARG A 1 702 ? -28.797 -19.078 -36.875 1 92.12 702 ARG A CA 1
ATOM 5534 C C . ARG A 1 702 ? -29.656 -19.516 -35.688 1 92.12 702 ARG A C 1
ATOM 5536 O O . ARG A 1 702 ? -30.359 -20.531 -35.75 1 92.12 702 ARG A O 1
ATOM 5543 N N . LEU A 1 703 ? -29.625 -18.797 -34.656 1 93.25 703 LEU A N 1
ATOM 5544 C CA . LEU A 1 703 ? -30.406 -19.125 -33.469 1 93.25 703 LEU A CA 1
ATOM 5545 C C . LEU A 1 703 ? -31.891 -18.906 -33.719 1 93.25 703 LEU A C 1
ATOM 5547 O O . LEU A 1 703 ? -32.719 -19.688 -33.25 1 93.25 703 LEU A O 1
ATOM 5551 N N . VAL A 1 704 ? -32.188 -17.859 -34.438 1 91.38 704 VAL A N 1
ATOM 5552 C CA . VAL A 1 704 ? -33.594 -17.594 -34.781 1 91.38 704 VAL A CA 1
ATOM 5553 C C . VAL A 1 704 ? -34.125 -18.688 -35.688 1 91.38 704 VAL A C 1
ATOM 5555 O O . VAL A 1 704 ? -35.25 -19.125 -35.562 1 91.38 704 VAL A O 1
ATOM 5558 N N . GLY A 1 705 ? -33.281 -19.094 -36.562 1 88.38 705 GLY A N 1
ATOM 5559 C CA . GLY A 1 705 ? -33.656 -20.234 -37.375 1 88.38 705 GLY A CA 1
ATOM 5560 C C . GLY A 1 705 ? -33.906 -21.5 -36.594 1 88.38 705 GLY A C 1
ATOM 5561 O O . GLY A 1 705 ? -34.844 -22.234 -36.906 1 88.38 705 GLY A O 1
ATOM 5562 N N . LEU A 1 706 ? -33.125 -21.688 -35.562 1 87.69 706 LEU A N 1
ATOM 5563 C CA . LEU A 1 706 ? -33.281 -22.844 -34.688 1 87.69 706 LEU A CA 1
ATOM 5564 C C . LEU A 1 706 ? -34.594 -22.734 -33.906 1 87.69 706 LEU A C 1
ATOM 5566 O O . LEU A 1 706 ? -35.25 -23.75 -33.656 1 87.69 706 LEU A O 1
ATOM 5570 N N . THR A 1 707 ? -34.906 -21.531 -33.469 1 86.06 707 THR A N 1
ATOM 5571 C CA . THR A 1 707 ? -36.156 -21.297 -32.75 1 86.06 707 THR A CA 1
ATOM 5572 C C . THR A 1 707 ? -37.375 -21.625 -33.625 1 86.06 707 THR A C 1
ATOM 5574 O O . THR A 1 707 ? -38.375 -22.141 -33.125 1 86.06 707 THR A O 1
ATOM 5577 N N . GLU A 1 708 ? -37.312 -21.359 -34.812 1 84.44 708 GLU A N 1
ATOM 5578 C CA . GLU A 1 708 ? -38.375 -21.625 -35.75 1 84.44 708 GLU A CA 1
ATOM 5579 C C . GLU A 1 708 ? -38.531 -23.125 -36 1 84.44 708 GLU A C 1
ATOM 5581 O O . GLU A 1 708 ? -39.656 -23.625 -36.156 1 84.44 708 GLU A O 1
ATOM 5586 N N . GLU A 1 709 ? -37.438 -23.766 -35.938 1 83.56 709 GLU A N 1
ATOM 5587 C CA . GLU A 1 709 ? -37.406 -25.172 -36.281 1 83.56 709 GLU A CA 1
ATOM 5588 C C . GLU A 1 709 ? -37.781 -26.031 -35.062 1 83.56 709 GLU A C 1
ATOM 5590 O O . GLU A 1 709 ? -38.562 -26.984 -35.156 1 83.56 709 GLU A O 1
ATOM 5595 N N . GLU A 1 710 ? -37.156 -25.766 -33.938 1 82.94 710 GLU A N 1
ATOM 5596 C CA . GLU A 1 710 ? -37.219 -26.672 -32.781 1 82.94 710 GLU A CA 1
ATOM 5597 C C . GLU A 1 710 ? -37.938 -26.016 -31.609 1 82.94 710 GLU A C 1
ATOM 5599 O O . GLU A 1 710 ? -38.188 -26.672 -30.594 1 82.94 710 GLU A O 1
ATOM 5604 N N . GLY A 1 711 ? -38.25 -24.797 -31.688 1 80.81 711 GLY A N 1
ATOM 5605 C CA . GLY A 1 711 ? -38.938 -24.109 -30.609 1 80.81 711 GLY A CA 1
ATOM 5606 C C . GLY A 1 711 ? -38.031 -23.125 -29.875 1 80.81 711 GLY A C 1
ATOM 5607 O O . GLY A 1 711 ? -36.812 -23.25 -29.922 1 80.81 711 GLY A O 1
ATOM 5608 N N . GLU A 1 712 ? -38.594 -22.234 -29.234 1 81.38 712 GLU A N 1
ATOM 5609 C CA . GLU A 1 712 ? -37.875 -21.156 -28.531 1 81.38 712 GLU A CA 1
ATOM 5610 C C . GLU A 1 712 ? -37.094 -21.688 -27.344 1 81.38 712 GLU A C 1
ATOM 5612 O O . GLU A 1 712 ? -36 -21.203 -27.047 1 81.38 712 GLU A O 1
ATOM 5617 N N . GLU A 1 713 ? -37.531 -22.688 -26.703 1 85.19 713 GLU A N 1
ATOM 5618 C CA . GLU A 1 713 ? -36.938 -23.203 -25.469 1 85.19 713 GLU A CA 1
ATOM 5619 C C . GLU A 1 713 ? -35.594 -23.891 -25.75 1 85.19 713 GLU A C 1
ATOM 5621 O O . GLU A 1 713 ? -34.688 -23.828 -24.922 1 85.19 713 GLU A O 1
ATOM 5626 N N . MET A 1 714 ? -35.469 -24.406 -26.875 1 86.88 714 MET A N 1
ATOM 5627 C CA . MET A 1 714 ? -34.25 -25.125 -27.188 1 86.88 714 MET A CA 1
ATOM 5628 C C . MET A 1 714 ? -33.062 -24.172 -27.359 1 86.88 714 MET A C 1
ATOM 5630 O O . MET A 1 714 ? -31.953 -24.438 -26.922 1 86.88 714 MET A O 1
ATOM 5634 N N . ALA A 1 715 ? -33.312 -23.094 -28.031 1 88.94 715 ALA A N 1
ATOM 5635 C CA . ALA A 1 715 ? -32.281 -22.094 -28.234 1 88.94 715 ALA A CA 1
ATOM 5636 C C . ALA A 1 715 ? -31.844 -21.469 -26.906 1 88.94 715 ALA A C 1
ATOM 5638 O O . ALA A 1 715 ? -30.641 -21.312 -26.656 1 88.94 715 ALA A O 1
ATOM 5639 N N . TRP A 1 716 ? -32.812 -21.219 -26.094 1 91.94 716 TRP A N 1
ATOM 5640 C CA . TRP A 1 716 ? -32.531 -20.625 -24.812 1 91.94 716 TRP A CA 1
ATOM 5641 C C . TRP A 1 716 ? -31.797 -21.609 -23.906 1 91.94 716 TRP A C 1
ATOM 5643 O O . TRP A 1 716 ? -30.922 -21.234 -23.125 1 91.94 716 TRP A O 1
ATOM 5653 N N . LYS A 1 717 ? -32.188 -22.828 -23.984 1 90.75 717 LYS A N 1
ATOM 5654 C CA . LYS A 1 717 ? -31.5 -23.875 -23.219 1 90.75 717 LYS A CA 1
ATOM 5655 C C . LYS A 1 717 ? -30.031 -23.969 -23.641 1 90.75 717 LYS A C 1
ATOM 5657 O O . LYS A 1 717 ? -29.141 -24.047 -22.797 1 90.75 717 LYS A O 1
ATOM 5662 N N . ALA A 1 718 ? -29.797 -23.953 -24.922 1 90.69 718 ALA A N 1
ATOM 5663 C CA . ALA A 1 718 ? -28.438 -24.016 -25.438 1 90.69 718 ALA A CA 1
ATOM 5664 C C . ALA A 1 718 ? -27.609 -22.828 -24.969 1 90.69 718 ALA A C 1
ATOM 5666 O O . ALA A 1 718 ? -26.453 -22.984 -24.562 1 90.69 718 ALA A O 1
ATOM 5667 N N . LEU A 1 719 ? -28.25 -21.703 -24.984 1 93.44 719 LEU A N 1
ATOM 5668 C CA . LEU A 1 719 ? -27.547 -20.484 -24.562 1 93.44 719 LEU A CA 1
ATOM 5669 C C . LEU A 1 719 ? -27.297 -20.516 -23.062 1 93.44 719 LEU A C 1
ATOM 5671 O O . LEU A 1 719 ? -26.25 -20.078 -22.594 1 93.44 719 LEU A O 1
ATOM 5675 N N . ALA A 1 720 ? -28.25 -20.969 -22.344 1 93.25 720 ALA A N 1
ATOM 5676 C CA . ALA A 1 720 ? -28.078 -21.031 -20.891 1 93.25 720 ALA A CA 1
ATOM 5677 C C . ALA A 1 720 ? -26.922 -21.953 -20.516 1 93.25 720 ALA A C 1
ATOM 5679 O O . ALA A 1 720 ? -26.125 -21.625 -19.641 1 93.25 720 ALA A O 1
ATOM 5680 N N . VAL A 1 721 ? -26.844 -23.047 -21.188 1 90.69 721 VAL A N 1
ATOM 5681 C CA . VAL A 1 721 ? -25.766 -23.984 -20.938 1 90.69 721 VAL A CA 1
ATOM 5682 C C . VAL A 1 721 ? -24.422 -23.359 -21.328 1 90.69 721 VAL A C 1
ATOM 5684 O O . VAL A 1 721 ? -23.453 -23.453 -20.594 1 90.69 721 VAL A O 1
ATOM 5687 N N . PHE A 1 722 ? -24.406 -22.719 -22.406 1 92.19 722 PHE A N 1
ATOM 5688 C CA . PHE A 1 722 ? -23.203 -22.078 -22.891 1 92.19 722 PHE A CA 1
ATOM 5689 C C . PHE A 1 722 ? -22.703 -21.016 -21.906 1 92.19 722 PHE A C 1
ATOM 5691 O O . PHE A 1 722 ? -21.531 -21 -21.547 1 92.19 722 PHE A O 1
ATOM 5698 N N . TRP A 1 723 ? -23.594 -20.172 -21.547 1 94.88 723 TRP A N 1
ATOM 5699 C CA . TRP A 1 723 ? -23.219 -19.078 -20.672 1 94.88 723 TRP A CA 1
ATOM 5700 C C . TRP A 1 723 ? -22.797 -19.594 -19.297 1 94.88 723 TRP A C 1
ATOM 5702 O O . TRP A 1 723 ? -21.891 -19.031 -18.672 1 94.88 723 TRP A O 1
ATOM 5712 N N . SER A 1 724 ? -23.438 -20.578 -18.797 1 92.81 724 SER A N 1
ATOM 5713 C CA . SER A 1 724 ? -23.062 -21.172 -17.531 1 92.81 724 SER A CA 1
ATOM 5714 C C . SER A 1 724 ? -21.656 -21.766 -17.594 1 92.81 724 SER A C 1
ATOM 5716 O O . SER A 1 724 ? -20.859 -21.609 -16.672 1 92.81 724 SER A O 1
ATOM 5718 N N . GLU A 1 725 ? -21.375 -22.359 -18.703 1 90.75 725 GLU A N 1
ATOM 5719 C CA . GLU A 1 725 ? -20.047 -22.922 -18.875 1 90.75 725 GLU A CA 1
ATOM 5720 C C . GLU A 1 725 ? -19 -21.828 -19.047 1 90.75 725 GLU A C 1
ATOM 5722 O O . GLU A 1 725 ? -17.859 -21.969 -18.578 1 90.75 725 GLU A O 1
ATOM 5727 N N . MET A 1 726 ? -19.391 -20.812 -19.703 1 92.06 726 MET A N 1
ATOM 5728 C CA . MET A 1 726 ? -18.484 -19.688 -19.891 1 92.06 726 MET A CA 1
ATOM 5729 C C . MET A 1 726 ? -18.094 -19.062 -18.562 1 92.06 726 MET A C 1
ATOM 5731 O O . MET A 1 726 ? -16.906 -18.797 -18.312 1 92.06 726 MET A O 1
ATOM 5735 N N . ILE A 1 727 ? -19.031 -18.875 -17.703 1 92.44 727 ILE A N 1
ATOM 5736 C CA . ILE A 1 727 ? -18.75 -18.266 -16.422 1 92.44 727 ILE A CA 1
ATOM 5737 C C . ILE A 1 727 ? -17.875 -19.203 -15.578 1 92.44 727 ILE A C 1
ATOM 5739 O O . ILE A 1 727 ? -17 -18.766 -14.836 1 92.44 727 ILE A O 1
ATOM 5743 N N . LEU A 1 728 ? -18.172 -20.484 -15.703 1 91.19 728 LEU A N 1
ATOM 5744 C CA . LEU A 1 728 ? -17.375 -21.469 -14.961 1 91.19 728 LEU A CA 1
ATOM 5745 C C . LEU A 1 728 ? -15.945 -21.5 -15.484 1 91.19 728 LEU A C 1
ATOM 5747 O O . LEU A 1 728 ? -15.008 -21.75 -14.719 1 91.19 728 LEU A O 1
ATOM 5751 N N . TYR A 1 729 ? -15.773 -21.219 -16.719 1 89.56 729 TYR A N 1
ATOM 5752 C CA . TYR A 1 729 ? -14.445 -21.203 -17.312 1 89.56 729 TYR A CA 1
ATOM 5753 C C . TYR A 1 729 ? -13.656 -19.984 -16.875 1 89.56 729 TYR A C 1
ATOM 5755 O O . TYR A 1 729 ? -12.445 -20.062 -16.656 1 89.56 729 TYR A O 1
ATOM 5763 N N . VAL A 1 730 ? -14.289 -18.891 -16.766 1 90.94 730 VAL A N 1
ATOM 5764 C CA . VAL A 1 730 ? -13.617 -17.625 -16.484 1 90.94 730 VAL A CA 1
ATOM 5765 C C . VAL A 1 730 ? -13.43 -17.453 -14.984 1 90.94 730 VAL A C 1
ATOM 5767 O O . VAL A 1 730 ? -12.555 -16.719 -14.547 1 90.94 730 VAL A O 1
ATOM 5770 N N . ALA A 1 731 ? -14.102 -18.109 -14.141 1 91.38 731 ALA A N 1
ATOM 5771 C CA . ALA A 1 731 ? -14.164 -17.891 -12.703 1 91.38 731 ALA A CA 1
ATOM 5772 C C . ALA A 1 731 ? -12.828 -18.234 -12.039 1 91.38 731 ALA A C 1
ATOM 5774 O O . ALA A 1 731 ? -12.328 -17.469 -11.219 1 91.38 731 ALA A O 1
ATOM 5775 N N . PRO A 1 732 ? -12.234 -19.391 -12.438 1 88.81 732 PRO A N 1
ATOM 5776 C CA . PRO A 1 732 ? -10.938 -19.656 -11.805 1 88.81 732 PRO A CA 1
ATOM 5777 C C . PRO A 1 732 ? -9.867 -18.641 -12.203 1 88.81 732 PRO A C 1
ATOM 5779 O O . PRO A 1 732 ? -9.68 -18.375 -13.391 1 88.81 732 PRO A O 1
ATOM 5782 N N . SER A 1 733 ? -9.352 -17.984 -11.281 1 85 733 SER A N 1
ATOM 5783 C CA . SER A 1 733 ? -8.383 -16.922 -11.531 1 85 733 SER A CA 1
ATOM 5784 C C . SER A 1 733 ? -7.328 -16.875 -10.438 1 85 733 SER A C 1
ATOM 5786 O O . SER A 1 733 ? -7.621 -17.156 -9.273 1 85 733 SER A O 1
ATOM 5788 N N . HIS A 1 734 ? -6.086 -16.516 -10.805 1 79.25 734 HIS A N 1
ATOM 5789 C CA . HIS A 1 734 ? -5.012 -16.344 -9.828 1 79.25 734 HIS A CA 1
ATOM 5790 C C . HIS A 1 734 ? -4.879 -14.875 -9.414 1 79.25 734 HIS A C 1
ATOM 5792 O O . HIS A 1 734 ? -4.004 -14.531 -8.617 1 79.25 734 HIS A O 1
ATOM 5798 N N . ASN A 1 735 ? -5.801 -14.102 -10.008 1 83.69 735 ASN A N 1
ATOM 5799 C CA . ASN A 1 735 ? -5.805 -12.688 -9.625 1 83.69 735 ASN A CA 1
ATOM 5800 C C . ASN A 1 735 ? -6.578 -12.461 -8.336 1 83.69 735 ASN A C 1
ATOM 5802 O O . ASN A 1 735 ? -7.676 -11.898 -8.352 1 83.69 735 ASN A O 1
ATOM 5806 N N . ILE A 1 736 ? -5.949 -12.742 -7.219 1 87.81 736 ILE A N 1
ATOM 5807 C CA . ILE A 1 736 ? -6.574 -12.648 -5.906 1 87.81 736 ILE A CA 1
ATOM 5808 C C . ILE A 1 736 ? -6.895 -11.188 -5.59 1 87.81 736 ILE A C 1
ATOM 5810 O O . ILE A 1 736 ? -7.945 -10.891 -5.016 1 87.81 736 ILE A O 1
ATOM 5814 N N . ASP A 1 737 ? -6.121 -10.242 -6.035 1 83.5 737 ASP A N 1
ATOM 5815 C CA . ASP A 1 737 ? -6.336 -8.828 -5.746 1 83.5 737 ASP A CA 1
ATOM 5816 C C . ASP A 1 737 ? -7.586 -8.305 -6.445 1 83.5 737 ASP A C 1
ATOM 5818 O O . ASP A 1 737 ? -8.312 -7.477 -5.891 1 83.5 737 ASP A O 1
ATOM 5822 N N . GLY A 1 738 ? -7.77 -8.805 -7.641 1 86.5 738 GLY A N 1
ATOM 5823 C CA . GLY A 1 738 ? -8.984 -8.414 -8.344 1 86.5 738 GLY A CA 1
ATOM 5824 C C . GLY A 1 738 ? -10.25 -8.867 -7.637 1 86.5 738 GLY A C 1
ATOM 5825 O O . GLY A 1 738 ? -11.219 -8.109 -7.547 1 86.5 738 GLY A O 1
ATOM 5826 N N . HIS A 1 739 ? -10.227 -9.953 -7.098 1 90.94 739 HIS A N 1
ATOM 5827 C CA . HIS A 1 739 ? -11.391 -10.484 -6.395 1 90.94 739 HIS A CA 1
ATOM 5828 C C . HIS A 1 739 ? -11.578 -9.797 -5.043 1 90.94 739 HIS A C 1
ATOM 5830 O O . HIS A 1 739 ? -12.703 -9.57 -4.609 1 90.94 739 HIS A O 1
ATOM 5836 N N . LEU A 1 740 ? -10.516 -9.523 -4.414 1 89.62 740 LEU A N 1
ATOM 5837 C CA . LEU A 1 740 ? -10.617 -8.82 -3.143 1 89.62 740 LEU A CA 1
ATOM 5838 C C . LEU A 1 740 ? -11.18 -7.418 -3.34 1 89.62 740 LEU A C 1
ATOM 5840 O O . LEU A 1 740 ? -11.93 -6.922 -2.498 1 89.62 740 LEU A O 1
ATOM 5844 N N . GLU A 1 741 ? -10.797 -6.824 -4.441 1 85.94 741 GLU A N 1
ATOM 5845 C CA . GLU A 1 741 ? -11.383 -5.523 -4.758 1 85.94 741 GLU A CA 1
ATOM 5846 C C . GLU A 1 741 ? -12.883 -5.645 -5.035 1 85.94 741 GLU A C 1
ATOM 5848 O O . GLU A 1 741 ? -13.656 -4.766 -4.656 1 85.94 741 GLU A O 1
ATOM 5853 N N . ALA A 1 742 ? -13.227 -6.711 -5.648 1 87.62 742 ALA A N 1
ATOM 5854 C CA . ALA A 1 742 ? -14.641 -6.957 -5.906 1 87.62 742 ALA A CA 1
ATOM 5855 C C . ALA A 1 742 ? -15.398 -7.184 -4.605 1 87.62 742 ALA A C 1
ATOM 5857 O O . ALA A 1 742 ? -16.531 -6.723 -4.453 1 87.62 742 ALA A O 1
ATOM 5858 N N . ILE A 1 743 ? -14.805 -7.844 -3.691 1 88.19 743 ILE A N 1
ATOM 5859 C CA . ILE A 1 743 ? -15.422 -8.07 -2.389 1 88.19 743 ILE A CA 1
ATOM 5860 C C . ILE A 1 743 ? -15.57 -6.75 -1.646 1 88.19 743 ILE A C 1
ATOM 5862 O O . ILE A 1 743 ? -16.594 -6.504 -1 1 88.19 743 ILE A O 1
ATOM 5866 N N . ALA A 1 744 ? -14.594 -5.969 -1.781 1 83.75 744 ALA A N 1
ATOM 5867 C CA . ALA A 1 744 ? -14.641 -4.66 -1.133 1 83.75 744 ALA A CA 1
ATOM 5868 C C . ALA A 1 744 ? -15.812 -3.83 -1.651 1 83.75 744 ALA A C 1
ATOM 5870 O O . ALA A 1 744 ? -16.422 -3.074 -0.897 1 83.75 744 ALA A O 1
ATOM 5871 N N . ARG A 1 745 ? -16.125 -4.016 -2.896 1 79.44 745 ARG A N 1
ATOM 5872 C CA . ARG A 1 745 ? -17.188 -3.246 -3.525 1 79.44 745 ARG A CA 1
ATOM 5873 C C . ARG A 1 745 ? -18.547 -3.879 -3.262 1 79.44 745 ARG A C 1
ATOM 5875 O O . ARG A 1 745 ? -19.578 -3.352 -3.688 1 79.44 745 ARG A O 1
ATOM 5882 N N . GLY A 1 746 ? -18.625 -4.906 -2.584 1 75.62 746 GLY A N 1
ATOM 5883 C CA . GLY A 1 746 ? -19.891 -5.543 -2.266 1 75.62 746 GLY A CA 1
ATOM 5884 C C . GLY A 1 746 ? -20.062 -6.902 -2.914 1 75.62 746 GLY A C 1
ATOM 5885 O O . GLY A 1 746 ? -21.125 -7.52 -2.807 1 75.62 746 GLY A O 1
ATOM 5886 N N . GLY A 1 747 ? -19.172 -7.34 -3.654 1 74.94 747 GLY A N 1
ATOM 5887 C CA . GLY A 1 747 ? -19.188 -8.68 -4.227 1 74.94 747 GLY A CA 1
ATOM 5888 C C . GLY A 1 747 ? -19.719 -8.711 -5.648 1 74.94 747 GLY A C 1
ATOM 5889 O O . GLY A 1 747 ? -20.422 -7.797 -6.074 1 74.94 747 GLY A O 1
ATOM 5890 N N . GLU A 1 748 ? -19.203 -9.562 -6.484 1 86.19 748 GLU A N 1
ATOM 5891 C CA . GLU A 1 748 ? -19.609 -9.867 -7.855 1 86.19 748 GLU A CA 1
ATOM 5892 C C . GLU A 1 748 ? -19.906 -11.352 -8.023 1 86.19 748 GLU A C 1
ATOM 5894 O O . GLU A 1 748 ? -19.391 -12.188 -7.285 1 86.19 748 GLU A O 1
ATOM 5899 N N . LEU A 1 749 ? -20.875 -11.586 -8.883 1 91.94 749 LEU A N 1
ATOM 5900 C CA . LEU A 1 749 ? -21.234 -12.977 -9.133 1 91.94 749 LEU A CA 1
ATOM 5901 C C . LEU A 1 749 ? -20 -13.82 -9.422 1 91.94 749 LEU A C 1
ATOM 5903 O O . LEU A 1 749 ? -19.859 -14.922 -8.898 1 91.94 749 LEU A O 1
ATOM 5907 N N . ILE A 1 750 ? -19.125 -13.289 -10.156 1 93.25 750 ILE A N 1
ATOM 5908 C CA . ILE A 1 750 ? -17.938 -14.055 -10.555 1 93.25 750 ILE A CA 1
ATOM 5909 C C . ILE A 1 750 ? -17.094 -14.383 -9.32 1 93.25 750 ILE A C 1
ATOM 5911 O O . ILE A 1 750 ? -16.438 -15.414 -9.273 1 93.25 750 ILE A O 1
ATOM 5915 N N . THR A 1 751 ? -17.078 -13.547 -8.391 1 93.62 751 THR A N 1
ATOM 5916 C CA . THR A 1 751 ? -16.328 -13.773 -7.164 1 93.62 751 THR A CA 1
ATOM 5917 C C . THR A 1 751 ? -16.984 -14.859 -6.32 1 93.62 751 THR A C 1
ATOM 5919 O O . THR A 1 751 ? -16.297 -15.641 -5.66 1 93.62 751 THR A O 1
ATOM 5922 N N . LEU A 1 752 ? -18.312 -14.914 -6.359 1 94.19 752 LEU A N 1
ATOM 5923 C CA . LEU A 1 752 ? -19.016 -16 -5.695 1 94.19 752 LEU A CA 1
ATOM 5924 C C . LEU A 1 752 ? -18.672 -17.344 -6.332 1 94.19 752 LEU A C 1
ATOM 5926 O O . LEU A 1 752 ? -18.391 -18.312 -5.625 1 94.19 752 LEU A O 1
ATOM 5930 N N . VAL A 1 753 ? -18.656 -17.328 -7.621 1 93.62 753 VAL A N 1
ATOM 5931 C CA . VAL A 1 753 ? -18.344 -18.562 -8.344 1 93.62 753 VAL A CA 1
ATOM 5932 C C . VAL A 1 753 ? -16.875 -18.922 -8.133 1 93.62 753 VAL A C 1
ATOM 5934 O O . VAL A 1 753 ? -16.531 -20.094 -8 1 93.62 753 VAL A O 1
ATOM 5937 N N . TRP A 1 754 ? -16.016 -17.891 -8.117 1 93.75 754 TRP A N 1
ATOM 5938 C CA . TRP A 1 754 ? -14.594 -18.078 -7.859 1 93.75 754 TRP A CA 1
ATOM 5939 C C . TRP A 1 754 ? -14.375 -18.797 -6.527 1 93.75 754 TRP A C 1
ATOM 5941 O O . TRP A 1 754 ? -13.594 -19.75 -6.441 1 93.75 754 TRP A O 1
ATOM 5951 N N . ALA A 1 755 ? -15.062 -18.375 -5.461 1 93.25 755 ALA A N 1
ATOM 5952 C CA . ALA A 1 755 ? -14.961 -19 -4.148 1 93.25 755 ALA A CA 1
ATOM 5953 C C . ALA A 1 755 ? -15.508 -20.422 -4.172 1 93.25 755 ALA A C 1
ATOM 5955 O O . ALA A 1 755 ? -14.906 -21.344 -3.604 1 93.25 755 ALA A O 1
ATOM 5956 N N . LEU A 1 756 ? -16.609 -20.594 -4.855 1 92.06 756 LEU A N 1
ATOM 5957 C CA . LEU A 1 756 ? -17.25 -21.891 -4.941 1 92.06 756 LEU A CA 1
ATOM 5958 C C . LEU A 1 756 ? -16.328 -22.906 -5.609 1 92.06 756 LEU A C 1
ATOM 5960 O O . LEU A 1 756 ? -16.109 -24 -5.074 1 92.06 756 LEU A O 1
ATOM 5964 N N . VAL A 1 757 ? -15.781 -22.547 -6.738 1 90.5 757 VAL A N 1
ATOM 5965 C CA . VAL A 1 757 ? -14.945 -23.484 -7.488 1 90.5 757 VAL A CA 1
ATOM 5966 C C . VAL A 1 757 ? -13.648 -23.734 -6.73 1 90.5 757 VAL A C 1
ATOM 5968 O O . VAL A 1 757 ? -13.078 -24.828 -6.801 1 90.5 757 VAL A O 1
ATOM 5971 N N . THR A 1 758 ? -13.141 -22.781 -5.984 1 89.12 758 THR A N 1
ATOM 5972 C CA . THR A 1 758 ? -11.953 -22.969 -5.16 1 89.12 758 THR A CA 1
ATOM 5973 C C . THR A 1 758 ? -12.18 -24.078 -4.129 1 89.12 758 THR A C 1
ATOM 5975 O O . THR A 1 758 ? -11.305 -24.922 -3.918 1 89.12 758 THR A O 1
ATOM 5978 N N . HIS A 1 759 ? -13.305 -24.031 -3.48 1 88.88 759 HIS A N 1
ATOM 5979 C CA . HIS A 1 759 ? -13.625 -25.047 -2.475 1 88.88 759 HIS A CA 1
ATOM 5980 C C . HIS A 1 759 ? -13.734 -26.422 -3.102 1 88.88 759 HIS A C 1
ATOM 5982 O O . HIS A 1 759 ? -13.547 -27.438 -2.42 1 88.88 759 HIS A O 1
ATOM 5988 N N . LEU A 1 760 ? -14.031 -26.406 -4.395 1 86.44 760 LEU A N 1
ATOM 5989 C CA . LEU A 1 760 ? -14.164 -27.672 -5.094 1 86.44 760 LEU A CA 1
ATOM 5990 C C . LEU A 1 760 ? -12.828 -28.141 -5.648 1 86.44 760 LEU A C 1
ATOM 5992 O O . LEU A 1 760 ? -12.75 -29.141 -6.348 1 86.44 760 LEU A O 1
ATOM 5996 N N . GLY A 1 761 ? -11.742 -27.359 -5.418 1 80.88 761 GLY A N 1
ATOM 5997 C CA . GLY A 1 761 ? -10.398 -27.75 -5.809 1 80.88 761 GLY A CA 1
ATOM 5998 C C . GLY A 1 761 ? -10.016 -27.281 -7.199 1 80.88 761 GLY A C 1
ATOM 5999 O O . GLY A 1 761 ? -9.031 -27.75 -7.773 1 80.88 761 GLY A O 1
ATOM 6000 N N . ILE A 1 762 ? -10.828 -26.391 -7.809 1 82.31 762 ILE A N 1
ATOM 6001 C CA . ILE A 1 762 ? -10.555 -25.859 -9.141 1 82.31 762 ILE A CA 1
ATOM 6002 C C . ILE A 1 762 ? -9.883 -24.5 -9.016 1 82.31 762 ILE A C 1
ATOM 6004 O O . ILE A 1 762 ? -10.523 -23.516 -8.656 1 82.31 762 ILE A O 1
ATOM 6008 N N . VAL A 1 763 ? -8.594 -24.391 -9.289 1 77.69 763 VAL A N 1
ATOM 6009 C CA . VAL A 1 763 ? -7.891 -23.141 -9.055 1 77.69 763 VAL A CA 1
ATOM 6010 C C . VAL A 1 763 ? -7.402 -22.562 -10.383 1 77.69 763 VAL A C 1
ATOM 6012 O O . VAL A 1 763 ? -7.09 -21.375 -10.477 1 77.69 763 VAL A O 1
ATOM 6015 N N . GLY A 1 764 ? -7.363 -23.344 -11.406 1 75.44 764 GLY A N 1
ATOM 6016 C CA . GLY A 1 764 ? -6.875 -22.828 -12.68 1 75.44 764 GLY A CA 1
ATOM 6017 C C . GLY A 1 764 ? -7.605 -23.406 -13.875 1 75.44 764 GLY A C 1
ATOM 6018 O O . GLY A 1 764 ? -8.594 -24.125 -13.727 1 75.44 764 GLY A O 1
ATOM 6019 N N . ARG A 1 765 ? -7.137 -22.891 -15 1 73.06 765 ARG A N 1
ATOM 6020 C CA . ARG A 1 765 ? -7.684 -23.344 -16.281 1 73.06 765 ARG A CA 1
ATOM 6021 C C . ARG A 1 765 ? -6.75 -24.344 -16.953 1 73.06 765 ARG A C 1
ATOM 6023 O O . ARG A 1 765 ? -5.535 -24.297 -16.75 1 73.06 765 ARG A O 1
ATOM 6030 N N . SER A 1 766 ? -7.289 -25.484 -17.391 1 60.09 766 SER A N 1
ATOM 6031 C CA . SER A 1 766 ? -6.473 -26.516 -18.031 1 60.09 766 SER A CA 1
ATOM 6032 C C . SER A 1 766 ? -5.473 -25.906 -19 1 60.09 766 SER A C 1
ATOM 6034 O O . SER A 1 766 ? -4.379 -26.438 -19.188 1 60.09 766 SER A O 1
ATOM 6036 N N . ASP A 1 767 ? -5.828 -24.859 -19.703 1 54.44 767 ASP A N 1
ATOM 6037 C CA . ASP A 1 767 ? -4.918 -24.25 -20.672 1 54.44 767 ASP A CA 1
ATOM 6038 C C . ASP A 1 767 ? -3.652 -23.734 -20 1 54.44 767 ASP A C 1
ATOM 6040 O O . ASP A 1 767 ? -2.594 -23.656 -20.625 1 54.44 767 ASP A O 1
ATOM 6044 N N . ASP A 1 768 ? -3.676 -23.578 -18.797 1 51.72 768 ASP A N 1
ATOM 6045 C CA . ASP A 1 768 ? -2.521 -23.078 -18.047 1 51.72 768 ASP A CA 1
ATOM 6046 C C . ASP A 1 768 ? -1.522 -24.203 -17.797 1 51.72 768 ASP A C 1
ATOM 6048 O O . ASP A 1 768 ? -0.319 -23.969 -17.688 1 51.72 768 ASP A O 1
ATOM 6052 N N . ILE A 1 769 ? -1.972 -25.547 -17.672 1 44.72 769 ILE A N 1
ATOM 6053 C CA . ILE A 1 769 ? -1.138 -26.703 -17.359 1 44.72 769 ILE A CA 1
ATOM 6054 C C . ILE A 1 769 ? -0.604 -27.312 -18.641 1 44.72 769 ILE A C 1
ATOM 6056 O O . ILE A 1 769 ? 0.543 -27.766 -18.703 1 44.72 769 ILE A O 1
ATOM 6060 N N . THR A 1 770 ? -1.436 -27.703 -19.594 1 41.78 770 THR A N 1
ATOM 6061 C CA . THR A 1 770 ? -1.021 -28.5 -20.75 1 41.78 770 THR A CA 1
ATOM 6062 C C . THR A 1 770 ? 0.239 -27.922 -21.375 1 41.78 770 THR A C 1
ATOM 6064 O O . THR A 1 770 ? 1.054 -28.656 -21.938 1 41.78 770 THR A O 1
ATOM 6067 N N . ASP A 1 771 ? 0.419 -26.781 -21.5 1 39.41 771 ASP A N 1
ATOM 6068 C CA . ASP A 1 771 ? 1.602 -26.328 -22.234 1 39.41 771 ASP A CA 1
ATOM 6069 C C . ASP A 1 771 ? 2.881 -26.703 -21.484 1 39.41 771 ASP A C 1
ATOM 6071 O O . ASP A 1 771 ? 3.971 -26.672 -22.047 1 39.41 771 ASP A O 1
ATOM 6075 N N . SER A 1 772 ? 2.742 -27.109 -20.203 1 36.41 772 SER A N 1
ATOM 6076 C CA . SER A 1 772 ? 3.928 -27.594 -19.5 1 36.41 772 SER A CA 1
ATOM 6077 C C . SER A 1 772 ? 4.227 -29.047 -19.859 1 36.41 772 SER A C 1
ATOM 6079 O O . SER A 1 772 ? 5.387 -29.469 -19.891 1 36.41 772 SER A O 1
ATOM 6081 N N . ALA A 1 773 ? 3.363 -30.094 -20.156 1 35.88 773 ALA A N 1
ATOM 6082 C CA . ALA A 1 773 ? 3.59 -31.5 -20.453 1 35.88 773 ALA A CA 1
ATOM 6083 C C . ALA A 1 773 ? 4.027 -31.719 -21.891 1 35.88 773 ALA A C 1
ATOM 6085 O O . ALA A 1 773 ? 4.699 -32.688 -22.203 1 35.88 773 ALA A O 1
ATOM 6086 N N . THR A 1 774 ? 3.477 -31.047 -22.828 1 32.16 774 THR A N 1
ATOM 6087 C CA . THR A 1 774 ? 3.744 -31.547 -24.172 1 32.16 774 THR A CA 1
ATOM 6088 C C . THR A 1 774 ? 5.23 -31.422 -24.516 1 32.16 774 THR A C 1
ATOM 6090 O O . THR A 1 774 ? 5.688 -31.969 -25.516 1 32.16 774 THR A O 1
ATOM 6093 N N . THR A 1 775 ? 5.953 -30.609 -23.984 1 31.06 775 THR A N 1
ATOM 6094 C CA . THR A 1 775 ? 7.262 -30.609 -24.625 1 31.06 775 THR A CA 1
ATOM 6095 C C . THR A 1 775 ? 8.133 -31.734 -24.078 1 31.06 775 THR A C 1
ATOM 6097 O O . THR A 1 775 ? 9.328 -31.812 -24.391 1 31.06 775 THR A O 1
ATOM 6100 N N . ILE A 1 776 ? 7.57 -32.562 -23.172 1 27.31 776 ILE A N 1
ATOM 6101 C CA . ILE A 1 776 ? 8.477 -33.656 -22.844 1 27.31 776 ILE A CA 1
ATOM 6102 C C . ILE A 1 776 ? 8.461 -34.719 -23.938 1 27.31 776 ILE A C 1
ATOM 6104 O O . ILE A 1 776 ? 9.188 -35.688 -23.875 1 27.31 776 ILE A O 1
ATOM 6108 N N . ASP A 1 777 ? 7.441 -34.844 -24.828 1 24.14 777 ASP A N 1
ATOM 6109 C CA . ASP A 1 777 ? 7.594 -36.031 -25.672 1 24.14 777 ASP A CA 1
ATOM 6110 C C . ASP A 1 777 ? 8.727 -35.844 -26.688 1 24.14 777 ASP A C 1
ATOM 6112 O O . ASP A 1 777 ? 9.211 -36.812 -27.266 1 24.14 777 ASP A O 1
ATOM 6116 N N . VAL A 1 778 ? 9.086 -34.75 -27.219 1 24.92 778 VAL A N 1
ATOM 6117 C CA . VAL A 1 778 ? 10.117 -35.094 -28.188 1 24.92 778 VAL A CA 1
ATOM 6118 C C . VAL A 1 778 ? 11.453 -35.281 -27.484 1 24.92 778 VAL A C 1
ATOM 6120 O O . VAL A 1 778 ? 11.828 -34.469 -26.625 1 24.92 778 VAL A O 1
ATOM 6123 N N . MET B 1 1 ? 15.758 76.375 19.266 1 23.62 1 MET B N 1
ATOM 6124 C CA . MET B 1 1 ? 15.172 75.062 18.844 1 23.62 1 MET B CA 1
ATOM 6125 C C . MET B 1 1 ? 15.781 73.938 19.609 1 23.62 1 MET B C 1
ATOM 6127 O O . MET B 1 1 ? 16.875 73.438 19.281 1 23.62 1 MET B O 1
ATOM 6131 N N . SER B 1 2 ? 15.734 73.938 20.891 1 27.97 2 SER B N 1
ATOM 6132 C CA . SER B 1 2 ? 16.328 73.062 21.906 1 27.97 2 SER B CA 1
ATOM 6133 C C . SER B 1 2 ? 16.031 71.562 21.609 1 27.97 2 SER B C 1
ATOM 6135 O O . SER B 1 2 ? 15.078 71.25 20.906 1 27.97 2 SER B O 1
ATOM 6137 N N . ASN B 1 3 ? 17.109 70.75 21.797 1 31.14 3 ASN B N 1
ATOM 6138 C CA . ASN B 1 3 ? 17.312 69.312 21.578 1 31.14 3 ASN B CA 1
ATOM 6139 C C . ASN B 1 3 ? 16.141 68.5 22.125 1 31.14 3 ASN B C 1
ATOM 6141 O O . ASN B 1 3 ? 16.109 68.188 23.312 1 31.14 3 ASN B O 1
ATOM 6145 N N . LEU B 1 4 ? 14.922 68.75 21.844 1 34.22 4 LEU B N 1
ATOM 6146 C CA . LEU B 1 4 ? 13.602 68.125 22.047 1 34.22 4 LEU B CA 1
ATOM 6147 C C . LEU B 1 4 ? 13.609 66.688 21.719 1 34.22 4 LEU B C 1
ATOM 6149 O O . LEU B 1 4 ? 12.555 66.062 21.656 1 34.22 4 LEU B O 1
ATOM 6153 N N . ASN B 1 5 ? 14.617 66.125 21.125 1 40.12 5 ASN B N 1
ATOM 6154 C CA . ASN B 1 5 ? 14.734 64.75 20.828 1 40.12 5 ASN B CA 1
ATOM 6155 C C . ASN B 1 5 ? 14.805 63.906 22.094 1 40.12 5 ASN B C 1
ATOM 6157 O O . ASN B 1 5 ? 15.883 63.438 22.484 1 40.12 5 ASN B O 1
ATOM 6161 N N . GLN B 1 6 ? 14.32 64.188 23.125 1 46.16 6 GLN B N 1
ATOM 6162 C CA . GLN B 1 6 ? 14.562 63.438 24.344 1 46.16 6 GLN B CA 1
ATOM 6163 C C . GLN B 1 6 ? 13.945 62.031 24.234 1 46.16 6 GLN B C 1
ATOM 6165 O O . GLN B 1 6 ? 12.766 61.906 23.938 1 46.16 6 GLN B O 1
ATOM 6170 N N . THR B 1 7 ? 14.68 60.844 23.938 1 59.28 7 THR B N 1
ATOM 6171 C CA . THR B 1 7 ? 14.586 59.406 23.969 1 59.28 7 THR B CA 1
ATOM 6172 C C . THR B 1 7 ? 13.805 58.938 25.188 1 59.28 7 THR B C 1
ATOM 6174 O O . THR B 1 7 ? 13.742 59.625 26.203 1 59.28 7 THR B O 1
ATOM 6177 N N . CYS B 1 8 ? 12.766 57.969 24.859 1 74.38 8 CYS B N 1
ATOM 6178 C CA . CYS B 1 8 ? 12.102 57.344 25.984 1 74.38 8 CYS B CA 1
ATOM 6179 C C . CYS B 1 8 ? 13.094 57.031 27.094 1 74.38 8 CYS B C 1
ATOM 6181 O O . CYS B 1 8 ? 14.242 56.656 26.828 1 74.38 8 CYS B O 1
ATOM 6183 N N . SER B 1 9 ? 12.914 57.531 28.375 1 76.25 9 SER B N 1
ATOM 6184 C CA . SER B 1 9 ? 13.781 57.219 29.516 1 76.25 9 SER B CA 1
ATOM 6185 C C . SER B 1 9 ? 14.102 55.719 29.578 1 76.25 9 SER B C 1
ATOM 6187 O O . SER B 1 9 ? 13.305 54.906 29.125 1 76.25 9 SER B O 1
ATOM 6189 N N . ASN B 1 10 ? 15.336 55.344 29.953 1 79.5 10 ASN B N 1
ATOM 6190 C CA . ASN B 1 10 ? 15.758 53.969 30.109 1 79.5 10 ASN B CA 1
ATOM 6191 C C . ASN B 1 10 ? 14.828 53.188 31.047 1 79.5 10 ASN B C 1
ATOM 6193 O O . ASN B 1 10 ? 14.578 52 30.828 1 79.5 10 ASN B O 1
ATOM 6197 N N . ASP B 1 11 ? 14.266 53.875 32.031 1 80 11 ASP B N 1
ATOM 6198 C CA . ASP B 1 11 ? 13.344 53.219 32.938 1 80 11 ASP B CA 1
ATOM 6199 C C . ASP B 1 11 ? 12.039 52.844 32.219 1 80 11 ASP B C 1
ATOM 6201 O O . ASP B 1 11 ? 11.469 51.781 32.5 1 80 11 ASP B O 1
ATOM 6205 N N . ALA B 1 12 ? 11.609 53.688 31.359 1 80 12 ALA B N 1
ATOM 6206 C CA . ALA B 1 12 ? 10.398 53.438 30.594 1 80 12 ALA B CA 1
ATOM 6207 C C . ALA B 1 12 ? 10.602 52.25 29.625 1 80 12 ALA B C 1
ATOM 6209 O O . ALA B 1 12 ? 9.719 51.406 29.469 1 80 12 ALA B O 1
ATOM 6210 N N . LEU B 1 13 ? 11.75 52.219 29.109 1 81.44 13 LEU B N 1
ATOM 6211 C CA . LEU B 1 13 ? 12.062 51.125 28.188 1 81.44 13 LEU B CA 1
ATOM 6212 C C . LEU B 1 13 ? 12.156 49.781 28.938 1 81.44 13 LEU B C 1
ATOM 6214 O O . LEU B 1 13 ? 11.688 48.781 28.438 1 81.44 13 LEU B O 1
ATOM 6218 N N . ASP B 1 14 ? 12.758 49.75 30.078 1 82.12 14 ASP B N 1
ATOM 6219 C CA . ASP B 1 14 ? 12.859 48.531 30.875 1 82.12 14 ASP B CA 1
ATOM 6220 C C . ASP B 1 14 ? 11.477 48.094 31.344 1 82.12 14 ASP B C 1
ATOM 6222 O O . ASP B 1 14 ? 11.195 46.875 31.391 1 82.12 14 ASP B O 1
ATOM 6226 N N . TYR B 1 15 ? 10.625 49.031 31.641 1 80.38 15 TYR B N 1
ATOM 6227 C CA . TYR B 1 15 ? 9.266 48.688 32.031 1 80.38 15 TYR B CA 1
ATOM 6228 C C . TYR B 1 15 ? 8.508 48.031 30.875 1 80.38 15 TYR B C 1
ATOM 6230 O O . TYR B 1 15 ? 7.785 47.062 31.078 1 80.38 15 TYR B O 1
ATOM 6238 N N . PHE B 1 16 ? 8.711 48.594 29.688 1 79.06 16 PHE B N 1
ATOM 6239 C CA . PHE B 1 16 ? 8.07 48 28.516 1 79.06 16 PHE B CA 1
ATOM 6240 C C . PHE B 1 16 ? 8.57 46.594 28.266 1 79.06 16 PHE B C 1
ATOM 6242 O O . PHE B 1 16 ? 7.777 45.688 27.984 1 79.06 16 PHE B O 1
ATOM 6249 N N . ASN B 1 17 ? 9.828 46.469 28.406 1 76.38 17 ASN B N 1
ATOM 6250 C CA . ASN B 1 17 ? 10.453 45.156 28.172 1 76.38 17 ASN B CA 1
ATOM 6251 C C . ASN B 1 17 ? 9.922 44.094 29.141 1 76.38 17 ASN B C 1
ATOM 6253 O O . ASN B 1 17 ? 9.727 42.938 28.75 1 76.38 17 ASN B O 1
ATOM 6257 N N . GLU B 1 18 ? 9.617 44.438 30.297 1 76.5 18 GLU B N 1
ATOM 6258 C CA . GLU B 1 18 ? 9.211 43.469 31.312 1 76.5 18 GLU B CA 1
ATOM 6259 C C . GLU B 1 18 ? 7.703 43.219 31.266 1 76.5 18 GLU B C 1
ATOM 6261 O O . GLU B 1 18 ? 7.242 42.125 31.578 1 76.5 18 GLU B O 1
ATOM 6266 N N . ASN B 1 19 ? 6.906 44.156 30.734 1 72.25 19 ASN B N 1
ATOM 6267 C CA . ASN B 1 19 ? 5.465 44 30.891 1 72.25 19 ASN B CA 1
ATOM 6268 C C . ASN B 1 19 ? 4.773 43.688 29.562 1 72.25 19 ASN B C 1
ATOM 6270 O O . ASN B 1 19 ? 3.572 43.438 29.531 1 72.25 19 ASN B O 1
ATOM 6274 N N . ILE B 1 20 ? 5.473 43.75 28.453 1 72.44 20 ILE B N 1
ATOM 6275 C CA . ILE B 1 20 ? 4.82 43.5 27.188 1 72.44 20 ILE B CA 1
ATOM 6276 C C . ILE B 1 20 ? 4.5 42 27.062 1 72.44 20 ILE B C 1
ATOM 6278 O O . ILE B 1 20 ? 3.555 41.625 26.375 1 72.44 20 ILE B O 1
ATOM 6282 N N . GLY B 1 21 ? 5.148 41.031 27.844 1 71.56 21 GLY B N 1
ATOM 6283 C CA . GLY B 1 21 ? 4.828 39.594 27.891 1 71.56 21 GLY B CA 1
ATOM 6284 C C . GLY B 1 21 ? 5.172 38.875 26.594 1 71.56 21 GLY B C 1
ATOM 6285 O O . GLY B 1 21 ? 4.457 37.969 26.188 1 71.56 21 GLY B O 1
ATOM 6286 N N . LEU B 1 22 ? 6.152 39.312 25.781 1 77.5 22 LEU B N 1
ATOM 6287 C CA . LEU B 1 22 ? 6.508 38.688 24.5 1 77.5 22 LEU B CA 1
ATOM 6288 C C . LEU B 1 22 ? 7.66 37.719 24.672 1 77.5 22 LEU B C 1
ATOM 6290 O O . LEU B 1 22 ? 7.926 36.906 23.781 1 77.5 22 LEU B O 1
ATOM 6294 N N . ARG B 1 23 ? 8.242 37.656 25.781 1 76.31 23 ARG B N 1
ATOM 6295 C CA . ARG B 1 23 ? 9.359 36.75 25.984 1 76.31 23 ARG B CA 1
ATOM 6296 C C . ARG B 1 23 ? 8.891 35.312 26.047 1 76.31 23 ARG B C 1
ATOM 6298 O O . ARG B 1 23 ? 9.539 34.406 25.484 1 76.31 23 ARG B O 1
ATOM 6305 N N . GLY B 1 24 ? 7.766 34.969 26.688 1 77.75 24 GLY B N 1
ATOM 6306 C CA . GLY B 1 24 ? 7.23 33.625 26.781 1 77.75 24 GLY B CA 1
ATOM 6307 C C . GLY B 1 24 ? 6.828 33.062 25.438 1 77.75 24 GLY B C 1
ATOM 6308 O O . GLY B 1 24 ? 7.355 32.031 25.016 1 77.75 24 GLY B O 1
ATOM 6309 N N . PRO B 1 25 ? 6.047 33.75 24.688 1 79 25 PRO B N 1
ATOM 6310 C CA . PRO B 1 25 ? 5.613 33.25 23.375 1 79 25 PRO B CA 1
ATOM 6311 C C . PRO B 1 25 ? 6.773 33.094 22.406 1 79 25 PRO B C 1
ATOM 6313 O O . PRO B 1 25 ? 6.785 32.125 21.625 1 79 25 PRO B O 1
ATOM 6316 N N . ILE B 1 26 ? 7.762 33.969 22.422 1 83.75 26 ILE B N 1
ATOM 6317 C CA . ILE B 1 26 ? 8.875 33.844 21.484 1 83.75 26 ILE B CA 1
ATOM 6318 C C . ILE B 1 26 ? 9.734 32.625 21.844 1 83.75 26 ILE B C 1
ATOM 6320 O O . ILE B 1 26 ? 10.289 31.969 20.969 1 83.75 26 ILE B O 1
ATOM 6324 N N . THR B 1 27 ? 9.883 32.375 23.109 1 86.06 27 THR B N 1
ATOM 6325 C CA . THR B 1 27 ? 10.633 31.203 23.531 1 86.06 27 THR B CA 1
ATOM 6326 C C . THR B 1 27 ? 9.914 29.922 23.094 1 86.06 27 THR B C 1
ATOM 6328 O O . THR B 1 27 ? 10.555 28.953 22.703 1 86.06 27 THR B O 1
ATOM 6331 N N . ARG B 1 28 ? 8.664 29.906 23.125 1 85.31 28 ARG B N 1
ATOM 6332 C CA . ARG B 1 28 ? 7.883 28.766 22.672 1 85.31 28 ARG B CA 1
ATOM 6333 C C . ARG B 1 28 ? 7.984 28.594 21.156 1 85.31 28 ARG B C 1
ATOM 6335 O O . ARG B 1 28 ? 8.133 27.469 20.672 1 85.31 28 ARG B O 1
ATOM 6342 N N . VAL B 1 29 ? 7.902 29.656 20.484 1 86.94 29 VAL B N 1
ATOM 6343 C CA . VAL B 1 29 ? 8.016 29.609 19.031 1 86.94 29 VAL B CA 1
ATOM 6344 C C . VAL B 1 29 ? 9.391 29.078 18.625 1 86.94 29 VAL B C 1
ATOM 6346 O O . VAL B 1 29 ? 9.516 28.25 17.719 1 86.94 29 VAL B O 1
ATOM 6349 N N . ASN B 1 30 ? 10.406 29.547 19.359 1 90.25 30 ASN B N 1
ATOM 6350 C CA . ASN B 1 30 ? 11.758 29.078 19.062 1 90.25 30 ASN B CA 1
ATOM 6351 C C . ASN B 1 30 ? 11.922 27.594 19.375 1 90.25 30 ASN B C 1
ATOM 6353 O O . ASN B 1 30 ? 12.617 26.891 18.656 1 90.25 30 ASN B O 1
ATOM 6357 N N . ALA B 1 31 ? 11.258 27.203 20.422 1 90.44 31 ALA B N 1
ATOM 6358 C CA . ALA B 1 31 ? 11.289 25.781 20.734 1 90.44 31 ALA B CA 1
ATOM 6359 C C . ALA B 1 31 ? 10.625 24.969 19.625 1 90.44 31 ALA B C 1
ATOM 6361 O O . ALA B 1 31 ? 11.117 23.891 19.25 1 90.44 31 ALA B O 1
ATOM 6362 N N . LEU B 1 32 ? 9.578 25.453 19.094 1 90.69 32 LEU B N 1
ATOM 6363 C CA . LEU B 1 32 ? 8.867 24.75 18.031 1 90.69 32 LEU B CA 1
ATOM 6364 C C . LEU B 1 32 ? 9.672 24.781 16.734 1 90.69 32 LEU B C 1
ATOM 6366 O O . LEU B 1 32 ? 9.617 23.844 15.945 1 90.69 32 LEU B O 1
ATOM 6370 N N . ILE B 1 33 ? 10.414 25.844 16.547 1 90.38 33 ILE B N 1
ATOM 6371 C CA . ILE B 1 33 ? 11.266 25.938 15.367 1 90.38 33 ILE B CA 1
ATOM 6372 C C . ILE B 1 33 ? 12.359 24.875 15.445 1 90.38 33 ILE B C 1
ATOM 6374 O O . ILE B 1 33 ? 12.68 24.234 14.438 1 90.38 33 ILE B O 1
ATOM 6378 N N . VAL B 1 34 ? 12.828 24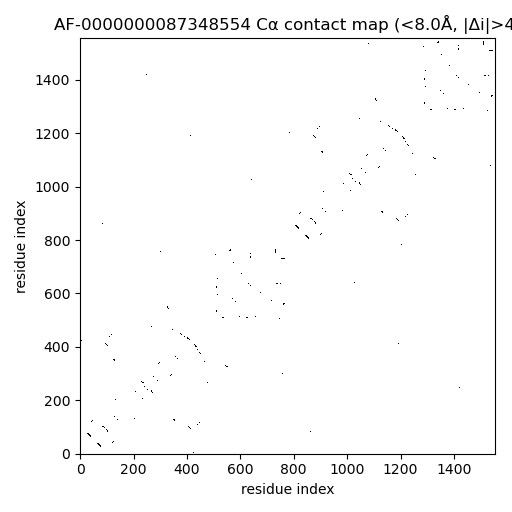.688 16.625 1 89.94 34 VAL B N 1
ATOM 6379 C CA . VAL B 1 34 ? 13.859 23.672 16.797 1 89.94 34 VAL B CA 1
ATOM 6380 C C . VAL B 1 34 ? 13.281 22.281 16.562 1 89.94 34 VAL B C 1
ATOM 6382 O O . VAL B 1 34 ? 13.891 21.453 15.891 1 89.94 34 VAL B O 1
ATOM 6385 N N . VAL B 1 35 ? 12.109 22.047 17.031 1 90.31 35 VAL B N 1
ATOM 6386 C CA . VAL B 1 35 ? 11.445 20.75 16.812 1 90.31 35 VAL B CA 1
ATOM 6387 C C . VAL B 1 35 ? 11.195 20.547 15.328 1 90.31 35 VAL B C 1
ATOM 6389 O O . VAL B 1 35 ? 11.438 19.453 14.797 1 90.31 35 VAL B O 1
ATOM 6392 N N . ASN B 1 36 ? 10.852 21.547 14.75 1 89.19 36 ASN B N 1
ATOM 6393 C CA . ASN B 1 36 ? 10.578 21.453 13.32 1 89.19 36 ASN B CA 1
ATOM 6394 C C . ASN B 1 36 ? 11.859 21.219 12.516 1 89.19 36 ASN B C 1
ATOM 6396 O O . ASN B 1 36 ? 11.836 20.5 11.508 1 89.19 36 ASN B O 1
ATOM 6400 N N . ALA B 1 37 ? 12.898 21.844 13 1 85.56 37 ALA B N 1
ATOM 6401 C CA . ALA B 1 37 ? 14.188 21.609 12.344 1 85.56 37 ALA B CA 1
ATOM 6402 C C . ALA B 1 37 ? 14.617 20.156 12.477 1 85.56 37 ALA B C 1
ATOM 6404 O O . ALA B 1 37 ? 15.141 19.562 11.523 1 85.56 37 ALA B O 1
ATOM 6405 N N . ILE B 1 38 ? 14.328 19.594 13.539 1 85.5 38 ILE B N 1
ATOM 6406 C CA . ILE B 1 38 ? 14.664 18.203 13.766 1 85.5 38 ILE B CA 1
ATOM 6407 C C . ILE B 1 38 ? 13.797 17.312 12.875 1 85.5 38 ILE B C 1
ATOM 6409 O O . ILE B 1 38 ? 14.297 16.375 12.242 1 85.5 38 ILE B O 1
ATOM 6413 N N . LEU B 1 39 ? 12.586 17.625 12.789 1 86.5 39 LEU B N 1
ATOM 6414 C CA . LEU B 1 39 ? 11.672 16.844 11.953 1 86.5 39 LEU B CA 1
ATOM 6415 C C . LEU B 1 39 ? 12.07 16.938 10.484 1 86.5 39 LEU B C 1
ATOM 6417 O O . LEU B 1 39 ? 12.016 15.953 9.758 1 86.5 39 LEU B O 1
ATOM 6421 N N . MET B 1 40 ? 12.547 18.078 10.172 1 82.5 40 MET B N 1
ATOM 6422 C CA . MET B 1 40 ? 13.023 18.266 8.812 1 82.5 40 MET B CA 1
ATOM 6423 C C . MET B 1 40 ? 14.266 17.438 8.539 1 82.5 40 MET B C 1
ATOM 6425 O O . MET B 1 40 ? 14.414 16.859 7.457 1 82.5 40 MET B O 1
ATOM 6429 N N . GLY B 1 41 ? 15.078 17.406 9.523 1 76.62 41 GLY B N 1
ATOM 6430 C CA . GLY B 1 41 ? 16.234 16.547 9.406 1 76.62 41 GLY B CA 1
ATOM 6431 C C . GLY B 1 41 ? 15.891 15.086 9.156 1 76.62 41 GLY B C 1
ATOM 6432 O O . GLY B 1 41 ? 16.5 14.43 8.312 1 76.62 41 GLY B O 1
ATOM 6433 N N . PHE B 1 42 ? 14.844 14.68 9.711 1 81.44 42 PHE B N 1
ATOM 6434 C CA . PHE B 1 42 ? 14.375 13.312 9.523 1 81.44 42 PHE B CA 1
ATOM 6435 C C . PHE B 1 42 ? 13.766 13.133 8.141 1 81.44 42 PHE B C 1
ATOM 6437 O O . PHE B 1 42 ? 14 12.125 7.477 1 81.44 42 PHE B O 1
ATOM 6444 N N . MET B 1 43 ? 13.039 14.07 7.762 1 79.5 43 MET B N 1
ATOM 6445 C CA . MET B 1 43 ? 12.367 13.969 6.469 1 79.5 43 MET B CA 1
ATOM 6446 C C . MET B 1 43 ? 13.383 13.93 5.332 1 79.5 43 MET B C 1
ATOM 6448 O O . MET B 1 43 ? 13.273 13.102 4.422 1 79.5 43 MET B O 1
ATOM 6452 N N . VAL B 1 44 ? 14.398 14.734 5.461 1 74 44 VAL B N 1
ATOM 6453 C CA . VAL B 1 44 ? 15.391 14.828 4.395 1 74 44 VAL B CA 1
ATOM 6454 C C . VAL B 1 44 ? 16.375 13.664 4.492 1 74 44 VAL B C 1
ATOM 6456 O O . VAL B 1 44 ? 16.719 13.047 3.48 1 74 44 VAL B O 1
ATOM 6459 N N . GLY B 1 45 ? 16.766 13.336 5.68 1 72.56 45 GLY B N 1
ATOM 6460 C CA . GLY B 1 45 ? 17.719 12.242 5.867 1 72.56 45 GLY B CA 1
ATOM 6461 C C . GLY B 1 45 ? 17.156 10.891 5.477 1 72.56 45 GLY B C 1
ATOM 6462 O O . GLY B 1 45 ? 17.781 10.141 4.73 1 72.56 45 GLY B O 1
ATOM 6463 N N . ILE B 1 46 ? 15.977 10.648 5.887 1 73.88 46 ILE B N 1
ATOM 6464 C CA . ILE B 1 46 ? 15.367 9.352 5.609 1 73.88 46 ILE B CA 1
ATOM 6465 C C . ILE B 1 46 ? 14.859 9.312 4.172 1 73.88 46 ILE B C 1
ATOM 6467 O O . ILE B 1 46 ? 14.883 8.266 3.523 1 73.88 46 ILE B O 1
ATOM 6471 N N . GLY B 1 47 ? 14.438 10.43 3.666 1 68.12 47 GLY B N 1
ATOM 6472 C CA . GLY B 1 47 ? 14.023 10.484 2.275 1 68.12 47 GLY B CA 1
ATOM 6473 C C . GLY B 1 47 ? 15.141 10.172 1.303 1 68.12 47 GLY B C 1
ATOM 6474 O O . GLY B 1 47 ? 14.938 9.469 0.314 1 68.12 47 GLY B O 1
ATOM 6475 N N . ALA B 1 48 ? 16.328 10.633 1.62 1 64.56 48 ALA B N 1
ATOM 6476 C CA . ALA B 1 48 ? 17.469 10.453 0.727 1 64.56 48 ALA B CA 1
ATOM 6477 C C . ALA B 1 48 ? 18.062 9.055 0.862 1 64.56 48 ALA B C 1
ATOM 6479 O O . ALA B 1 48 ? 18.453 8.438 -0.134 1 64.56 48 ALA B O 1
ATOM 6480 N N . TYR B 1 49 ? 18.047 8.477 2.162 1 61.94 49 TYR B N 1
ATOM 6481 C CA . TYR B 1 49 ? 18.703 7.188 2.371 1 61.94 49 TYR B CA 1
ATOM 6482 C C . TYR B 1 49 ? 17.703 6.125 2.787 1 61.94 49 TYR B C 1
ATOM 6484 O O . TYR B 1 49 ? 18.078 5 3.115 1 61.94 49 TYR B O 1
ATOM 6492 N N . GLY B 1 50 ? 16.5 6.559 2.783 1 60.34 50 GLY B N 1
ATOM 6493 C CA . GLY B 1 50 ? 15.492 5.754 3.459 1 60.34 50 GLY B CA 1
ATOM 6494 C C . GLY B 1 50 ? 15.062 4.539 2.656 1 60.34 50 GLY B C 1
ATOM 6495 O O . GLY B 1 50 ? 14.508 3.586 3.209 1 60.34 50 GLY B O 1
ATOM 6496 N N . HIS B 1 51 ? 15.43 4.516 1.448 1 61.53 51 HIS B N 1
ATOM 6497 C CA . HIS B 1 51 ? 14.922 3.365 0.707 1 61.53 51 HIS B CA 1
ATOM 6498 C C . HIS B 1 51 ? 15.484 2.062 1.261 1 61.53 51 HIS B C 1
ATOM 6500 O O . HIS B 1 51 ? 14.805 1.031 1.242 1 61.53 51 HIS B O 1
ATOM 6506 N N . ARG B 1 52 ? 16.719 2.217 1.815 1 61.94 52 ARG B N 1
ATOM 6507 C CA . ARG B 1 52 ? 17.375 1.019 2.334 1 61.94 52 ARG B CA 1
ATOM 6508 C C . ARG B 1 52 ? 16.828 0.649 3.709 1 61.94 52 ARG B C 1
ATOM 6510 O O . ARG B 1 52 ? 16.859 -0.519 4.102 1 61.94 52 ARG B O 1
ATOM 6517 N N . TYR B 1 53 ? 16.234 1.698 4.324 1 59.69 53 TYR B N 1
ATOM 6518 C CA . TYR B 1 53 ? 15.883 1.448 5.719 1 59.69 53 TYR B CA 1
ATOM 6519 C C . TYR B 1 53 ? 14.375 1.477 5.91 1 59.69 53 TYR B C 1
ATOM 6521 O O . TYR B 1 53 ? 13.891 1.467 7.043 1 59.69 53 TYR B O 1
ATOM 6529 N N . ARG B 1 54 ? 13.711 1.539 4.852 1 67.31 54 ARG B N 1
ATOM 6530 C CA . ARG B 1 54 ? 12.25 1.625 4.906 1 67.31 54 ARG B CA 1
ATOM 6531 C C . ARG B 1 54 ? 11.656 0.391 5.578 1 67.31 54 ARG B C 1
ATOM 6533 O O . ARG B 1 54 ? 10.531 0.43 6.074 1 67.31 54 ARG B O 1
ATOM 6540 N N . HIS B 1 55 ? 12.547 -0.571 5.805 1 67.56 55 HIS B N 1
ATOM 6541 C CA . HIS B 1 55 ? 12.008 -1.805 6.367 1 67.56 55 HIS B CA 1
ATOM 6542 C C . HIS B 1 55 ? 11.922 -1.726 7.891 1 67.56 55 HIS B C 1
ATOM 6544 O O . HIS B 1 55 ? 11.195 -2.5 8.516 1 67.56 55 HIS B O 1
ATOM 6550 N N . ASN B 1 56 ? 12.602 -0.725 8.453 1 73.94 56 ASN B N 1
ATOM 6551 C CA . ASN B 1 56 ? 12.523 -0.554 9.898 1 73.94 56 ASN B CA 1
ATOM 6552 C C . ASN B 1 56 ? 11.289 0.247 10.305 1 73.94 56 ASN B C 1
ATOM 6554 O O . ASN B 1 56 ? 11.109 1.381 9.859 1 73.94 56 ASN B O 1
ATOM 6558 N N . PRO B 1 57 ? 10.43 -0.34 11.125 1 79.56 57 PRO B N 1
ATOM 6559 C CA . PRO B 1 57 ? 9.18 0.328 11.5 1 79.56 57 PRO B CA 1
ATOM 6560 C C . PRO B 1 57 ? 9.414 1.635 12.25 1 79.56 57 PRO B C 1
ATOM 6562 O O . PRO B 1 57 ? 8.625 2.574 12.125 1 79.56 57 PRO B O 1
ATOM 6565 N N . LEU B 1 58 ? 10.539 1.734 13 1 82.69 58 LEU B N 1
ATOM 6566 C CA . LEU B 1 58 ? 10.82 2.959 13.742 1 82.69 58 LEU B CA 1
ATOM 6567 C C . LEU B 1 58 ? 11.156 4.105 12.797 1 82.69 58 LEU B C 1
ATOM 6569 O O . LEU B 1 58 ? 10.695 5.234 12.992 1 82.69 58 LEU B O 1
ATOM 6573 N N . ILE B 1 59 ? 11.93 3.758 11.758 1 83 59 ILE B N 1
ATOM 6574 C CA . ILE B 1 59 ? 12.305 4.789 10.805 1 83 59 ILE B CA 1
ATOM 6575 C C . ILE B 1 59 ? 11.078 5.23 10.008 1 83 59 ILE B C 1
ATOM 6577 O O . ILE B 1 59 ? 10.906 6.418 9.727 1 83 59 ILE B O 1
ATOM 6581 N N . ARG B 1 60 ? 10.266 4.352 9.82 1 83.69 60 ARG B N 1
ATOM 6582 C CA . ARG B 1 60 ? 9.031 4.688 9.117 1 83.69 60 ARG B CA 1
ATOM 6583 C C . ARG B 1 60 ? 8.125 5.555 9.984 1 83.69 60 ARG B C 1
ATOM 6585 O O . ARG B 1 60 ? 7.473 6.477 9.492 1 83.69 60 ARG B O 1
ATOM 6592 N N . PHE B 1 61 ? 8.164 5.238 11.273 1 86.88 61 PHE B N 1
ATOM 6593 C CA . PHE B 1 61 ? 7.352 6.02 12.195 1 86.88 61 PHE B CA 1
ATOM 6594 C C . PHE B 1 61 ? 7.875 7.445 12.312 1 86.88 61 PHE B C 1
ATOM 6596 O O . PHE B 1 61 ? 7.094 8.398 12.297 1 86.88 61 PHE B O 1
ATOM 6603 N N . LEU B 1 62 ? 9.094 7.516 12.352 1 86.12 62 LEU B N 1
ATOM 6604 C CA . LEU B 1 62 ? 9.688 8.844 12.477 1 86.12 62 LEU B CA 1
ATOM 6605 C C . LEU B 1 62 ? 9.477 9.656 11.203 1 86.12 62 LEU B C 1
ATOM 6607 O O . LEU B 1 62 ? 9.242 10.867 11.266 1 86.12 62 LEU B O 1
ATOM 6611 N N . PHE B 1 63 ? 9.562 9.023 10.172 1 87.44 63 PHE B N 1
ATOM 6612 C CA . PHE B 1 63 ? 9.336 9.719 8.906 1 87.44 63 PHE B CA 1
ATOM 6613 C C . PHE B 1 63 ? 7.887 10.172 8.789 1 87.44 63 PHE B C 1
ATOM 6615 O O . PHE B 1 63 ? 7.617 11.297 8.359 1 87.44 63 PHE B O 1
ATOM 6622 N N . LEU B 1 64 ? 6.992 9.367 9.203 1 86.94 64 LEU B N 1
ATOM 6623 C CA . LEU B 1 64 ? 5.574 9.703 9.156 1 86.94 64 LEU B CA 1
ATOM 6624 C C . LEU B 1 64 ? 5.262 10.852 10.117 1 86.94 64 LEU B C 1
ATOM 6626 O O . LEU B 1 64 ? 4.52 11.773 9.766 1 86.94 64 LEU B O 1
ATOM 6630 N N . ALA B 1 65 ? 5.82 10.805 11.227 1 89.38 65 ALA B N 1
ATOM 6631 C CA . ALA B 1 65 ? 5.621 11.867 12.211 1 89.38 65 ALA B CA 1
ATOM 6632 C C . ALA B 1 65 ? 6.141 13.203 11.688 1 89.38 65 ALA B C 1
ATOM 6634 O O . ALA B 1 65 ? 5.484 14.234 11.852 1 89.38 65 ALA B O 1
ATOM 6635 N N . ALA B 1 66 ? 7.262 13.102 11.055 1 89.69 66 ALA B N 1
ATOM 6636 C CA . ALA B 1 66 ? 7.855 14.32 10.516 1 89.69 66 ALA B CA 1
ATOM 6637 C C . ALA B 1 66 ? 6.992 14.906 9.406 1 89.69 66 ALA B C 1
ATOM 6639 O O . ALA B 1 66 ? 6.785 16.125 9.344 1 89.69 66 ALA B O 1
ATOM 6640 N N . THR B 1 67 ? 6.387 14.086 8.641 1 86.56 67 THR B N 1
ATOM 6641 C CA . THR B 1 67 ? 5.602 14.555 7.508 1 86.56 67 THR B CA 1
ATOM 6642 C C . THR B 1 67 ? 4.25 15.086 7.973 1 86.56 67 THR B C 1
ATOM 6644 O O . THR B 1 67 ? 3.732 16.062 7.406 1 86.56 67 THR B O 1
ATOM 6647 N N . ILE B 1 68 ? 3.752 14.602 9.031 1 89.62 68 ILE B N 1
ATOM 6648 C CA . ILE B 1 68 ? 2.42 14.984 9.484 1 89.62 68 ILE B CA 1
ATOM 6649 C C . ILE B 1 68 ? 2.512 16.234 10.352 1 89.62 68 ILE B C 1
ATOM 6651 O O . ILE B 1 68 ? 1.658 17.125 10.266 1 89.62 68 ILE B O 1
ATOM 6655 N N . LEU B 1 69 ? 3.564 16.297 11.094 1 93.25 69 LEU B N 1
ATOM 6656 C CA . LEU B 1 69 ? 3.639 17.359 12.086 1 93.25 69 LEU B CA 1
ATOM 6657 C C . LEU B 1 69 ? 4.324 18.594 11.516 1 93.25 69 LEU B C 1
ATOM 6659 O O . LEU B 1 69 ? 4.203 19.688 12.062 1 93.25 69 LEU B O 1
ATOM 6663 N N . PHE B 1 70 ? 5.004 18.5 10.445 1 91.75 70 PHE B N 1
ATOM 6664 C CA . PHE B 1 70 ? 5.785 19.609 9.898 1 91.75 70 PHE B CA 1
ATOM 6665 C C . PHE B 1 70 ? 4.891 20.797 9.562 1 91.75 70 PHE B C 1
ATOM 6667 O O . PHE B 1 70 ? 5.125 21.906 10.031 1 91.75 70 PHE B O 1
ATOM 6674 N N . LEU B 1 71 ? 3.789 20.5 8.875 1 92.12 71 LEU B N 1
ATOM 6675 C CA . LEU B 1 71 ? 2.971 21.609 8.367 1 92.12 71 LEU B CA 1
ATOM 6676 C C . LEU B 1 71 ? 2.105 22.188 9.484 1 92.12 71 LEU B C 1
ATOM 6678 O O . LEU B 1 71 ? 1.944 23.406 9.57 1 92.12 71 LEU B O 1
ATOM 6682 N N . PRO B 1 72 ? 1.57 21.375 10.367 1 93.69 72 PRO B N 1
ATOM 6683 C CA . PRO B 1 72 ? 0.826 21.969 11.484 1 93.69 72 PRO B CA 1
ATOM 6684 C C . PRO B 1 72 ? 1.699 22.844 12.375 1 93.69 72 PRO B C 1
ATOM 6686 O O . PRO B 1 72 ? 1.243 23.875 12.867 1 93.69 72 PRO B O 1
ATOM 6689 N N . ILE B 1 73 ? 2.879 22.516 12.555 1 92.5 73 ILE B N 1
ATOM 6690 C CA . ILE B 1 73 ? 3.773 23.312 13.391 1 92.5 73 ILE B CA 1
ATOM 6691 C C . ILE B 1 73 ? 4.109 24.609 12.672 1 92.5 73 ILE B C 1
ATOM 6693 O O . ILE B 1 73 ? 4.117 25.688 13.289 1 92.5 73 ILE B O 1
ATOM 6697 N N . VAL B 1 74 ? 4.324 24.516 11.383 1 92.19 74 VAL B N 1
ATOM 6698 C CA . VAL B 1 74 ? 4.605 25.719 10.602 1 92.19 74 VAL B CA 1
ATOM 6699 C C . VAL B 1 74 ? 3.4 26.656 10.633 1 92.19 74 VAL B C 1
ATOM 6701 O O . VAL B 1 74 ? 3.551 27.875 10.812 1 92.19 74 VAL B O 1
ATOM 6704 N N . SER B 1 75 ? 2.25 26.062 10.469 1 92.31 75 SER B N 1
ATOM 6705 C CA . SER B 1 75 ? 1.039 26.875 10.492 1 92.31 75 SER B CA 1
ATOM 6706 C C . SER B 1 75 ? 0.845 27.547 11.844 1 92.31 75 SER B C 1
ATOM 6708 O O . SER B 1 75 ? 0.421 28.703 11.922 1 92.31 75 SER B O 1
ATOM 6710 N N . TYR B 1 76 ? 1.213 26.844 12.883 1 90.25 76 TYR B N 1
ATOM 6711 C CA . TYR B 1 76 ? 1.125 27.406 14.227 1 90.25 76 TYR B CA 1
ATOM 6712 C C . TYR B 1 76 ? 2.094 28.562 14.398 1 90.25 76 TYR B C 1
ATOM 6714 O O . TYR B 1 76 ? 1.726 29.609 14.93 1 90.25 76 TYR B O 1
ATOM 6722 N N . ILE B 1 77 ? 3.25 28.469 13.914 1 88.31 77 ILE B N 1
ATOM 6723 C CA . ILE B 1 77 ? 4.289 29.484 14.078 1 88.31 77 ILE B CA 1
ATOM 6724 C C . ILE B 1 77 ? 3.939 30.719 13.242 1 88.31 77 ILE B C 1
ATOM 6726 O O . ILE B 1 77 ? 4.039 31.844 13.727 1 88.31 77 ILE B O 1
ATOM 6730 N N . VAL B 1 78 ? 3.518 30.516 12.039 1 87.06 78 VAL B N 1
ATOM 6731 C CA . VAL B 1 78 ? 3.23 31.625 11.125 1 87.06 78 VAL B CA 1
ATOM 6732 C C . VAL B 1 78 ? 2.041 32.438 11.641 1 87.06 78 VAL B C 1
ATOM 6734 O O . VAL B 1 78 ? 2.049 33.656 11.586 1 87.06 78 VAL B O 1
ATOM 6737 N N . SER B 1 79 ? 1.103 31.781 12.172 1 82.88 79 SER B N 1
ATOM 6738 C CA . SER B 1 79 ? -0.086 32.469 12.656 1 82.88 79 SER B CA 1
ATOM 6739 C C . SER B 1 79 ? 0.174 33.156 13.992 1 82.88 79 SER B C 1
ATOM 6741 O O . SER B 1 79 ? -0.334 34.25 14.258 1 82.88 79 SER B O 1
ATOM 6743 N N . SER B 1 80 ? 0.945 32.469 14.844 1 76.5 80 SER B N 1
ATOM 6744 C CA . SER B 1 80 ? 1.258 33.062 16.141 1 76.5 80 SER B CA 1
ATOM 6745 C C . SER B 1 80 ? 2.062 34.344 15.977 1 76.5 80 SER B C 1
ATOM 6747 O O . SER B 1 80 ? 1.826 35.344 16.688 1 76.5 80 SER B O 1
ATOM 6749 N N . SER B 1 81 ? 2.973 34.406 15.016 1 65.81 81 SER B N 1
ATOM 6750 C CA . SER B 1 81 ? 3.848 35.562 14.828 1 65.81 81 SER B CA 1
ATOM 6751 C C . SER B 1 81 ? 3.211 36.594 13.898 1 65.81 81 SER B C 1
ATOM 6753 O O . SER B 1 81 ? 3.504 37.781 14 1 65.81 81 SER B O 1
ATOM 6755 N N . GLY B 1 82 ? 2.547 36.188 12.805 1 55.59 82 GLY B N 1
ATOM 6756 C CA . GLY B 1 82 ? 2.002 37.094 11.805 1 55.59 82 GLY B CA 1
ATOM 6757 C C . GLY B 1 82 ? 0.805 37.875 12.297 1 55.59 82 GLY B C 1
ATOM 6758 O O . GLY B 1 82 ? 0.819 39.094 12.289 1 55.59 82 GLY B O 1
ATOM 6759 N N . LEU B 1 83 ? -0.322 37.188 12.398 1 51.56 83 LEU B N 1
ATOM 6760 C CA . LEU B 1 83 ? -1.619 37.844 12.602 1 51.56 83 LEU B CA 1
ATOM 6761 C C . LEU B 1 83 ? -1.783 38.281 14.047 1 51.56 83 LEU B C 1
ATOM 6763 O O . LEU B 1 83 ? -2.402 39.312 14.305 1 51.56 83 LEU B O 1
ATOM 6767 N N . GLY B 1 84 ? -1.209 37.5 14.992 1 49.78 84 GLY B N 1
ATOM 6768 C CA . GLY B 1 84 ? -1.484 37.875 16.375 1 49.78 84 GLY B CA 1
ATOM 6769 C C . GLY B 1 84 ? -0.635 39.031 16.875 1 49.78 84 GLY B C 1
ATOM 6770 O O . GLY B 1 84 ? -1.153 39.969 17.469 1 49.78 84 GLY B O 1
ATOM 6771 N N . ILE B 1 85 ? 0.814 38.938 16.609 1 50 85 ILE B N 1
ATOM 6772 C CA . ILE B 1 85 ? 1.756 39.906 17.141 1 50 85 ILE B CA 1
ATOM 6773 C C . ILE B 1 85 ? 2.033 40.969 16.078 1 50 85 ILE B C 1
ATOM 6775 O O . ILE B 1 85 ? 2.424 42.094 16.406 1 50 85 ILE B O 1
ATOM 6779 N N . GLY B 1 86 ? 1.825 40.625 14.805 1 50.81 86 GLY B N 1
ATOM 6780 C CA . GLY B 1 86 ? 2.422 41.469 13.789 1 50.81 86 GLY B CA 1
ATOM 6781 C C . GLY B 1 86 ? 2.406 42.938 14.164 1 50.81 86 GLY B C 1
ATOM 6782 O O . GLY B 1 86 ? 3.457 43.594 14.227 1 50.81 86 GLY B O 1
ATOM 6783 N N . LYS B 1 87 ? 1.233 43.75 13.898 1 55.28 87 LYS B N 1
ATOM 6784 C CA . LYS B 1 87 ? 1.192 45.188 14.211 1 55.28 87 LYS B CA 1
ATOM 6785 C C . LYS B 1 87 ? 0.575 45.406 15.586 1 55.28 87 LYS B C 1
ATOM 6787 O O . LYS B 1 87 ? -0.548 45.906 15.695 1 55.28 87 LYS B O 1
ATOM 6792 N N . LEU B 1 88 ? 1.273 44.594 16.5 1 58.09 88 LEU B N 1
ATOM 6793 C CA . LEU B 1 88 ? 0.729 44.75 17.844 1 58.09 88 LEU B CA 1
ATOM 6794 C C . LEU B 1 88 ? 1.129 46.094 18.438 1 58.09 88 LEU B C 1
ATOM 6796 O O . LEU B 1 88 ? 2.316 46.438 18.484 1 58.09 88 LEU B O 1
ATOM 6800 N N . THR B 1 89 ? 0.233 46.969 18.344 1 60.62 89 THR B N 1
ATOM 6801 C CA . THR B 1 89 ? 0.458 48.219 19.062 1 60.62 89 THR B CA 1
ATOM 6802 C C . THR B 1 89 ? 0.092 48.062 20.531 1 60.62 89 THR B C 1
ATOM 6804 O O . THR B 1 89 ? -1.02 47.625 20.859 1 60.62 89 THR B O 1
ATOM 6807 N N . SER B 1 90 ? 1.187 47.844 21.344 1 65.06 90 SER B N 1
ATOM 6808 C CA . SER B 1 90 ? 0.955 47.812 22.797 1 65.06 90 SER B CA 1
ATOM 6809 C C . SER B 1 90 ? 1.229 49.156 23.422 1 65.06 90 SER B C 1
ATOM 6811 O O . SER B 1 90 ? 2.164 49.875 23.031 1 65.06 90 SER B O 1
ATOM 6813 N N . ILE B 1 91 ? 0.298 49.688 24.078 1 66.25 91 ILE B N 1
ATOM 6814 C CA . ILE B 1 91 ? 0.488 50.906 24.812 1 66.25 91 ILE B CA 1
ATOM 6815 C C . ILE B 1 91 ? 0.523 50.625 26.312 1 66.25 91 ILE B C 1
ATOM 6817 O O . ILE B 1 91 ? -0.355 49.938 26.844 1 66.25 91 ILE B O 1
ATOM 6821 N N . LEU B 1 92 ? 1.607 50.875 26.906 1 69.88 92 LEU B N 1
ATOM 6822 C CA . LEU B 1 92 ? 1.771 50.719 28.344 1 69.88 92 LEU B CA 1
ATOM 6823 C C . LEU B 1 92 ? 1.849 52.062 29.047 1 69.88 92 LEU B C 1
ATOM 6825 O O . LEU B 1 92 ? 2.381 53.031 28.484 1 69.88 92 LEU B O 1
ATOM 6829 N N . HIS B 1 93 ? 1.18 52.094 30.141 1 66.56 93 HIS B N 1
ATOM 6830 C CA . HIS B 1 93 ? 1.221 53.281 30.953 1 66.56 93 HIS B CA 1
ATOM 6831 C C . HIS B 1 93 ? 2.277 53.188 32.031 1 66.56 93 HIS B C 1
ATOM 6833 O O . HIS B 1 93 ? 2.303 52.219 32.781 1 66.56 93 HIS B O 1
ATOM 6839 N N . TYR B 1 94 ? 3.203 54.094 31.906 1 67.56 94 TYR B N 1
ATOM 6840 C CA . TYR B 1 94 ? 4.23 54.188 32.938 1 67.56 94 TYR B CA 1
ATOM 6841 C C . TYR B 1 94 ? 4.234 55.562 33.594 1 67.56 94 TYR B C 1
ATOM 6843 O O . TYR B 1 94 ? 4.797 56.531 33.031 1 67.56 94 TYR B O 1
ATOM 6851 N N . GLY B 1 95 ? 3.627 55.688 34.75 1 65 95 GLY B N 1
ATOM 6852 C CA . GLY B 1 95 ? 3.533 57 35.406 1 65 95 GLY B CA 1
ATOM 6853 C C . GLY B 1 95 ? 2.811 58.031 34.562 1 65 95 GLY B C 1
ATOM 6854 O O . GLY B 1 95 ? 1.651 57.844 34.219 1 65 95 GLY B O 1
ATOM 6855 N N . GLU B 1 96 ? 3.527 59.094 34.156 1 65.19 96 GLU B N 1
ATOM 6856 C CA . GLU B 1 96 ? 2.979 60.156 33.344 1 65.19 96 GLU B CA 1
ATOM 6857 C C . GLU B 1 96 ? 3.305 59.969 31.875 1 65.19 96 GLU B C 1
ATOM 6859 O O . GLU B 1 96 ? 3 60.812 31.047 1 65.19 96 GLU B O 1
ATOM 6864 N N . LEU B 1 97 ? 3.863 58.75 31.641 1 71.75 97 LEU B N 1
ATOM 6865 C CA . LEU B 1 97 ? 4.289 58.469 30.266 1 71.75 97 LEU B CA 1
ATOM 6866 C C . LEU B 1 97 ? 3.475 57.344 29.656 1 71.75 97 LEU B C 1
ATOM 6868 O O . LEU B 1 97 ? 3.182 56.344 30.312 1 71.75 97 LEU B O 1
ATOM 6872 N N . LEU B 1 98 ? 2.977 57.625 28.438 1 74.75 98 LEU B N 1
ATOM 6873 C CA . LEU B 1 98 ? 2.398 56.562 27.609 1 74.75 98 LEU B CA 1
ATOM 6874 C C . LEU B 1 98 ? 3.432 56 26.641 1 74.75 98 LEU B C 1
ATOM 6876 O O . LEU B 1 98 ? 4.008 56.75 25.844 1 74.75 98 LEU B O 1
ATOM 6880 N N . ILE B 1 99 ? 3.717 54.781 26.859 1 77.44 99 ILE B N 1
ATOM 6881 C CA . ILE B 1 99 ? 4.684 54.094 25.984 1 77.44 99 ILE B CA 1
ATOM 6882 C C . ILE B 1 99 ? 3.951 53.344 24.891 1 77.44 99 ILE B C 1
ATOM 6884 O O . ILE B 1 99 ? 3.162 52.438 25.188 1 77.44 99 ILE B O 1
ATOM 6888 N N . LYS B 1 100 ? 4.047 53.781 23.641 1 75.5 100 LYS B N 1
ATOM 6889 C CA . LYS B 1 100 ? 3.477 53.094 22.484 1 75.5 100 LYS B CA 1
ATOM 6890 C C . LYS B 1 100 ? 4.531 52.25 21.781 1 75.5 100 LYS B C 1
ATOM 6892 O O . LYS B 1 100 ? 5.598 52.75 21.422 1 75.5 100 LYS B O 1
ATOM 6897 N N . GLY B 1 101 ? 4.289 50.938 21.781 1 76 101 GLY B N 1
ATOM 6898 C CA . GLY B 1 101 ? 5.176 50.062 21.062 1 76 101 GLY B CA 1
ATOM 6899 C C . GLY B 1 101 ? 4.516 49.406 19.859 1 76 101 GLY B C 1
ATOM 6900 O O . GLY B 1 101 ? 3.408 48.875 19.969 1 76 101 GLY B O 1
ATOM 6901 N N . GLU B 1 102 ? 5.02 49.562 18.578 1 77.88 102 GLU B N 1
ATOM 6902 C CA . GLU B 1 102 ? 4.621 48.875 17.359 1 77.88 102 GLU B CA 1
ATOM 6903 C C . GLU B 1 102 ? 5.609 47.75 17.016 1 77.88 102 GLU B C 1
ATOM 6905 O O . GLU B 1 102 ? 6.766 48.031 16.688 1 77.88 102 GLU B O 1
ATOM 6910 N N . CYS B 1 103 ? 5.102 46.594 17.219 1 78.62 103 CYS B N 1
ATOM 6911 C CA . CYS B 1 103 ? 5.98 45.438 17.016 1 78.62 103 CYS B CA 1
ATOM 6912 C C . CYS B 1 103 ? 5.789 44.844 15.633 1 78.62 103 CYS B C 1
ATOM 6914 O O . CYS B 1 103 ? 4.66 44.719 15.156 1 78.62 103 CYS B O 1
ATOM 6916 N N . TYR B 1 104 ? 6.906 44.531 14.883 1 78.06 104 TYR B N 1
ATOM 6917 C CA . TYR B 1 104 ? 6.918 43.969 13.547 1 78.06 104 TYR B CA 1
ATOM 6918 C C . TYR B 1 104 ? 7.574 42.562 13.555 1 78.06 104 TYR B C 1
ATOM 6920 O O . TYR B 1 104 ? 8.641 42.406 14.141 1 78.06 104 TYR B O 1
ATOM 6928 N N . THR B 1 105 ? 6.891 41.531 13.031 1 83 105 THR B N 1
ATOM 6929 C CA . THR B 1 105 ? 7.402 40.188 12.961 1 83 105 THR B CA 1
ATOM 6930 C C . THR B 1 105 ? 7.5 39.719 11.516 1 83 105 THR B C 1
ATOM 6932 O O . THR B 1 105 ? 7.586 38.5 11.25 1 83 105 THR B O 1
ATOM 6935 N N . GLY B 1 106 ? 7.488 40.562 10.484 1 79.81 106 GLY B N 1
ATOM 6936 C CA . GLY B 1 106 ? 7.418 40.188 9.07 1 79.81 106 GLY B CA 1
ATOM 6937 C C . GLY B 1 106 ? 8.625 39.406 8.594 1 79.81 106 GLY B C 1
ATOM 6938 O O . GLY B 1 106 ? 8.477 38.406 7.891 1 79.81 106 GLY B O 1
ATOM 6939 N N . LEU B 1 107 ? 9.844 39.812 8.992 1 83.19 107 LEU B N 1
ATOM 6940 C CA . LEU B 1 107 ? 11.07 39.156 8.539 1 83.19 107 LEU B CA 1
ATOM 6941 C C . LEU B 1 107 ? 11.141 37.75 9.055 1 83.19 107 LEU B C 1
ATOM 6943 O O . LEU B 1 107 ? 11.562 36.844 8.328 1 83.19 107 LEU B O 1
ATOM 6947 N N . HIS B 1 108 ? 10.703 37.5 10.281 1 87.31 108 HIS B N 1
ATOM 6948 C CA . HIS B 1 108 ? 10.688 36.188 10.883 1 87.31 108 HIS B CA 1
ATOM 6949 C C . HIS B 1 108 ? 9.766 35.25 10.117 1 87.31 108 HIS B C 1
ATOM 6951 O O . HIS B 1 108 ? 10.164 34.125 9.781 1 87.31 108 HIS B O 1
ATOM 6957 N N . ILE B 1 109 ? 8.594 35.656 9.719 1 86.88 109 ILE B N 1
ATOM 6958 C CA . ILE B 1 109 ? 7.602 34.844 9.031 1 86.88 109 ILE B CA 1
ATOM 6959 C C . ILE B 1 109 ? 8.094 34.531 7.617 1 86.88 109 ILE B C 1
ATOM 6961 O O . ILE B 1 109 ? 7.914 33.406 7.129 1 86.88 109 ILE B O 1
ATOM 6965 N N . ILE B 1 110 ? 8.711 35.5 6.996 1 87.38 110 ILE B N 1
ATOM 6966 C CA . ILE B 1 110 ? 9.211 35.281 5.641 1 87.38 110 ILE B CA 1
ATOM 6967 C C . ILE B 1 110 ? 10.305 34.219 5.637 1 87.38 110 ILE B C 1
ATOM 6969 O O . ILE B 1 110 ? 10.336 33.375 4.762 1 87.38 110 ILE B O 1
ATOM 6973 N N . PHE B 1 111 ? 11.156 34.25 6.605 1 89.5 111 PHE B N 1
ATOM 6974 C CA . PHE B 1 111 ? 12.219 33.25 6.688 1 89.5 111 PHE B CA 1
ATOM 6975 C C . PHE B 1 111 ? 11.648 31.859 6.922 1 89.5 111 PHE B C 1
ATOM 6977 O O . PHE B 1 111 ? 12.102 30.891 6.316 1 89.5 111 PHE B O 1
ATOM 6984 N N . ILE B 1 112 ? 10.633 31.75 7.723 1 89.88 112 ILE B N 1
ATOM 6985 C CA . ILE B 1 112 ? 10.023 30.453 8.016 1 89.88 112 ILE B CA 1
ATOM 6986 C C . ILE B 1 112 ? 9.367 29.891 6.758 1 89.88 112 ILE B C 1
ATOM 6988 O O . ILE B 1 112 ? 9.445 28.688 6.496 1 89.88 112 ILE B O 1
ATOM 6992 N N . LEU B 1 113 ? 8.797 30.734 6.031 1 91.06 113 LEU B N 1
ATOM 6993 C CA . LEU B 1 113 ? 8.117 30.281 4.824 1 91.06 113 LEU B CA 1
ATOM 6994 C C . LEU B 1 113 ? 9.117 29.875 3.75 1 91.06 113 LEU B C 1
ATOM 6996 O O . LEU B 1 113 ? 8.883 28.938 2.988 1 91.06 113 LEU B O 1
ATOM 7000 N N . ILE B 1 114 ? 10.258 30.594 3.672 1 90.44 114 ILE B N 1
ATOM 7001 C CA . ILE B 1 114 ? 11.305 30.219 2.73 1 90.44 114 ILE B CA 1
ATOM 7002 C C . ILE B 1 114 ? 11.883 28.859 3.133 1 90.44 114 ILE B C 1
ATOM 7004 O O . ILE B 1 114 ? 12.094 27.984 2.285 1 90.44 114 ILE B O 1
ATOM 7008 N N . TRP B 1 115 ? 12.055 28.719 4.398 1 90 115 TRP B N 1
ATOM 7009 C CA . TRP B 1 115 ? 12.5 27.438 4.926 1 90 115 TRP B CA 1
ATOM 7010 C C . TRP B 1 115 ? 11.531 26.328 4.543 1 90 115 TRP B C 1
ATOM 7012 O O . TRP B 1 115 ? 11.953 25.219 4.191 1 90 115 TRP B O 1
ATOM 7022 N N . THR B 1 116 ? 10.312 26.547 4.684 1 89.88 116 THR B N 1
ATOM 7023 C CA . THR B 1 116 ? 9.289 25.547 4.359 1 89.88 116 THR B CA 1
ATOM 7024 C C . THR B 1 116 ? 9.312 25.219 2.869 1 89.88 116 THR B C 1
ATOM 7026 O O . THR B 1 116 ? 9.164 24.047 2.488 1 89.88 116 THR B O 1
ATOM 7029 N N . GLY B 1 117 ? 9.555 26.266 2.084 1 91.12 117 GLY B N 1
ATOM 7030 C CA . GLY B 1 117 ? 9.68 26.031 0.654 1 91.12 117 GLY B CA 1
ATOM 7031 C C . GLY B 1 117 ? 10.844 25.125 0.3 1 91.12 117 GLY B C 1
ATOM 7032 O O . GLY B 1 117 ? 10.711 24.234 -0.538 1 91.12 117 GLY B O 1
ATOM 7033 N N . PHE B 1 118 ? 11.961 25.312 0.944 1 91.94 118 PHE B N 1
ATOM 7034 C CA . PHE B 1 118 ? 13.141 24.5 0.686 1 91.94 118 PHE B CA 1
ATOM 7035 C C . PHE B 1 118 ? 12.906 23.062 1.108 1 91.94 118 PHE B C 1
ATOM 7037 O O . PHE B 1 118 ? 13.336 22.125 0.42 1 91.94 118 PHE B O 1
ATOM 7044 N N . VAL B 1 119 ? 12.227 22.828 2.18 1 89.81 119 VAL B N 1
ATOM 7045 C CA . VAL B 1 119 ? 11.93 21.484 2.654 1 89.81 119 VAL B CA 1
ATOM 7046 C C . VAL B 1 119 ? 11.055 20.75 1.633 1 89.81 119 VAL B C 1
ATOM 7048 O O . VAL B 1 119 ? 11.281 19.578 1.343 1 89.81 119 VAL B O 1
ATOM 7051 N N . LEU B 1 120 ? 10.117 21.484 1.091 1 90.81 120 LEU B N 1
ATOM 7052 C CA . LEU B 1 120 ? 9.219 20.875 0.119 1 90.81 120 LEU B CA 1
ATOM 7053 C C . LEU B 1 120 ? 9.953 20.547 -1.178 1 90.81 120 LEU B C 1
ATOM 7055 O O . LEU B 1 120 ? 9.68 19.531 -1.819 1 90.81 120 LEU B O 1
ATOM 7059 N N . ILE B 1 121 ? 10.93 21.391 -1.527 1 91.5 121 ILE B N 1
ATOM 7060 C CA . ILE B 1 121 ? 11.719 21.141 -2.73 1 91.5 121 ILE B CA 1
ATOM 7061 C C . ILE B 1 121 ? 12.539 19.875 -2.557 1 91.5 121 ILE B C 1
ATOM 7063 O O . ILE B 1 121 ? 12.594 19.031 -3.459 1 91.5 121 ILE B O 1
ATOM 7067 N N . ILE B 1 122 ? 13.117 19.734 -1.398 1 88.69 122 ILE B N 1
ATOM 7068 C CA . ILE B 1 122 ? 13.898 18.531 -1.113 1 88.69 122 ILE B CA 1
ATOM 7069 C C . ILE B 1 122 ? 12.992 17.312 -1.12 1 88.69 122 ILE B C 1
ATOM 7071 O O . ILE B 1 122 ? 13.359 16.25 -1.638 1 88.69 122 ILE B O 1
ATOM 7075 N N . GLY B 1 123 ? 11.805 17.469 -0.525 1 84.81 123 GLY B N 1
ATOM 7076 C CA . GLY B 1 123 ? 10.844 16.375 -0.518 1 84.81 123 GLY B CA 1
ATOM 7077 C C . GLY B 1 123 ? 10.43 15.938 -1.909 1 84.81 123 GLY B C 1
ATOM 7078 O O . GLY B 1 123 ? 10.328 14.734 -2.18 1 84.81 123 GLY B O 1
ATOM 7079 N N . ILE B 1 124 ? 10.242 16.844 -2.811 1 88.38 124 ILE B N 1
ATOM 7080 C CA . ILE B 1 124 ? 9.828 16.547 -4.176 1 88.38 124 ILE B CA 1
ATOM 7081 C C . ILE B 1 124 ? 10.953 15.82 -4.914 1 88.38 124 ILE B C 1
ATOM 7083 O O . ILE B 1 124 ? 10.711 14.875 -5.66 1 88.38 124 ILE B O 1
ATOM 7087 N N . ASN B 1 125 ? 12.195 16.188 -4.617 1 86.56 125 ASN B N 1
ATOM 7088 C CA . ASN B 1 125 ? 13.336 15.594 -5.297 1 86.56 125 ASN B CA 1
ATOM 7089 C C . ASN B 1 125 ? 13.57 14.148 -4.852 1 86.56 125 ASN B C 1
ATOM 7091 O O . ASN B 1 125 ? 14.008 13.312 -5.645 1 86.56 125 ASN B O 1
ATOM 7095 N N . THR B 1 126 ? 13.211 13.805 -3.697 1 81.38 126 THR B N 1
ATOM 7096 C CA . THR B 1 126 ? 13.578 12.508 -3.143 1 81.38 126 THR B CA 1
ATOM 7097 C C . THR B 1 126 ? 12.43 11.516 -3.279 1 81.38 126 THR B C 1
ATOM 7099 O O . THR B 1 126 ? 12.602 10.32 -3.031 1 81.38 126 THR B O 1
ATOM 7102 N N . THR B 1 127 ? 11.273 11.891 -3.734 1 82.56 127 THR B N 1
ATOM 7103 C CA . THR B 1 127 ? 10.141 10.977 -3.859 1 82.56 127 THR B CA 1
ATOM 7104 C C . THR B 1 127 ? 10.273 10.125 -5.117 1 82.56 127 THR B C 1
ATOM 7106 O O . THR B 1 127 ? 10.641 10.625 -6.18 1 82.56 127 THR B O 1
ATOM 7109 N N . ALA B 1 128 ? 10.102 8.859 -4.906 1 81.5 128 ALA B N 1
ATOM 7110 C CA . ALA B 1 128 ? 10.18 7.914 -6.02 1 81.5 128 ALA B CA 1
ATOM 7111 C C . ALA B 1 128 ? 8.906 7.945 -6.855 1 81.5 128 ALA B C 1
ATOM 7113 O O . ALA B 1 128 ? 7.809 8.133 -6.32 1 81.5 128 ALA B O 1
ATOM 7114 N N . LEU B 1 129 ? 9.062 7.887 -8.188 1 87.75 129 LEU B N 1
ATOM 7115 C CA . LEU B 1 129 ? 7.969 7.77 -9.141 1 87.75 129 LEU B CA 1
ATOM 7116 C C . LEU B 1 129 ? 8.117 6.508 -9.992 1 87.75 129 LEU B C 1
ATOM 7118 O O . LEU B 1 129 ? 9.188 6.25 -10.547 1 87.75 129 LEU B O 1
ATOM 7122 N N . VAL B 1 130 ? 7.152 5.719 -9.938 1 88.75 130 VAL B N 1
ATOM 7123 C CA . VAL B 1 130 ? 7.211 4.477 -10.703 1 88.75 130 VAL B CA 1
ATOM 7124 C C . VAL B 1 130 ? 5.973 4.359 -11.594 1 88.75 130 VAL B C 1
ATOM 7126 O O . VAL B 1 130 ? 4.848 4.551 -11.133 1 88.75 130 VAL B O 1
ATOM 7129 N N . ALA B 1 131 ? 6.156 4.219 -12.82 1 88.88 131 ALA B N 1
ATOM 7130 C CA . ALA B 1 131 ? 5.086 3.887 -13.758 1 88.88 131 ALA B CA 1
ATOM 7131 C C . ALA B 1 131 ? 5.117 2.404 -14.117 1 88.88 131 ALA B C 1
ATOM 7133 O O . ALA B 1 131 ? 5.938 1.978 -14.938 1 88.88 131 ALA B O 1
ATOM 7134 N N . ALA B 1 132 ? 4.359 1.664 -13.414 1 86.31 132 ALA B N 1
ATOM 7135 C CA . ALA B 1 132 ? 4.344 0.224 -13.656 1 86.31 132 ALA B CA 1
ATOM 7136 C C . ALA B 1 132 ? 3.031 -0.209 -14.297 1 86.31 132 ALA B C 1
ATOM 7138 O O . ALA B 1 132 ? 2.061 0.552 -14.32 1 86.31 132 ALA B O 1
ATOM 7139 N N . ASP B 1 133 ? 3.123 -1.291 -14.891 1 84.75 133 ASP B N 1
ATOM 7140 C CA . ASP B 1 133 ? 1.932 -1.896 -15.477 1 84.75 133 ASP B CA 1
ATOM 7141 C C . ASP B 1 133 ? 0.906 -2.246 -14.406 1 84.75 133 ASP B C 1
ATOM 7143 O O . ASP B 1 133 ? 1.265 -2.475 -13.25 1 84.75 133 ASP B O 1
ATOM 7147 N N . ALA B 1 134 ? -0.299 -2.252 -14.766 1 74.88 134 ALA B N 1
ATOM 7148 C CA . ALA B 1 134 ? -1.387 -2.525 -13.836 1 74.88 134 ALA B CA 1
ATOM 7149 C C . ALA B 1 134 ? -1.237 -3.91 -13.211 1 74.88 134 ALA B C 1
ATOM 7151 O O . ALA B 1 134 ? -1.594 -4.113 -12.047 1 74.88 134 ALA B O 1
ATOM 7152 N N . ARG B 1 135 ? -0.596 -4.801 -13.883 1 76.69 135 ARG B N 1
ATOM 7153 C CA . ARG B 1 135 ? -0.447 -6.172 -13.398 1 76.69 135 ARG B CA 1
ATOM 7154 C C . ARG B 1 135 ? 0.672 -6.273 -12.367 1 76.69 135 ARG B C 1
ATOM 7156 O O . ARG B 1 135 ? 0.685 -7.191 -11.547 1 76.69 135 ARG B O 1
ATOM 7163 N N . GLU B 1 136 ? 1.594 -5.355 -12.523 1 82.44 136 GLU B N 1
ATOM 7164 C CA . GLU B 1 136 ? 2.686 -5.336 -11.555 1 82.44 136 GLU B CA 1
ATOM 7165 C C . GLU B 1 136 ? 2.213 -4.82 -10.203 1 82.44 136 GLU B C 1
ATOM 7167 O O . GLU B 1 136 ? 2.689 -5.273 -9.156 1 82.44 136 GLU B O 1
ATOM 7172 N N . GLY B 1 137 ? 1.203 -3.969 -10.227 1 69.75 137 GLY B N 1
ATOM 7173 C CA . GLY B 1 137 ? 0.606 -3.422 -9.023 1 69.75 137 GLY B CA 1
ATOM 7174 C C . GLY B 1 137 ? 1.556 -2.541 -8.234 1 69.75 137 GLY B C 1
ATOM 7175 O O . GLY B 1 137 ? 1.419 -2.408 -7.012 1 69.75 137 GLY B O 1
ATOM 7176 N N . ARG B 1 138 ? 2.588 -1.946 -8.867 1 73.31 138 ARG B N 1
ATOM 7177 C CA . ARG B 1 138 ? 3.594 -1.197 -8.125 1 73.31 138 ARG B CA 1
ATOM 7178 C C . ARG B 1 138 ? 3.721 0.228 -8.648 1 73.31 138 ARG B C 1
ATOM 7180 O O . ARG B 1 138 ? 4.805 0.812 -8.625 1 73.31 138 ARG B O 1
ATOM 7187 N N . SER B 1 139 ? 2.678 0.756 -9.172 1 77.88 139 SER B N 1
ATOM 7188 C CA . SER B 1 139 ? 2.75 2.133 -9.648 1 77.88 139 SER B CA 1
ATOM 7189 C C . SER B 1 139 ? 2.723 3.123 -8.484 1 77.88 139 SER B C 1
ATOM 7191 O O . SER B 1 139 ? 1.979 2.936 -7.523 1 77.88 139 SER B O 1
ATOM 7193 N N . ILE B 1 140 ? 3.684 3.947 -8.531 1 79.69 140 ILE B N 1
ATOM 7194 C CA . ILE B 1 140 ? 3.727 5.016 -7.535 1 79.69 140 ILE B CA 1
ATOM 7195 C C . ILE B 1 140 ? 3.459 6.359 -8.211 1 79.69 140 ILE B C 1
ATOM 7197 O O . ILE B 1 140 ? 4.258 6.816 -9.031 1 79.69 140 ILE B O 1
ATOM 7201 N N . HIS B 1 141 ? 2.307 6.906 -7.969 1 83.5 141 HIS B N 1
ATOM 7202 C CA . HIS B 1 141 ? 1.931 8.203 -8.508 1 83.5 141 HIS B CA 1
ATOM 7203 C C . HIS B 1 141 ? 2.629 9.336 -7.762 1 83.5 141 HIS B C 1
ATOM 7205 O O . HIS B 1 141 ? 3.152 9.133 -6.664 1 83.5 141 HIS B O 1
ATOM 7211 N N . PRO B 1 142 ? 2.645 10.398 -8.492 1 83.56 142 PRO B N 1
ATOM 7212 C CA . PRO B 1 142 ? 3.215 11.539 -7.766 1 83.56 142 PRO B CA 1
ATOM 7213 C C . PRO B 1 142 ? 2.502 11.805 -6.441 1 83.56 142 PRO B C 1
ATOM 7215 O O . PRO B 1 142 ? 1.283 11.648 -6.348 1 83.56 142 PRO B O 1
ATOM 7218 N 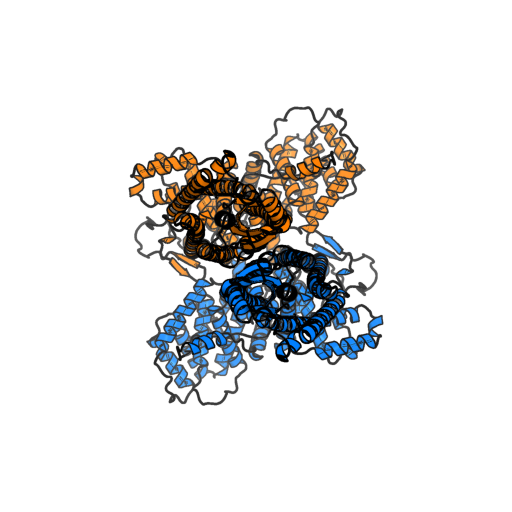N . ASN B 1 143 ? 3.252 11.977 -5.461 1 81.38 143 ASN B N 1
ATOM 7219 C CA . ASN B 1 143 ? 2.756 12.133 -4.098 1 81.38 143 ASN B CA 1
ATOM 7220 C C . ASN B 1 143 ? 1.788 13.312 -3.99 1 81.38 143 ASN B C 1
ATOM 7222 O O . ASN B 1 143 ? 2.205 14.469 -4.016 1 81.38 143 ASN B O 1
ATOM 7226 N N . MET B 1 144 ? 0.578 13.133 -3.928 1 87.12 144 MET B N 1
ATOM 7227 C CA . MET B 1 144 ? -0.464 14.148 -3.807 1 87.12 144 MET B CA 1
ATOM 7228 C C . MET B 1 144 ? -0.366 14.875 -2.469 1 87.12 144 MET B C 1
ATOM 7230 O O . MET B 1 144 ? -0.844 16 -2.332 1 87.12 144 MET B O 1
ATOM 7234 N N . THR B 1 145 ? 0.303 14.195 -1.534 1 87.69 145 THR B N 1
ATOM 7235 C CA . THR B 1 145 ? 0.5 14.836 -0.237 1 87.69 145 THR B CA 1
ATOM 7236 C C . THR B 1 145 ? 1.369 16.078 -0.373 1 87.69 145 THR B C 1
ATOM 7238 O O . THR B 1 145 ? 1.077 17.109 0.228 1 87.69 145 THR B O 1
ATOM 7241 N N . LEU B 1 146 ? 2.346 15.984 -1.232 1 89.25 146 LEU B N 1
ATOM 7242 C CA . LEU B 1 146 ? 3.242 17.109 -1.432 1 89.25 146 LEU B CA 1
ATOM 7243 C C . LEU B 1 146 ? 2.539 18.234 -2.186 1 89.25 146 LEU B C 1
ATOM 7245 O O . LEU B 1 146 ? 2.803 19.422 -1.939 1 89.25 146 LEU B O 1
ATOM 7249 N N . LEU B 1 147 ? 1.622 17.875 -3.062 1 91.44 147 LEU B N 1
ATOM 7250 C CA . LEU B 1 147 ? 0.851 18.875 -3.779 1 91.44 147 LEU B CA 1
ATOM 7251 C C . LEU B 1 147 ? -0.056 19.641 -2.826 1 91.44 147 LEU B C 1
ATOM 7253 O O . LEU B 1 147 ? -0.134 20.875 -2.893 1 91.44 147 LEU B O 1
ATOM 7257 N N . ILE B 1 148 ? -0.618 18.953 -1.928 1 92.25 148 ILE B N 1
ATOM 7258 C CA . ILE B 1 148 ? -1.528 19.578 -0.978 1 92.25 148 ILE B CA 1
ATOM 7259 C C . ILE B 1 148 ? -0.738 20.453 0 1 92.25 148 ILE B C 1
ATOM 7261 O O . ILE B 1 148 ? -1.161 21.547 0.341 1 92.25 148 ILE B O 1
ATOM 7265 N N . GLN B 1 149 ? 0.368 19.969 0.42 1 91.75 149 GLN B N 1
ATOM 7266 C CA . GLN B 1 149 ? 1.228 20.75 1.298 1 91.75 149 GLN B CA 1
ATOM 7267 C C . GLN B 1 149 ? 1.738 22 0.59 1 91.75 149 GLN B C 1
ATOM 7269 O O . GLN B 1 149 ? 1.835 23.078 1.199 1 91.75 149 GLN B O 1
ATOM 7274 N N . ALA B 1 150 ? 2.029 21.859 -0.692 1 92.75 150 ALA B N 1
ATOM 7275 C CA . ALA B 1 150 ? 2.484 23 -1.483 1 92.75 150 ALA B CA 1
ATOM 7276 C C . ALA B 1 150 ? 1.378 24.031 -1.63 1 92.75 150 ALA B C 1
ATOM 7278 O O . ALA B 1 150 ? 1.637 25.234 -1.559 1 92.75 150 ALA B O 1
ATOM 7279 N N . LEU B 1 151 ? 0.147 23.578 -1.768 1 93.19 151 LEU B N 1
ATOM 7280 C CA . LEU B 1 151 ? -0.978 24.484 -1.912 1 93.19 151 LEU B CA 1
ATOM 7281 C C . LEU B 1 151 ? -1.199 25.281 -0.63 1 93.19 151 LEU B C 1
ATOM 7283 O O . LEU B 1 151 ? -1.445 26.484 -0.678 1 93.19 151 LEU B O 1
ATOM 7287 N N . TRP B 1 152 ? -1.062 24.609 0.475 1 93.56 152 TRP B N 1
ATOM 7288 C CA . TRP B 1 152 ? -1.225 25.297 1.75 1 93.56 152 TRP B CA 1
ATOM 7289 C C . TRP B 1 152 ? -0.084 26.281 1.985 1 93.56 152 TRP B C 1
ATOM 7291 O O . TRP B 1 152 ? -0.311 27.406 2.432 1 93.56 152 TRP B O 1
ATOM 7301 N N . THR B 1 153 ? 1.104 25.891 1.643 1 91.69 153 THR B N 1
ATOM 7302 C CA . THR B 1 153 ? 2.254 26.781 1.795 1 91.69 153 THR B CA 1
ATOM 7303 C C . THR B 1 153 ? 2.139 27.984 0.865 1 91.69 153 THR B C 1
ATOM 7305 O O . THR B 1 153 ? 2.5 29.109 1.239 1 91.69 153 THR B O 1
ATOM 7308 N N . CYS B 1 154 ? 1.612 27.734 -0.299 1 91.5 154 CYS B N 1
ATOM 7309 C CA . CYS B 1 154 ? 1.373 28.828 -1.242 1 91.5 154 CYS B CA 1
ATOM 7310 C C . CYS B 1 154 ? 0.339 29.812 -0.696 1 91.5 154 CYS B C 1
ATOM 7312 O O . CYS B 1 154 ? 0.511 31.016 -0.801 1 91.5 154 CYS B O 1
ATOM 7314 N N . TYR B 1 155 ? -0.644 29.297 -0.076 1 91.06 155 TYR B N 1
ATOM 7315 C CA . TYR B 1 155 ? -1.657 30.141 0.528 1 91.06 155 TYR B CA 1
ATOM 7316 C C . TYR B 1 155 ? -1.056 31.016 1.633 1 91.06 155 TYR B C 1
ATOM 7318 O O . TYR B 1 155 ? -1.293 32.219 1.684 1 91.06 155 TYR B O 1
ATOM 7326 N N . LEU B 1 156 ? -0.261 30.359 2.5 1 89.56 156 LEU B N 1
ATOM 7327 C CA . LEU B 1 156 ? 0.377 31.109 3.578 1 89.56 156 LEU B CA 1
ATOM 7328 C C . LEU B 1 156 ? 1.333 32.156 3.021 1 89.56 156 LEU B C 1
ATOM 7330 O O . LEU B 1 156 ? 1.401 33.281 3.535 1 89.56 156 LEU B O 1
ATOM 7334 N N . GLY B 1 157 ? 2.027 31.828 1.908 1 86.44 157 GLY B N 1
ATOM 7335 C CA . GLY B 1 157 ? 2.961 32.75 1.291 1 86.44 157 GLY B CA 1
ATOM 7336 C C . GLY B 1 157 ? 2.281 33.938 0.651 1 86.44 157 GLY B C 1
ATOM 7337 O O . GLY B 1 157 ? 2.695 35.094 0.858 1 86.44 157 GLY B O 1
ATOM 7338 N N . ILE B 1 158 ? 1.205 33.719 -0.043 1 86.06 158 ILE B N 1
ATOM 7339 C CA . ILE B 1 158 ? 0.483 34.781 -0.724 1 86.06 158 ILE B CA 1
ATOM 7340 C C . ILE B 1 158 ? -0.169 35.688 0.306 1 86.06 158 ILE B C 1
ATOM 7342 O O . ILE B 1 158 ? -0.131 36.938 0.166 1 86.06 158 ILE B O 1
ATOM 7346 N N . TYR B 1 159 ? -0.633 35.094 1.315 1 84.25 159 TYR B N 1
ATOM 7347 C CA . TYR B 1 159 ? -1.277 35.906 2.35 1 84.25 159 TYR B CA 1
ATOM 7348 C C . TYR B 1 159 ? -0.256 36.75 3.096 1 84.25 159 TYR B C 1
ATOM 7350 O O . TYR B 1 159 ? -0.51 37.938 3.389 1 84.25 159 TYR B O 1
ATOM 7358 N N . THR B 1 160 ? 0.818 36.219 3.406 1 82.06 160 THR B N 1
ATOM 7359 C CA . THR B 1 160 ? 1.864 36.969 4.098 1 82.06 160 THR B CA 1
ATOM 7360 C C . THR B 1 160 ? 2.414 38.094 3.209 1 82.06 160 THR B C 1
ATOM 7362 O O . THR B 1 160 ? 2.711 39.188 3.689 1 82.06 160 THR B O 1
ATOM 7365 N N . SER B 1 161 ? 2.512 37.875 1.928 1 82.69 161 SER B N 1
ATOM 7366 C CA . SER B 1 161 ? 3 38.875 0.998 1 82.69 161 SER B CA 1
ATOM 7367 C C . SER B 1 161 ? 2.039 40.062 0.911 1 82.69 161 SER B C 1
ATOM 7369 O O . SER B 1 161 ? 2.469 41.219 0.815 1 82.69 161 SER B O 1
ATOM 7371 N N . LYS B 1 162 ? 0.793 39.781 1.057 1 78.75 162 LYS B N 1
ATOM 7372 C CA . LYS B 1 162 ? -0.209 40.844 0.989 1 78.75 162 LYS B CA 1
ATOM 7373 C C . LYS B 1 162 ? -0.268 41.625 2.297 1 78.75 162 LYS B C 1
ATOM 7375 O O . LYS B 1 162 ? -0.489 42.844 2.289 1 78.75 162 LYS B O 1
ATOM 7380 N N . MET B 1 163 ? 0.036 40.938 3.387 1 74.94 163 MET B N 1
ATOM 7381 C CA . MET B 1 163 ? -0.064 41.562 4.703 1 74.94 163 MET B CA 1
ATOM 7382 C C . MET B 1 163 ? 1.116 42.5 4.953 1 74.94 163 MET B C 1
ATOM 7384 O O . MET B 1 163 ? 0.946 43.594 5.508 1 74.94 163 MET B O 1
ATOM 7388 N N . PHE B 1 164 ? 2.361 42.062 4.656 1 71.62 164 PHE B N 1
ATOM 7389 C CA . PHE B 1 164 ? 3.531 42.875 5.023 1 71.62 164 PHE B CA 1
ATOM 7390 C C . PHE B 1 164 ? 4.039 43.656 3.83 1 71.62 164 PHE B C 1
ATOM 7392 O O . PHE B 1 164 ? 5.055 44.344 3.928 1 71.62 164 PHE B O 1
ATOM 7399 N N . VAL B 1 165 ? 3.199 44.062 2.963 1 63.19 165 VAL B N 1
ATOM 7400 C CA . VAL B 1 165 ? 3.576 44.844 1.788 1 63.19 165 VAL B CA 1
ATOM 7401 C C . VAL B 1 165 ? 5.082 44.75 1.561 1 63.19 165 VAL B C 1
ATOM 7403 O O . VAL B 1 165 ? 5.844 45.594 2.018 1 63.19 165 VAL B O 1
ATOM 7406 N N . LEU B 1 166 ? 5.688 43.656 1.3 1 63.78 166 LEU B N 1
ATOM 7407 C CA . LEU B 1 166 ? 7.109 43.406 1.086 1 63.78 166 LEU B CA 1
ATOM 7408 C C . LEU B 1 166 ? 7.598 44.125 -0.176 1 63.78 166 LEU B C 1
ATOM 7410 O O . LEU B 1 166 ? 6.832 44.281 -1.127 1 63.78 166 LEU B O 1
ATOM 7414 N N . LYS B 1 167 ? 8.758 44.719 -0.004 1 67.12 167 LYS B N 1
ATOM 7415 C CA . LYS B 1 167 ? 9.398 45.25 -1.2 1 67.12 167 LYS B CA 1
ATOM 7416 C C . LYS B 1 167 ? 9.477 44.188 -2.301 1 67.12 167 LYS B C 1
ATOM 7418 O O . LYS B 1 167 ? 9.352 43 -2.029 1 67.12 167 LYS B O 1
ATOM 7423 N N . SER B 1 168 ? 9.508 44.594 -3.457 1 67.06 168 SER B N 1
ATOM 7424 C CA . SER B 1 168 ? 9.453 43.781 -4.664 1 67.06 168 SER B CA 1
ATOM 7425 C C . SER B 1 168 ? 10.43 42.625 -4.582 1 67.06 168 SER B C 1
ATOM 7427 O O . SER B 1 168 ? 10.086 41.5 -4.938 1 67.06 168 SER B O 1
ATOM 7429 N N . PHE B 1 169 ? 11.562 42.844 -3.994 1 73.5 169 PHE B N 1
ATOM 7430 C CA . PHE B 1 169 ? 12.586 41.812 -3.971 1 73.5 169 PHE B CA 1
ATOM 7431 C C . PHE B 1 169 ? 12.25 40.75 -2.949 1 73.5 169 PHE B C 1
ATOM 7433 O O . PHE B 1 169 ? 12.477 39.562 -3.191 1 73.5 169 PHE B O 1
ATOM 7440 N N . GLY B 1 170 ? 11.625 41.094 -1.826 1 75.62 170 GLY B N 1
ATOM 7441 C CA . GLY B 1 170 ? 11.18 40.125 -0.831 1 75.62 170 GLY B CA 1
ATOM 7442 C C . GLY B 1 170 ? 10.062 39.219 -1.331 1 75.62 170 GLY B C 1
ATOM 7443 O O . GLY B 1 170 ? 10.055 38.031 -1.042 1 75.62 170 GLY B O 1
ATOM 7444 N N . ASN B 1 171 ? 9.336 39.812 -2.213 1 80.94 171 ASN B N 1
ATOM 7445 C CA . ASN B 1 171 ? 8.258 39.031 -2.814 1 80.94 171 ASN B CA 1
ATOM 7446 C C . ASN B 1 171 ? 8.789 38 -3.814 1 80.94 171 ASN B C 1
ATOM 7448 O O . ASN B 1 171 ? 8.281 36.875 -3.895 1 80.94 171 ASN B O 1
ATOM 7452 N N . LEU B 1 172 ? 9.805 38.406 -4.449 1 80.19 172 LEU B N 1
ATOM 7453 C CA . LEU B 1 172 ? 10.391 37.531 -5.438 1 80.19 172 LEU B CA 1
ATOM 7454 C C . LEU B 1 172 ? 11.047 36.312 -4.762 1 80.19 172 LEU B C 1
ATOM 7456 O O . LEU B 1 172 ? 10.961 35.188 -5.262 1 80.19 172 LEU B O 1
ATOM 7460 N N . LEU B 1 173 ? 11.586 36.562 -3.627 1 84.31 173 LEU B N 1
ATOM 7461 C CA . LEU B 1 173 ? 12.25 35.469 -2.91 1 84.31 173 LEU B CA 1
ATOM 7462 C C . LEU B 1 173 ? 11.227 34.469 -2.373 1 84.31 173 LEU B C 1
ATOM 7464 O O . LEU B 1 173 ? 11.422 33.25 -2.482 1 84.31 173 LEU B O 1
ATOM 7468 N N . LEU B 1 174 ? 10.18 34.969 -1.877 1 86.12 174 LEU B N 1
ATOM 7469 C CA . LEU B 1 174 ? 9.148 34.125 -1.312 1 86.12 174 LEU B CA 1
ATOM 7470 C C . LEU B 1 174 ? 8.367 33.406 -2.414 1 86.12 174 LEU B C 1
ATOM 7472 O O . LEU B 1 174 ? 8.18 32.188 -2.363 1 86.12 174 LEU B O 1
ATOM 7476 N N . LEU B 1 175 ? 8.039 34.125 -3.438 1 85.38 175 LEU B N 1
ATOM 7477 C CA . LEU B 1 175 ? 7.23 33.562 -4.516 1 85.38 175 LEU B CA 1
ATOM 7478 C C . LEU B 1 175 ? 8.078 32.688 -5.438 1 85.38 175 LEU B C 1
ATOM 7480 O O . LEU B 1 175 ? 7.562 31.797 -6.105 1 85.38 175 LEU B O 1
ATOM 7484 N N . GLY B 1 176 ? 9.398 32.969 -5.441 1 86.75 176 GLY B N 1
ATOM 7485 C CA . GLY B 1 176 ? 10.289 32.094 -6.191 1 86.75 176 GLY B CA 1
ATOM 7486 C C . GLY B 1 176 ? 10.328 30.672 -5.664 1 86.75 176 GLY B C 1
ATOM 7487 O O . GLY B 1 176 ? 10.273 29.719 -6.441 1 86.75 176 GLY B O 1
ATOM 7488 N N . ALA B 1 177 ? 10.352 30.531 -4.359 1 88 177 ALA B N 1
ATOM 7489 C CA . ALA B 1 177 ? 10.359 29.203 -3.762 1 88 177 ALA B CA 1
ATOM 7490 C C . ALA B 1 177 ? 9.086 28.438 -4.102 1 88 177 ALA B C 1
ATOM 7492 O O . ALA B 1 177 ? 9.133 27.25 -4.453 1 88 177 ALA B O 1
ATOM 7493 N N . VAL B 1 178 ? 7.957 29.141 -4.082 1 87.31 178 VAL B N 1
ATOM 7494 C CA . VAL B 1 178 ? 6.668 28.531 -4.391 1 87.31 178 VAL B CA 1
ATOM 7495 C C . VAL B 1 178 ? 6.609 28.172 -5.871 1 87.31 178 VAL B C 1
ATOM 7497 O O . VAL B 1 178 ? 6.102 27.109 -6.238 1 87.31 178 VAL B O 1
ATOM 7500 N N . GLY B 1 179 ? 7.133 29.031 -6.637 1 89.69 179 GLY B N 1
ATOM 7501 C CA . GLY B 1 179 ? 7.168 28.766 -8.062 1 89.69 179 GLY B CA 1
ATOM 7502 C C . GLY B 1 179 ? 7.961 27.516 -8.414 1 89.69 179 GLY B C 1
ATOM 7503 O O . GLY B 1 179 ? 7.516 26.703 -9.227 1 89.69 179 GLY B O 1
ATOM 7504 N N . PHE B 1 180 ? 9.062 27.328 -7.793 1 92.19 180 PHE B N 1
ATOM 7505 C CA . PHE B 1 180 ? 9.898 26.172 -8.07 1 92.19 180 PHE B CA 1
ATOM 7506 C C . PHE B 1 180 ? 9.211 24.891 -7.617 1 92.19 180 PHE B C 1
ATOM 7508 O O . PHE B 1 180 ? 9.367 23.844 -8.25 1 92.19 180 PHE B O 1
ATOM 7515 N N . ILE B 1 181 ? 8.5 24.969 -6.551 1 92.88 181 ILE B N 1
ATOM 7516 C CA . ILE B 1 181 ? 7.773 23.797 -6.066 1 92.88 181 ILE B CA 1
ATOM 7517 C C . ILE B 1 181 ? 6.777 23.328 -7.125 1 92.88 181 ILE B C 1
ATOM 7519 O O . ILE B 1 181 ? 6.742 22.156 -7.477 1 92.88 181 ILE B O 1
ATOM 7523 N N . PHE B 1 182 ? 6.098 24.266 -7.727 1 93.56 182 PHE B N 1
ATOM 7524 C CA . PHE B 1 182 ? 5.055 23.906 -8.68 1 93.56 182 PHE B CA 1
ATOM 7525 C C . PHE B 1 182 ? 5.664 23.469 -10.008 1 93.56 182 PHE B C 1
ATOM 7527 O O . PHE B 1 182 ? 5.152 22.562 -10.656 1 93.56 182 PHE B O 1
ATOM 7534 N N . VAL B 1 183 ? 6.75 24.078 -10.336 1 94.69 183 VAL B N 1
ATOM 7535 C CA . VAL B 1 183 ? 7.402 23.703 -11.586 1 94.69 183 VAL B CA 1
ATOM 7536 C C . VAL B 1 183 ? 7.93 22.266 -11.492 1 94.69 183 VAL B C 1
ATOM 7538 O O . VAL B 1 183 ? 7.734 21.469 -12.406 1 94.69 183 VAL B O 1
ATOM 7541 N N . LYS B 1 184 ? 8.508 21.969 -10.422 1 93 184 LYS B N 1
ATOM 7542 C CA . LYS B 1 184 ? 9.062 20.625 -10.25 1 93 184 LYS B CA 1
ATOM 7543 C C . LYS B 1 184 ? 7.953 19.578 -10.125 1 93 184 LYS B C 1
ATOM 7545 O O . LYS B 1 184 ? 8.062 18.484 -10.664 1 93 184 LYS B O 1
ATOM 7550 N N . LEU B 1 185 ? 6.883 19.938 -9.453 1 93.44 185 LEU B N 1
ATOM 7551 C CA . LEU B 1 185 ? 5.758 19.016 -9.312 1 93.44 185 LEU B CA 1
ATOM 7552 C C . LEU B 1 185 ? 5.09 18.766 -10.664 1 93.44 185 LEU B C 1
ATOM 7554 O O . LEU B 1 185 ? 4.742 17.625 -10.992 1 93.44 185 LEU B O 1
ATOM 7558 N N . LEU B 1 186 ? 4.988 19.828 -11.453 1 93.31 186 LEU B N 1
ATOM 7559 C CA . LEU B 1 186 ? 4.355 19.703 -12.758 1 93.31 186 LEU B CA 1
ATOM 7560 C C . LEU B 1 186 ? 5.223 18.891 -13.711 1 93.31 186 LEU B C 1
ATOM 7562 O O . LEU B 1 186 ? 4.707 18.078 -14.484 1 93.31 186 LEU B O 1
ATOM 7566 N N . LEU B 1 187 ? 6.453 19.062 -13.578 1 93.12 187 LEU B N 1
ATOM 7567 C CA . LEU B 1 187 ? 7.359 18.297 -14.43 1 93.12 187 LEU B CA 1
ATOM 7568 C C . LEU B 1 187 ? 7.32 16.812 -14.086 1 93.12 187 LEU B C 1
ATOM 7570 O O . LEU B 1 187 ? 7.262 15.969 -14.977 1 93.12 187 LEU B O 1
ATOM 7574 N N . LYS B 1 188 ? 7.348 16.531 -12.852 1 91.5 188 LYS B N 1
ATOM 7575 C CA . LYS B 1 188 ? 7.301 15.133 -12.414 1 91.5 188 LYS B CA 1
ATOM 7576 C C . LYS B 1 188 ? 5.965 14.492 -12.773 1 91.5 188 LYS B C 1
ATOM 7578 O O . LYS B 1 188 ? 5.918 13.328 -13.172 1 91.5 188 LYS B O 1
ATOM 7583 N N . TYR B 1 189 ? 4.93 15.273 -12.656 1 92.12 189 TYR B N 1
ATOM 7584 C CA . TYR B 1 189 ? 3.613 14.766 -13.023 1 92.12 189 TYR B CA 1
ATOM 7585 C C . TYR B 1 189 ? 3.531 14.492 -14.523 1 92.12 189 TYR B C 1
ATOM 7587 O O . TYR B 1 189 ? 3.016 13.453 -14.945 1 92.12 189 TYR B O 1
ATOM 7595 N N . TYR B 1 190 ? 4.031 15.414 -15.234 1 93.38 190 TYR B N 1
ATOM 7596 C CA . TYR B 1 190 ? 4.039 15.266 -16.688 1 93.38 190 TYR B CA 1
ATOM 7597 C C . TYR B 1 190 ? 4.859 14.055 -17.109 1 93.38 190 TYR B C 1
ATOM 7599 O O . TYR B 1 190 ? 4.418 13.25 -17.938 1 93.38 190 TYR B O 1
ATOM 7607 N N . ALA B 1 191 ? 5.992 13.883 -16.547 1 92.75 191 ALA B N 1
ATOM 7608 C CA . ALA B 1 191 ? 6.855 12.75 -16.859 1 92.75 191 ALA B CA 1
ATOM 7609 C C . ALA B 1 191 ? 6.18 11.43 -16.516 1 92.75 191 ALA B C 1
ATOM 7611 O O . ALA B 1 191 ? 6.273 10.461 -17.266 1 92.75 191 ALA B O 1
ATOM 7612 N N . TRP B 1 192 ? 5.488 11.383 -15.422 1 92.69 192 TRP B N 1
ATOM 7613 C CA . TRP B 1 192 ? 4.801 10.172 -14.984 1 92.69 192 TRP B CA 1
ATOM 7614 C C . TRP B 1 192 ? 3.668 9.82 -15.938 1 92.69 192 TRP B C 1
ATOM 7616 O O . TRP B 1 192 ? 3.486 8.648 -16.281 1 92.69 192 TRP B O 1
ATOM 7626 N N . CYS B 1 193 ? 2.959 10.867 -16.438 1 91.94 193 CYS B N 1
ATOM 7627 C CA . CYS B 1 193 ? 1.836 10.625 -17.328 1 91.94 193 CYS B CA 1
ATOM 7628 C C . CYS B 1 193 ? 2.314 10.055 -18.656 1 91.94 193 CYS B C 1
ATOM 7630 O O . CYS B 1 193 ? 1.71 9.117 -19.188 1 91.94 193 CYS B O 1
ATOM 7632 N N . ILE B 1 194 ? 3.406 10.531 -19.078 1 91.31 194 ILE B N 1
ATOM 7633 C CA . ILE B 1 194 ? 3.951 10.062 -20.359 1 91.31 194 ILE B CA 1
ATOM 7634 C C . ILE B 1 194 ? 4.516 8.648 -20.188 1 91.31 194 ILE B C 1
ATOM 7636 O O . ILE B 1 194 ? 4.32 7.793 -21.047 1 91.31 194 ILE B O 1
ATOM 7640 N N . ALA B 1 195 ? 5.176 8.414 -19.094 1 91.81 195 ALA B N 1
ATOM 7641 C CA . ALA B 1 195 ? 5.777 7.105 -18.844 1 91.81 195 ALA B CA 1
ATOM 7642 C C . ALA B 1 195 ? 4.703 6.031 -18.672 1 91.81 195 ALA B C 1
ATOM 7644 O O . ALA B 1 195 ? 4.887 4.887 -19.094 1 91.81 195 ALA B O 1
ATOM 7645 N N . ARG B 1 196 ? 3.623 6.375 -18.094 1 89.19 196 ARG B N 1
ATOM 7646 C CA . ARG B 1 196 ? 2.551 5.418 -17.844 1 89.19 196 ARG B CA 1
ATOM 7647 C C . ARG B 1 196 ? 1.938 4.926 -19.156 1 89.19 196 ARG B C 1
ATOM 7649 O O . ARG B 1 196 ? 1.592 3.75 -19.281 1 89.19 196 ARG B O 1
ATOM 7656 N N . LYS B 1 197 ? 1.923 5.762 -20.109 1 86.19 197 LYS B N 1
ATOM 7657 C CA . LYS B 1 197 ? 1.28 5.422 -21.375 1 86.19 197 LYS B CA 1
ATOM 7658 C C . LYS B 1 197 ? 2.295 4.883 -22.391 1 86.19 197 LYS B C 1
ATOM 7660 O O . LYS B 1 197 ? 1.919 4.312 -23.406 1 86.19 197 LYS B O 1
ATOM 7665 N N . SER B 1 198 ? 3.477 5.031 -22 1 88.25 198 SER B N 1
ATOM 7666 C CA . SER B 1 198 ? 4.527 4.629 -22.938 1 88.25 198 SER B CA 1
ATOM 7667 C C . SER B 1 198 ? 4.684 3.111 -22.969 1 88.25 198 SER B C 1
ATOM 7669 O O . SER B 1 198 ? 4.535 2.443 -21.938 1 88.25 198 SER B O 1
ATOM 7671 N N . LEU B 1 199 ? 4.988 2.547 -24.094 1 87 199 LEU B N 1
ATOM 7672 C CA . LEU B 1 199 ? 5.199 1.116 -24.281 1 87 199 LEU B CA 1
ATOM 7673 C C . LEU B 1 199 ? 6.586 0.703 -23.812 1 87 199 LEU B C 1
ATOM 7675 O O . LEU B 1 199 ? 6.844 -0.483 -23.594 1 87 199 LEU B O 1
ATOM 7679 N N . ALA B 1 200 ? 7.406 1.731 -23.625 1 85.81 200 ALA B N 1
ATOM 7680 C CA . ALA B 1 200 ? 8.773 1.435 -23.203 1 85.81 200 ALA B CA 1
ATOM 7681 C C . ALA B 1 200 ? 8.859 1.321 -21.688 1 85.81 200 ALA B C 1
ATOM 7683 O O . ALA B 1 200 ? 9.758 0.663 -21.156 1 85.81 200 ALA B O 1
ATOM 7684 N N . PHE B 1 201 ? 7.871 1.928 -20.984 1 89.19 201 PHE B N 1
ATOM 7685 C CA . PHE B 1 201 ? 7.988 1.975 -19.531 1 89.19 201 PHE B CA 1
ATOM 7686 C C . PHE B 1 201 ? 6.754 1.371 -18.875 1 89.19 201 PHE B C 1
ATOM 7688 O O . PHE B 1 201 ? 6.703 0.166 -18.625 1 89.19 201 PHE B O 1
ATOM 7695 N N . GLY B 1 202 ? 5.707 2.037 -18.844 1 86.12 202 GLY B N 1
ATOM 7696 C CA . GLY B 1 202 ? 4.527 1.585 -18.125 1 86.12 202 GLY B CA 1
ATOM 7697 C C . GLY B 1 202 ? 3.924 0.32 -18.703 1 86.12 202 GLY B C 1
ATOM 7698 O O . GLY B 1 202 ? 3.746 -0.672 -18 1 86.12 202 GLY B O 1
ATOM 7699 N N . ARG B 1 203 ? 3.762 0.23 -20.016 1 86.88 203 ARG B N 1
ATOM 7700 C CA . ARG B 1 203 ? 3.098 -0.891 -20.672 1 86.88 203 ARG B CA 1
ATOM 7701 C C . ARG B 1 203 ? 4.109 -1.817 -21.344 1 86.88 203 ARG B C 1
ATOM 7703 O O . ARG B 1 203 ? 3.764 -2.584 -22.234 1 86.88 203 ARG B O 1
ATOM 7710 N N . ASN B 1 204 ? 5.262 -1.713 -20.812 1 88.5 204 ASN B N 1
ATOM 7711 C CA . ASN B 1 204 ? 6.363 -2.428 -21.453 1 88.5 204 ASN B CA 1
ATOM 7712 C C . ASN B 1 204 ? 6.172 -3.939 -21.375 1 88.5 204 ASN B C 1
ATOM 7714 O O . ASN B 1 204 ? 6.367 -4.648 -22.359 1 88.5 204 ASN B O 1
ATOM 7718 N N . PRO B 1 205 ? 5.766 -4.457 -20.188 1 88.88 205 PRO B N 1
ATOM 7719 C CA . PRO B 1 205 ? 5.641 -5.914 -20.109 1 88.88 205 PRO B CA 1
ATOM 7720 C C . PRO B 1 205 ? 4.621 -6.473 -21.094 1 88.88 205 PRO B C 1
ATOM 7722 O O . PRO B 1 205 ? 4.816 -7.562 -21.641 1 88.88 205 PRO B O 1
ATOM 7725 N N . ARG B 1 206 ? 3.617 -5.77 -21.438 1 87.62 206 ARG B N 1
ATOM 7726 C CA . ARG B 1 206 ? 2.6 -6.223 -22.391 1 87.62 206 ARG B CA 1
ATOM 7727 C C . ARG B 1 206 ? 3.16 -6.297 -23.797 1 87.62 206 ARG B C 1
ATOM 7729 O O . ARG B 1 206 ? 2.779 -7.172 -24.578 1 87.62 206 ARG B O 1
ATOM 7736 N N . LEU B 1 207 ? 3.959 -5.375 -24.047 1 89.56 207 LEU B N 1
ATOM 7737 C CA . LEU B 1 207 ? 4.566 -5.34 -25.375 1 89.56 207 LEU B CA 1
ATOM 7738 C C . LEU B 1 207 ? 5.613 -6.438 -25.516 1 89.56 207 LEU B C 1
ATOM 7740 O O . LEU B 1 207 ? 5.695 -7.09 -26.562 1 89.56 207 LEU B O 1
ATOM 7744 N N . ILE B 1 208 ? 6.395 -6.609 -24.484 1 89.12 208 ILE B N 1
ATOM 7745 C CA . ILE B 1 208 ? 7.473 -7.59 -24.547 1 89.12 208 ILE B CA 1
ATOM 7746 C C . ILE B 1 208 ? 6.887 -8.992 -24.672 1 89.12 208 ILE B C 1
ATOM 7748 O O . ILE B 1 208 ? 7.402 -9.828 -25.422 1 89.12 208 ILE B O 1
ATOM 7752 N N . VAL B 1 209 ? 5.84 -9.273 -23.984 1 86.12 209 VAL B N 1
ATOM 7753 C CA . VAL B 1 209 ? 5.199 -10.578 -24.062 1 86.12 209 VAL B CA 1
ATOM 7754 C C . VAL B 1 209 ? 4.672 -10.812 -25.469 1 86.12 209 VAL B C 1
ATOM 7756 O O . VAL B 1 209 ? 4.867 -11.883 -26.047 1 86.12 209 VAL B O 1
ATOM 7759 N N . GLY B 1 210 ? 4.016 -9.82 -26.047 1 81.94 210 GLY B N 1
ATOM 7760 C CA . GLY B 1 210 ? 3.527 -9.938 -27.422 1 81.94 210 GLY B CA 1
ATOM 7761 C C . GLY B 1 210 ? 4.637 -10.102 -28.438 1 81.94 210 GLY B C 1
ATOM 7762 O O . GLY B 1 210 ? 4.508 -10.883 -29.391 1 81.94 210 GLY B O 1
ATOM 7763 N N . TYR B 1 211 ? 5.746 -9.461 -28.234 1 84.94 211 TYR B N 1
ATOM 7764 C CA . TYR B 1 211 ? 6.891 -9.539 -29.141 1 84.94 211 TYR B CA 1
ATOM 7765 C C . TYR B 1 211 ? 7.551 -10.906 -29.062 1 84.94 211 TYR B C 1
ATOM 7767 O O . TYR B 1 211 ? 7.938 -11.477 -30.094 1 84.94 211 TYR B O 1
ATOM 7775 N N . MET B 1 212 ? 7.676 -11.359 -27.828 1 83.31 212 MET B N 1
ATOM 7776 C CA . MET B 1 212 ? 8.305 -12.672 -27.672 1 83.31 212 MET B CA 1
ATOM 7777 C C . MET B 1 212 ? 7.441 -13.766 -28.281 1 83.31 212 MET B C 1
ATOM 7779 O O . MET B 1 212 ? 7.965 -14.734 -28.828 1 83.31 212 MET B O 1
ATOM 7783 N N . GLU B 1 213 ? 6.133 -13.625 -28.203 1 79 213 GLU B N 1
ATOM 7784 C CA . GLU B 1 213 ? 5.227 -14.562 -28.844 1 79 213 GLU B CA 1
ATOM 7785 C C . GLU B 1 213 ? 5.363 -14.5 -30.375 1 79 213 GLU B C 1
ATOM 7787 O O . GLU B 1 213 ? 5.34 -15.523 -31.047 1 79 213 GLU B O 1
ATOM 7792 N N . GLN B 1 214 ? 5.504 -13.367 -30.859 1 78.62 214 GLN B N 1
ATOM 7793 C CA . GLN B 1 214 ? 5.676 -13.164 -32.281 1 78.62 214 GLN B CA 1
ATOM 7794 C C . GLN B 1 214 ? 6.992 -13.766 -32.781 1 78.62 214 GLN B C 1
ATOM 7796 O O . GLN B 1 214 ? 7.066 -14.312 -33.875 1 78.62 214 GLN B O 1
ATOM 7801 N N . LEU B 1 215 ? 7.988 -13.594 -31.953 1 78.06 215 LEU B N 1
ATOM 7802 C CA . LEU B 1 215 ? 9.289 -14.164 -32.312 1 78.06 215 LEU B CA 1
ATOM 7803 C C . LEU B 1 215 ? 9.219 -15.688 -32.344 1 78.06 215 LEU B C 1
ATOM 7805 O O . LEU B 1 215 ? 9.906 -16.328 -33.156 1 78.06 215 LEU B O 1
ATOM 7809 N N . GLN B 1 216 ? 8.352 -16.234 -31.531 1 74.06 216 GLN B N 1
ATOM 7810 C CA . GLN B 1 216 ? 8.203 -17.688 -31.5 1 74.06 216 GLN B CA 1
ATOM 7811 C C . GLN B 1 216 ? 7.387 -18.188 -32.688 1 74.06 216 GLN B C 1
ATOM 7813 O O . GLN B 1 216 ? 7.68 -19.25 -33.25 1 74.06 216 GLN B O 1
ATOM 7818 N N . ASP B 1 217 ? 6.184 -17.531 -33 1 67.12 217 ASP B N 1
ATOM 7819 C CA . ASP B 1 217 ? 5.312 -17.922 -34.094 1 67.12 217 ASP B CA 1
ATOM 7820 C C . ASP B 1 217 ? 6.02 -17.781 -35.469 1 67.12 217 ASP B C 1
ATOM 7822 O O . ASP B 1 217 ? 5.715 -18.5 -36.406 1 67.12 217 ASP B O 1
ATOM 7826 N N . GLY B 1 218 ? 6.695 -16.719 -35.688 1 57.59 218 GLY B N 1
ATOM 7827 C CA . GLY B 1 218 ? 7.34 -16.438 -36.969 1 57.59 218 GLY B CA 1
ATOM 7828 C C . GLY B 1 218 ? 8.516 -17.344 -37.25 1 57.59 218 GLY B C 1
ATOM 7829 O O . GLY B 1 218 ? 9.562 -17.234 -36.625 1 57.59 218 GLY B O 1
ATOM 7830 N N . GLY B 1 219 ? 8.312 -18.672 -37.531 1 45.12 219 GLY B N 1
ATOM 7831 C CA . GLY B 1 219 ? 9.18 -19.609 -38.219 1 45.12 219 GLY B CA 1
ATOM 7832 C C . GLY B 1 219 ? 10.312 -18.938 -38.969 1 45.12 219 GLY B C 1
ATOM 7833 O O . GLY B 1 219 ? 11.305 -19.578 -39.281 1 45.12 219 GLY B O 1
ATOM 7834 N N . HIS B 1 220 ? 9.914 -17.844 -39.781 1 39.25 220 HIS B N 1
ATOM 7835 C CA . HIS B 1 220 ? 10.789 -17.453 -40.906 1 39.25 220 HIS B CA 1
ATOM 7836 C C . HIS B 1 220 ? 11.938 -16.578 -40.406 1 39.25 220 HIS B C 1
ATOM 7838 O O . HIS B 1 220 ? 12.648 -15.984 -41.219 1 39.25 220 HIS B O 1
ATOM 7844 N N . ILE B 1 221 ? 11.766 -15.875 -39.344 1 42.69 221 ILE B N 1
ATOM 7845 C CA . ILE B 1 221 ? 13.094 -15.289 -39.188 1 42.69 221 ILE B CA 1
ATOM 7846 C C . ILE B 1 221 ? 14.156 -16.391 -39.312 1 42.69 221 ILE B C 1
ATOM 7848 O O . ILE B 1 221 ? 14.219 -17.281 -38.438 1 42.69 221 ILE B O 1
ATOM 7852 N N . VAL B 1 222 ? 14.359 -16.75 -40.5 1 38 222 VAL B N 1
ATOM 7853 C CA . VAL B 1 222 ? 15.555 -17.5 -40.812 1 38 222 VAL B CA 1
ATOM 7854 C C . VAL B 1 222 ? 16.641 -17.219 -39.781 1 38 222 VAL B C 1
ATOM 7856 O O . VAL B 1 222 ? 17.188 -16.125 -39.719 1 38 222 VAL B O 1
ATOM 7859 N N . MET B 1 223 ? 16.391 -17.469 -38.562 1 41.25 223 MET B N 1
ATOM 7860 C CA . MET B 1 223 ? 17.641 -17.547 -37.812 1 41.25 223 MET B CA 1
ATOM 7861 C C . MET B 1 223 ? 18.797 -17.969 -38.719 1 41.25 223 MET B C 1
ATOM 7863 O O . MET B 1 223 ? 18.797 -19.062 -39.25 1 41.25 223 MET B O 1
ATOM 7867 N N . SER B 1 224 ? 19.156 -17.156 -39.625 1 38 224 SER B N 1
ATOM 7868 C CA . SER B 1 224 ? 20.391 -17.609 -40.281 1 38 224 SER B CA 1
ATOM 7869 C C . SER B 1 224 ? 21.141 -18.609 -39.406 1 38 224 SER B C 1
ATOM 7871 O O . SER B 1 224 ? 21.25 -18.406 -38.188 1 38 224 SER B O 1
ATOM 7873 N N . GLU B 1 225 ? 21.078 -19.812 -39.75 1 40.09 225 GLU B N 1
ATOM 7874 C CA . GLU B 1 225 ? 21.906 -20.922 -39.312 1 40.09 225 GLU B CA 1
ATOM 7875 C C . GLU B 1 225 ? 23.219 -20.422 -38.688 1 40.09 225 GLU B C 1
ATOM 7877 O O . GLU B 1 225 ? 24.062 -21.234 -38.312 1 40.09 225 GLU B O 1
ATOM 7882 N N . SER B 1 226 ? 23.656 -19.188 -39.031 1 41.53 226 SER B N 1
ATOM 7883 C CA . SER B 1 226 ? 24.984 -18.984 -38.5 1 41.53 226 SER B CA 1
ATOM 7884 C C . SER B 1 226 ? 24.938 -18.891 -36.969 1 41.53 226 SER B C 1
ATOM 7886 O O . SER B 1 226 ? 24.203 -18.062 -36.406 1 41.53 226 SER B O 1
ATOM 7888 N N . GLU B 1 227 ? 25.219 -19.922 -36.125 1 50.28 227 GLU B N 1
ATOM 7889 C CA . GLU B 1 227 ? 25.391 -20.391 -34.75 1 50.28 227 GLU B CA 1
ATOM 7890 C C . GLU B 1 227 ? 25.672 -19.234 -33.781 1 50.28 227 GLU B C 1
ATOM 7892 O O . GLU B 1 227 ? 25.484 -19.375 -32.562 1 50.28 227 GLU B O 1
ATOM 7897 N N . HIS B 1 228 ? 26.062 -17.922 -34.281 1 59.88 228 HIS B N 1
ATOM 7898 C CA . HIS B 1 228 ? 26.719 -17.047 -33.312 1 59.88 228 HIS B CA 1
ATOM 7899 C C . HIS B 1 228 ? 25.906 -15.766 -33.094 1 59.88 228 HIS B C 1
ATOM 7901 O O . HIS B 1 228 ? 26.375 -14.836 -32.438 1 59.88 228 HIS B O 1
ATOM 7907 N N . ILE B 1 229 ? 24.578 -15.586 -33.594 1 63.12 229 ILE B N 1
ATOM 7908 C CA . ILE B 1 229 ? 23.969 -14.281 -33.375 1 63.12 229 ILE B CA 1
ATOM 7909 C C . ILE B 1 229 ? 22.906 -14.367 -32.281 1 63.12 229 ILE B C 1
ATOM 7911 O O . ILE B 1 229 ? 22.078 -15.281 -32.281 1 63.12 229 ILE B O 1
ATOM 7915 N N . PRO B 1 230 ? 22.859 -13.383 -31.406 1 78.06 230 PRO B N 1
ATOM 7916 C CA . PRO B 1 230 ? 21.891 -13.352 -30.297 1 78.06 230 PRO B CA 1
ATOM 7917 C C . PRO B 1 230 ? 20.469 -13.055 -30.766 1 78.06 230 PRO B C 1
ATOM 7919 O O . PRO B 1 230 ? 20.281 -12.461 -31.828 1 78.06 230 PRO B O 1
ATOM 7922 N N . PRO B 1 231 ? 19.484 -13.602 -30.125 1 78.19 231 PRO B N 1
ATOM 7923 C CA . PRO B 1 231 ? 18.094 -13.281 -30.469 1 78.19 231 PRO B CA 1
ATOM 7924 C C . PRO B 1 231 ? 17.797 -11.789 -30.375 1 78.19 231 PRO B C 1
ATOM 7926 O O . PRO B 1 231 ? 18.406 -11.078 -29.578 1 78.19 231 PRO B O 1
ATOM 7929 N N . PRO B 1 232 ? 16.969 -11.305 -31.172 1 85.31 232 PRO B N 1
ATOM 7930 C CA . PRO B 1 232 ? 16.641 -9.875 -31.188 1 85.31 232 PRO B CA 1
ATOM 7931 C C . PRO B 1 232 ? 15.789 -9.453 -30 1 85.31 232 PRO B C 1
ATOM 7933 O O . PRO B 1 232 ? 14.594 -9.188 -30.156 1 85.31 232 PRO B O 1
ATOM 7936 N N . LEU B 1 233 ? 16.438 -9.352 -28.938 1 88.5 233 LEU B N 1
ATOM 7937 C CA . LEU B 1 233 ? 15.758 -8.82 -27.75 1 88.5 233 LEU B CA 1
ATOM 7938 C C . LEU B 1 233 ? 15.633 -7.305 -27.828 1 88.5 233 LEU B C 1
ATOM 7940 O O . LEU B 1 233 ? 16.562 -6.625 -28.281 1 88.5 233 LEU B O 1
ATOM 7944 N N . ILE B 1 234 ? 14.539 -6.82 -27.438 1 88.62 234 ILE B N 1
ATOM 7945 C CA . ILE B 1 234 ? 14.273 -5.391 -27.562 1 88.62 234 ILE B CA 1
ATOM 7946 C C . ILE B 1 234 ? 15.078 -4.621 -26.516 1 88.62 234 ILE B C 1
ATOM 7948 O O . ILE B 1 234 ? 15.062 -4.973 -25.328 1 88.62 234 ILE B O 1
ATOM 7952 N N . VAL B 1 235 ? 15.75 -3.666 -26.906 1 89.81 235 VAL B N 1
ATOM 7953 C CA . VAL B 1 235 ? 16.453 -2.762 -26 1 89.81 235 VAL B CA 1
ATOM 7954 C C . VAL B 1 235 ? 15.695 -1.437 -25.906 1 89.81 235 VAL B C 1
ATOM 7956 O O . VAL B 1 235 ? 15.172 -1.082 -24.859 1 89.81 235 VAL B O 1
ATOM 7959 N N . THR B 1 236 ? 15.586 -0.716 -26.938 1 87.5 236 THR B N 1
ATOM 7960 C CA . THR B 1 236 ? 14.82 0.525 -26.922 1 87.5 236 THR B CA 1
ATOM 7961 C C . THR B 1 236 ? 14.18 0.768 -28.281 1 87.5 236 THR B C 1
ATOM 7963 O O . THR B 1 236 ? 14.398 0.003 -29.234 1 87.5 236 THR B O 1
ATOM 7966 N N . GLY B 1 237 ? 13.234 1.77 -28.375 1 82.31 237 GLY B N 1
ATOM 7967 C CA . GLY B 1 237 ? 12.594 2.189 -29.609 1 82.31 237 GLY B CA 1
ATOM 7968 C C . GLY B 1 237 ? 11.156 1.735 -29.719 1 82.31 237 GLY B C 1
ATOM 7969 O O . GLY B 1 237 ? 10.531 1.867 -30.781 1 82.31 237 GLY B O 1
ATOM 7970 N N . GLU B 1 238 ? 10.672 1.312 -28.719 1 84.75 238 GLU B N 1
ATOM 7971 C CA . GLU B 1 238 ? 9.312 0.776 -28.703 1 84.75 238 GLU B CA 1
ATOM 7972 C C . GLU B 1 238 ? 8.281 1.89 -28.844 1 84.75 238 GLU B C 1
ATOM 7974 O O . GLU B 1 238 ? 7.156 1.647 -29.297 1 84.75 238 GLU B O 1
ATOM 7979 N N . HIS B 1 239 ? 8.641 3.078 -28.5 1 76.5 239 HIS B N 1
ATOM 7980 C CA . HIS B 1 239 ? 7.684 4.176 -28.438 1 76.5 239 HIS B CA 1
ATOM 7981 C C . HIS B 1 239 ? 7.23 4.582 -29.844 1 76.5 239 HIS B C 1
ATOM 7983 O O . HIS B 1 239 ? 6.121 5.086 -30.016 1 76.5 239 HIS B O 1
ATOM 7989 N N . ASN B 1 240 ? 8.047 4.332 -30.844 1 70.75 240 ASN B N 1
ATOM 7990 C CA . ASN B 1 240 ? 7.77 4.836 -32.188 1 70.75 240 ASN B CA 1
ATOM 7991 C C . ASN B 1 240 ? 7.129 3.762 -33.062 1 70.75 240 ASN B C 1
ATOM 7993 O O . ASN B 1 240 ? 6.789 4.02 -34.219 1 70.75 240 ASN B O 1
ATOM 7997 N N . MET B 1 241 ? 6.871 2.674 -32.438 1 77.69 241 MET B N 1
ATOM 7998 C CA . MET B 1 241 ? 6.387 1.584 -33.281 1 77.69 241 MET B CA 1
ATOM 7999 C C . MET B 1 241 ? 4.867 1.476 -33.188 1 77.69 241 MET B C 1
ATOM 8001 O O . MET B 1 241 ? 4.266 1.793 -32.188 1 77.69 241 MET B O 1
ATOM 8005 N N . GLN B 1 242 ? 4.316 1.152 -34.281 1 80.38 242 GLN B N 1
ATOM 8006 C CA . GLN B 1 242 ? 2.877 0.922 -34.312 1 80.38 242 GLN B CA 1
ATOM 8007 C C . GLN B 1 242 ? 2.527 -0.471 -33.812 1 80.38 242 GLN B C 1
ATOM 8009 O O . GLN B 1 242 ? 3.164 -1.456 -34.188 1 80.38 242 GLN B O 1
ATOM 8014 N N . VAL B 1 243 ? 1.69 -0.451 -32.875 1 84.88 243 VAL B N 1
ATOM 8015 C CA . VAL B 1 243 ? 1.358 -1.718 -32.219 1 84.88 243 VAL B CA 1
ATOM 8016 C C . VAL B 1 243 ? -0.129 -2.014 -32.406 1 84.88 243 VAL B C 1
ATOM 8018 O O . VAL B 1 243 ? -0.935 -1.096 -32.562 1 84.88 243 VAL B O 1
ATOM 8021 N N . GLN B 1 244 ? -0.413 -3.254 -32.625 1 81.75 244 GLN B N 1
ATOM 8022 C CA . GLN B 1 244 ? -1.786 -3.746 -32.656 1 81.75 244 GLN B CA 1
ATOM 8023 C C . GLN B 1 244 ? -2.156 -4.41 -31.328 1 81.75 244 GLN B C 1
ATOM 8025 O O . GLN B 1 244 ? -1.348 -5.137 -30.734 1 81.75 244 GLN B O 1
ATOM 8030 N N . GLU B 1 245 ? -3.309 -4.098 -30.891 1 80.62 245 GLU B N 1
ATOM 8031 C CA . GLU B 1 245 ? -3.783 -4.68 -29.641 1 80.62 245 GLU B CA 1
ATOM 8032 C C . GLU B 1 245 ? -4.316 -6.094 -29.859 1 80.62 245 GLU B C 1
ATOM 8034 O O . GLU B 1 245 ? -5.07 -6.34 -30.812 1 80.62 245 GLU B O 1
ATOM 8039 N N . LYS B 1 246 ? -3.816 -6.984 -29.109 1 77.81 246 LYS B N 1
ATOM 8040 C CA . LYS B 1 246 ? -4.266 -8.375 -29.141 1 77.81 246 LYS B CA 1
ATOM 8041 C C . LYS B 1 246 ? -4.691 -8.844 -27.75 1 77.81 246 LYS B C 1
ATOM 8043 O O . LYS B 1 246 ? -4.473 -8.141 -26.766 1 77.81 246 LYS B O 1
ATOM 8048 N N . PRO B 1 247 ? -5.348 -9.938 -27.625 1 75.44 247 PRO B N 1
ATOM 8049 C CA . PRO B 1 247 ? -5.852 -10.414 -26.344 1 75.44 247 PRO B CA 1
ATOM 8050 C C . PRO B 1 247 ? -4.738 -10.617 -25.312 1 75.44 247 PRO B C 1
ATOM 8052 O O . PRO B 1 247 ? -4.98 -10.516 -24.109 1 75.44 247 PRO B O 1
ATOM 8055 N N . CYS B 1 248 ? -3.564 -10.977 -25.719 1 72.75 248 CYS B N 1
ATOM 8056 C CA . CYS B 1 248 ? -2.504 -11.266 -24.75 1 72.75 248 CYS B CA 1
ATOM 8057 C C . CYS B 1 248 ? -1.51 -10.117 -24.672 1 72.75 248 CYS B C 1
ATOM 8059 O O . CYS B 1 248 ? -0.419 -10.266 -24.125 1 72.75 248 CYS B O 1
ATOM 8061 N N . GLY B 1 249 ? -1.881 -8.977 -25.359 1 78.12 249 GLY B N 1
ATOM 8062 C CA . GLY B 1 249 ? -0.976 -7.844 -25.281 1 78.12 249 GLY B CA 1
ATOM 8063 C C . GLY B 1 249 ? -0.878 -7.074 -26.594 1 78.12 249 GLY B C 1
ATOM 8064 O O . GLY B 1 249 ? -1.866 -6.941 -27.312 1 78.12 249 GLY B O 1
ATOM 8065 N N . TYR B 1 250 ? 0.363 -6.535 -26.766 1 82.44 250 TYR B N 1
ATOM 8066 C CA . TYR B 1 250 ? 0.604 -5.734 -27.969 1 82.44 250 TYR B CA 1
ATOM 8067 C C . TYR B 1 250 ? 1.537 -6.461 -28.922 1 82.44 250 TYR B C 1
ATOM 8069 O O . TYR B 1 250 ? 2.504 -7.098 -28.5 1 82.44 250 TYR B O 1
ATOM 8077 N N . LYS B 1 251 ? 1.12 -6.562 -30.125 1 82.62 251 LYS B N 1
ATOM 8078 C CA . LYS B 1 251 ? 1.993 -7.109 -31.156 1 82.62 251 LYS B CA 1
ATOM 8079 C C . LYS B 1 251 ? 2.365 -6.047 -32.188 1 82.62 251 LYS B C 1
ATOM 8081 O O . LYS B 1 251 ? 1.565 -5.156 -32.469 1 82.62 251 LYS B O 1
ATOM 8086 N N . PHE B 1 252 ? 3.639 -6.082 -32.594 1 84.44 252 PHE B N 1
ATOM 8087 C CA . PHE B 1 252 ? 4.062 -5.125 -33.594 1 84.44 252 PHE B CA 1
ATOM 8088 C C . PHE B 1 252 ? 3.385 -5.418 -34.938 1 84.44 252 PHE B C 1
ATOM 8090 O O . PHE B 1 252 ? 3.221 -6.578 -35.312 1 84.44 252 PHE B O 1
ATOM 8097 N N . LYS B 1 253 ? 2.715 -4.418 -35.5 1 75.12 253 LYS B N 1
ATOM 8098 C CA . LYS B 1 253 ? 2.133 -4.59 -36.812 1 75.12 253 LYS B CA 1
ATOM 8099 C C . LYS B 1 253 ? 3.215 -4.824 -37.875 1 75.12 253 LYS B C 1
ATOM 8101 O O . LYS B 1 253 ? 4.109 -3.992 -38.031 1 75.12 253 LYS B O 1
ATOM 8106 N N . TRP B 1 254 ? 3.656 -6.008 -37.906 1 57.22 254 TRP B N 1
ATOM 8107 C CA . TRP B 1 254 ? 4.625 -6.23 -38.969 1 57.22 254 TRP B CA 1
ATOM 8108 C C . TRP B 1 254 ? 4.016 -5.914 -40.344 1 57.22 254 TRP B C 1
ATOM 8110 O O . TRP B 1 254 ? 2.906 -6.359 -40.656 1 57.22 254 TRP B O 1
ATOM 8120 N N . ILE B 1 255 ? 4.047 -4.797 -40.906 1 45.12 255 ILE B N 1
ATOM 8121 C CA . ILE B 1 255 ? 3.748 -4.629 -42.312 1 45.12 255 ILE B CA 1
ATOM 8122 C C . ILE B 1 255 ? 4.191 -5.871 -43.094 1 45.12 255 ILE B C 1
ATOM 8124 O O . ILE B 1 255 ? 5.359 -6.266 -43.031 1 45.12 255 ILE B O 1
ATOM 8128 N N . SER B 1 256 ? 3.318 -6.82 -43.438 1 38.38 256 SER B N 1
ATOM 8129 C CA . SER B 1 256 ? 3.43 -7.879 -44.469 1 38.38 256 SER B CA 1
ATOM 8130 C C . SER B 1 256 ? 4.43 -7.5 -45.531 1 38.38 256 SER B C 1
ATOM 8132 O O . SER B 1 256 ? 4.477 -8.141 -46.594 1 38.38 256 SER B O 1
ATOM 8134 N N . SER B 1 257 ? 4.84 -6.352 -45.969 1 36.31 257 SER B N 1
ATOM 8135 C CA . SER B 1 257 ? 5.609 -6.566 -47.188 1 36.31 257 SER B CA 1
ATOM 8136 C C . SER B 1 257 ? 6.625 -7.688 -47 1 36.31 257 SER B C 1
ATOM 8138 O O . SER B 1 257 ? 7.383 -7.703 -46.031 1 36.31 257 SER B O 1
ATOM 8140 N N . ARG B 1 258 ? 6.41 -8.977 -47.531 1 35.97 258 ARG B N 1
ATOM 8141 C CA . ARG B 1 258 ? 7.262 -10.07 -47.969 1 35.97 258 ARG B CA 1
ATOM 8142 C C . ARG B 1 258 ? 8.719 -9.633 -48.094 1 35.97 258 ARG B C 1
ATOM 8144 O O . ARG B 1 258 ? 9.562 -10.375 -48.594 1 35.97 258 ARG B O 1
ATOM 8151 N N . VAL B 1 259 ? 8.969 -8.367 -48.562 1 32.25 259 VAL B N 1
ATOM 8152 C CA . VAL B 1 259 ? 10.352 -8.312 -49.031 1 32.25 259 VAL B CA 1
ATOM 8153 C C . VAL B 1 259 ? 11.289 -8.781 -47.906 1 32.25 259 VAL B C 1
ATOM 8155 O O . VAL B 1 259 ? 10.906 -8.797 -46.719 1 32.25 259 VAL B O 1
ATOM 8158 N N . THR B 1 260 ? 12.688 -8.547 -48.125 1 32 260 THR B N 1
ATOM 8159 C CA . THR B 1 260 ? 13.984 -9.016 -47.656 1 32 260 THR B CA 1
ATOM 8160 C C . THR B 1 260 ? 14.062 -8.938 -46.125 1 32 260 THR B C 1
ATOM 8162 O O . THR B 1 260 ? 13.297 -8.211 -45.5 1 32 260 THR B O 1
ATOM 8165 N N . GLY B 1 261 ? 15.117 -9.625 -45.438 1 35.94 261 GLY B N 1
ATOM 8166 C CA . GLY B 1 261 ? 15.977 -9.898 -44.312 1 35.94 261 GLY B CA 1
ATOM 8167 C C . GLY B 1 261 ? 15.984 -8.773 -43.281 1 35.94 261 GLY B C 1
ATOM 8168 O O . GLY B 1 261 ? 16.609 -8.898 -42.219 1 35.94 261 GLY B O 1
ATOM 8169 N N . ASP B 1 262 ? 16.078 -7.516 -43.719 1 38.03 262 ASP B N 1
ATOM 8170 C CA . ASP B 1 262 ? 16.5 -6.426 -42.844 1 38.03 262 ASP B CA 1
ATOM 8171 C C . ASP B 1 262 ? 15.367 -6.02 -41.875 1 38.03 262 ASP B C 1
ATOM 8173 O O . ASP B 1 262 ? 14.344 -5.484 -42.312 1 38.03 262 ASP B O 1
ATOM 8177 N N . MET B 1 263 ? 14.852 -6.781 -41.031 1 42.25 263 MET B N 1
ATOM 8178 C CA . MET B 1 263 ? 14.125 -6.266 -39.875 1 42.25 263 MET B CA 1
ATOM 8179 C C . MET B 1 263 ? 14.438 -4.789 -39.656 1 42.25 263 MET B C 1
ATOM 8181 O O . MET B 1 263 ? 15.25 -4.449 -38.781 1 42.25 263 MET B O 1
ATOM 8185 N N . ASN B 1 264 ? 14.828 -4.02 -40.562 1 42.59 264 ASN B N 1
ATOM 8186 C CA . ASN B 1 264 ? 15.133 -2.598 -40.438 1 42.59 264 ASN B CA 1
ATOM 8187 C C . ASN B 1 264 ? 13.992 -1.842 -39.75 1 42.59 264 ASN B C 1
ATOM 8189 O O . ASN B 1 264 ? 13.172 -1.215 -40.406 1 42.59 264 ASN B O 1
ATOM 8193 N N . SER B 1 265 ? 13.227 -2.404 -38.938 1 51.53 265 SER B N 1
ATOM 8194 C CA . SER B 1 265 ? 12.305 -1.56 -38.188 1 51.53 265 SER B CA 1
ATOM 8195 C C . SER B 1 265 ? 12.992 -0.278 -37.719 1 51.53 265 SER B C 1
ATOM 8197 O O . SER B 1 265 ? 13.852 -0.312 -36.844 1 51.53 265 SER B O 1
ATOM 8199 N N . LYS B 1 266 ? 13.234 0.738 -38.594 1 56.75 266 LYS B N 1
ATOM 8200 C CA . LYS B 1 266 ? 13.992 1.983 -38.531 1 56.75 266 LYS B CA 1
ATOM 8201 C C . LYS B 1 266 ? 13.953 2.588 -37.125 1 56.75 266 LYS B C 1
ATOM 8203 O O . LYS B 1 266 ? 14.875 3.291 -36.719 1 56.75 266 LYS B O 1
ATOM 8208 N N . GLY B 1 267 ? 13.109 1.957 -36.219 1 73.31 267 GLY B N 1
ATOM 8209 C CA . GLY B 1 267 ? 13.125 2.67 -34.969 1 73.31 267 GLY B CA 1
ATOM 8210 C C . GLY B 1 267 ? 13.312 1.756 -33.75 1 73.31 267 GLY B C 1
ATOM 8211 O O . GLY B 1 267 ? 13.586 2.223 -32.656 1 73.31 267 GLY B O 1
ATOM 8212 N N . LEU B 1 268 ? 13.453 0.416 -34.125 1 82.75 268 LEU B N 1
ATOM 8213 C CA . LEU B 1 268 ? 13.586 -0.5 -33 1 82.75 268 LEU B CA 1
ATOM 8214 C C . LEU B 1 268 ? 15.023 -0.976 -32.844 1 82.75 268 LEU B C 1
ATOM 8216 O O . LEU B 1 268 ? 15.648 -1.396 -33.812 1 82.75 268 LEU B O 1
ATOM 8220 N N . VAL B 1 269 ? 15.602 -0.718 -31.75 1 87.25 269 VAL B N 1
ATOM 8221 C CA . VAL B 1 269 ? 16.953 -1.188 -31.469 1 87.25 269 VAL B CA 1
ATOM 8222 C C . VAL B 1 269 ? 16.891 -2.516 -30.719 1 87.25 269 VAL B C 1
ATOM 8224 O O . VAL B 1 269 ? 16.375 -2.58 -29.594 1 87.25 269 VAL B O 1
ATOM 8227 N N . THR B 1 270 ? 17.312 -3.539 -31.359 1 88.62 270 THR B N 1
ATOM 8228 C CA . THR B 1 270 ? 17.375 -4.863 -30.75 1 88.62 270 THR B CA 1
ATOM 8229 C C . THR B 1 270 ? 18.797 -5.242 -30.391 1 88.62 270 THR B C 1
ATOM 8231 O O . THR B 1 270 ? 19.75 -4.598 -30.859 1 88.62 270 THR B O 1
ATOM 8234 N N . PHE B 1 271 ? 18.938 -6.164 -29.578 1 87.81 271 PHE B N 1
ATOM 8235 C CA . PHE B 1 271 ? 20.25 -6.527 -29.062 1 87.81 271 PHE B CA 1
ATOM 8236 C C . PHE B 1 271 ? 21.125 -7.109 -30.172 1 87.81 271 PHE B C 1
ATOM 8238 O O . PHE B 1 271 ? 22.344 -6.922 -30.156 1 87.81 271 PHE B O 1
ATOM 8245 N N . ASP B 1 272 ? 20.609 -7.801 -31.156 1 83.69 272 ASP B N 1
ATOM 8246 C CA . ASP B 1 272 ? 21.391 -8.336 -32.281 1 83.69 272 ASP B CA 1
ATOM 8247 C C . ASP B 1 272 ? 22.078 -7.219 -33.062 1 83.69 272 ASP B C 1
ATOM 8249 O O . ASP B 1 272 ? 23.234 -7.359 -33.469 1 83.69 272 ASP B O 1
ATOM 8253 N N . LYS B 1 273 ? 21.375 -6.098 -33.156 1 82.69 273 LYS B N 1
ATOM 8254 C CA . LYS B 1 273 ? 21.953 -4.949 -33.844 1 82.69 273 LYS B CA 1
ATOM 8255 C C . LYS B 1 273 ? 23.094 -4.344 -33.031 1 82.69 273 LYS B C 1
ATOM 8257 O O . LYS B 1 273 ? 24.094 -3.896 -33.594 1 82.69 273 LYS B O 1
ATOM 8262 N N . VAL B 1 274 ? 22.891 -4.312 -31.75 1 83.62 274 VAL B N 1
ATOM 8263 C CA . VAL B 1 274 ? 23.922 -3.781 -30.875 1 83.62 274 VAL B CA 1
ATOM 8264 C C . VAL B 1 274 ? 25.141 -4.711 -30.891 1 83.62 274 VAL B C 1
ATOM 8266 O O . VAL B 1 274 ? 26.281 -4.25 -30.891 1 83.62 274 VAL B O 1
ATOM 8269 N N . TRP B 1 275 ? 24.875 -5.953 -30.938 1 81.12 275 TRP B N 1
ATOM 8270 C CA . TRP B 1 275 ? 25.938 -6.953 -30.922 1 81.12 275 TRP B CA 1
ATOM 8271 C C . TRP B 1 275 ? 26.781 -6.883 -32.188 1 81.12 275 TRP B C 1
ATOM 8273 O O . TRP B 1 275 ? 27.984 -7.117 -32.156 1 81.12 275 TRP B O 1
ATOM 8283 N N . GLN B 1 276 ? 26.156 -6.48 -33.312 1 79.5 276 GLN B N 1
ATOM 8284 C CA . GLN B 1 276 ? 26.828 -6.422 -34.594 1 79.5 276 GLN B CA 1
ATOM 8285 C C . GLN B 1 276 ? 27.578 -5.105 -34.75 1 79.5 276 GLN B C 1
ATOM 8287 O O . GLN B 1 276 ? 28.406 -4.965 -35.656 1 79.5 276 GLN B O 1
ATOM 8292 N N . LEU B 1 277 ? 27.281 -4.23 -33.906 1 76.12 277 LEU B N 1
ATOM 8293 C CA . LEU B 1 277 ? 27.969 -2.943 -34 1 76.12 277 LEU B CA 1
ATOM 8294 C C . LEU B 1 277 ? 29.469 -3.105 -33.812 1 76.12 277 LEU B C 1
ATOM 8296 O O . LEU B 1 277 ? 29.922 -3.629 -32.781 1 76.12 277 LEU B O 1
ATOM 8300 N N . ASN B 1 278 ? 30.312 -3.225 -34.844 1 65.88 278 ASN B N 1
ATOM 8301 C CA . ASN B 1 278 ? 31.766 -3.346 -34.812 1 65.88 278 ASN B CA 1
ATOM 8302 C C . ASN B 1 278 ? 32.438 -1.985 -34.938 1 65.88 278 ASN B C 1
ATOM 8304 O O . ASN B 1 278 ? 33.094 -1.705 -35.938 1 65.88 278 ASN B O 1
ATOM 8308 N N . ASP B 1 279 ? 31.875 -0.965 -34.375 1 60.16 279 ASP B N 1
ATOM 8309 C CA . ASP B 1 279 ? 32.531 0.324 -34.562 1 60.16 279 ASP B CA 1
ATOM 8310 C C . ASP B 1 279 ? 33.75 0.453 -33.688 1 60.16 279 ASP B C 1
ATOM 8312 O O . ASP B 1 279 ? 33.844 -0.159 -32.625 1 60.16 279 ASP B O 1
ATOM 8316 N N . THR B 1 280 ? 34.906 0.842 -34.125 1 54.88 280 THR B N 1
ATOM 8317 C CA . THR B 1 280 ? 36.219 1.074 -33.562 1 54.88 280 THR B CA 1
ATOM 8318 C C . THR B 1 280 ? 36.125 1.794 -32.219 1 54.88 280 THR B C 1
ATOM 8320 O O . THR B 1 280 ? 36.938 1.59 -31.312 1 54.88 280 THR B O 1
ATOM 8323 N N . LEU B 1 281 ? 35.344 2.711 -32.125 1 53.34 281 LEU B N 1
ATOM 8324 C CA . LEU B 1 281 ? 35.281 3.561 -30.938 1 53.34 281 LEU B CA 1
ATOM 8325 C C . LEU B 1 281 ? 34.875 2.756 -29.719 1 53.34 281 LEU B C 1
ATOM 8327 O O . LEU B 1 281 ? 35.344 2.998 -28.609 1 53.34 281 LEU B O 1
ATOM 8331 N N . LEU B 1 282 ? 33.969 1.808 -29.938 1 54.81 282 LEU B N 1
ATOM 8332 C CA . LEU B 1 282 ? 33.375 0.994 -28.875 1 54.81 282 LEU B CA 1
ATOM 8333 C C . LEU B 1 282 ? 34.219 -0.253 -28.641 1 54.81 282 LEU B C 1
ATOM 8335 O O . LEU B 1 282 ? 33.844 -1.125 -27.844 1 54.81 282 LEU B O 1
ATOM 8339 N N . ARG B 1 283 ? 35.312 -0.388 -29.375 1 54.66 283 ARG B N 1
ATOM 8340 C CA . ARG B 1 283 ? 36.094 -1.618 -29.328 1 54.66 283 ARG B CA 1
ATOM 8341 C C . ARG B 1 283 ? 36.5 -1.96 -27.906 1 54.66 283 ARG B C 1
ATOM 8343 O O . ARG B 1 283 ? 36.375 -3.107 -27.484 1 54.66 283 ARG B O 1
ATOM 8350 N N . SER B 1 284 ? 37.344 -1.016 -27.25 1 53.97 284 SER B N 1
ATOM 8351 C CA . SER B 1 284 ? 37.875 -1.453 -25.969 1 53.97 284 SER B CA 1
ATOM 8352 C C . SER B 1 284 ? 36.781 -1.574 -24.922 1 53.97 284 SER B C 1
ATOM 8354 O O . SER B 1 284 ? 36.812 -2.461 -24.062 1 53.97 284 SER B O 1
ATOM 8356 N N . LYS B 1 285 ? 35.812 -0.588 -25 1 62.97 285 LYS B N 1
ATOM 8357 C CA . LYS B 1 285 ? 34.75 -0.583 -23.984 1 62.97 285 LYS B CA 1
ATOM 8358 C C . LYS B 1 285 ? 33.469 -1.151 -24.531 1 62.97 285 LYS B C 1
ATOM 8360 O O . LYS B 1 285 ? 32.438 -1.133 -23.859 1 62.97 285 LYS B O 1
ATOM 8365 N N . SER B 1 286 ? 33.719 -1.709 -25.641 1 66.44 286 SER B N 1
ATOM 8366 C CA . SER B 1 286 ? 32.594 -2.188 -26.406 1 66.44 286 SER B CA 1
ATOM 8367 C C . SER B 1 286 ? 31.922 -3.391 -25.734 1 66.44 286 SER B C 1
ATOM 8369 O O . SER B 1 286 ? 30.703 -3.502 -25.703 1 66.44 286 SER B O 1
ATOM 8371 N N . LEU B 1 287 ? 32.844 -4.137 -25.109 1 70.12 287 LEU B N 1
ATOM 8372 C CA . LEU B 1 287 ? 32.25 -5.34 -24.531 1 70.12 287 LEU B CA 1
ATOM 8373 C C . LEU B 1 287 ? 31.375 -4.996 -23.328 1 70.12 287 LEU B C 1
ATOM 8375 O O . LEU B 1 287 ? 30.312 -5.594 -23.141 1 70.12 287 LEU B O 1
ATOM 8379 N N . GLU B 1 288 ? 31.812 -3.969 -22.656 1 77.38 288 GLU B N 1
ATOM 8380 C CA . GLU B 1 288 ? 31.047 -3.566 -21.484 1 77.38 288 GLU B CA 1
ATOM 8381 C C . GLU B 1 288 ? 29.703 -2.943 -21.891 1 77.38 288 GLU B C 1
ATOM 8383 O O . GLU B 1 288 ? 28.688 -3.166 -21.234 1 77.38 288 GLU B O 1
ATOM 8388 N N . LEU B 1 289 ? 29.797 -2.316 -22.953 1 80.88 289 LEU B N 1
ATOM 8389 C CA . LEU B 1 289 ? 28.578 -1.669 -23.438 1 80.88 289 LEU B CA 1
ATOM 8390 C C . LEU B 1 289 ? 27.578 -2.701 -23.953 1 80.88 289 LEU B C 1
ATOM 8392 O O . LEU B 1 289 ? 26.375 -2.578 -23.719 1 80.88 289 LEU B O 1
ATOM 8396 N N . LYS B 1 290 ? 28.172 -3.613 -24.672 1 83.06 290 LYS B N 1
ATOM 8397 C CA . LYS B 1 290 ? 27.297 -4.668 -25.188 1 83.06 290 LYS B CA 1
ATOM 8398 C C . LYS B 1 290 ? 26.656 -5.457 -24.047 1 83.06 290 LYS B C 1
ATOM 8400 O O . LYS B 1 290 ? 25.484 -5.797 -24.109 1 83.06 290 LYS B O 1
ATOM 8405 N N . GLU B 1 291 ? 27.438 -5.602 -22.969 1 85.88 291 GLU B N 1
ATOM 8406 C CA . GLU B 1 291 ? 26.922 -6.328 -21.812 1 85.88 291 GLU B CA 1
ATOM 8407 C C . GLU B 1 291 ? 25.859 -5.512 -21.078 1 85.88 291 GLU B C 1
ATOM 8409 O O . GLU B 1 291 ? 24.891 -6.07 -20.562 1 85.88 291 GLU B O 1
ATOM 8414 N N . LEU B 1 292 ? 26.078 -4.289 -21.109 1 88.38 292 LEU B N 1
ATOM 8415 C CA . LEU B 1 292 ? 25.109 -3.424 -20.453 1 88.38 292 LEU B CA 1
ATOM 8416 C C . LEU B 1 292 ? 23.781 -3.422 -21.203 1 88.38 292 LEU B C 1
ATOM 8418 O O . LEU B 1 292 ? 22.703 -3.441 -20.594 1 88.38 292 LEU B O 1
ATOM 8422 N N . CYS B 1 293 ? 23.828 -3.379 -22.453 1 90 293 CYS B N 1
ATOM 8423 C CA . CYS B 1 293 ? 22.625 -3.428 -23.266 1 90 293 CYS B CA 1
ATOM 8424 C C . CYS B 1 293 ? 21.938 -4.781 -23.125 1 90 293 CYS B C 1
ATOM 8426 O O . CYS B 1 293 ? 20.703 -4.867 -23.172 1 90 293 CYS B O 1
ATOM 8428 N N . PHE B 1 294 ? 22.797 -5.77 -23.031 1 90.62 294 PHE B N 1
ATOM 8429 C CA . PHE B 1 294 ? 22.266 -7.102 -22.781 1 90.62 294 PHE B CA 1
ATOM 8430 C C . PHE B 1 294 ? 21.5 -7.141 -21.453 1 90.62 294 PHE B C 1
ATOM 8432 O O . PHE B 1 294 ? 20.375 -7.637 -21.391 1 90.62 294 PHE B O 1
ATOM 8439 N N . SER B 1 295 ? 22.109 -6.578 -20.422 1 92.5 295 SER B N 1
ATOM 8440 C CA . SER B 1 295 ? 21.469 -6.535 -19.094 1 92.5 295 SER B CA 1
ATOM 8441 C C . SER B 1 295 ? 20.172 -5.73 -19.141 1 92.5 295 SER B C 1
ATOM 8443 O O . SER B 1 295 ? 19.219 -6.055 -18.438 1 92.5 295 SER B O 1
ATOM 8445 N N . PHE B 1 296 ? 20.141 -4.758 -19.953 1 93.88 296 PHE B N 1
ATOM 8446 C CA . PHE B 1 296 ? 18.938 -3.936 -20.094 1 93.88 296 PHE B CA 1
ATOM 8447 C C . PHE B 1 296 ? 17.828 -4.723 -20.75 1 93.88 296 PHE B C 1
ATOM 8449 O O . PHE B 1 296 ? 16.656 -4.578 -20.391 1 93.88 296 PHE B O 1
ATOM 8456 N N . ALA B 1 297 ? 18.172 -5.488 -21.75 1 92.62 297 ALA B N 1
ATOM 8457 C CA . ALA B 1 297 ? 17.172 -6.348 -22.391 1 92.62 297 ALA B CA 1
ATOM 8458 C C . ALA B 1 297 ? 16.641 -7.391 -21.422 1 92.62 297 ALA B C 1
ATOM 8460 O O . ALA B 1 297 ? 15.445 -7.695 -21.422 1 92.62 297 ALA B O 1
ATOM 8461 N N . LEU B 1 298 ? 17.547 -7.906 -20.562 1 92.88 298 LEU B N 1
ATOM 8462 C CA . LEU B 1 298 ? 17.141 -8.883 -19.562 1 92.88 298 LEU B CA 1
ATOM 8463 C C . LEU B 1 298 ? 16.219 -8.25 -18.531 1 92.88 298 LEU B C 1
ATOM 8465 O O . LEU B 1 298 ? 15.266 -8.883 -18.062 1 92.88 298 LEU B O 1
ATOM 8469 N N . PHE B 1 299 ? 16.453 -7.02 -18.219 1 94.81 299 PHE B N 1
ATOM 8470 C CA . PHE B 1 299 ? 15.625 -6.262 -17.297 1 94.81 299 PHE B CA 1
ATOM 8471 C C . PHE B 1 299 ? 14.18 -6.207 -17.781 1 94.81 299 PHE B C 1
ATOM 8473 O O . PHE B 1 299 ? 13.25 -6.391 -17 1 94.81 299 PHE B O 1
ATOM 8480 N N . LYS B 1 300 ? 13.992 -6.051 -19.016 1 92.75 300 LYS B N 1
ATOM 8481 C CA . LYS B 1 300 ? 12.648 -5.98 -19.594 1 92.75 300 LYS B CA 1
ATOM 8482 C C . LYS B 1 300 ? 11.953 -7.336 -19.531 1 92.75 300 LYS B C 1
ATOM 8484 O O . LYS B 1 300 ? 10.742 -7.406 -19.297 1 92.75 300 LYS B O 1
ATOM 8489 N N . LEU B 1 301 ? 12.711 -8.344 -19.656 1 91.88 301 LEU B N 1
ATOM 8490 C CA . LEU B 1 301 ? 12.148 -9.688 -19.562 1 91.88 301 LEU B CA 1
ATOM 8491 C C . LEU B 1 301 ? 11.773 -10.023 -18.125 1 91.88 301 LEU B C 1
ATOM 8493 O O . LEU B 1 301 ? 10.734 -10.633 -17.875 1 91.88 301 LEU B O 1
ATOM 8497 N N . LEU B 1 302 ? 12.625 -9.617 -17.219 1 92.62 302 LEU B N 1
ATOM 8498 C CA . LEU B 1 302 ? 12.359 -9.891 -15.812 1 92.62 302 LEU B CA 1
ATOM 8499 C C . LEU B 1 302 ? 11.125 -9.125 -15.336 1 92.62 302 LEU B C 1
ATOM 8501 O O . LEU B 1 302 ? 10.398 -9.594 -14.461 1 92.62 302 LEU B O 1
ATOM 8505 N N . ARG B 1 303 ? 10.883 -8 -15.898 1 92.69 303 ARG B N 1
ATOM 8506 C CA . ARG B 1 303 ? 9.695 -7.219 -15.562 1 92.69 303 ARG B CA 1
ATOM 8507 C C . ARG B 1 303 ? 8.422 -7.965 -15.938 1 92.69 303 ARG B C 1
ATOM 8509 O O . ARG B 1 303 ? 7.383 -7.785 -15.305 1 92.69 303 ARG B O 1
ATOM 8516 N N . CYS B 1 304 ? 8.5 -8.805 -16.922 1 91.44 304 CYS B N 1
ATOM 8517 C CA . CYS B 1 304 ? 7.348 -9.617 -17.281 1 91.44 304 CYS B CA 1
ATOM 8518 C C . CYS B 1 304 ? 7.02 -10.625 -16.188 1 91.44 304 CYS B C 1
ATOM 8520 O O . CYS B 1 304 ? 5.848 -10.875 -15.898 1 91.44 304 CYS B O 1
ATOM 8522 N N . ARG B 1 305 ? 8.055 -11.094 -15.633 1 89.06 305 ARG B N 1
ATOM 8523 C CA . ARG B 1 305 ? 7.84 -12.016 -14.523 1 89.06 305 ARG B CA 1
ATOM 8524 C C . ARG B 1 305 ? 7.223 -11.297 -13.328 1 89.06 305 ARG B C 1
ATOM 8526 O O . ARG B 1 305 ? 6.348 -11.844 -12.656 1 89.06 305 ARG B O 1
ATOM 8533 N N . ILE B 1 306 ? 7.695 -10.117 -13.125 1 89.81 306 ILE B N 1
ATOM 8534 C CA . ILE B 1 306 ? 7.176 -9.328 -12.008 1 89.81 306 ILE B CA 1
ATOM 8535 C C . ILE B 1 306 ? 5.711 -8.969 -12.273 1 89.81 306 ILE B C 1
ATOM 8537 O O . ILE B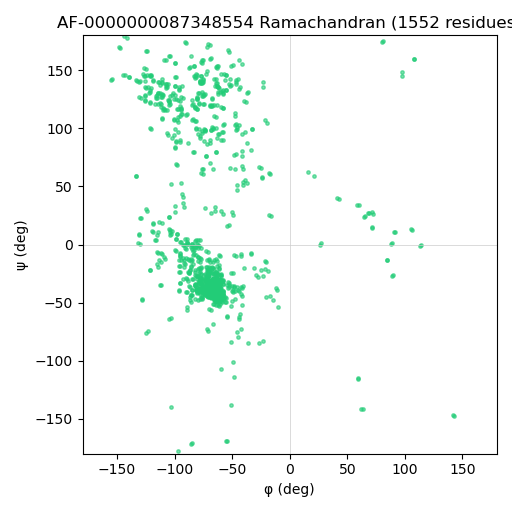 1 306 ? 4.914 -8.875 -11.336 1 89.81 306 ILE B O 1
ATOM 8541 N N . ALA B 1 307 ? 5.387 -8.844 -13.547 1 87.31 307 ALA B N 1
ATOM 8542 C CA . ALA B 1 307 ? 4.004 -8.586 -13.922 1 87.31 307 ALA B CA 1
ATOM 8543 C C . ALA B 1 307 ? 3.178 -9.867 -13.898 1 87.31 307 ALA B C 1
ATOM 8545 O O . ALA B 1 307 ? 2.018 -9.875 -14.32 1 87.31 307 ALA B O 1
ATOM 8546 N N . ARG B 1 308 ? 3.771 -11.008 -13.477 1 79.88 308 ARG B N 1
ATOM 8547 C CA . ARG B 1 308 ? 3.105 -12.281 -13.219 1 79.88 308 ARG B CA 1
ATOM 8548 C C . ARG B 1 308 ? 2.68 -12.953 -14.516 1 79.88 308 ARG B C 1
ATOM 8550 O O . ARG B 1 308 ? 1.647 -13.625 -14.57 1 79.88 308 ARG B O 1
ATOM 8557 N N . TYR B 1 309 ? 3.428 -12.609 -15.547 1 80.31 309 TYR B N 1
ATOM 8558 C CA . TYR B 1 309 ? 3.254 -13.398 -16.766 1 80.31 309 TYR B CA 1
ATOM 8559 C C . TYR B 1 309 ? 3.916 -14.766 -16.625 1 80.31 309 TYR B C 1
ATOM 8561 O O . TYR B 1 309 ? 4.941 -14.898 -15.945 1 80.31 309 TYR B O 1
ATOM 8569 N N . THR B 1 310 ? 3.268 -15.695 -17.156 1 73.12 310 THR B N 1
ATOM 8570 C CA . THR B 1 310 ? 3.84 -17.031 -17.094 1 73.12 310 THR B CA 1
ATOM 8571 C C . THR B 1 310 ? 4.984 -17.188 -18.094 1 73.12 310 THR B C 1
ATOM 8573 O O . THR B 1 310 ? 5.094 -16.406 -19.031 1 73.12 310 THR B O 1
ATOM 8576 N N . ILE B 1 311 ? 5.828 -18.094 -17.812 1 66.44 311 ILE B N 1
ATOM 8577 C CA . ILE B 1 311 ? 6.992 -18.359 -18.656 1 66.44 311 ILE B CA 1
ATOM 8578 C C . ILE B 1 311 ? 6.539 -18.703 -20.062 1 66.44 311 ILE B C 1
ATOM 8580 O O . ILE B 1 311 ? 7.207 -18.359 -21.047 1 66.44 311 ILE B O 1
ATOM 8584 N N . THR B 1 312 ? 5.414 -19.281 -20.109 1 61.62 312 THR B N 1
ATOM 8585 C CA . THR B 1 312 ? 4.879 -19.656 -21.406 1 61.62 312 THR B CA 1
ATOM 8586 C C . THR B 1 312 ? 4.438 -18.422 -22.188 1 61.62 312 THR B C 1
ATOM 8588 O O . THR B 1 312 ? 4.684 -18.328 -23.406 1 61.62 312 THR B O 1
ATOM 8591 N N . GLU B 1 313 ? 3.939 -17.594 -21.469 1 62 313 GLU B N 1
ATOM 8592 C CA . GLU B 1 313 ? 3.486 -16.375 -22.094 1 62 313 GLU B CA 1
ATOM 8593 C C . GLU B 1 313 ? 4.668 -15.547 -22.609 1 62 313 GLU B C 1
ATOM 8595 O O . GLU B 1 313 ? 4.586 -14.922 -23.672 1 62 313 GLU B O 1
ATOM 8600 N N . VAL B 1 314 ? 5.723 -15.641 -21.781 1 64.56 314 VAL B N 1
ATOM 8601 C CA . VAL B 1 314 ? 6.859 -14.789 -22.125 1 64.56 314 VAL B CA 1
ATOM 8602 C C . VAL B 1 314 ? 7.746 -15.484 -23.141 1 64.56 314 VAL B C 1
ATOM 8604 O O . VAL B 1 314 ? 8.516 -14.836 -23.859 1 64.56 314 VAL B O 1
ATOM 8607 N N . GLY B 1 315 ? 7.379 -16.719 -23.5 1 60.75 315 GLY B N 1
ATOM 8608 C CA . GLY B 1 315 ? 8.164 -17.422 -24.5 1 60.75 315 GLY B CA 1
ATOM 8609 C C . GLY B 1 315 ? 9.609 -17.625 -24.078 1 60.75 315 GLY B C 1
ATOM 8610 O O . GLY B 1 315 ? 10.523 -17.516 -24.906 1 60.75 315 GLY B O 1
ATOM 8611 N N . PHE B 1 316 ? 9.852 -17.812 -22.844 1 61.44 316 PHE B N 1
ATOM 8612 C CA . PHE B 1 316 ? 11.211 -18.016 -22.344 1 61.44 316 PHE B CA 1
ATOM 8613 C C . PHE B 1 316 ? 11.82 -19.281 -22.922 1 61.44 316 PHE B C 1
ATOM 8615 O O . PHE B 1 316 ? 13.047 -19.391 -23.047 1 61.44 316 PHE B O 1
ATOM 8622 N N . ILE B 1 317 ? 11.023 -20.094 -23.5 1 57.25 317 ILE B N 1
ATOM 8623 C CA . ILE B 1 317 ? 11.492 -21.422 -23.859 1 57.25 317 ILE B CA 1
ATOM 8624 C C . ILE B 1 317 ? 12.5 -21.328 -25 1 57.25 317 ILE B C 1
ATOM 8626 O O . ILE B 1 317 ? 13.602 -21.875 -24.906 1 57.25 317 ILE B O 1
ATOM 8630 N N . LYS B 1 318 ? 12.141 -20.734 -26.078 1 56.47 318 LYS B N 1
ATOM 8631 C CA . LYS B 1 318 ? 13.094 -20.688 -27.188 1 56.47 318 LYS B CA 1
ATOM 8632 C C . LYS B 1 318 ? 14.227 -19.703 -26.922 1 56.47 318 LYS B C 1
ATOM 8634 O O . LYS B 1 318 ? 15.367 -19.953 -27.297 1 56.47 318 LYS B O 1
ATOM 8639 N N . GLY B 1 319 ? 13.867 -18.672 -26.172 1 58.81 319 GLY B N 1
ATOM 8640 C CA . GLY B 1 319 ? 14.891 -17.734 -25.766 1 58.81 319 GLY B CA 1
ATOM 8641 C C . GLY B 1 319 ? 15.836 -18.297 -24.719 1 58.81 319 GLY B C 1
ATOM 8642 O O . GLY B 1 319 ? 16.984 -17.859 -24.609 1 58.81 319 GLY B O 1
ATOM 8643 N N . SER B 1 320 ? 15.328 -19.406 -24.234 1 64.38 320 SER B N 1
ATOM 8644 C CA . SER B 1 320 ? 16.094 -19.969 -23.125 1 64.38 320 SER B CA 1
ATOM 8645 C C . SER B 1 320 ? 17.359 -20.672 -23.641 1 64.38 320 SER B C 1
ATOM 8647 O O . SER B 1 320 ? 18.391 -20.641 -22.984 1 64.38 320 SER B O 1
ATOM 8649 N N . ASN B 1 321 ? 17.25 -21.172 -24.844 1 70.38 321 ASN B N 1
ATOM 8650 C CA . ASN B 1 321 ? 18.438 -21.828 -25.359 1 70.38 321 ASN B CA 1
ATOM 8651 C C . ASN B 1 321 ? 19.562 -20.828 -25.625 1 70.38 321 ASN B C 1
ATOM 8653 O O . ASN B 1 321 ? 20.719 -21.078 -25.297 1 70.38 321 ASN B O 1
ATOM 8657 N N . PHE B 1 322 ? 19.141 -19.75 -26.141 1 72.44 322 PHE B N 1
ATOM 8658 C CA . PHE B 1 322 ? 20.125 -18.719 -26.391 1 72.44 322 PHE B CA 1
ATOM 8659 C C . PHE B 1 322 ? 20.672 -18.141 -25.094 1 72.44 322 PHE B C 1
ATOM 8661 O O . PHE B 1 322 ? 21.875 -17.953 -24.938 1 72.44 322 PHE B O 1
ATOM 8668 N N . LEU B 1 323 ? 19.797 -17.906 -24.281 1 80.25 323 LEU B N 1
ATOM 8669 C CA . LEU B 1 323 ? 20.219 -17.312 -23.016 1 80.25 323 LEU B CA 1
ATOM 8670 C C . LEU B 1 323 ? 21.109 -18.281 -22.234 1 80.25 323 LEU B C 1
ATOM 8672 O O . LEU B 1 323 ? 22.062 -17.859 -21.578 1 80.25 323 LEU B O 1
ATOM 8676 N N . ARG B 1 324 ? 20.844 -19.5 -22.453 1 81.44 324 ARG B N 1
ATOM 8677 C CA . ARG B 1 324 ? 21.688 -20.5 -21.828 1 81.44 324 ARG B CA 1
ATOM 8678 C C . ARG B 1 324 ? 23.094 -20.484 -22.406 1 81.44 324 ARG B C 1
ATOM 8680 O O . ARG B 1 324 ? 24.078 -20.531 -21.672 1 81.44 324 ARG B O 1
ATOM 8687 N N . GLN B 1 325 ? 23.156 -20.312 -23.656 1 77.88 325 GLN B N 1
ATOM 8688 C CA . GLN B 1 325 ? 24.453 -20.281 -24.312 1 77.88 325 GLN B CA 1
ATOM 8689 C C . GLN B 1 325 ? 25.234 -19.016 -23.969 1 77.88 325 GLN B C 1
ATOM 8691 O O . GLN B 1 325 ? 26.422 -19.078 -23.672 1 77.88 325 GLN B O 1
ATOM 8696 N N . MET B 1 326 ? 24.5 -17.969 -23.938 1 78.94 326 MET B N 1
ATOM 8697 C CA . MET B 1 326 ? 25.141 -16.672 -23.688 1 78.94 326 MET B CA 1
ATOM 8698 C C . MET B 1 326 ? 25.578 -16.562 -22.219 1 78.94 326 MET B C 1
ATOM 8700 O O . MET B 1 326 ? 26.625 -15.977 -21.922 1 78.94 326 MET B O 1
ATOM 8704 N N . LEU B 1 327 ? 24.828 -17.172 -21.391 1 82.12 327 LEU B N 1
ATOM 8705 C CA . LEU B 1 327 ? 25.094 -16.984 -19.969 1 82.12 327 LEU B CA 1
ATOM 8706 C C . LEU B 1 327 ? 25.969 -18.109 -19.422 1 82.12 327 LEU B C 1
ATOM 8708 O O . LEU B 1 327 ? 26.781 -17.891 -18.531 1 82.12 327 LEU B O 1
ATOM 8712 N N . LEU B 1 328 ? 25.797 -19.328 -19.984 1 80.12 328 LEU B N 1
ATOM 8713 C CA . LEU B 1 328 ? 26.453 -20.453 -19.328 1 80.12 328 LEU B CA 1
ATOM 8714 C C . LEU B 1 328 ? 27.625 -20.969 -20.172 1 80.12 328 LEU B C 1
ATOM 8716 O O . LEU B 1 328 ? 28.438 -21.75 -19.688 1 80.12 328 LEU B O 1
ATOM 8720 N N . GLU B 1 329 ? 27.812 -20.562 -21.422 1 74.06 329 GLU B N 1
ATOM 8721 C CA . GLU B 1 329 ? 28.828 -21.172 -22.266 1 74.06 329 GLU B CA 1
ATOM 8722 C C . GLU B 1 329 ? 30.234 -20.75 -21.812 1 74.06 329 GLU B C 1
ATOM 8724 O O . GLU B 1 329 ? 31.141 -21.578 -21.75 1 74.06 329 GLU B O 1
ATOM 8729 N N . ASP B 1 330 ? 30.312 -19.359 -21.484 1 67.94 330 ASP B N 1
ATOM 8730 C CA . ASP B 1 330 ? 31.641 -18.922 -21.047 1 67.94 330 ASP B CA 1
ATOM 8731 C C . ASP B 1 330 ? 31.891 -19.266 -19.578 1 67.94 330 ASP B C 1
ATOM 8733 O O . ASP B 1 330 ? 30.969 -19.172 -18.766 1 67.94 330 ASP B O 1
ATOM 8737 N N . ASN B 1 331 ? 32.844 -20.094 -19.266 1 67.5 331 ASN B N 1
ATOM 8738 C CA . ASN B 1 331 ? 33.188 -20.516 -17.922 1 67.5 331 ASN B CA 1
ATOM 8739 C C . ASN B 1 331 ? 33.531 -19.328 -17.031 1 67.5 331 ASN B C 1
ATOM 8741 O O . ASN B 1 331 ? 34.344 -19.453 -16.109 1 67.5 331 ASN B O 1
ATOM 8745 N N . ASP B 1 332 ? 32.969 -18.172 -17.375 1 84.69 332 ASP B N 1
ATOM 8746 C CA . ASP B 1 332 ? 33.25 -17.031 -16.531 1 84.69 332 ASP B CA 1
ATOM 8747 C C . ASP B 1 332 ? 32.062 -16.656 -15.656 1 84.69 332 ASP B C 1
ATOM 8749 O O . ASP B 1 332 ? 31.172 -15.914 -16.094 1 84.69 332 ASP B O 1
ATOM 8753 N N . GLY B 1 333 ? 32.125 -17.203 -14.453 1 86.62 333 GLY B N 1
ATOM 8754 C CA . GLY B 1 333 ? 31.062 -16.938 -13.492 1 86.62 333 GLY B CA 1
ATOM 8755 C C . GLY B 1 333 ? 30.953 -15.477 -13.117 1 86.62 333 GLY B C 1
ATOM 8756 O O . GLY B 1 333 ? 29.844 -14.984 -12.852 1 86.62 333 GLY B O 1
ATOM 8757 N N . GLU B 1 334 ? 31.984 -14.797 -13.234 1 88.62 334 GLU B N 1
ATOM 8758 C CA . GLU B 1 334 ? 31.984 -13.383 -12.883 1 88.62 334 GLU B CA 1
ATOM 8759 C C . GLU B 1 334 ? 31.234 -12.555 -13.914 1 88.62 334 GLU B C 1
ATOM 8761 O O . GLU B 1 334 ? 30.516 -11.617 -13.562 1 88.62 334 GLU B O 1
ATOM 8766 N N . ARG B 1 335 ? 31.375 -12.906 -15.102 1 88.31 335 ARG B N 1
ATOM 8767 C CA . ARG B 1 335 ? 30.688 -12.195 -16.172 1 88.31 335 ARG B CA 1
ATOM 8768 C C . ARG B 1 335 ? 29.172 -12.383 -16.062 1 88.31 335 ARG B C 1
ATOM 8770 O O . ARG B 1 335 ? 28.422 -11.43 -16.219 1 88.31 335 ARG B O 1
ATOM 8777 N N . VAL B 1 336 ? 28.797 -13.594 -15.742 1 90.88 336 VAL B N 1
ATOM 8778 C CA . VAL B 1 336 ? 27.375 -13.906 -15.664 1 90.88 336 VAL B CA 1
ATOM 8779 C C . VAL B 1 336 ? 26.75 -13.125 -14.516 1 90.88 336 VAL B C 1
ATOM 8781 O O . VAL B 1 336 ? 25.719 -12.469 -14.695 1 90.88 336 VAL B O 1
ATOM 8784 N N . PHE B 1 337 ? 27.391 -13.133 -13.375 1 91 337 PHE B N 1
ATOM 8785 C CA . PHE B 1 337 ? 26.828 -12.461 -12.211 1 91 337 PHE B CA 1
ATOM 8786 C C . PHE B 1 337 ? 26.906 -10.945 -12.367 1 91 337 PHE B C 1
ATOM 8788 O O . PHE B 1 337 ? 26.062 -10.219 -11.836 1 91 337 PHE B O 1
ATOM 8795 N N . ALA B 1 338 ? 27.828 -10.531 -13.133 1 88.69 338 ALA B N 1
ATOM 8796 C CA . ALA B 1 338 ? 27.922 -9.094 -13.398 1 88.69 338 ALA B CA 1
ATOM 8797 C C . ALA B 1 338 ? 26.766 -8.625 -14.281 1 88.69 338 ALA B C 1
ATOM 8799 O O . ALA B 1 338 ? 26.203 -7.559 -14.047 1 88.69 338 ALA B O 1
ATOM 8800 N N . ALA B 1 339 ? 26.484 -9.43 -15.234 1 90.31 339 ALA B N 1
ATOM 8801 C CA . ALA B 1 339 ? 25.375 -9.094 -16.125 1 90.31 339 ALA B CA 1
ATOM 8802 C C . ALA B 1 339 ? 24.062 -9.055 -15.352 1 90.31 339 ALA B C 1
ATOM 8804 O O . ALA B 1 339 ? 23.25 -8.141 -15.547 1 90.31 339 ALA B O 1
ATOM 8805 N N . ILE B 1 340 ? 23.906 -9.984 -14.469 1 92.44 340 ILE B N 1
ATOM 8806 C CA . ILE B 1 340 ? 22.672 -10.047 -13.695 1 92.44 340 ILE B CA 1
ATOM 8807 C C . ILE B 1 340 ? 22.641 -8.922 -12.664 1 92.44 340 ILE B C 1
ATOM 8809 O O . ILE B 1 340 ? 21.578 -8.359 -12.383 1 92.44 340 ILE B O 1
ATOM 8813 N N . ALA B 1 341 ? 23.766 -8.625 -12.141 1 91.5 341 ALA B N 1
ATOM 8814 C CA . ALA B 1 341 ? 23.844 -7.527 -11.188 1 91.5 341 ALA B CA 1
ATOM 8815 C C . ALA B 1 341 ? 23.453 -6.203 -11.836 1 91.5 341 ALA B C 1
ATOM 8817 O O . ALA B 1 341 ? 22.75 -5.387 -11.227 1 91.5 341 ALA B O 1
ATOM 8818 N N . HIS B 1 342 ? 23.875 -6.047 -13.031 1 90.62 342 HIS B N 1
ATOM 8819 C CA . HIS B 1 342 ? 23.484 -4.848 -13.766 1 90.62 342 HIS B CA 1
ATOM 8820 C C . HIS B 1 342 ? 22 -4.848 -14.062 1 90.62 342 HIS B C 1
ATOM 8822 O O . HIS B 1 342 ? 21.344 -3.801 -14.023 1 90.62 342 HIS B O 1
ATOM 8828 N N . GLU B 1 343 ? 21.516 -5.996 -14.383 1 93.5 343 GLU B N 1
ATOM 8829 C CA . GLU B 1 343 ? 20.078 -6.133 -14.602 1 93.5 343 GLU B CA 1
ATOM 8830 C C . GLU B 1 343 ? 19.281 -5.703 -13.375 1 93.5 343 GLU B C 1
ATOM 8832 O O . GLU B 1 343 ? 18.328 -4.93 -13.484 1 93.5 343 GLU B O 1
ATOM 8837 N N . LEU B 1 344 ? 19.719 -6.16 -12.234 1 92.69 344 LEU B N 1
ATOM 8838 C CA . LEU B 1 344 ? 19.031 -5.848 -10.984 1 92.69 344 LEU B CA 1
ATOM 8839 C C . LEU B 1 344 ? 19.219 -4.383 -10.609 1 92.69 344 LEU B C 1
ATOM 8841 O O . LEU B 1 344 ? 18.359 -3.785 -9.961 1 92.69 344 LEU B O 1
ATOM 8845 N N . SER B 1 345 ? 20.312 -3.838 -11.062 1 90.25 345 SER B N 1
ATOM 8846 C CA . SER B 1 345 ? 20.516 -2.408 -10.844 1 90.25 345 SER B CA 1
ATOM 8847 C C . SER B 1 345 ? 19.516 -1.578 -11.648 1 90.25 345 SER B C 1
ATOM 8849 O O . SER B 1 345 ? 19.016 -0.568 -11.164 1 90.25 345 SER B O 1
ATOM 8851 N N . PHE B 1 346 ? 19.266 -2.01 -12.836 1 91.5 346 PHE B N 1
ATOM 8852 C CA . PHE B 1 346 ? 18.25 -1.34 -13.641 1 91.5 346 PHE B CA 1
ATOM 8853 C C . PHE B 1 346 ? 16.875 -1.465 -13 1 91.5 346 PHE B C 1
ATOM 8855 O O . PHE B 1 346 ? 16.094 -0.511 -13 1 91.5 346 PHE B O 1
ATOM 8862 N N . LEU B 1 347 ? 16.672 -2.645 -12.5 1 91.81 347 LEU B N 1
ATOM 8863 C CA . LEU B 1 347 ? 15.391 -2.891 -11.844 1 91.81 347 LEU B CA 1
ATOM 8864 C C . LEU B 1 347 ? 15.242 -2.043 -10.586 1 91.81 347 LEU B C 1
ATOM 8866 O O . LEU B 1 347 ? 14.172 -1.504 -10.312 1 91.81 347 LEU B O 1
ATOM 8870 N N . HIS B 1 348 ? 16.328 -1.922 -9.836 1 88.38 348 HIS B N 1
ATOM 8871 C CA . HIS B 1 348 ? 16.328 -1.09 -8.633 1 88.38 348 HIS B CA 1
ATOM 8872 C C . HIS B 1 348 ? 16.062 0.371 -8.977 1 88.38 348 HIS B C 1
ATOM 8874 O O . HIS B 1 348 ? 15.234 1.021 -8.328 1 88.38 348 HIS B O 1
ATOM 8880 N N . ASP B 1 349 ? 16.625 0.8 -9.945 1 87 349 ASP B N 1
ATOM 8881 C CA . ASP B 1 349 ? 16.438 2.186 -10.359 1 87 349 ASP B CA 1
ATOM 8882 C C . ASP B 1 349 ? 15 2.424 -10.836 1 87 349 ASP B C 1
ATOM 8884 O O . ASP B 1 349 ? 14.422 3.479 -10.578 1 87 349 ASP B O 1
ATOM 8888 N N . TYR B 1 350 ? 14.539 1.494 -11.477 1 90.5 350 TYR B N 1
ATOM 8889 C CA . TYR B 1 350 ? 13.211 1.666 -12.047 1 90.5 350 TYR B CA 1
ATOM 8890 C C . TYR B 1 350 ? 12.148 1.771 -10.953 1 90.5 350 TYR B C 1
ATOM 8892 O O . TYR B 1 350 ? 11.234 2.592 -11.047 1 90.5 350 TYR B O 1
ATOM 8900 N N . TYR B 1 351 ? 12.281 0.998 -9.938 1 88.06 351 TYR B N 1
ATOM 8901 C CA . TYR B 1 351 ? 11.211 0.93 -8.953 1 88.06 351 TYR B CA 1
ATOM 8902 C C . TYR B 1 351 ? 11.484 1.865 -7.777 1 88.06 351 TYR B C 1
ATOM 8904 O O . TYR B 1 351 ? 10.57 2.236 -7.043 1 88.06 351 TYR B O 1
ATOM 8912 N N . TYR B 1 352 ? 12.703 2.281 -7.605 1 81.56 352 TYR B N 1
ATOM 8913 C CA . TYR B 1 352 ? 12.992 2.977 -6.355 1 81.56 352 TYR B CA 1
ATOM 8914 C C . TYR B 1 352 ? 13.742 4.277 -6.617 1 81.56 352 TYR B C 1
ATOM 8916 O O . TYR B 1 352 ? 14.234 4.914 -5.684 1 81.56 352 TYR B O 1
ATOM 8924 N N . SER B 1 353 ? 13.859 4.641 -7.848 1 81.81 353 SER B N 1
ATOM 8925 C CA . SER B 1 353 ? 14.445 5.926 -8.195 1 81.81 353 SER B CA 1
ATOM 8926 C C . SER B 1 353 ? 13.5 6.75 -9.062 1 81.81 353 SER B C 1
ATOM 8928 O O . SER B 1 353 ? 12.672 6.191 -9.789 1 81.81 353 SER B O 1
ATOM 8930 N N . PRO B 1 354 ? 13.57 8.008 -8.992 1 79 354 PRO B N 1
ATOM 8931 C CA . PRO B 1 354 ? 12.688 8.859 -9.789 1 79 354 PRO B CA 1
ATOM 8932 C C . PRO B 1 354 ? 13.195 9.07 -11.211 1 79 354 PRO B C 1
ATOM 8934 O O . PRO B 1 354 ? 12.445 9.531 -12.078 1 79 354 PRO B O 1
ATOM 8937 N N . HIS B 1 355 ? 14.289 8.648 -11.617 1 81.38 355 HIS B N 1
ATOM 8938 C CA . HIS B 1 355 ? 14.953 9.148 -12.812 1 81.38 355 HIS B CA 1
ATOM 8939 C C . HIS B 1 355 ? 14.539 8.352 -14.047 1 81.38 355 HIS B C 1
ATOM 8941 O O . HIS B 1 355 ? 14.43 8.914 -15.141 1 81.38 355 HIS B O 1
ATOM 8947 N N . PRO B 1 356 ? 14.203 7.086 -13.828 1 85.94 356 PRO B N 1
ATOM 8948 C CA . PRO B 1 356 ? 13.953 6.32 -15.047 1 85.94 356 PRO B CA 1
ATOM 8949 C C . PRO B 1 356 ? 12.719 6.809 -15.805 1 85.94 356 PRO B C 1
ATOM 8951 O O . PRO B 1 356 ? 12.672 6.73 -17.031 1 85.94 356 PRO B O 1
ATOM 8954 N N . ILE B 1 357 ? 11.805 7.402 -15.172 1 87.75 357 ILE B N 1
ATOM 8955 C CA . ILE B 1 357 ? 10.57 7.852 -15.797 1 87.75 357 ILE B CA 1
ATOM 8956 C C . ILE B 1 357 ? 10.852 9.039 -16.719 1 87.75 357 ILE B C 1
ATOM 8958 O O . ILE B 1 357 ? 10.125 9.273 -17.688 1 87.75 357 ILE B O 1
ATOM 8962 N N . THR B 1 358 ? 11.953 9.742 -16.5 1 89.25 358 THR B N 1
ATOM 8963 C CA . THR B 1 358 ? 12.273 10.938 -17.266 1 89.25 358 THR B CA 1
ATOM 8964 C C . THR B 1 358 ? 12.867 10.562 -18.625 1 89.25 358 THR B C 1
ATOM 8966 O O . THR B 1 358 ? 12.922 11.391 -19.531 1 89.25 358 THR B O 1
ATOM 8969 N N . TYR B 1 359 ? 13.195 9.32 -18.797 1 88.12 359 TYR B N 1
ATOM 8970 C CA . TYR B 1 359 ? 13.797 8.906 -20.047 1 88.12 359 TYR B CA 1
ATOM 8971 C C . TYR B 1 359 ? 12.734 8.492 -21.062 1 88.12 359 TYR B C 1
ATOM 8973 O O . TYR B 1 359 ? 13.055 7.988 -22.141 1 88.12 359 TYR B O 1
ATOM 8981 N N . SER B 1 360 ? 11.492 8.672 -20.672 1 85.88 360 SER B N 1
ATOM 8982 C CA . SER B 1 360 ? 10.398 8.359 -21.594 1 85.88 360 SER B CA 1
ATOM 8983 C C . SER B 1 360 ? 10.461 9.242 -22.844 1 85.88 360 SER B C 1
ATOM 8985 O O . SER B 1 360 ? 10.086 8.812 -23.938 1 85.88 360 SER B O 1
ATOM 8987 N N . ARG B 1 361 ? 10.969 10.484 -22.578 1 86.81 361 ARG B N 1
ATOM 8988 C CA . ARG B 1 361 ? 11.234 11.398 -23.688 1 86.81 361 ARG B CA 1
ATOM 8989 C C . ARG B 1 361 ? 12.672 11.906 -23.641 1 86.81 361 ARG B C 1
ATOM 8991 O O . ARG B 1 361 ? 13.203 12.195 -22.562 1 86.81 361 ARG B O 1
ATOM 8998 N N . SER B 1 362 ? 13.281 12.102 -24.75 1 83.62 362 SER B N 1
ATOM 8999 C CA . SER B 1 362 ? 14.703 12.43 -24.828 1 83.62 362 SER B CA 1
ATOM 9000 C C . SER B 1 362 ? 14.977 13.82 -24.266 1 83.62 362 SER B C 1
ATOM 9002 O O . SER B 1 362 ? 16.078 14.086 -23.766 1 83.62 362 SER B O 1
ATOM 9004 N N . TRP B 1 363 ? 13.992 14.672 -24.219 1 89.12 363 TRP B N 1
ATOM 9005 C CA . TRP B 1 363 ? 14.25 16.047 -23.812 1 89.12 363 TRP B CA 1
ATOM 9006 C C . TRP B 1 363 ? 13.953 16.234 -22.328 1 89.12 363 TRP B C 1
ATOM 9008 O O . TRP B 1 363 ? 14.359 17.234 -21.719 1 89.12 363 TRP B O 1
ATOM 9018 N N . LEU B 1 364 ? 13.289 15.289 -21.703 1 91.5 364 LEU B N 1
ATOM 9019 C CA . LEU B 1 364 ? 12.844 15.461 -20.312 1 91.5 364 LEU B CA 1
ATOM 9020 C C . LEU B 1 364 ? 14.031 15.477 -19.359 1 91.5 364 LEU B C 1
ATOM 9022 O O . LEU B 1 364 ? 14.078 16.281 -18.438 1 91.5 364 LEU B O 1
ATOM 9026 N N . PRO B 1 365 ? 15.055 14.617 -19.562 1 90.75 365 PRO B N 1
ATOM 9027 C CA . PRO B 1 365 ? 16.203 14.703 -18.672 1 90.75 365 PRO B CA 1
ATOM 9028 C C . PRO B 1 365 ? 16.953 16.031 -18.797 1 90.75 365 PRO B C 1
ATOM 9030 O O . PRO B 1 365 ? 17.484 16.547 -17.812 1 90.75 365 PRO B O 1
ATOM 9033 N N . ILE B 1 366 ? 17 16.641 -19.938 1 91.25 366 ILE B N 1
ATOM 9034 C CA . ILE B 1 366 ? 17.672 17.906 -20.156 1 91.25 366 ILE B CA 1
ATOM 9035 C C . ILE B 1 366 ? 16.906 19.031 -19.453 1 91.25 366 ILE B C 1
ATOM 9037 O O . ILE B 1 366 ? 17.516 19.891 -18.812 1 91.25 366 ILE B O 1
ATOM 9041 N N . VAL B 1 367 ? 15.617 18.953 -19.547 1 94.56 367 VAL B N 1
ATOM 9042 C CA . VAL B 1 367 ? 14.789 19.953 -18.891 1 94.56 367 VAL B CA 1
ATOM 9043 C C . VAL B 1 367 ? 14.93 19.828 -17.375 1 94.56 367 VAL B C 1
ATOM 9045 O O . VAL B 1 367 ? 14.984 20.828 -16.656 1 94.56 367 VAL B O 1
ATOM 9048 N N . SER B 1 368 ? 15.008 18.594 -16.906 1 93.06 368 SER B N 1
ATOM 9049 C CA . SER B 1 368 ? 15.164 18.375 -15.469 1 93.06 368 SER B CA 1
ATOM 9050 C C . SER B 1 368 ? 16.5 18.922 -14.969 1 93.06 368 SER B C 1
ATOM 9052 O O . SER B 1 368 ? 16.562 19.547 -13.906 1 93.06 368 SER B O 1
ATOM 9054 N N . ILE B 1 369 ? 17.547 18.75 -15.719 1 93.81 369 ILE B N 1
ATOM 9055 C CA . ILE B 1 369 ? 18.859 19.281 -15.352 1 93.81 369 ILE B CA 1
ATOM 9056 C C . ILE B 1 369 ? 18.828 20.797 -15.359 1 93.81 369 ILE B C 1
ATOM 9058 O O . ILE B 1 369 ? 19.375 21.453 -14.461 1 93.81 369 ILE B O 1
ATOM 9062 N N . PHE B 1 370 ? 18.125 21.328 -16.281 1 95.5 370 PHE B N 1
ATOM 9063 C CA . PHE B 1 370 ? 18.016 22.781 -16.391 1 95.5 370 PHE B CA 1
ATOM 9064 C C . PHE B 1 370 ? 17.281 23.344 -15.172 1 95.5 370 PHE B C 1
ATOM 9066 O O . PHE B 1 370 ? 17.719 24.344 -14.594 1 95.5 370 PHE B O 1
ATOM 9073 N N . ILE B 1 371 ? 16.25 22.719 -14.812 1 94.69 371 ILE B N 1
ATOM 9074 C CA . ILE B 1 371 ? 15.477 23.172 -13.664 1 94.69 371 ILE B CA 1
ATOM 9075 C C . ILE B 1 371 ? 16.312 23.031 -12.391 1 94.69 371 ILE B C 1
ATOM 9077 O O . ILE B 1 371 ? 16.25 23.875 -11.5 1 94.69 371 ILE B O 1
ATOM 9081 N N . SER B 1 372 ? 17.109 21.969 -12.32 1 94.75 372 SER B N 1
ATOM 9082 C CA . SER B 1 372 ? 17.984 21.781 -11.164 1 94.75 372 SER B CA 1
ATOM 9083 C C . SER B 1 372 ? 19.047 22.875 -11.094 1 94.75 372 SER B C 1
ATOM 9085 O O . SER B 1 372 ? 19.359 23.375 -10.016 1 94.75 372 SER B O 1
ATOM 9087 N N . ILE B 1 373 ? 19.578 23.281 -12.227 1 96.44 373 ILE B N 1
ATOM 9088 C CA . ILE B 1 373 ? 20.562 24.359 -12.273 1 96.44 373 ILE B CA 1
ATOM 9089 C C . ILE B 1 373 ? 19.906 25.672 -11.859 1 96.44 373 ILE B C 1
ATOM 9091 O O . ILE B 1 373 ? 20.5 26.453 -11.102 1 96.44 373 ILE B O 1
ATOM 9095 N N . LEU B 1 374 ? 18.688 25.891 -12.281 1 95.62 374 LEU B N 1
ATOM 9096 C CA . LEU B 1 374 ? 17.953 27.094 -11.891 1 95.62 374 LEU B CA 1
ATOM 9097 C C . LEU B 1 374 ? 17.688 27.109 -10.391 1 95.62 374 LEU B C 1
ATOM 9099 O O . LEU B 1 374 ? 17.719 28.156 -9.758 1 95.62 374 LEU B O 1
ATOM 9103 N N . SER B 1 375 ? 17.359 25.953 -9.852 1 94.75 375 SER B N 1
ATOM 9104 C CA . SER B 1 375 ? 17.125 25.859 -8.414 1 94.75 375 SER B CA 1
ATOM 9105 C C . SER B 1 375 ? 18.406 26.141 -7.625 1 94.75 375 SER B C 1
ATOM 9107 O O . SER B 1 375 ? 18.344 26.781 -6.57 1 94.75 375 SER B O 1
ATOM 9109 N N . ILE B 1 376 ? 19.531 25.641 -8.125 1 95.94 376 ILE B N 1
ATOM 9110 C CA . ILE B 1 376 ? 20.812 25.938 -7.48 1 95.94 376 ILE B CA 1
ATOM 9111 C C . ILE B 1 376 ? 21.078 27.438 -7.516 1 95.94 376 ILE B C 1
ATOM 9113 O O . ILE B 1 376 ? 21.469 28.031 -6.508 1 95.94 376 ILE B O 1
ATOM 9117 N N . PHE B 1 377 ? 20.797 28.078 -8.609 1 95.06 377 PHE B N 1
ATOM 9118 C CA . PHE B 1 377 ? 20.984 29.516 -8.758 1 95.06 377 PHE B CA 1
ATOM 9119 C C . PHE B 1 377 ? 20.078 30.281 -7.812 1 95.06 377 PHE B C 1
ATOM 9121 O O . PHE B 1 377 ? 20.5 31.25 -7.172 1 95.06 377 PHE B O 1
ATOM 9128 N N . TYR B 1 378 ? 18.859 29.875 -7.727 1 93.38 378 TYR B N 1
ATOM 9129 C CA . TYR B 1 378 ? 17.922 30.5 -6.809 1 93.38 378 TYR B CA 1
ATOM 9130 C C . TYR B 1 378 ? 18.406 30.391 -5.367 1 93.38 378 TYR B C 1
ATOM 9132 O O . TYR B 1 378 ? 18.359 31.375 -4.617 1 93.38 378 TYR B O 1
ATOM 9140 N N . SER B 1 379 ? 18.844 29.203 -5.008 1 93.88 379 SER B N 1
ATOM 9141 C CA . SER B 1 379 ? 19.344 29.016 -3.648 1 93.88 379 SER B CA 1
ATOM 9142 C C . SER B 1 379 ? 20.547 29.906 -3.367 1 93.88 379 SER B C 1
ATOM 9144 O O . SER B 1 379 ? 20.688 30.438 -2.268 1 93.88 379 SER B O 1
ATOM 9146 N N . LEU B 1 380 ? 21.375 30.141 -4.352 1 94.38 380 LEU B N 1
ATOM 9147 C CA . LEU B 1 380 ? 22.547 31 -4.195 1 94.38 380 LEU B CA 1
ATOM 9148 C C . LEU B 1 380 ? 22.141 32.469 -4.055 1 94.38 380 LEU B C 1
ATOM 9150 O O . LEU B 1 380 ? 22.719 33.188 -3.264 1 94.38 380 LEU B O 1
ATOM 9154 N N . VAL B 1 381 ? 21.156 32.875 -4.762 1 92.31 381 VAL B N 1
ATOM 9155 C CA . VAL B 1 381 ? 20.656 34.219 -4.68 1 92.31 381 VAL B CA 1
ATOM 9156 C C . VAL B 1 381 ? 20.047 34.469 -3.297 1 92.31 381 VAL B C 1
ATOM 9158 O O . VAL B 1 381 ? 20.281 35.531 -2.689 1 92.31 381 VAL B O 1
ATOM 9161 N N . VAL B 1 382 ? 19.297 33.5 -2.822 1 91.25 382 VAL B N 1
ATOM 9162 C CA . VAL B 1 382 ? 18.688 33.625 -1.497 1 91.25 382 VAL B CA 1
ATOM 9163 C C . VAL B 1 382 ? 19.781 33.719 -0.44 1 91.25 382 VAL B C 1
ATOM 9165 O O . VAL B 1 382 ? 19.719 34.594 0.45 1 91.25 382 VAL B O 1
ATOM 9168 N N . LEU B 1 383 ? 20.844 32.906 -0.576 1 91.81 383 LEU B N 1
ATOM 9169 C CA . LEU B 1 383 ? 21.938 32.906 0.388 1 91.81 383 LEU B CA 1
ATOM 9170 C C . LEU B 1 383 ? 22.703 34.25 0.345 1 91.81 383 LEU B C 1
ATOM 9172 O O . LEU B 1 383 ? 23.062 34.781 1.39 1 91.81 383 LEU B O 1
ATOM 9176 N N . LYS B 1 384 ? 22.875 34.781 -0.809 1 91.19 384 LYS B N 1
ATOM 9177 C CA . LYS B 1 384 ? 23.594 36.031 -0.959 1 91.19 384 LYS B CA 1
ATOM 9178 C C . LYS B 1 384 ? 22.797 37.188 -0.333 1 91.19 384 LYS B C 1
ATOM 9180 O O . LYS B 1 384 ? 23.359 38 0.413 1 91.19 384 LYS B O 1
ATOM 9185 N N . ASP B 1 385 ? 21.562 37.188 -0.628 1 88.19 385 ASP B N 1
ATOM 9186 C CA . ASP B 1 385 ? 20.719 38.25 -0.126 1 88.19 385 ASP B CA 1
ATOM 9187 C C . ASP B 1 385 ? 20.609 38.219 1.396 1 88.19 385 ASP B C 1
ATOM 9189 O O . ASP B 1 385 ? 20.656 39.25 2.062 1 88.19 385 ASP B O 1
ATOM 9193 N N . ILE B 1 386 ? 20.484 37.094 1.933 1 86.44 386 ILE B N 1
ATOM 9194 C CA . ILE B 1 386 ? 20.359 36.938 3.377 1 86.44 386 ILE B CA 1
ATOM 9195 C C . ILE B 1 386 ? 21.688 37.25 4.051 1 86.44 386 ILE B C 1
ATOM 9197 O O . ILE B 1 386 ? 21.734 37.844 5.125 1 86.44 386 ILE B O 1
ATOM 9201 N N . THR B 1 387 ? 22.812 36.844 3.432 1 89 387 THR B N 1
ATOM 9202 C CA . THR B 1 387 ? 24.125 37.094 4.004 1 89 387 THR B CA 1
ATOM 9203 C C . THR B 1 387 ? 24.422 38.594 4.016 1 89 387 THR B C 1
ATOM 9205 O O . THR B 1 387 ? 24.844 39.156 5.039 1 89 387 THR B O 1
ATOM 9208 N N . ILE B 1 388 ? 24.078 39.312 2.998 1 85.94 388 ILE B N 1
ATOM 9209 C CA . ILE B 1 388 ? 24.375 40.75 2.879 1 85.94 388 ILE B CA 1
ATOM 9210 C C . ILE B 1 388 ? 23.359 41.562 3.672 1 85.94 388 ILE B C 1
ATOM 9212 O O . ILE B 1 388 ? 23.719 42.5 4.363 1 85.94 388 ILE B O 1
ATOM 9216 N N . GLY B 1 389 ? 22.156 41.094 3.59 1 82.12 389 GLY B N 1
ATOM 9217 C CA . GLY B 1 389 ? 21.078 41.906 4.148 1 82.12 389 GLY B CA 1
ATOM 9218 C C . GLY B 1 389 ? 20.891 41.688 5.641 1 82.12 389 GLY B C 1
ATOM 9219 O O . GLY B 1 389 ? 20.453 42.594 6.348 1 82.12 389 GLY B O 1
ATOM 9220 N N . VAL B 1 390 ? 21.203 40.5 6.133 1 82.06 390 VAL B N 1
ATOM 9221 C CA . VAL B 1 390 ? 20.812 40.219 7.512 1 82.06 390 VAL B CA 1
ATOM 9222 C C . VAL B 1 390 ? 22.016 39.719 8.297 1 82.06 390 VAL B C 1
ATOM 9224 O O . VAL B 1 390 ? 22.328 40.219 9.375 1 82.06 390 VAL B O 1
ATOM 9227 N N . ALA B 1 391 ? 22.797 38.75 7.777 1 82 391 ALA B N 1
ATOM 9228 C CA . ALA B 1 391 ? 23.828 38.062 8.547 1 82 391 ALA B CA 1
ATOM 9229 C C . ALA B 1 391 ? 25.016 39 8.836 1 82 391 ALA B C 1
ATOM 9231 O O . ALA B 1 391 ? 25.516 39.031 9.961 1 82 391 ALA B O 1
ATOM 9232 N N . ILE B 1 392 ? 25.453 39.781 7.949 1 82 392 ILE B N 1
ATOM 9233 C CA . ILE B 1 392 ? 26.625 40.656 8.109 1 82 392 ILE B CA 1
ATOM 9234 C C . ILE B 1 392 ? 26.297 41.781 9.102 1 82 392 ILE B C 1
ATOM 9236 O O . ILE B 1 392 ? 27.047 42 10.047 1 82 392 ILE B O 1
ATOM 9240 N N . PRO B 1 393 ? 25.156 42.344 8.969 1 79.62 393 PRO B N 1
ATOM 9241 C CA . PRO B 1 393 ? 24.828 43.344 9.969 1 79.62 393 PRO B CA 1
ATOM 9242 C C . PRO B 1 393 ? 24.672 42.781 11.367 1 79.62 393 PRO B C 1
ATOM 9244 O O . PRO B 1 393 ? 24.938 43.438 12.359 1 79.62 393 PRO B O 1
ATOM 9247 N N . LEU B 1 394 ? 24.219 41.562 11.422 1 76.56 394 LEU B N 1
ATOM 9248 C CA . LEU B 1 394 ? 24 40.906 12.711 1 76.56 394 LEU B CA 1
ATOM 9249 C C . LEU B 1 394 ? 25.328 40.625 13.398 1 76.56 394 LEU B C 1
ATOM 9251 O O . LEU B 1 394 ? 25.453 40.781 14.617 1 76.56 394 LEU B O 1
ATOM 9255 N N . VAL B 1 395 ? 26.344 40.188 12.648 1 72.38 395 VAL B N 1
ATOM 9256 C CA . VAL B 1 395 ? 27.641 39.844 13.211 1 72.38 395 VAL B CA 1
ATOM 9257 C C . VAL B 1 395 ? 28.422 41.125 13.516 1 72.38 395 VAL B C 1
ATOM 9259 O O . VAL B 1 395 ? 29.125 41.219 14.531 1 72.38 395 VAL B O 1
ATOM 9262 N N . ASN B 1 396 ? 28.484 42.125 12.633 1 66.81 396 ASN B N 1
ATOM 9263 C CA . ASN B 1 396 ? 29.266 43.344 12.82 1 66.81 396 ASN B CA 1
ATOM 9264 C C . ASN B 1 396 ? 28.703 44.219 13.922 1 66.81 396 ASN B C 1
ATOM 9266 O O . ASN B 1 396 ? 29.25 45.281 14.234 1 66.81 396 ASN B O 1
ATOM 9270 N N . LEU B 1 397 ? 27.938 43.531 15.016 1 58.56 397 LEU B N 1
ATOM 9271 C CA . LEU B 1 397 ? 27.438 44.125 16.25 1 58.56 397 LEU B CA 1
ATOM 9272 C C . LEU B 1 397 ? 27.172 45.625 16.062 1 58.56 397 LEU B C 1
ATOM 9274 O O . LEU B 1 397 ? 27.25 46.375 17.016 1 58.56 397 LEU B O 1
ATOM 9278 N N . THR B 1 398 ? 27.391 46.094 14.898 1 53.41 398 THR B N 1
ATOM 9279 C CA . THR B 1 398 ? 27.25 47.562 14.938 1 53.41 398 THR B CA 1
ATOM 9280 C C . THR B 1 398 ? 25.953 47.969 15.609 1 53.41 398 THR B C 1
ATOM 9282 O O . THR B 1 398 ? 25.938 48.781 16.531 1 53.41 398 THR B O 1
ATOM 9285 N N . SER B 1 399 ? 24.797 48.375 14.797 1 52.69 399 SER B N 1
ATOM 9286 C CA . SER B 1 399 ? 23.547 48.969 15.266 1 52.69 399 SER B CA 1
ATOM 9287 C C . SER B 1 399 ? 22.672 47.969 15.992 1 52.69 399 SER B C 1
ATOM 9289 O O . SER B 1 399 ? 22.938 46.75 15.93 1 52.69 399 SER B O 1
ATOM 9291 N N . HIS B 1 400 ? 21.594 48.312 16.672 1 54.91 400 HIS B N 1
ATOM 9292 C CA . HIS B 1 400 ? 20.625 47.594 17.469 1 54.91 400 HIS B CA 1
ATOM 9293 C C . HIS B 1 400 ? 20.234 46.25 16.828 1 54.91 400 HIS B C 1
ATOM 9295 O O . HIS B 1 400 ? 19.75 46.219 15.703 1 54.91 400 HIS B O 1
ATOM 9301 N N . PRO B 1 401 ? 20.938 45.188 17.281 1 60.62 401 PRO B N 1
ATOM 9302 C CA . PRO B 1 401 ? 20.688 43.875 16.656 1 60.62 401 PRO B CA 1
ATOM 9303 C C . PRO B 1 401 ? 19.188 43.562 16.531 1 60.62 401 PRO B C 1
ATOM 9305 O O . PRO B 1 401 ? 18.453 43.656 17.516 1 60.62 401 PRO B O 1
ATOM 9308 N N . GLU B 1 402 ? 18.656 43.5 15.281 1 70.69 402 GLU B N 1
ATOM 9309 C CA . GLU B 1 402 ? 17.266 43.156 15.008 1 70.69 402 GLU B CA 1
ATOM 9310 C C . GLU B 1 402 ? 16.969 41.719 15.477 1 70.69 402 GLU B C 1
ATOM 9312 O O . GLU B 1 402 ? 17.812 40.844 15.367 1 70.69 402 GLU B O 1
ATOM 9317 N N . GLY B 1 403 ? 16.031 41.656 16.375 1 81.25 403 GLY B N 1
ATOM 9318 C CA . GLY B 1 403 ? 15.539 40.344 16.828 1 81.25 403 GLY B CA 1
ATOM 9319 C C . GLY B 1 403 ? 14.438 39.781 15.945 1 81.25 403 GLY B C 1
ATOM 9320 O O . GLY B 1 403 ? 14.242 40.25 14.82 1 81.25 403 GLY B O 1
ATOM 9321 N N . GLN B 1 404 ? 13.828 38.812 16.25 1 86.69 404 GLN B N 1
ATOM 9322 C CA . GLN B 1 404 ? 12.719 38.188 15.539 1 86.69 404 GLN B CA 1
ATOM 9323 C C . GLN B 1 404 ? 11.492 39.094 15.539 1 86.69 404 GLN B C 1
ATOM 9325 O O . GLN B 1 404 ? 10.773 39.188 14.547 1 86.69 404 GLN B O 1
ATOM 9330 N N . ILE B 1 405 ? 11.352 39.719 16.734 1 84.12 405 ILE B N 1
ATOM 9331 C CA . ILE B 1 405 ? 10.305 40.719 16.875 1 84.12 405 ILE B CA 1
ATOM 9332 C C . ILE B 1 405 ? 10.945 42.062 17.156 1 84.12 405 ILE B C 1
ATOM 9334 O O . ILE B 1 405 ? 11.711 42.219 18.109 1 84.12 405 ILE B O 1
ATOM 9338 N N . ASN B 1 406 ? 10.703 43.031 16.297 1 83.06 406 ASN B N 1
ATOM 9339 C CA . ASN B 1 406 ? 11.211 44.375 16.484 1 83.06 406 ASN B CA 1
ATOM 9340 C C . ASN B 1 406 ? 10.086 45.375 16.812 1 83.06 406 ASN B C 1
ATOM 9342 O O . ASN B 1 406 ? 9.156 45.531 16.031 1 83.06 406 ASN B O 1
ATOM 9346 N N . CYS B 1 407 ? 10.219 45.906 18.047 1 81.25 407 CYS B N 1
ATOM 9347 C CA . CYS B 1 407 ? 9.188 46.844 18.484 1 81.25 407 CYS B CA 1
ATOM 9348 C C . CYS B 1 407 ? 9.695 48.281 18.453 1 81.25 407 CYS B C 1
ATOM 9350 O O . CYS B 1 407 ? 10.758 48.562 19.016 1 81.25 407 CYS B O 1
ATOM 9352 N N . TYR B 1 408 ? 9.023 49.094 17.781 1 81.62 408 TYR B N 1
ATOM 9353 C CA . TYR B 1 408 ? 9.297 50.531 17.766 1 81.62 408 TYR B CA 1
ATOM 9354 C C . TYR B 1 408 ? 8.523 51.25 18.859 1 81.62 408 TYR B C 1
ATOM 9356 O O . TYR B 1 408 ? 7.293 51.281 18.859 1 81.62 408 TYR B O 1
ATOM 9364 N N . ILE B 1 409 ? 9.266 51.75 19.844 1 82.75 409 ILE B N 1
ATOM 9365 C CA . ILE B 1 409 ? 8.648 52.312 21.047 1 82.75 409 ILE B CA 1
ATOM 9366 C C . ILE B 1 409 ? 8.68 53.844 20.953 1 82.75 409 ILE B C 1
ATOM 9368 O O . ILE B 1 409 ? 9.703 54.438 20.609 1 82.75 409 ILE B O 1
ATOM 9372 N N . SER B 1 410 ? 7.508 54.438 21.156 1 81.06 410 SER B N 1
ATOM 9373 C CA . SER B 1 410 ? 7.371 55.875 21.281 1 81.06 410 SER B CA 1
ATOM 9374 C C . SER B 1 410 ? 6.742 56.25 22.609 1 81.06 410 SER B C 1
ATOM 9376 O O . SER B 1 410 ? 5.848 55.562 23.109 1 81.06 410 SER B O 1
ATOM 9378 N N . CYS B 1 411 ? 7.398 57.188 23.281 1 78.25 411 CYS B N 1
ATOM 9379 C CA . CYS B 1 411 ? 6.887 57.688 24.547 1 78.25 411 CYS B CA 1
ATOM 9380 C C . CYS B 1 411 ? 6.152 59 24.375 1 78.25 411 CYS B C 1
ATOM 9382 O O . CYS B 1 411 ? 6.648 59.906 23.703 1 78.25 411 CYS B O 1
ATOM 9384 N N . ILE B 1 412 ? 4.91 59.031 24.844 1 72.06 412 ILE B N 1
ATOM 9385 C CA . ILE B 1 412 ? 4.082 60.25 24.781 1 72.06 412 ILE B CA 1
ATOM 9386 C C . ILE B 1 412 ? 3.863 60.781 26.188 1 72.06 412 ILE B C 1
ATOM 9388 O O . ILE B 1 412 ? 3.445 60.062 27.094 1 72.06 412 ILE B O 1
ATOM 9392 N N . GLU B 1 413 ? 4.344 62.062 26.516 1 66.44 413 GLU B N 1
ATOM 9393 C CA . GLU B 1 413 ? 4.121 62.719 27.797 1 66.44 413 GLU B CA 1
ATOM 9394 C C . GLU B 1 413 ? 2.719 63.312 27.875 1 66.44 413 GLU B C 1
ATOM 9396 O O . GLU B 1 413 ? 2.264 63.969 26.938 1 66.44 413 GLU B O 1
ATOM 9401 N N . ILE B 1 414 ? 1.98 62.812 28.906 1 58.22 414 ILE B N 1
ATOM 9402 C CA . ILE B 1 414 ? 0.659 63.375 29.156 1 58.22 414 ILE B CA 1
ATOM 9403 C C . ILE B 1 414 ? 0.801 64.75 29.844 1 58.22 414 ILE B C 1
ATOM 9405 O O . ILE B 1 414 ? 1.26 64.812 30.984 1 58.22 414 ILE B O 1
ATOM 9409 N N . SER B 1 415 ? 1.292 65.875 29.453 1 50.22 415 SER B N 1
ATOM 9410 C CA . SER B 1 415 ? 1.377 67.188 30.141 1 50.22 415 SER B CA 1
ATOM 9411 C C . SER B 1 415 ? -0.006 67.688 30.516 1 50.22 415 SER B C 1
ATOM 9413 O O . SER B 1 415 ? -0.982 67.438 29.812 1 50.22 415 SER B O 1
ATOM 9415 N N . SER B 1 416 ? -0.405 68.25 31.938 1 42.03 416 SER B N 1
ATOM 9416 C CA . SER B 1 416 ? -1.53 68.875 32.562 1 42.03 416 SER B CA 1
ATOM 9417 C C . SER B 1 416 ? -1.998 70.062 31.719 1 42.03 416 SER B C 1
ATOM 9419 O O . SER B 1 416 ? -2.98 70.75 32.062 1 42.03 416 SER B O 1
ATOM 9421 N N . ASP B 1 417 ? -1.303 71.125 31.234 1 37.44 417 ASP B N 1
ATOM 9422 C CA . ASP B 1 417 ? -1.856 72.375 30.656 1 37.44 417 ASP B CA 1
ATOM 9423 C C . ASP B 1 417 ? -2.852 72.062 29.547 1 37.44 417 ASP B C 1
ATOM 9425 O O . ASP B 1 417 ? -2.723 71.062 28.859 1 37.44 417 ASP B O 1
ATOM 9429 N N . THR B 1 418 ? -4.16 72.938 29.531 1 37.12 418 THR B N 1
ATOM 9430 C CA . THR B 1 418 ? -5.355 72.938 28.703 1 37.12 418 THR B CA 1
ATOM 9431 C C . THR B 1 418 ? -5.074 72.375 27.328 1 37.12 418 THR B C 1
ATOM 9433 O O . THR B 1 418 ? -5.965 71.75 26.719 1 37.12 418 THR B O 1
ATOM 9436 N N . SER B 1 419 ? -4.586 73.188 26.406 1 33.5 419 SER B N 1
ATOM 9437 C CA . SER B 1 419 ? -4.793 73.188 24.953 1 33.5 419 SER B CA 1
ATOM 9438 C C . SER B 1 419 ? -4.172 71.938 24.328 1 33.5 419 SER B C 1
ATOM 9440 O O . SER B 1 419 ? -4.488 71.562 23.188 1 33.5 419 SER B O 1
ATOM 9442 N N . ARG B 1 420 ? -2.797 71.688 24.25 1 41.94 420 ARG B N 1
ATOM 9443 C CA . ARG B 1 420 ? -1.993 71.438 23.062 1 41.94 420 ARG B CA 1
ATOM 9444 C C . ARG B 1 420 ? -1.793 69.938 22.828 1 41.94 420 ARG B C 1
ATOM 9446 O O . ARG B 1 420 ? -1.923 69.125 23.75 1 41.94 420 ARG B O 1
ATOM 9453 N N . SER B 1 421 ? -1.073 69.562 21.844 1 37.28 421 SER B N 1
ATOM 9454 C CA . SER B 1 421 ? -0.618 68.562 20.906 1 37.28 421 SER B CA 1
ATOM 9455 C C . SER B 1 421 ? 0.11 67.375 21.625 1 37.28 421 SER B C 1
ATOM 9457 O O . SER B 1 421 ? 0.971 67.625 22.469 1 37.28 421 SER B O 1
ATOM 9459 N N . LEU B 1 422 ? -0.648 66.188 22.047 1 43.44 422 LEU B N 1
ATOM 9460 C CA . LEU B 1 422 ? 0.122 64.938 22.234 1 43.44 422 LEU B CA 1
ATOM 9461 C C . LEU B 1 422 ? 1.474 65.062 21.531 1 43.44 422 LEU B C 1
ATOM 9463 O O . LEU B 1 422 ? 1.548 65 20.312 1 43.44 422 LEU B O 1
ATOM 9467 N N . SER B 1 423 ? 2.268 66 21.938 1 44.12 423 SER B N 1
ATOM 9468 C CA . SER B 1 423 ? 3.559 66.062 21.266 1 44.12 423 SER B CA 1
ATOM 9469 C C . SER B 1 423 ? 4.332 64.75 21.422 1 44.12 423 SER B C 1
ATOM 9471 O O . SER B 1 423 ? 4.516 64.25 22.547 1 44.12 423 SER B O 1
ATOM 9473 N N . THR B 1 424 ? 4.266 63.875 20.438 1 49.09 424 THR B N 1
ATOM 9474 C CA . THR B 1 424 ? 5.164 62.75 20.266 1 49.09 424 THR B CA 1
ATOM 9475 C C . THR B 1 424 ? 6.602 63.156 20.594 1 49.09 424 THR B C 1
ATOM 9477 O O . THR B 1 424 ? 7.273 63.781 19.781 1 49.09 424 THR B O 1
ATOM 9480 N N . ARG B 1 425 ? 6.809 63.688 21.734 1 47.75 425 ARG B N 1
ATOM 9481 C CA . ARG B 1 425 ? 8.148 64.188 22.047 1 47.75 425 ARG B CA 1
ATOM 9482 C C . ARG B 1 425 ? 9.203 63.125 21.734 1 47.75 425 ARG B C 1
ATOM 9484 O O . ARG B 1 425 ? 10.375 63.438 21.562 1 47.75 425 ARG B O 1
ATOM 9491 N N . GLY B 1 426 ? 9.172 61.781 22.125 1 48.75 426 GLY B N 1
ATOM 9492 C CA . GLY B 1 426 ? 10.383 61 22.297 1 48.75 426 GLY B CA 1
ATOM 9493 C C . GLY B 1 426 ? 10.781 60.219 21.062 1 48.75 426 GLY B C 1
ATOM 9494 O O . GLY B 1 426 ? 9.977 60.031 20.156 1 48.75 426 GLY B O 1
ATOM 9495 N N . GLY B 1 427 ? 12.055 60.25 20.75 1 53.19 427 GLY B N 1
ATOM 9496 C CA . GLY B 1 427 ? 12.727 59.438 19.75 1 53.19 427 GLY B CA 1
ATOM 9497 C C . GLY B 1 427 ? 12.312 58 19.781 1 53.19 427 GLY B C 1
ATOM 9498 O O . GLY B 1 427 ? 11.805 57.5 20.797 1 53.19 427 GLY B O 1
ATOM 9499 N N . SER B 1 428 ? 12.039 57.344 18.625 1 64.19 428 SER B N 1
ATOM 9500 C CA . SER B 1 428 ? 11.664 55.969 18.469 1 64.19 428 SER B CA 1
ATOM 9501 C C . SER B 1 428 ? 12.805 55.031 18.859 1 64.19 428 SER B C 1
ATOM 9503 O O . SER B 1 428 ? 13.938 55.219 18.422 1 64.19 428 SER B O 1
ATOM 9505 N N . SER B 1 429 ? 12.797 54.469 20.078 1 79.5 429 SER B N 1
ATOM 9506 C CA . SER B 1 429 ? 13.727 53.406 20.422 1 79.5 429 SER B CA 1
ATOM 9507 C C . SER B 1 429 ? 13.227 52.062 19.906 1 79.5 429 SER B C 1
ATOM 9509 O O . SER B 1 429 ? 12.023 51.875 19.703 1 79.5 429 SER B O 1
ATOM 9511 N N . ILE B 1 430 ? 14.164 51.281 19.5 1 81.69 430 ILE B N 1
ATOM 9512 C CA . ILE B 1 430 ? 13.844 49.938 19 1 81.69 430 ILE B CA 1
ATOM 9513 C C . ILE B 1 430 ? 14.219 48.875 20.047 1 81.69 430 ILE B C 1
ATOM 9515 O O . ILE B 1 430 ? 15.328 48.906 20.578 1 81.69 430 ILE B O 1
ATOM 9519 N N . ILE B 1 431 ? 13.289 48.062 20.469 1 83 431 ILE B N 1
ATOM 9520 C CA . ILE B 1 431 ? 13.547 46.906 21.328 1 83 431 ILE B CA 1
ATOM 9521 C C . ILE B 1 431 ? 13.305 45.625 20.531 1 83 431 ILE B C 1
ATOM 9523 O O . ILE B 1 431 ? 12.281 45.5 19.859 1 83 431 ILE B O 1
ATOM 9527 N N . SER B 1 432 ? 14.258 44.844 20.562 1 83.81 432 SER B N 1
ATOM 9528 C CA . SER B 1 432 ? 14.156 43.594 19.828 1 83.81 432 SER B CA 1
ATOM 9529 C C . SER B 1 432 ? 13.977 42.406 20.766 1 83.81 432 SER B C 1
ATOM 9531 O O . SER B 1 432 ? 14.57 42.375 21.844 1 83.81 432 SER B O 1
ATOM 9533 N N . PHE B 1 433 ? 13.07 41.531 20.453 1 83.69 433 PHE B N 1
ATOM 9534 C CA . PHE B 1 433 ? 12.836 40.312 21.188 1 83.69 433 PHE B CA 1
ATOM 9535 C C . PHE B 1 433 ? 13.258 39.094 20.375 1 83.69 433 PHE B C 1
ATOM 9537 O O . PHE B 1 433 ? 13.047 39.031 19.156 1 83.69 433 PHE B O 1
ATOM 9544 N N . GLY B 1 434 ? 13.883 38.125 20.984 1 86.19 434 GLY B N 1
ATOM 9545 C CA . GLY B 1 434 ? 14.336 36.906 20.312 1 86.19 434 GLY B CA 1
ATOM 9546 C C . GLY B 1 434 ? 15.633 37.094 19.547 1 86.19 434 GLY B C 1
ATOM 9547 O O . GLY B 1 434 ? 16.188 38.219 19.531 1 86.19 434 GLY B O 1
ATOM 9548 N N . THR B 1 435 ? 16.141 36.031 19.031 1 86.88 435 THR B N 1
ATOM 9549 C CA . THR B 1 435 ? 17.375 36.094 18.25 1 86.88 435 THR B CA 1
ATOM 9550 C C . THR B 1 435 ? 17.141 35.562 16.828 1 86.88 435 THR B C 1
ATOM 9552 O O . THR B 1 435 ? 16.453 34.562 16.625 1 86.88 435 THR B O 1
ATOM 9555 N N . LEU B 1 436 ? 17.609 36.281 15.875 1 89 436 LEU B N 1
ATOM 9556 C CA . LEU B 1 436 ? 17.406 35.938 14.469 1 89 436 LEU B CA 1
ATOM 9557 C C . LEU B 1 436 ? 18.234 34.719 14.086 1 89 436 LEU B C 1
ATOM 9559 O O . LEU B 1 436 ? 18.047 34.156 13 1 89 436 LEU B O 1
ATOM 9563 N N . TYR B 1 437 ? 19.062 34.25 14.961 1 87.44 437 TYR B N 1
ATOM 9564 C CA . TYR B 1 437 ? 19.859 33.062 14.68 1 87.44 437 TYR B CA 1
ATOM 9565 C C . TYR B 1 437 ? 18.984 31.844 14.484 1 87.44 437 TYR B C 1
ATOM 9567 O O . TYR B 1 437 ? 19.328 30.938 13.719 1 87.44 437 TYR B O 1
ATOM 9575 N N . PHE B 1 438 ? 17.812 31.797 15.133 1 89.5 438 PHE B N 1
ATOM 9576 C CA . PHE B 1 438 ? 16.891 30.672 15.016 1 89.5 438 PHE B CA 1
ATOM 9577 C C . PHE B 1 438 ? 16.25 30.641 13.625 1 89.5 438 PHE B C 1
ATOM 9579 O O . PHE B 1 438 ? 15.766 29.594 13.188 1 89.5 438 PHE B O 1
ATOM 9586 N N . ASP B 1 439 ? 16.312 31.797 12.945 1 89.38 439 ASP B N 1
ATOM 9587 C CA . ASP B 1 439 ? 15.734 31.875 11.602 1 89.38 439 ASP B CA 1
ATOM 9588 C C . ASP B 1 439 ? 16.797 31.656 10.531 1 89.38 439 ASP B C 1
ATOM 9590 O O . ASP B 1 439 ? 16.578 30.906 9.57 1 89.38 439 ASP B O 1
ATOM 9594 N N . ILE B 1 440 ? 18.016 32.219 10.711 1 89.44 440 ILE B N 1
ATOM 9595 C CA . ILE B 1 440 ? 19.031 32.281 9.664 1 89.44 440 ILE B CA 1
ATOM 9596 C C . ILE B 1 440 ? 19.781 30.938 9.602 1 89.44 440 ILE B C 1
ATOM 9598 O O . ILE B 1 440 ? 20.094 30.453 8.516 1 89.44 440 ILE B O 1
ATOM 9602 N N . MET B 1 441 ? 20 30.281 10.703 1 89.5 441 MET B N 1
ATOM 9603 C CA . MET B 1 441 ? 20.781 29.047 10.719 1 89.5 441 MET B CA 1
ATOM 9604 C C . MET B 1 441 ? 20.062 27.938 9.961 1 89.5 441 MET B C 1
ATOM 9606 O O . MET B 1 441 ? 20.656 27.297 9.086 1 89.5 441 MET B O 1
ATOM 9610 N N . PRO B 1 442 ? 18.812 27.656 10.242 1 88.69 442 PRO B N 1
ATOM 9611 C CA . PRO B 1 442 ? 18.125 26.625 9.461 1 88.69 442 PRO B CA 1
ATOM 9612 C C . PRO B 1 442 ? 18.047 26.969 7.973 1 88.69 442 PRO B C 1
ATOM 9614 O O . PRO B 1 442 ? 18.078 26.062 7.133 1 88.69 442 PRO B O 1
ATOM 9617 N N . LEU B 1 443 ? 17.984 28.219 7.676 1 90.56 443 LEU B N 1
ATOM 9618 C CA . LEU B 1 443 ? 17.922 28.625 6.277 1 90.56 443 LEU B CA 1
ATOM 9619 C C . LEU B 1 443 ? 19.219 28.281 5.555 1 90.56 443 LEU B C 1
ATOM 9621 O O . LEU B 1 443 ? 19.203 27.781 4.43 1 90.56 443 LEU B O 1
ATOM 9625 N N . TYR B 1 444 ? 20.344 28.531 6.207 1 92 444 TYR B N 1
ATOM 9626 C CA . TYR B 1 444 ? 21.641 28.203 5.609 1 92 444 TYR B CA 1
ATOM 9627 C C . TYR B 1 444 ? 21.781 26.688 5.434 1 92 444 TYR B C 1
ATOM 9629 O O . TYR B 1 444 ? 22.234 26.219 4.383 1 92 444 TYR B O 1
ATOM 9637 N N . ILE B 1 445 ? 21.344 25.969 6.383 1 89.38 445 ILE B N 1
ATOM 9638 C CA . ILE B 1 445 ? 21.469 24.516 6.332 1 89.38 445 ILE B CA 1
ATOM 9639 C C . ILE B 1 445 ? 20.562 23.969 5.234 1 89.38 445 ILE B C 1
ATOM 9641 O O . ILE B 1 445 ? 20.984 23.125 4.445 1 89.38 445 ILE B O 1
ATOM 9645 N N . LEU B 1 446 ? 19.391 24.469 5.16 1 90.31 446 LEU B N 1
ATOM 9646 C CA . LEU B 1 446 ? 18.438 23.969 4.184 1 90.31 446 LEU B CA 1
ATOM 9647 C C . LEU B 1 446 ? 18.828 24.375 2.77 1 90.31 446 LEU B C 1
ATOM 9649 O O . LEU B 1 446 ? 18.656 23.594 1.825 1 90.31 446 LEU B O 1
ATOM 9653 N N . ALA B 1 447 ? 19.312 25.547 2.617 1 91.88 447 ALA B N 1
ATOM 9654 C CA . ALA B 1 447 ? 19.781 25.969 1.3 1 91.88 447 ALA B CA 1
ATOM 9655 C C . ALA B 1 447 ? 20.938 25.094 0.821 1 91.88 447 ALA B C 1
ATOM 9657 O O . ALA B 1 447 ? 20.984 24.688 -0.342 1 91.88 447 ALA B O 1
ATOM 9658 N N . ALA B 1 448 ? 21.797 24.812 1.739 1 91.56 448 ALA B N 1
ATOM 9659 C CA . ALA B 1 448 ? 22.906 23.938 1.4 1 91.56 448 ALA B CA 1
ATOM 9660 C C . ALA B 1 448 ? 22.422 22.531 1.039 1 91.56 448 ALA B C 1
ATOM 9662 O O . ALA B 1 448 ? 22.922 21.922 0.093 1 91.56 448 ALA B O 1
ATOM 9663 N N . LEU B 1 449 ? 21.469 22.094 1.755 1 89.19 449 LEU B N 1
ATOM 9664 C CA . LEU B 1 449 ? 20.938 20.766 1.497 1 89.19 449 LEU B CA 1
ATOM 9665 C C . LEU B 1 449 ? 20.234 20.719 0.148 1 89.19 449 LEU B C 1
ATOM 9667 O O . LEU B 1 449 ? 20.297 19.719 -0.561 1 89.19 449 LEU B O 1
ATOM 9671 N N . VAL B 1 450 ? 19.531 21.719 -0.177 1 91.62 450 VAL B N 1
ATOM 9672 C CA . VAL B 1 450 ? 18.875 21.781 -1.478 1 91.62 450 VAL B CA 1
ATOM 9673 C C . VAL B 1 450 ? 19.922 21.75 -2.59 1 91.62 450 VAL B C 1
ATOM 9675 O O . VAL B 1 450 ? 19.766 21 -3.564 1 91.62 450 VAL B O 1
ATOM 9678 N N . MET B 1 451 ? 20.969 22.5 -2.434 1 94.31 451 MET B N 1
ATOM 9679 C CA . MET B 1 451 ? 22.016 22.531 -3.443 1 94.31 451 MET B CA 1
ATOM 9680 C C . MET B 1 451 ? 22.688 21.172 -3.584 1 94.31 451 MET B C 1
ATOM 9682 O O . MET B 1 451 ? 22.906 20.688 -4.699 1 94.31 451 MET B O 1
ATOM 9686 N N . LEU B 1 452 ? 22.906 20.547 -2.479 1 90.12 452 LEU B N 1
ATOM 9687 C CA . LEU B 1 452 ? 23.531 19.219 -2.512 1 90.12 452 LEU B CA 1
ATOM 9688 C C . LEU B 1 452 ? 22.609 18.203 -3.176 1 90.12 452 LEU B C 1
ATOM 9690 O O . LEU B 1 452 ? 23.062 17.359 -3.951 1 90.12 452 LEU B O 1
ATOM 9694 N N . ASN B 1 453 ? 21.406 18.297 -2.846 1 88.5 453 ASN B N 1
ATOM 9695 C CA . ASN B 1 453 ? 20.438 17.391 -3.445 1 88.5 453 ASN B CA 1
ATOM 9696 C C . ASN B 1 453 ? 20.328 17.609 -4.953 1 88.5 453 ASN B C 1
ATOM 9698 O O . ASN B 1 453 ? 20.203 16.641 -5.711 1 88.5 453 ASN B O 1
ATOM 9702 N N . GLU B 1 454 ? 20.359 18.828 -5.312 1 93.31 454 GLU B N 1
ATOM 9703 C CA . GLU B 1 454 ? 20.281 19.141 -6.734 1 93.31 454 GLU B CA 1
ATOM 9704 C C . GLU B 1 454 ? 21.531 18.672 -7.469 1 93.31 454 GLU B C 1
ATOM 9706 O O . GLU B 1 454 ? 21.453 18.156 -8.586 1 93.31 454 GLU B O 1
ATOM 9711 N N . VAL B 1 455 ? 22.609 18.781 -6.887 1 91.81 455 VAL B N 1
ATOM 9712 C CA . VAL B 1 455 ? 23.859 18.328 -7.492 1 91.81 455 VAL B CA 1
ATOM 9713 C C . VAL B 1 455 ? 23.844 16.797 -7.605 1 91.81 455 VAL B C 1
ATOM 9715 O O . VAL B 1 455 ? 24.266 16.234 -8.617 1 91.81 455 VAL B O 1
ATOM 9718 N N . ARG B 1 456 ? 23.328 16.172 -6.633 1 84.62 456 ARG B N 1
ATOM 9719 C CA . ARG B 1 456 ? 23.219 14.719 -6.668 1 84.62 456 ARG B CA 1
ATOM 9720 C C . ARG B 1 456 ? 22.266 14.273 -7.773 1 84.62 456 ARG B C 1
ATOM 9722 O O . ARG B 1 456 ? 22.516 13.273 -8.453 1 84.62 456 ARG B O 1
ATOM 9729 N N . ASP B 1 457 ? 21.25 15.023 -7.93 1 86.5 457 ASP B N 1
ATOM 9730 C CA . ASP B 1 457 ? 20.297 14.711 -8.992 1 86.5 457 ASP B CA 1
ATOM 9731 C C . ASP B 1 457 ? 20.953 14.852 -10.367 1 86.5 457 ASP B C 1
ATOM 9733 O O . ASP B 1 457 ? 20.781 13.977 -11.227 1 86.5 457 ASP B O 1
ATOM 9737 N N . ILE B 1 458 ? 21.719 15.867 -10.539 1 90.38 458 ILE B N 1
ATOM 9738 C CA . ILE B 1 458 ? 22.406 16.094 -11.805 1 90.38 458 ILE B CA 1
ATOM 9739 C C . ILE B 1 458 ? 23.438 14.992 -12.047 1 90.38 458 ILE B C 1
ATOM 9741 O O . ILE B 1 458 ? 23.516 14.438 -13.141 1 90.38 458 ILE B O 1
ATOM 9745 N N . ALA B 1 459 ? 24.062 14.641 -11.008 1 85.94 459 ALA B N 1
ATOM 9746 C CA . ALA B 1 459 ? 25.062 13.586 -11.109 1 85.94 459 ALA B CA 1
ATOM 9747 C C . ALA B 1 459 ? 24.422 12.242 -11.43 1 85.94 459 ALA B C 1
ATOM 9749 O O . ALA B 1 459 ? 24.953 11.445 -12.203 1 85.94 459 ALA B O 1
ATOM 9750 N N . SER B 1 460 ? 23.297 12.023 -10.844 1 83 460 SER B N 1
ATOM 9751 C CA . SER B 1 460 ? 22.594 10.766 -11.086 1 83 460 SER B CA 1
ATOM 9752 C C . SER B 1 460 ? 22.109 10.672 -12.539 1 83 460 SER B C 1
ATOM 9754 O O . SER B 1 460 ? 22.094 9.586 -13.117 1 83 460 SER B O 1
ATOM 9756 N N . TYR B 1 461 ? 21.812 11.766 -13.18 1 85.12 461 TYR B N 1
ATOM 9757 C CA . TYR B 1 461 ? 21.391 11.766 -14.578 1 85.12 461 TYR B CA 1
ATOM 9758 C C . TYR B 1 461 ? 22.594 11.516 -15.492 1 85.12 461 TYR B C 1
ATOM 9760 O O . TYR B 1 461 ? 22.484 10.789 -16.484 1 85.12 461 TYR B O 1
ATOM 9768 N N . ILE B 1 462 ? 23.656 12.016 -15.109 1 82.06 462 ILE B N 1
ATOM 9769 C CA . ILE B 1 462 ? 24.828 11.953 -15.984 1 82.06 462 ILE B CA 1
ATOM 9770 C C . ILE B 1 462 ? 25.516 10.602 -15.844 1 82.06 462 ILE B C 1
ATOM 9772 O O . ILE B 1 462 ? 25.891 9.984 -16.844 1 82.06 462 ILE B O 1
ATOM 9776 N N . CYS B 1 463 ? 25.484 10.078 -14.648 1 80.75 463 CYS B N 1
ATOM 9777 C CA . CYS B 1 463 ? 26.266 8.875 -14.383 1 80.75 463 CYS B CA 1
ATOM 9778 C C . CYS B 1 463 ? 25.375 7.645 -14.32 1 80.75 463 CYS B C 1
ATOM 9780 O O . CYS B 1 463 ? 25.828 6.555 -13.969 1 80.75 463 CYS B O 1
ATOM 9782 N N . SER B 1 464 ? 24.219 7.73 -14.711 1 81.19 464 SER B N 1
ATOM 9783 C CA . SER B 1 464 ? 23.328 6.59 -14.617 1 81.19 464 SER B CA 1
ATOM 9784 C C . SER B 1 464 ? 23.5 5.641 -15.797 1 81.19 464 SER B C 1
ATOM 9786 O O . SER B 1 464 ? 23.812 6.074 -16.906 1 81.19 464 SER B O 1
ATOM 9788 N N . ASN B 1 465 ? 23.359 4.355 -15.57 1 84.12 465 ASN B N 1
ATOM 9789 C CA . ASN B 1 465 ? 23.375 3.348 -16.625 1 84.12 465 ASN B CA 1
ATOM 9790 C C . ASN B 1 465 ? 22.25 3.562 -17.625 1 84.12 465 ASN B C 1
ATOM 9792 O O . ASN B 1 465 ? 22.375 3.189 -18.797 1 84.12 465 ASN B O 1
ATOM 9796 N N . TRP B 1 466 ? 21.25 4.254 -17.219 1 87.31 466 TRP B N 1
ATOM 9797 C CA . TRP B 1 466 ? 20.141 4.539 -18.109 1 87.31 466 TRP B CA 1
ATOM 9798 C C . TRP B 1 466 ? 20.547 5.508 -19.203 1 87.31 466 TRP B C 1
ATOM 9800 O O . TRP B 1 466 ? 20.125 5.355 -20.359 1 87.31 466 TRP B O 1
ATOM 9810 N N . THR B 1 467 ? 21.359 6.422 -18.859 1 86.25 467 THR B N 1
ATOM 9811 C CA . THR B 1 467 ? 21.812 7.402 -19.828 1 86.25 467 THR B CA 1
ATOM 9812 C C . THR B 1 467 ? 22.766 6.754 -20.844 1 86.25 467 THR B C 1
ATOM 9814 O O . THR B 1 467 ? 22.703 7.066 -22.031 1 86.25 467 THR B O 1
ATOM 9817 N N . ILE B 1 468 ? 23.547 5.848 -20.375 1 83.38 468 ILE B N 1
ATOM 9818 C CA . ILE B 1 468 ? 24.469 5.156 -21.266 1 83.38 468 ILE B CA 1
ATOM 9819 C C . ILE B 1 468 ? 23.688 4.355 -22.297 1 83.38 468 ILE B C 1
ATOM 9821 O O . ILE B 1 468 ? 23.984 4.43 -23.5 1 83.38 468 ILE B O 1
ATOM 9825 N N . VAL B 1 469 ? 22.75 3.619 -21.812 1 86.75 469 VAL B N 1
ATOM 9826 C CA . VAL B 1 469 ? 21.953 2.797 -22.719 1 86.75 469 VAL B CA 1
ATOM 9827 C C . VAL B 1 469 ? 21.172 3.691 -23.688 1 86.75 469 VAL B C 1
ATOM 9829 O O . VAL B 1 469 ? 21.078 3.395 -24.875 1 86.75 469 VAL B O 1
ATOM 9832 N N . ALA B 1 470 ? 20.656 4.824 -23.203 1 84.75 470 ALA B N 1
ATOM 9833 C CA . ALA B 1 470 ? 19.906 5.746 -24.047 1 84.75 470 ALA B CA 1
ATOM 9834 C C . ALA B 1 470 ? 20.797 6.352 -25.125 1 84.75 470 ALA B C 1
ATOM 9836 O O . ALA B 1 470 ? 20.375 6.488 -26.281 1 84.75 470 ALA B O 1
ATOM 9837 N N . LEU B 1 471 ? 21.969 6.641 -24.797 1 81.88 471 LEU B N 1
ATOM 9838 C CA . LEU B 1 471 ? 22.891 7.23 -25.75 1 81.88 471 LEU B CA 1
ATOM 9839 C C . LEU B 1 471 ? 23.328 6.207 -26.797 1 81.88 471 LEU B C 1
ATOM 9841 O O . LEU B 1 471 ? 23.453 6.531 -27.969 1 81.88 471 LEU B O 1
ATOM 9845 N N . VAL B 1 472 ? 23.578 5.023 -26.297 1 80 472 VAL B N 1
ATOM 9846 C CA . VAL B 1 472 ? 23.969 3.965 -27.219 1 80 472 VAL B CA 1
ATOM 9847 C C . VAL B 1 472 ? 22.844 3.686 -28.203 1 80 472 VAL B C 1
ATOM 9849 O O . VAL B 1 472 ? 23.094 3.488 -29.406 1 80 472 VAL B O 1
ATOM 9852 N N . CYS B 1 473 ? 21.703 3.674 -27.688 1 79.81 473 CYS B N 1
ATOM 9853 C CA . CYS B 1 473 ? 20.547 3.4 -28.547 1 79.81 473 CYS B CA 1
ATOM 9854 C C . CYS B 1 473 ? 20.359 4.508 -29.578 1 79.81 473 CYS B C 1
ATOM 9856 O O . CYS B 1 473 ? 20.031 4.234 -30.734 1 79.81 473 CYS B O 1
ATOM 9858 N N . GLN B 1 474 ? 20.594 5.715 -29.203 1 79.44 474 GLN B N 1
ATOM 9859 C CA . GLN B 1 474 ? 20.516 6.816 -30.156 1 79.44 474 GLN B CA 1
ATOM 9860 C C . GLN B 1 474 ? 21.641 6.727 -31.188 1 79.44 474 GLN B C 1
ATOM 9862 O O . GLN B 1 474 ? 21.438 7.074 -32.344 1 79.44 474 GLN B O 1
ATOM 9867 N N . TYR B 1 475 ? 22.734 6.238 -30.703 1 78.94 475 TYR B N 1
ATOM 9868 C CA . TYR B 1 475 ? 23.875 6.047 -31.578 1 78.94 475 TYR B CA 1
ATOM 9869 C C . TYR B 1 475 ? 23.594 4.969 -32.625 1 78.94 475 TYR B C 1
ATOM 9871 O O . TYR B 1 475 ? 23.953 5.109 -33.781 1 78.94 475 TYR B O 1
ATOM 9879 N N . VAL B 1 476 ? 22.922 3.953 -32.219 1 77.62 476 VAL B N 1
ATOM 9880 C CA . VAL B 1 476 ? 22.609 2.83 -33.094 1 77.62 476 VAL B CA 1
ATOM 9881 C C . VAL B 1 476 ? 21.469 3.203 -34.031 1 77.62 476 VAL B C 1
ATOM 9883 O O . VAL B 1 476 ? 21.469 2.816 -35.188 1 77.62 476 VAL B O 1
ATOM 9886 N N . LYS B 1 477 ? 20.5 3.873 -33.531 1 76.25 477 LYS B N 1
ATOM 9887 C CA . LYS B 1 477 ? 19.297 4.227 -34.281 1 76.25 477 LYS B CA 1
ATOM 9888 C C . LYS B 1 477 ? 19.625 5.156 -35.438 1 76.25 477 LYS B C 1
ATOM 9890 O O . LYS B 1 477 ? 19.109 4.992 -36.531 1 76.25 477 LYS B O 1
ATOM 9895 N N . HIS B 1 478 ? 20.406 6.164 -35.125 1 73.56 478 HIS B N 1
ATOM 9896 C CA . HIS B 1 478 ? 20.719 7.148 -36.156 1 73.56 478 HIS B CA 1
ATOM 9897 C C . HIS B 1 478 ? 22.078 6.895 -36.781 1 73.56 478 HIS B C 1
ATOM 9899 O O . HIS B 1 478 ? 23.109 7.262 -36.188 1 73.56 478 HIS B O 1
ATOM 9905 N N . GLY B 1 479 ? 22.078 6.09 -37.781 1 63.16 479 GLY B N 1
ATOM 9906 C CA . GLY B 1 479 ? 23.312 5.785 -38.5 1 63.16 479 GLY B CA 1
ATOM 9907 C C . GLY B 1 479 ? 24.125 7.02 -38.812 1 63.16 479 GLY B C 1
ATOM 9908 O O . GLY B 1 479 ? 25.359 6.984 -38.781 1 63.16 479 GLY B O 1
ATOM 9909 N N . SER B 1 480 ? 23.359 8.094 -39.125 1 59.91 480 SER B N 1
ATOM 9910 C CA . SER B 1 480 ? 24.047 9.312 -39.531 1 59.91 480 SER B CA 1
ATOM 9911 C C . SER B 1 480 ? 24.75 9.953 -38.344 1 59.91 480 SER B C 1
ATOM 9913 O O . SER B 1 480 ? 25.781 10.625 -38.5 1 59.91 480 SER B O 1
ATOM 9915 N N . ARG B 1 481 ? 24.312 9.781 -37.188 1 61.19 481 ARG B N 1
ATOM 9916 C CA . ARG B 1 481 ? 24.922 10.375 -36 1 61.19 481 ARG B CA 1
ATOM 9917 C C . ARG B 1 481 ? 26.188 9.625 -35.594 1 61.19 481 ARG B C 1
ATOM 9919 O O . ARG B 1 481 ? 27.016 10.141 -34.844 1 61.19 481 ARG B O 1
ATOM 9926 N N . ARG B 1 482 ? 26.266 8.422 -36.094 1 62.59 482 ARG B N 1
ATOM 9927 C CA . ARG B 1 482 ? 27.469 7.621 -35.844 1 62.59 482 ARG B CA 1
ATOM 9928 C C . ARG B 1 482 ? 28.703 8.32 -36.406 1 62.59 482 ARG B C 1
ATOM 9930 O O . ARG B 1 482 ? 29.797 8.172 -35.844 1 62.59 482 ARG B O 1
ATOM 9937 N N . GLN B 1 483 ? 28.25 9.125 -37.438 1 62.09 483 GLN B N 1
ATOM 9938 C CA . GLN B 1 483 ? 29.375 9.766 -38.094 1 62.09 483 GLN B CA 1
ATOM 9939 C C . GLN B 1 483 ? 29.672 11.133 -37.5 1 62.09 483 GLN B C 1
ATOM 9941 O O . GLN B 1 483 ? 30.719 11.719 -37.75 1 62.09 483 GLN B O 1
ATOM 9946 N N . SER B 1 484 ? 28.703 11.562 -36.688 1 69.31 484 SER B N 1
ATOM 9947 C CA . SER B 1 484 ? 28.969 12.867 -36.062 1 69.31 484 SER B CA 1
ATOM 9948 C C . SER B 1 484 ? 30 12.773 -34.969 1 69.31 484 SER B C 1
ATOM 9950 O O . SER B 1 484 ? 29.844 11.969 -34.031 1 69.31 484 SER B O 1
ATOM 9952 N N . ALA B 1 485 ? 31.094 13.477 -35.062 1 69.94 485 ALA B N 1
ATOM 9953 C CA . ALA B 1 485 ? 32.219 13.5 -34.125 1 69.94 485 ALA B CA 1
ATOM 9954 C C . ALA B 1 485 ? 31.75 13.945 -32.75 1 69.94 485 ALA B C 1
ATOM 9956 O O . ALA B 1 485 ? 32.281 13.477 -31.719 1 69.94 485 ALA B O 1
ATOM 9957 N N . THR B 1 486 ? 30.719 14.781 -32.75 1 71.56 486 THR B N 1
ATOM 9958 C CA . THR B 1 486 ? 30.234 15.305 -31.469 1 71.56 486 THR B CA 1
ATOM 9959 C C . THR B 1 486 ? 29.547 14.211 -30.656 1 71.56 486 THR B C 1
ATOM 9961 O O . THR B 1 486 ? 29.75 14.117 -29.438 1 71.56 486 THR B O 1
ATOM 9964 N N . MET B 1 487 ? 28.828 13.516 -31.344 1 72 487 MET B N 1
ATOM 9965 C CA . MET B 1 487 ? 28.125 12.438 -30.656 1 72 487 MET B CA 1
ATOM 9966 C C . MET B 1 487 ? 29.109 11.375 -30.172 1 72 487 MET B C 1
ATOM 9968 O O . MET B 1 487 ? 28.953 10.828 -29.078 1 72 487 MET B O 1
ATOM 9972 N N . GLN B 1 488 ? 30.062 11.141 -30.938 1 72.88 488 GLN B N 1
ATOM 9973 C CA . GLN B 1 488 ? 31.078 10.164 -30.547 1 72.88 488 GLN B CA 1
ATOM 9974 C C . GLN B 1 488 ? 31.844 10.633 -29.312 1 72.88 488 GLN B C 1
ATOM 9976 O O . GLN B 1 488 ? 32.125 9.836 -28.422 1 72.88 488 GLN B O 1
ATOM 9981 N N . ARG B 1 489 ? 32.094 11.867 -29.25 1 72.31 489 ARG B N 1
ATOM 9982 C CA . ARG B 1 489 ? 32.812 12.422 -28.094 1 72.31 489 ARG B CA 1
ATOM 9983 C C . ARG B 1 489 ? 31.922 12.375 -26.844 1 72.31 489 ARG B C 1
ATOM 9985 O O . ARG B 1 489 ? 32.406 12.07 -25.75 1 72.31 489 ARG B O 1
ATOM 9992 N N . CYS B 1 490 ? 30.688 12.68 -27.047 1 71.81 490 CYS B N 1
ATOM 9993 C CA . CYS B 1 490 ? 29.766 12.664 -25.922 1 71.81 490 CYS B CA 1
ATOM 9994 C C . CYS B 1 490 ? 29.641 11.258 -25.344 1 71.81 490 CYS B C 1
ATOM 9996 O O . CYS B 1 490 ? 29.688 11.086 -24.125 1 71.81 490 CYS B O 1
ATOM 9998 N N . VAL B 1 491 ? 29.484 10.367 -26.266 1 70.75 491 VAL B N 1
ATOM 9999 C CA . VAL B 1 491 ? 29.359 8.984 -25.828 1 70.75 491 VAL B CA 1
ATOM 10000 C C . VAL B 1 491 ? 30.656 8.531 -25.156 1 70.75 491 VAL B C 1
ATOM 10002 O O . VAL B 1 491 ? 30.609 7.844 -24.125 1 70.75 491 VAL B O 1
ATOM 10005 N N . SER B 1 492 ? 31.688 9 -25.672 1 70.06 492 SER B N 1
ATOM 10006 C CA . SER B 1 492 ? 32.969 8.625 -25.109 1 70.06 492 SER B CA 1
ATOM 10007 C C . SER B 1 492 ? 33.188 9.25 -23.734 1 70.06 492 SER B C 1
ATOM 10009 O O . SER B 1 492 ? 33.719 8.617 -22.812 1 70.06 492 SER B O 1
ATOM 10011 N N . CYS B 1 493 ? 32.75 10.406 -23.562 1 71.38 493 CYS B N 1
ATOM 10012 C CA . CYS B 1 493 ? 32.875 11.109 -22.281 1 71.38 493 CYS B CA 1
ATOM 10013 C C . CYS B 1 493 ? 32.031 10.453 -21.203 1 71.38 493 CYS B C 1
ATOM 10015 O O . CYS B 1 493 ? 32.469 10.266 -20.078 1 71.38 493 CYS B O 1
ATOM 10017 N N . VAL B 1 494 ? 30.859 10.141 -21.609 1 71.5 494 VAL B N 1
ATOM 10018 C CA . VAL B 1 494 ? 29.953 9.555 -20.641 1 71.5 494 VAL B CA 1
ATOM 10019 C C . VAL B 1 494 ? 30.438 8.164 -20.25 1 71.5 494 VAL B C 1
ATOM 10021 O O . VAL B 1 494 ? 30.297 7.754 -19.094 1 71.5 494 VAL B O 1
ATOM 10024 N N . LEU B 1 495 ? 30.922 7.496 -21.266 1 68.31 495 LEU B N 1
ATOM 10025 C CA . LEU B 1 495 ? 31.438 6.16 -20.984 1 68.31 495 LEU B CA 1
ATOM 10026 C C . LEU B 1 495 ? 32.656 6.23 -20.078 1 68.31 495 LEU B C 1
ATOM 10028 O O . LEU B 1 495 ? 32.938 5.285 -19.344 1 68.31 495 LEU B O 1
ATOM 10032 N N . TRP B 1 496 ? 33.312 7.328 -20.25 1 63.41 496 TRP B N 1
ATOM 10033 C CA . TRP B 1 496 ? 34.469 7.516 -19.422 1 63.41 496 TRP B CA 1
ATOM 10034 C C . TRP B 1 496 ? 34.094 7.777 -17.969 1 63.41 496 TRP B C 1
ATOM 10036 O O . TRP B 1 496 ? 34.812 7.363 -17.047 1 63.41 496 TRP B O 1
ATOM 10046 N N . ILE B 1 497 ? 32.938 8.383 -17.828 1 60.09 497 ILE B N 1
ATOM 10047 C CA . ILE B 1 497 ? 32.469 8.734 -16.484 1 60.09 497 ILE B CA 1
ATOM 10048 C C . ILE B 1 497 ? 31.875 7.508 -15.805 1 60.09 497 ILE B C 1
ATOM 10050 O O . ILE B 1 497 ? 31.531 7.555 -14.617 1 60.09 497 ILE B O 1
ATOM 10054 N N . LYS B 1 498 ? 31.812 6.438 -16.344 1 55.03 498 LYS B N 1
ATOM 10055 C CA . LYS B 1 498 ? 31.109 5.215 -15.953 1 55.03 498 LYS B CA 1
ATOM 10056 C C . LYS B 1 498 ? 31.25 4.965 -14.453 1 55.03 498 LYS B C 1
ATOM 10058 O O . LYS B 1 498 ? 30.594 4.062 -13.914 1 55.03 498 LYS B O 1
ATOM 10063 N N . GLY B 1 499 ? 32.281 4.938 -13.836 1 49 499 GLY B N 1
ATOM 10064 C CA . GLY B 1 499 ? 32.594 4.039 -12.742 1 49 499 GLY B CA 1
ATOM 10065 C C . GLY B 1 499 ? 31.516 3.969 -11.688 1 49 499 GLY B C 1
ATOM 10066 O O . GLY B 1 499 ? 30.875 2.924 -11.516 1 49 499 GLY B O 1
ATOM 10067 N N . LYS B 1 500 ? 31.75 4.457 -10.312 1 45.88 500 LYS B N 1
ATOM 10068 C CA . LYS B 1 500 ? 31.672 4.059 -8.914 1 45.88 500 LYS B CA 1
ATOM 10069 C C . LYS B 1 500 ? 30.328 4.426 -8.305 1 45.88 500 LYS B C 1
ATOM 10071 O O . LYS B 1 500 ? 29.922 3.861 -7.289 1 45.88 500 LYS B O 1
ATOM 10076 N N . PHE B 1 501 ? 29.594 5.371 -8.93 1 47.69 501 PHE B N 1
ATOM 10077 C CA . PHE B 1 501 ? 28.719 6.012 -7.945 1 47.69 501 PHE B CA 1
ATOM 10078 C C . PHE B 1 501 ? 27.359 5.328 -7.891 1 47.69 501 PHE B C 1
ATOM 10080 O O . PHE B 1 501 ? 26.656 5.434 -6.891 1 47.69 501 PHE B O 1
ATOM 10087 N N . THR B 1 502 ? 26.859 4.719 -9.031 1 52.78 502 THR B N 1
ATOM 10088 C CA . THR B 1 502 ? 25.438 4.453 -8.898 1 52.78 502 THR B CA 1
ATOM 10089 C C . THR B 1 502 ? 25.172 2.951 -8.852 1 52.78 502 THR B C 1
ATOM 10091 O O . THR B 1 502 ? 24.109 2.492 -9.266 1 52.78 502 THR B O 1
ATOM 10094 N N . ARG B 1 503 ? 26.234 2.102 -8.531 1 53.62 503 ARG B N 1
ATOM 10095 C CA . ARG B 1 503 ? 25.844 0.693 -8.5 1 53.62 503 ARG B CA 1
ATOM 10096 C C . ARG B 1 503 ? 25.031 0.374 -7.262 1 53.62 503 ARG B C 1
ATOM 10098 O O . ARG B 1 503 ? 25.547 0.37 -6.145 1 53.62 503 ARG B O 1
ATOM 10105 N N . ASN B 1 504 ? 23.656 0.54 -7.383 1 56.34 504 ASN B N 1
ATOM 10106 C CA . ASN B 1 504 ? 22.734 0.289 -6.277 1 56.34 504 ASN B CA 1
ATOM 10107 C C . ASN B 1 504 ? 22.719 -1.184 -5.879 1 56.34 504 ASN B C 1
ATOM 10109 O O . ASN B 1 504 ? 22.453 -1.518 -4.723 1 56.34 504 ASN B O 1
ATOM 10113 N N . SER B 1 505 ? 22.938 -2.117 -6.949 1 56.69 505 SER B N 1
ATOM 10114 C CA . SER B 1 505 ? 22.969 -3.518 -6.539 1 56.69 505 SER B CA 1
ATOM 10115 C C . SER B 1 505 ? 24.406 -4.02 -6.41 1 56.69 505 SER B C 1
ATOM 10117 O O . SER B 1 505 ? 25.172 -3.965 -7.371 1 56.69 505 SER B O 1
ATOM 10119 N N . GLU B 1 506 ? 24.859 -4.02 -5.082 1 63.91 506 GLU B N 1
ATOM 10120 C CA . GLU B 1 506 ? 26.203 -4.531 -4.879 1 63.91 506 GLU B CA 1
ATOM 10121 C C . GLU B 1 506 ? 26.203 -6.051 -4.742 1 63.91 506 GLU B C 1
ATOM 10123 O O . GLU B 1 506 ? 25.234 -6.637 -4.266 1 63.91 506 GLU B O 1
ATOM 10128 N N . ASP B 1 507 ? 26.969 -6.723 -5.574 1 74.38 507 ASP B N 1
ATOM 10129 C CA . ASP B 1 507 ? 27.281 -8.148 -5.434 1 74.38 507 ASP B CA 1
ATOM 10130 C C . ASP B 1 507 ? 27.812 -8.461 -4.035 1 74.38 507 ASP B C 1
ATOM 10132 O O . ASP B 1 507 ? 29.016 -8.672 -3.854 1 74.38 507 ASP B O 1
ATOM 10136 N N . LYS B 1 508 ? 26.812 -8.258 -3.094 1 76.12 508 LYS B N 1
ATOM 10137 C CA . LYS B 1 508 ? 27.219 -8.516 -1.715 1 76.12 508 LYS B CA 1
ATOM 10138 C C . LYS B 1 508 ? 26.359 -9.602 -1.077 1 76.12 508 LYS B C 1
ATOM 10140 O O . LYS B 1 508 ? 25.25 -9.867 -1.533 1 76.12 508 LYS B O 1
ATOM 10145 N N . MET B 1 509 ? 26.969 -10.312 -0.269 1 83.69 509 MET B N 1
ATOM 10146 C CA . MET B 1 509 ? 26.266 -11.352 0.482 1 83.69 509 MET B CA 1
ATOM 10147 C C . MET B 1 509 ? 26.484 -11.188 1.981 1 83.69 509 MET B C 1
ATOM 10149 O O . MET B 1 509 ? 27.609 -10.914 2.422 1 83.69 509 MET B O 1
ATOM 10153 N N . SER B 1 510 ? 25.438 -11.188 2.693 1 83.88 510 SER B N 1
ATOM 10154 C CA . SER B 1 510 ? 25.547 -11.18 4.148 1 83.88 510 SER B CA 1
ATOM 10155 C C . SER B 1 510 ? 25.812 -12.578 4.691 1 83.88 510 SER B C 1
ATOM 10157 O O . SER B 1 510 ? 25.516 -13.578 4.027 1 83.88 510 SER B O 1
ATOM 10159 N N . GLN B 1 511 ? 26.578 -12.609 5.777 1 86.31 511 GLN B N 1
ATOM 10160 C CA . GLN B 1 511 ? 26.969 -13.906 6.324 1 86.31 511 GLN B CA 1
ATOM 10161 C C . GLN B 1 511 ? 26.703 -13.969 7.828 1 86.31 511 GLN B C 1
ATOM 10163 O O . GLN B 1 511 ? 26.75 -12.945 8.516 1 86.31 511 GLN B O 1
ATOM 10168 N N . SER B 1 512 ? 26.234 -15.109 8.219 1 86 512 SER B N 1
ATOM 10169 C CA . SER B 1 512 ? 26.047 -15.406 9.633 1 86 512 SER B CA 1
ATOM 10170 C C . SER B 1 512 ? 26.453 -16.844 9.961 1 86 512 SER B C 1
ATOM 10172 O O . SER B 1 512 ? 26.438 -17.703 9.086 1 86 512 SER B O 1
ATOM 10174 N N . SER B 1 513 ? 27.031 -17 11.156 1 86.88 513 SER B N 1
ATOM 10175 C CA . SER B 1 513 ? 27.375 -18.344 11.602 1 86.88 513 SER B CA 1
ATOM 10176 C C . SER B 1 513 ? 26.75 -18.656 12.969 1 86.88 513 SER B C 1
ATOM 10178 O O . SER B 1 513 ? 26.75 -17.797 13.852 1 86.88 513 SER B O 1
ATOM 10180 N N . ILE B 1 514 ? 26.203 -19.797 13.07 1 87.19 514 ILE B N 1
ATOM 10181 C CA . ILE B 1 514 ? 25.547 -20.234 14.297 1 87.19 514 ILE B CA 1
ATOM 10182 C C . ILE B 1 514 ? 26.594 -20.422 15.398 1 87.19 514 ILE B C 1
ATOM 10184 O O . ILE B 1 514 ? 26.297 -20.219 16.578 1 87.19 514 ILE B O 1
ATOM 10188 N N . LEU B 1 515 ? 27.812 -20.828 15.008 1 85.38 515 LEU B N 1
ATOM 10189 C CA . LEU B 1 515 ? 28.844 -21.172 15.984 1 85.38 515 LEU B CA 1
ATOM 10190 C C . LEU B 1 515 ? 29.672 -19.938 16.344 1 85.38 515 LEU B C 1
ATOM 10192 O O . LEU B 1 515 ? 30.516 -19.984 17.25 1 85.38 515 LEU B O 1
ATOM 10196 N N . ALA B 1 516 ? 29.516 -18.875 15.602 1 75.25 516 ALA B N 1
ATOM 10197 C CA . ALA B 1 516 ? 30.266 -17.672 15.922 1 75.25 516 ALA B CA 1
ATOM 10198 C C . ALA B 1 516 ? 29.703 -17 17.172 1 75.25 516 ALA B C 1
ATOM 10200 O O . ALA B 1 516 ? 28.531 -16.609 17.203 1 75.25 516 ALA B O 1
ATOM 10201 N N . LEU B 1 517 ? 30.375 -17.281 18.391 1 59.72 517 LEU B N 1
ATOM 10202 C CA . LEU B 1 517 ? 29.969 -16.688 19.656 1 59.72 517 LEU B CA 1
ATOM 10203 C C . LEU B 1 517 ? 30.422 -15.227 19.75 1 59.72 517 LEU B C 1
ATOM 10205 O O . LEU B 1 517 ? 31.562 -14.906 19.422 1 59.72 517 LEU B O 1
ATOM 10209 N N . HIS B 1 518 ? 29.625 -14.32 19.484 1 55.34 518 HIS B N 1
ATOM 10210 C CA . HIS B 1 518 ? 30.031 -12.953 19.766 1 55.34 518 HIS B CA 1
ATOM 10211 C C . HIS B 1 518 ? 30.109 -12.703 21.266 1 55.34 518 HIS B C 1
ATOM 10213 O O . HIS B 1 518 ? 29.094 -12.688 21.953 1 55.34 518 HIS B O 1
ATOM 10219 N N . PRO B 1 519 ? 31.344 -13.031 21.828 1 48.84 519 PRO B N 1
ATOM 10220 C CA . PRO B 1 519 ? 31.438 -13.039 23.281 1 48.84 519 PRO B CA 1
ATOM 10221 C C . PRO B 1 519 ? 30.766 -11.828 23.922 1 48.84 519 PRO B C 1
ATOM 10223 O O . PRO B 1 519 ? 30.438 -11.852 25.109 1 48.84 519 PRO B O 1
ATOM 10226 N N . ARG B 1 520 ? 31.328 -10.477 23.578 1 45.84 520 ARG B N 1
ATOM 10227 C CA . ARG B 1 520 ? 31.234 -9.367 24.516 1 45.84 520 ARG B CA 1
ATOM 10228 C C . ARG B 1 520 ? 29.812 -8.789 24.516 1 45.84 520 ARG B C 1
ATOM 10230 O O . ARG B 1 520 ? 29.312 -8.344 23.484 1 45.84 520 ARG B O 1
ATOM 10237 N N . LYS B 1 521 ? 29 -9.164 25.359 1 47.53 521 LYS B N 1
ATOM 10238 C CA . LYS B 1 521 ? 27.672 -8.672 25.688 1 47.53 521 LYS B CA 1
ATOM 10239 C C . LYS B 1 521 ? 27.703 -7.18 26 1 47.53 521 LYS B C 1
ATOM 10241 O O . LYS B 1 521 ? 26.812 -6.668 26.688 1 47.53 521 LYS B O 1
ATOM 10246 N N . THR B 1 522 ? 28.703 -6.539 25.656 1 52.22 522 THR B N 1
ATOM 10247 C CA . THR B 1 522 ? 28.594 -5.141 26.062 1 52.22 522 THR B CA 1
ATOM 10248 C C . THR B 1 522 ? 27.641 -4.391 25.141 1 52.22 522 THR B C 1
ATOM 10250 O O . THR B 1 522 ? 27.516 -4.723 23.969 1 52.22 522 THR B O 1
ATOM 10253 N N . PRO B 1 523 ? 26.875 -3.574 25.672 1 55 523 PRO B N 1
ATOM 10254 C CA . PRO B 1 523 ? 25.922 -2.762 24.922 1 55 523 PRO B CA 1
ATOM 10255 C C . PRO B 1 523 ? 26.531 -2.158 23.656 1 55 523 PRO B C 1
ATOM 10257 O O . PRO B 1 523 ? 25.875 -2.084 22.625 1 55 523 PRO B O 1
ATOM 10260 N N . MET B 1 524 ? 27.672 -1.747 23.734 1 54.97 524 MET B N 1
ATOM 10261 C CA . MET B 1 524 ? 28.359 -1.18 22.578 1 54.97 524 MET B CA 1
ATOM 10262 C C . MET B 1 524 ? 28.625 -2.25 21.531 1 54.97 524 MET B C 1
ATOM 10264 O O . MET B 1 524 ? 28.516 -1.984 20.328 1 54.97 524 MET B O 1
ATOM 10268 N N . ALA B 1 525 ? 28.938 -3.293 21.984 1 55.72 525 ALA B N 1
ATOM 10269 C CA . ALA B 1 525 ? 29.156 -4.402 21.062 1 55.72 525 ALA B CA 1
ATOM 10270 C C . ALA B 1 525 ? 27.875 -4.816 20.359 1 55.72 525 ALA B C 1
ATOM 10272 O O . ALA B 1 525 ? 27.875 -5.195 19.188 1 55.72 525 ALA B O 1
ATOM 10273 N N . LEU B 1 526 ? 26.859 -4.66 21.109 1 56.09 526 LEU B N 1
ATOM 10274 C CA . LEU B 1 526 ? 25.547 -4.906 20.531 1 56.09 526 LEU B CA 1
ATOM 10275 C C . LEU B 1 526 ? 25.25 -3.898 19.422 1 56.09 526 LEU B C 1
ATOM 10277 O O . LEU B 1 526 ? 24.703 -4.262 18.375 1 56.09 526 LEU B O 1
ATOM 10281 N N . LEU B 1 527 ? 25.5 -2.691 19.812 1 56.69 527 LEU B N 1
ATOM 10282 C CA . LEU B 1 527 ? 25.297 -1.659 18.812 1 56.69 527 LEU B CA 1
ATOM 10283 C C . LEU B 1 527 ? 26.172 -1.901 17.578 1 56.69 527 LEU B C 1
ATOM 10285 O O . LEU B 1 527 ? 25.719 -1.696 16.453 1 56.69 527 LEU B O 1
ATOM 10289 N N . GLN B 1 528 ? 27.359 -2.25 17.766 1 54.06 528 GLN B N 1
ATOM 10290 C CA . GLN B 1 528 ? 28.281 -2.531 16.656 1 54.06 528 GLN B CA 1
ATOM 10291 C C . GLN B 1 528 ? 27.828 -3.766 15.883 1 54.06 528 GLN B C 1
ATOM 10293 O O . GLN B 1 528 ? 27.969 -3.812 14.656 1 54.06 528 GLN B O 1
ATOM 10298 N N . ARG B 1 529 ? 27.422 -4.621 16.625 1 54.62 529 ARG B N 1
ATOM 10299 C CA . ARG B 1 529 ? 26.891 -5.828 16 1 54.62 529 ARG B CA 1
ATOM 10300 C C . ARG B 1 529 ? 25.656 -5.512 15.156 1 54.62 529 ARG B C 1
ATOM 10302 O O . ARG B 1 529 ? 25.484 -6.082 14.078 1 54.62 529 ARG B O 1
ATOM 10309 N N . LEU B 1 530 ? 24.875 -4.809 15.805 1 54.06 530 LEU B N 1
ATOM 10310 C CA . LEU B 1 530 ? 23.688 -4.383 15.062 1 54.06 530 LEU B CA 1
ATOM 10311 C C . LEU B 1 530 ? 24.078 -3.688 13.766 1 54.06 530 LEU B C 1
ATOM 10313 O O . LEU B 1 530 ? 23.422 -3.848 12.742 1 54.06 530 LEU B O 1
ATOM 10317 N N . HIS B 1 531 ? 25.234 -2.967 13.961 1 51.19 531 HIS B N 1
ATOM 10318 C CA . HIS B 1 531 ? 25.75 -2.279 12.789 1 51.19 531 HIS B CA 1
ATOM 10319 C C . HIS B 1 531 ? 26.453 -3.25 11.844 1 51.19 531 HIS B C 1
ATOM 10321 O O . HIS B 1 531 ? 26.375 -3.102 10.625 1 51.19 531 HIS B O 1
ATOM 10327 N N . LEU B 1 532 ? 27.188 -4.203 12.5 1 49.84 532 LEU B N 1
ATOM 10328 C CA . LEU B 1 532 ? 28.031 -5.094 11.703 1 49.84 532 LEU B CA 1
ATOM 10329 C C . LEU B 1 532 ? 27.234 -6.293 11.203 1 49.84 532 LEU B C 1
ATOM 10331 O O . LEU B 1 532 ? 27.609 -6.93 10.219 1 49.84 532 LEU B O 1
ATOM 10335 N N . ALA B 1 533 ? 26.453 -6.832 12.102 1 51.44 533 ALA B N 1
ATOM 10336 C CA . ALA B 1 533 ? 25.75 -8.078 11.805 1 51.44 533 ALA B CA 1
ATOM 10337 C C . ALA B 1 533 ? 25.172 -8.055 10.391 1 51.44 533 ALA B C 1
ATOM 10339 O O . ALA B 1 533 ? 25 -9.109 9.766 1 51.44 533 ALA B O 1
ATOM 10340 N N . GLY B 1 534 ? 25.25 -6.863 9.836 1 53.88 534 GLY B N 1
ATOM 10341 C CA . GLY B 1 534 ? 24.625 -6.902 8.531 1 53.88 534 GLY B CA 1
ATOM 10342 C C . GLY B 1 534 ? 25.5 -6.344 7.422 1 53.88 534 GLY B C 1
ATOM 10343 O O . GLY B 1 534 ? 25 -5.91 6.383 1 53.88 534 GLY B O 1
ATOM 10344 N N . GLN B 1 535 ? 26.766 -6.395 7.781 1 60.56 535 GLN B N 1
ATOM 10345 C CA . GLN B 1 535 ? 27.5 -5.758 6.688 1 60.56 535 GLN B CA 1
ATOM 10346 C C . GLN B 1 535 ? 27.734 -6.73 5.535 1 60.56 535 GLN B C 1
ATOM 10348 O O . GLN B 1 535 ? 28.344 -7.785 5.719 1 60.56 535 GLN B O 1
ATOM 10353 N N . PRO B 1 536 ? 27.094 -6.629 4.469 1 73.5 536 PRO B N 1
ATOM 10354 C CA . PRO B 1 536 ? 27.25 -7.477 3.285 1 73.5 536 PRO B CA 1
ATOM 10355 C C . PRO B 1 536 ? 28.672 -7.465 2.729 1 73.5 536 PRO B C 1
ATOM 10357 O O . PRO B 1 536 ? 29.344 -6.43 2.764 1 73.5 536 PRO B O 1
ATOM 10360 N N . LYS B 1 537 ? 29.375 -8.656 2.715 1 77 537 LYS B N 1
ATOM 10361 C CA . LYS B 1 537 ? 30.672 -8.828 2.074 1 77 537 LYS B CA 1
ATOM 10362 C C . LYS B 1 537 ? 30.531 -9.094 0.579 1 77 537 LYS B C 1
ATOM 10364 O O . LYS B 1 537 ? 29.484 -9.594 0.136 1 77 537 LYS B O 1
ATOM 10369 N N . LYS B 1 538 ? 31.594 -8.703 -0.104 1 82.75 538 LYS B N 1
ATOM 10370 C CA . LYS B 1 538 ? 31.594 -8.977 -1.538 1 82.75 538 LYS B CA 1
ATOM 10371 C C . LYS B 1 538 ? 31.578 -10.477 -1.812 1 82.75 538 LYS B C 1
ATOM 10373 O O . LYS B 1 538 ? 32.25 -11.25 -1.135 1 82.75 538 LYS B O 1
ATOM 10378 N N . THR B 1 539 ? 30.797 -10.898 -2.721 1 89.44 539 THR B N 1
ATOM 10379 C CA . THR B 1 539 ? 30.719 -12.312 -3.078 1 89.44 539 THR B CA 1
ATOM 10380 C C . THR B 1 539 ? 32 -12.766 -3.754 1 89.44 539 THR B C 1
ATOM 10382 O O . THR B 1 539 ? 32.406 -12.227 -4.793 1 89.44 539 THR B O 1
ATOM 10385 N N . PRO B 1 540 ? 32.656 -13.703 -3.158 1 90.5 540 PRO B N 1
ATOM 10386 C CA . PRO B 1 540 ? 33.875 -14.188 -3.771 1 90.5 540 PRO B CA 1
ATOM 10387 C C . PRO B 1 540 ? 33.656 -14.82 -5.141 1 90.5 540 PRO B C 1
ATOM 10389 O O . PRO B 1 540 ? 32.562 -15.359 -5.402 1 90.5 540 PRO B O 1
ATOM 10392 N N . SER B 1 541 ? 34.656 -14.797 -5.965 1 91.06 541 SER B N 1
ATOM 10393 C CA . SER B 1 541 ? 34.594 -15.344 -7.312 1 91.06 541 SER B CA 1
ATOM 10394 C C . SER B 1 541 ? 34.375 -16.859 -7.281 1 91.06 541 SER B C 1
ATOM 10396 O O . SER B 1 541 ? 33.719 -17.422 -8.172 1 91.06 541 SER B O 1
ATOM 10398 N N . ALA B 1 542 ? 34.844 -17.453 -6.207 1 92.31 542 ALA B N 1
ATOM 10399 C CA . ALA B 1 542 ? 34.719 -18.891 -6.066 1 92.31 542 ALA B CA 1
ATOM 10400 C C . ALA B 1 542 ? 33.25 -19.297 -5.934 1 92.31 542 ALA B C 1
ATOM 10402 O O . ALA B 1 542 ? 32.844 -20.344 -6.461 1 92.31 542 ALA B O 1
ATOM 10403 N N . VAL B 1 543 ? 32.531 -18.484 -5.266 1 94.19 543 VAL B N 1
ATOM 10404 C CA . VAL B 1 543 ? 31.125 -18.766 -5.059 1 94.19 543 VAL B CA 1
ATOM 10405 C C . VAL B 1 543 ? 30.375 -18.672 -6.387 1 94.19 543 VAL B C 1
ATOM 10407 O O . VAL B 1 543 ? 29.594 -19.562 -6.73 1 94.19 543 VAL B O 1
ATOM 10410 N N . LYS B 1 544 ? 30.688 -17.734 -7.145 1 93.06 544 LYS B N 1
ATOM 10411 C CA . LYS B 1 544 ? 30.031 -17.5 -8.43 1 93.06 544 LYS B CA 1
ATOM 10412 C C . LYS B 1 544 ? 30.344 -18.641 -9.406 1 93.06 544 LYS B C 1
ATOM 10414 O O . LYS B 1 544 ? 29.453 -19.156 -10.078 1 93.06 544 LYS B O 1
ATOM 10419 N N . SER B 1 545 ? 31.562 -19 -9.383 1 92.38 545 SER B N 1
ATOM 10420 C CA . SER B 1 545 ? 31.984 -20.078 -10.273 1 92.38 545 SER B CA 1
ATOM 10421 C C . SER B 1 545 ? 31.359 -21.406 -9.867 1 92.38 545 SER B C 1
ATOM 10423 O O . SER B 1 545 ? 31 -22.219 -10.727 1 92.38 545 SER B O 1
ATOM 10425 N N . ALA B 1 546 ? 31.234 -21.578 -8.609 1 93 546 ALA B N 1
ATOM 10426 C CA . ALA B 1 546 ? 30.656 -22.812 -8.117 1 93 546 ALA B CA 1
ATOM 10427 C C . ALA B 1 546 ? 29.188 -22.922 -8.508 1 93 546 ALA B C 1
ATOM 10429 O O . ALA B 1 546 ? 28.719 -23.984 -8.938 1 93 546 ALA B O 1
ATOM 10430 N N . ILE B 1 547 ? 28.453 -21.891 -8.406 1 92.5 547 ILE B N 1
ATOM 10431 C CA . ILE B 1 547 ? 27.016 -21.891 -8.703 1 92.5 547 ILE B CA 1
ATOM 10432 C C . ILE B 1 547 ? 26.797 -22.078 -10.203 1 92.5 547 ILE B C 1
ATOM 10434 O O . ILE B 1 547 ? 25.969 -22.891 -10.609 1 92.5 547 ILE B O 1
ATOM 10438 N N . VAL B 1 548 ? 27.625 -21.375 -11 1 92.62 548 VAL B N 1
ATOM 10439 C CA . VAL B 1 548 ? 27.484 -21.484 -12.453 1 92.62 548 VAL B CA 1
ATOM 10440 C C . VAL B 1 548 ? 27.906 -22.891 -12.891 1 92.62 548 VAL B C 1
ATOM 10442 O O . VAL B 1 548 ? 27.297 -23.469 -13.789 1 92.62 548 VAL B O 1
ATOM 10445 N N . GLY B 1 549 ? 28.969 -23.359 -12.211 1 88.62 549 GLY B N 1
ATOM 10446 C CA . GLY B 1 549 ? 29.391 -24.703 -12.508 1 88.62 549 GLY B CA 1
ATOM 10447 C C . GLY B 1 549 ? 28.328 -25.75 -12.195 1 88.62 549 GLY B C 1
ATOM 10448 O O . GLY B 1 549 ? 28.125 -26.688 -12.969 1 88.62 549 GLY B O 1
ATOM 10449 N N . ALA B 1 550 ? 27.609 -25.562 -11.117 1 88.69 550 ALA B N 1
ATOM 10450 C CA . ALA B 1 550 ? 26.547 -26.484 -10.734 1 88.69 550 ALA B CA 1
ATOM 10451 C C . ALA B 1 550 ? 25.375 -26.406 -11.719 1 88.69 550 ALA B C 1
ATOM 10453 O O . ALA B 1 550 ? 24.766 -27.422 -12.039 1 88.69 550 ALA B O 1
ATOM 10454 N N . LEU B 1 551 ? 25.078 -25.266 -12.148 1 88.5 551 LEU B N 1
ATOM 10455 C CA . LEU B 1 551 ? 24 -25.062 -13.117 1 88.5 551 LEU B CA 1
ATOM 10456 C C . LEU B 1 551 ? 24.328 -25.734 -14.445 1 88.5 551 LEU B C 1
ATOM 10458 O O . LEU B 1 551 ? 23.484 -26.391 -15.047 1 88.5 551 LEU B O 1
ATOM 10462 N N . ARG B 1 552 ? 25.531 -25.578 -14.875 1 87 552 ARG B N 1
ATOM 10463 C CA . ARG B 1 552 ? 25.984 -26.203 -16.109 1 87 552 ARG B CA 1
ATOM 10464 C C . ARG B 1 552 ? 25.922 -27.719 -16.031 1 87 552 ARG B C 1
ATOM 10466 O O . ARG B 1 552 ? 25.484 -28.375 -16.969 1 87 552 ARG B O 1
ATOM 10473 N N . ASN B 1 553 ? 26.344 -28.156 -14.898 1 82.06 553 ASN B N 1
ATOM 10474 C CA . ASN B 1 553 ? 26.328 -29.594 -14.703 1 82.06 553 ASN B CA 1
ATOM 10475 C C . ASN B 1 553 ? 24.906 -30.156 -14.68 1 82.06 553 ASN B C 1
ATOM 10477 O O . ASN B 1 553 ? 24.672 -31.25 -15.18 1 82.06 553 ASN B O 1
ATOM 10481 N N . SER B 1 554 ? 24.031 -29.406 -14.117 1 80.19 554 SER B N 1
ATOM 10482 C CA . SER B 1 554 ? 22.641 -29.828 -14.07 1 80.19 554 SER B CA 1
ATOM 10483 C C . SER B 1 554 ? 22.031 -29.875 -15.469 1 80.19 554 SER B C 1
ATOM 10485 O O . SER B 1 554 ? 21.203 -30.75 -15.758 1 80.19 554 SER B O 1
ATOM 10487 N N . TYR B 1 555 ? 22.391 -29.031 -16.328 1 78.5 555 TYR B N 1
ATOM 10488 C CA . TYR B 1 555 ? 21.906 -29.031 -17.703 1 78.5 555 TYR B CA 1
ATOM 10489 C C . TYR B 1 555 ? 22.516 -30.172 -18.516 1 78.5 555 TYR B C 1
ATOM 10491 O O . TYR B 1 555 ? 21.828 -30.812 -19.312 1 78.5 555 TYR B O 1
ATOM 10499 N N . LYS B 1 556 ? 23.734 -30.328 -18.266 1 76.12 556 LYS B N 1
ATOM 10500 C CA . LYS B 1 556 ? 24.422 -31.406 -18.984 1 76.12 556 LYS B CA 1
ATOM 10501 C C . LYS B 1 556 ? 23.812 -32.781 -18.625 1 76.12 556 LYS B C 1
ATOM 10503 O O . LYS B 1 556 ? 23.719 -33.656 -19.469 1 76.12 556 LYS B O 1
ATOM 10508 N N . ARG B 1 557 ? 23.344 -32.812 -17.375 1 73.5 557 ARG B N 1
ATOM 10509 C CA . ARG B 1 557 ? 22.766 -34.094 -16.906 1 73.5 557 ARG B CA 1
ATOM 10510 C C . ARG B 1 557 ? 21.312 -34.188 -17.312 1 73.5 557 ARG B C 1
ATOM 10512 O O . ARG B 1 557 ? 20.672 -35.219 -17.078 1 73.5 557 ARG B O 1
ATOM 10519 N N . GLY B 1 558 ? 20.703 -33.188 -18.016 1 64.69 558 GLY B N 1
ATOM 10520 C CA . GLY B 1 558 ? 19.328 -33.219 -18.453 1 64.69 558 GLY B CA 1
ATOM 10521 C C . GLY B 1 558 ? 18.328 -33.062 -17.328 1 64.69 558 GLY B C 1
ATOM 10522 O O . GLY B 1 558 ? 17.156 -33.406 -17.469 1 64.69 558 GLY B O 1
ATOM 10523 N N . GLN B 1 559 ? 18.797 -32.656 -16.234 1 61.53 559 GLN B N 1
ATOM 10524 C CA . GLN B 1 559 ? 17.953 -32.625 -15.047 1 61.53 559 GLN B CA 1
ATOM 10525 C C . GLN B 1 559 ? 17.094 -31.359 -15.031 1 61.53 559 GLN B C 1
ATOM 10527 O O . GLN B 1 559 ? 16.078 -31.297 -14.328 1 61.53 559 GLN B O 1
ATOM 10532 N N . ILE B 1 560 ? 17.469 -30.359 -15.703 1 61.09 560 ILE B N 1
ATOM 10533 C CA . ILE B 1 560 ? 16.734 -29.094 -15.633 1 61.09 560 ILE B CA 1
ATOM 10534 C C . ILE B 1 560 ? 15.82 -28.969 -16.844 1 61.09 560 ILE B C 1
ATOM 10536 O O . ILE B 1 560 ? 16.281 -28.922 -17.984 1 61.09 560 ILE B O 1
ATOM 10540 N N . SER B 1 561 ? 14.648 -29.578 -16.766 1 56.44 561 SER B N 1
ATOM 10541 C CA . SER B 1 561 ? 13.625 -29.281 -17.766 1 56.44 561 SER B CA 1
ATOM 10542 C C . SER B 1 561 ? 12.625 -28.25 -17.234 1 56.44 561 SER B C 1
ATOM 10544 O O . SER B 1 561 ? 11.477 -28.578 -16.953 1 56.44 561 SER B O 1
ATOM 10546 N N . GLY B 1 562 ? 13.078 -27.047 -17.047 1 57.44 562 GLY B N 1
ATOM 10547 C CA . GLY B 1 562 ? 12.172 -26 -16.594 1 57.44 562 GLY B CA 1
ATOM 10548 C C . GLY B 1 562 ? 12.07 -25.891 -15.094 1 57.44 562 GLY B C 1
ATOM 10549 O O . GLY B 1 562 ? 11.586 -24.875 -14.57 1 57.44 562 GLY B O 1
ATOM 10550 N N . HIS B 1 563 ? 12.312 -27.016 -14.391 1 58.25 563 HIS B N 1
ATOM 10551 C CA . HIS B 1 563 ? 12.273 -27.047 -12.938 1 58.25 563 HIS B CA 1
ATOM 10552 C C . HIS B 1 563 ? 13.586 -27.547 -12.352 1 58.25 563 HIS B C 1
ATOM 10554 O O . HIS B 1 563 ? 14.328 -28.266 -13.023 1 58.25 563 HIS B O 1
ATOM 10560 N N . VAL B 1 564 ? 14.117 -26.906 -11.32 1 60.41 564 VAL B N 1
ATOM 10561 C CA . VAL B 1 564 ? 15.352 -27.328 -10.664 1 60.41 564 VAL B CA 1
ATOM 10562 C C . VAL B 1 564 ? 15.219 -28.781 -10.188 1 60.41 564 VAL B C 1
ATOM 10564 O O . VAL B 1 564 ? 14.117 -29.25 -9.914 1 60.41 564 VAL B O 1
ATOM 10567 N N . PRO B 1 565 ? 16.359 -29.469 -10.352 1 58.41 565 PRO B N 1
ATOM 10568 C CA . PRO B 1 565 ? 16.375 -30.859 -9.898 1 58.41 565 PRO B CA 1
ATOM 10569 C C . PRO B 1 565 ? 15.664 -31.062 -8.562 1 58.41 565 PRO B C 1
ATOM 10571 O O . PRO B 1 565 ? 15.539 -30.109 -7.781 1 58.41 565 PRO B O 1
ATOM 10574 N N . SER B 1 566 ? 15.164 -32.281 -8.273 1 60.56 566 SER B N 1
ATOM 10575 C CA . SER B 1 566 ? 14.266 -32.781 -7.238 1 60.56 566 SER B CA 1
ATOM 10576 C C . SER B 1 566 ? 14.875 -32.594 -5.848 1 60.56 566 SER B C 1
ATOM 10578 O O . SER B 1 566 ? 16.094 -32.625 -5.695 1 60.56 566 SER B O 1
ATOM 10580 N N . PHE B 1 567 ? 14.203 -32.062 -5.004 1 59.28 567 PHE B N 1
ATOM 10581 C CA . PHE B 1 567 ? 14.484 -32.062 -3.574 1 59.28 567 PHE B CA 1
ATOM 10582 C C . PHE B 1 567 ? 15.211 -33.344 -3.164 1 59.28 567 PHE B C 1
ATOM 10584 O O . PHE B 1 567 ? 16.078 -33.312 -2.291 1 59.28 567 PHE B O 1
ATOM 10591 N N . GLN B 1 568 ? 15.086 -34.25 -3.953 1 57.22 568 GLN B N 1
ATOM 10592 C CA . GLN B 1 568 ? 15.617 -35.562 -3.592 1 57.22 568 GLN B CA 1
ATOM 10593 C C . GLN B 1 568 ? 17.141 -35.594 -3.695 1 57.22 568 GLN B C 1
ATOM 10595 O O . GLN B 1 568 ? 17.797 -36.281 -2.924 1 57.22 568 GLN B O 1
ATOM 10600 N N . ARG B 1 569 ? 17.609 -34.812 -4.57 1 61.94 569 ARG B N 1
ATOM 10601 C CA . ARG B 1 569 ? 19.062 -34.812 -4.734 1 61.94 569 ARG B CA 1
ATOM 10602 C C . ARG B 1 569 ? 19.734 -34.062 -3.59 1 61.94 569 ARG B C 1
ATOM 10604 O O . ARG B 1 569 ? 20.844 -34.406 -3.178 1 61.94 569 ARG B O 1
ATOM 10611 N N . ILE B 1 570 ? 18.969 -33.219 -3.119 1 67.69 570 ILE B N 1
ATOM 10612 C CA . ILE B 1 570 ? 19.531 -32.375 -2.059 1 67.69 570 ILE B CA 1
ATOM 10613 C C . ILE B 1 570 ? 19.484 -33.125 -0.733 1 67.69 570 ILE B C 1
ATOM 10615 O O . ILE B 1 570 ? 20.234 -32.812 0.197 1 67.69 570 ILE B O 1
ATOM 10619 N N . LEU B 1 571 ? 18.812 -34.219 -0.814 1 71.62 571 LEU B N 1
ATOM 10620 C CA . LEU B 1 571 ? 18.656 -35 0.416 1 71.62 571 LEU B CA 1
ATOM 10621 C C . LEU B 1 571 ? 19.891 -35.844 0.688 1 71.62 571 LEU B C 1
ATOM 10623 O O . LEU B 1 571 ? 20.016 -36.469 1.75 1 71.62 571 LEU B O 1
ATOM 10627 N N . HIS B 1 572 ? 20.859 -35.719 -0.314 1 75.88 572 HIS B N 1
ATOM 10628 C CA . HIS B 1 572 ? 22.078 -36.531 -0.145 1 75.88 572 HIS B CA 1
ATOM 10629 C C . HIS B 1 572 ? 23.328 -35.688 -0.328 1 75.88 572 HIS B C 1
ATOM 10631 O O . HIS B 1 572 ? 23.391 -34.844 -1.233 1 75.88 572 HIS B O 1
ATOM 10637 N N . LEU B 1 573 ? 24.125 -35.781 0.622 1 84.5 573 LEU B N 1
ATOM 10638 C CA . LEU B 1 573 ? 25.484 -35.25 0.428 1 84.5 573 LEU B CA 1
ATOM 10639 C C . LEU B 1 573 ? 26.359 -36.312 -0.255 1 84.5 573 LEU B C 1
ATOM 10641 O O . LEU B 1 573 ? 26.609 -37.375 0.302 1 84.5 573 LEU B O 1
ATOM 10645 N N . GLN B 1 574 ? 26.656 -36.062 -1.533 1 77.06 574 GLN B N 1
ATOM 10646 C CA . GLN B 1 574 ? 27.375 -37.094 -2.285 1 77.06 574 GLN B CA 1
ATOM 10647 C C . GLN B 1 574 ? 28.547 -36.5 -3.057 1 77.06 574 GLN B C 1
ATOM 10649 O O . GLN B 1 574 ? 28.547 -35.281 -3.348 1 77.06 574 GLN B O 1
ATOM 10654 N N . ASP B 1 575 ? 29.641 -37.156 -3.109 1 73.5 575 ASP B N 1
ATOM 10655 C CA . ASP B 1 575 ? 30.75 -36.875 -4.02 1 73.5 575 ASP B CA 1
ATOM 10656 C C . ASP B 1 575 ? 30.906 -37.969 -5.059 1 73.5 575 ASP B C 1
ATOM 10658 O O . ASP B 1 575 ? 31.094 -39.156 -4.707 1 73.5 575 ASP B O 1
ATOM 10662 N N . ASP B 1 576 ? 30.984 -37.625 -6.262 1 67.06 576 ASP B N 1
ATOM 10663 C CA . ASP B 1 576 ? 31.219 -38.531 -7.383 1 67.06 576 ASP B CA 1
ATOM 10664 C C . ASP B 1 576 ? 30.391 -39.812 -7.234 1 67.06 576 ASP B C 1
ATOM 10666 O O . ASP B 1 576 ? 30.938 -40.906 -7.309 1 67.06 576 ASP B O 1
ATOM 10670 N N . ASN B 1 577 ? 29.109 -39.781 -6.758 1 67.25 577 ASN B N 1
ATOM 10671 C CA . ASN B 1 577 ? 28.109 -40.844 -6.695 1 67.25 577 ASN B CA 1
ATOM 10672 C C . ASN B 1 577 ? 28.234 -41.625 -5.402 1 67.25 577 ASN B C 1
ATOM 10674 O O . ASN B 1 577 ? 27.562 -42.656 -5.238 1 67.25 577 ASN B O 1
ATOM 10678 N N . LYS B 1 578 ? 29.172 -41.25 -4.504 1 78.38 578 LYS B N 1
ATOM 10679 C CA . LYS B 1 578 ? 29.203 -41.875 -3.18 1 78.38 578 LYS B CA 1
ATOM 10680 C C . LYS B 1 578 ? 28.422 -41.031 -2.168 1 78.38 578 LYS B C 1
ATOM 10682 O O . LYS B 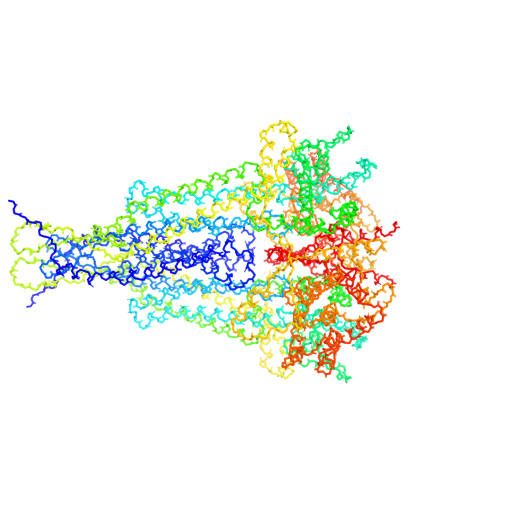1 578 ? 28.688 -39.844 -1.995 1 78.38 578 LYS B O 1
ATOM 10687 N N . ILE B 1 579 ? 27.516 -41.688 -1.508 1 85.31 579 ILE B N 1
ATOM 10688 C CA . ILE B 1 579 ? 26.672 -41 -0.53 1 85.31 579 ILE B CA 1
ATOM 10689 C C . ILE B 1 579 ? 27.422 -40.875 0.793 1 85.31 579 ILE B C 1
ATOM 10691 O O . ILE B 1 579 ? 27.859 -41.875 1.367 1 85.31 579 ILE B O 1
ATOM 10695 N N . ILE B 1 580 ? 27.688 -39.75 1.224 1 84.12 580 ILE B N 1
ATOM 10696 C CA . ILE B 1 580 ? 28.359 -39.469 2.484 1 84.12 580 ILE B CA 1
ATOM 10697 C C . ILE B 1 580 ? 27.328 -39.438 3.619 1 84.12 580 ILE B C 1
ATOM 10699 O O . ILE B 1 580 ? 27.578 -39.969 4.699 1 84.12 580 ILE B O 1
ATOM 10703 N N . TRP B 1 581 ? 26.188 -38.781 3.314 1 88.88 581 TRP B N 1
ATOM 10704 C CA . TRP B 1 581 ? 25.156 -38.594 4.328 1 88.88 581 TRP B CA 1
ATOM 10705 C C . TRP B 1 581 ? 23.781 -38.438 3.689 1 88.88 581 TRP B C 1
ATOM 10707 O O . TRP B 1 581 ? 23.641 -37.844 2.625 1 88.88 581 TRP B O 1
ATOM 10717 N N . THR B 1 582 ? 22.75 -39 4.305 1 88.25 582 THR B N 1
ATOM 10718 C CA . THR B 1 582 ? 21.375 -38.844 3.879 1 88.25 582 THR B CA 1
ATOM 10719 C C . THR B 1 582 ? 20.547 -38.125 4.934 1 88.25 582 THR B C 1
ATOM 10721 O O . THR B 1 582 ? 20.656 -38.406 6.129 1 88.25 582 THR B O 1
ATOM 10724 N N . PHE B 1 583 ? 19.875 -37.125 4.574 1 88.19 583 PHE B N 1
ATOM 10725 C CA . PHE B 1 583 ? 19.156 -36.281 5.5 1 88.19 583 PHE B CA 1
ATOM 10726 C C . PHE B 1 583 ? 17.734 -36.781 5.715 1 88.19 583 PHE B C 1
ATOM 10728 O O . PHE B 1 583 ? 17.047 -36.375 6.652 1 88.19 583 PHE B O 1
ATOM 10735 N N . GLY B 1 584 ? 17.25 -37.75 5.109 1 75.69 584 GLY B N 1
ATOM 10736 C CA . GLY B 1 584 ? 15.914 -38.281 5.297 1 75.69 584 GLY B CA 1
ATOM 10737 C C . GLY B 1 584 ? 14.805 -37.312 4.926 1 75.69 584 GLY B C 1
ATOM 10738 O O . GLY B 1 584 ? 14.922 -36.594 3.941 1 75.69 584 GLY B O 1
ATOM 10739 N N . GLU B 1 585 ? 13.688 -37.375 5.82 1 76.94 585 GLU B N 1
ATOM 10740 C CA . GLU B 1 585 ? 12.5 -36.562 5.555 1 76.94 585 GLU B CA 1
ATOM 10741 C C . GLU B 1 585 ? 12.562 -35.219 6.262 1 76.94 585 GLU B C 1
ATOM 10743 O O . GLU B 1 585 ? 11.547 -34.688 6.727 1 76.94 585 GLU B O 1
ATOM 10748 N N . ARG B 1 586 ? 13.719 -34.594 6.27 1 82.06 586 ARG B N 1
ATOM 10749 C CA . ARG B 1 586 ? 13.867 -33.312 6.934 1 82.06 586 ARG B CA 1
ATOM 10750 C C . ARG B 1 586 ? 13.516 -32.156 5.996 1 82.06 586 ARG B C 1
ATOM 10752 O O . ARG B 1 586 ? 13.523 -32.344 4.773 1 82.06 586 ARG B O 1
ATOM 10759 N N . GLY B 1 587 ? 13.078 -31.125 6.617 1 83.44 587 GLY B N 1
ATOM 10760 C CA . GLY B 1 587 ? 12.82 -29.922 5.84 1 83.44 587 GLY B CA 1
ATOM 10761 C C . GLY B 1 587 ? 14.078 -29.266 5.297 1 83.44 587 GLY B C 1
ATOM 10762 O O . GLY B 1 587 ? 15.188 -29.578 5.746 1 83.44 587 GLY B O 1
ATOM 10763 N N . THR B 1 588 ? 14.023 -28.469 4.344 1 89.62 588 THR B N 1
ATOM 10764 C CA . THR B 1 588 ? 15.148 -27.812 3.689 1 89.62 588 THR B CA 1
ATOM 10765 C C . THR B 1 588 ? 15.938 -26.969 4.688 1 89.62 588 THR B C 1
ATOM 10767 O O . THR B 1 588 ? 17.172 -26.984 4.676 1 89.62 588 THR B O 1
ATOM 10770 N N . THR B 1 589 ? 15.273 -26.297 5.566 1 92.81 589 THR B N 1
ATOM 10771 C CA . THR B 1 589 ? 15.93 -25.438 6.543 1 92.81 589 THR B CA 1
ATOM 10772 C C . THR B 1 589 ? 16.734 -26.266 7.539 1 92.81 589 THR B C 1
ATOM 10774 O O . THR B 1 589 ? 17.844 -25.875 7.926 1 92.81 589 THR B O 1
ATOM 10777 N N . GLU B 1 590 ? 16.172 -27.344 7.941 1 93.06 590 GLU B N 1
ATOM 10778 C CA . GLU B 1 590 ? 16.891 -28.234 8.844 1 93.06 590 GLU B CA 1
ATOM 10779 C C . GLU B 1 590 ? 18.156 -28.781 8.188 1 93.06 590 GLU B C 1
ATOM 10781 O O . GLU B 1 590 ? 19.219 -28.828 8.812 1 93.06 590 GLU B O 1
ATOM 10786 N N . ILE B 1 591 ? 18 -29.156 6.984 1 93.19 591 ILE B N 1
ATOM 10787 C CA . ILE B 1 591 ? 19.141 -29.672 6.238 1 93.19 591 ILE B CA 1
ATOM 10788 C C . ILE B 1 591 ? 20.219 -28.594 6.121 1 93.19 591 ILE B C 1
ATOM 10790 O O . ILE B 1 591 ? 21.406 -28.875 6.32 1 93.19 591 ILE B O 1
ATOM 10794 N N . MET B 1 592 ? 19.828 -27.344 5.816 1 94.88 592 MET B N 1
ATOM 10795 C CA . MET B 1 592 ? 20.75 -26.219 5.691 1 94.88 592 MET B CA 1
ATOM 10796 C C . MET B 1 592 ? 21.516 -26.016 6.992 1 94.88 592 MET B C 1
ATOM 10798 O O . MET B 1 592 ? 22.734 -25.812 6.973 1 94.88 592 MET B O 1
ATOM 10802 N N . LEU B 1 593 ? 20.812 -26.109 8.07 1 95.94 593 LEU B N 1
ATOM 10803 C CA . LEU B 1 593 ? 21.453 -25.812 9.352 1 95.94 593 LEU B CA 1
ATOM 10804 C C . LEU B 1 593 ? 22.359 -26.969 9.789 1 95.94 593 LEU B C 1
ATOM 10806 O O . LEU B 1 593 ? 23.438 -26.734 10.336 1 95.94 593 LEU B O 1
ATOM 10810 N N . VAL B 1 594 ? 21.922 -28.219 9.531 1 95.81 594 VAL B N 1
ATOM 10811 C CA . VAL B 1 594 ? 22.766 -29.359 9.836 1 95.81 594 VAL B CA 1
ATOM 10812 C C . VAL B 1 594 ? 24.078 -29.266 9.062 1 95.81 594 VAL B C 1
ATOM 10814 O O . VAL B 1 594 ? 25.172 -29.375 9.641 1 95.81 594 VAL B O 1
ATOM 10817 N N . CYS B 1 595 ? 23.938 -29.016 7.828 1 96 595 CYS B N 1
ATOM 10818 C CA . CYS B 1 595 ? 25.125 -28.938 6.977 1 96 595 CYS B CA 1
ATOM 10819 C C . CYS B 1 595 ? 25.969 -27.703 7.32 1 96 595 CYS B C 1
ATOM 10821 O O . CYS B 1 595 ? 27.188 -27.734 7.207 1 96 595 CYS B O 1
ATOM 10823 N N . HIS B 1 596 ? 25.344 -26.594 7.691 1 96.5 596 HIS B N 1
ATOM 10824 C CA . HIS B 1 596 ? 26.078 -25.391 8.078 1 96.5 596 HIS B CA 1
ATOM 10825 C C . HIS B 1 596 ? 26.922 -25.641 9.312 1 96.5 596 HIS B C 1
ATOM 10827 O O . HIS B 1 596 ? 28.094 -25.234 9.367 1 96.5 596 HIS B O 1
ATOM 10833 N N . ILE B 1 597 ? 26.359 -26.266 10.258 1 95.75 597 ILE B N 1
ATOM 10834 C CA . ILE B 1 597 ? 27.109 -26.578 11.477 1 95.75 597 ILE B CA 1
ATOM 10835 C C . ILE B 1 597 ? 28.297 -27.484 11.141 1 95.75 597 ILE B C 1
ATOM 10837 O O . ILE B 1 597 ? 29.406 -27.234 11.602 1 95.75 597 ILE B O 1
ATOM 10841 N N . ALA B 1 598 ? 28.062 -28.5 10.344 1 95.5 598 ALA B N 1
ATOM 10842 C CA . ALA B 1 598 ? 29.125 -29.406 9.938 1 95.5 598 ALA B CA 1
ATOM 10843 C C . ALA B 1 598 ? 30.234 -28.656 9.188 1 95.5 598 ALA B C 1
ATOM 10845 O O . ALA B 1 598 ? 31.422 -28.875 9.445 1 95.5 598 ALA B O 1
ATOM 10846 N N . THR B 1 599 ? 29.812 -27.766 8.258 1 94.88 599 THR B N 1
ATOM 10847 C CA . THR B 1 599 ? 30.766 -26.984 7.488 1 94.88 599 THR B CA 1
ATOM 10848 C C . THR B 1 599 ? 31.547 -26.047 8.398 1 94.88 599 THR B C 1
ATOM 10850 O O . THR B 1 599 ? 32.75 -25.875 8.227 1 94.88 599 THR B O 1
ATOM 10853 N N . ALA B 1 600 ? 30.844 -25.406 9.32 1 92.75 600 ALA B N 1
ATOM 10854 C CA . ALA B 1 600 ? 31.5 -24.484 10.25 1 92.75 600 ALA B CA 1
ATOM 10855 C C . ALA B 1 600 ? 32.531 -25.203 11.117 1 92.75 600 ALA B C 1
ATOM 10857 O O . ALA B 1 600 ? 33.594 -24.656 11.414 1 92.75 600 ALA B O 1
ATOM 10858 N N . ILE B 1 601 ? 32.281 -26.406 11.5 1 92.06 601 ILE B N 1
ATOM 10859 C CA . ILE B 1 601 ? 33.188 -27.203 12.312 1 92.06 601 ILE B CA 1
ATOM 10860 C C . ILE B 1 601 ? 34.406 -27.594 11.477 1 92.06 601 ILE B C 1
ATOM 10862 O O . ILE B 1 601 ? 35.531 -27.469 11.93 1 92.06 601 ILE B O 1
ATOM 10866 N N . LEU B 1 602 ? 34.094 -28.031 10.258 1 91.06 602 LEU B N 1
ATOM 10867 C CA . LEU B 1 602 ? 35.188 -28.422 9.367 1 91.06 602 LEU B CA 1
ATOM 10868 C C . LEU B 1 602 ? 36.094 -27.234 9.07 1 91.06 602 LEU B C 1
ATOM 10870 O O . LEU B 1 602 ? 37.312 -27.406 8.906 1 91.06 602 LEU B O 1
ATOM 10874 N N . GLY B 1 603 ? 35.531 -26.047 8.977 1 86.38 603 GLY B N 1
ATOM 10875 C CA . GLY B 1 603 ? 36.281 -24.844 8.664 1 86.38 603 GLY B CA 1
ATOM 10876 C C . GLY B 1 603 ? 36.938 -24.203 9.891 1 86.38 603 GLY B C 1
ATOM 10877 O O . GLY B 1 603 ? 37.625 -23.219 9.773 1 86.38 603 GLY B O 1
ATOM 10878 N N . ALA B 1 604 ? 36.656 -24.719 11.016 1 81.62 604 ALA B N 1
ATOM 10879 C CA . ALA B 1 604 ? 37.219 -24.156 12.242 1 81.62 604 ALA B CA 1
ATOM 10880 C C . ALA B 1 604 ? 38.75 -24.328 12.273 1 81.62 604 ALA B C 1
ATOM 10882 O O . ALA B 1 604 ? 39.25 -25.422 12.023 1 81.62 604 ALA B O 1
ATOM 10883 N N . ARG B 1 605 ? 39.469 -23.188 12.148 1 63.78 605 ARG B N 1
ATOM 10884 C CA . ARG B 1 605 ? 40.906 -23.219 12.211 1 63.78 605 ARG B CA 1
ATOM 10885 C C . ARG B 1 605 ? 41.438 -22.547 13.484 1 63.78 605 ARG B C 1
ATOM 10887 O O . ARG B 1 605 ? 40.75 -21.688 14.055 1 63.78 605 ARG B O 1
ATOM 10894 N N . SER B 1 606 ? 42.5 -23.062 14.211 1 52.56 606 SER B N 1
ATOM 10895 C CA . SER B 1 606 ? 43.156 -22.453 15.367 1 52.56 606 SER B CA 1
ATOM 10896 C C . SER B 1 606 ? 43.656 -21.047 15.031 1 52.56 606 SER B C 1
ATOM 10898 O O . SER B 1 606 ? 43.906 -20.734 13.875 1 52.56 606 SER B O 1
ATOM 10900 N N . ARG B 1 607 ? 43.719 -19.922 15.875 1 47.38 607 ARG B N 1
ATOM 10901 C CA . ARG B 1 607 ? 43.938 -18.484 15.828 1 47.38 607 ARG B CA 1
ATOM 10902 C C . ARG B 1 607 ? 45.125 -18.141 14.93 1 47.38 607 ARG B C 1
ATOM 10904 O O . ARG B 1 607 ? 45.094 -17.141 14.211 1 47.38 607 ARG B O 1
ATOM 10911 N N . PRO B 1 608 ? 46.562 -18.297 15.469 1 43.25 608 PRO B N 1
ATOM 10912 C CA . PRO B 1 608 ? 47.594 -17.531 14.805 1 43.25 608 PRO B CA 1
ATOM 10913 C C . PRO B 1 608 ? 47.656 -17.797 13.305 1 43.25 608 PRO B C 1
ATOM 10915 O O . PRO B 1 608 ? 48.469 -17.172 12.594 1 43.25 608 PRO B O 1
ATOM 10918 N N . HIS B 1 609 ? 47.688 -19 12.789 1 39.94 609 HIS B N 1
ATOM 10919 C CA . HIS B 1 609 ? 48.344 -19.391 11.555 1 39.94 609 HIS B CA 1
ATOM 10920 C C . HIS B 1 609 ? 47.625 -18.812 10.336 1 39.94 609 HIS B C 1
ATOM 10922 O O . HIS B 1 609 ? 46.469 -18.422 10.422 1 39.94 609 HIS B O 1
ATOM 10928 N N . GLN B 1 610 ? 48.438 -19.047 9 1 44.09 610 GLN B N 1
ATOM 10929 C CA . GLN B 1 610 ? 48.562 -18.516 7.641 1 44.09 610 GLN B CA 1
ATOM 10930 C C . GLN B 1 610 ? 47.219 -18.578 6.926 1 44.09 610 GLN B C 1
ATOM 10932 O O . GLN B 1 610 ? 46.438 -19.516 7.141 1 44.09 610 GLN B O 1
ATOM 10937 N N . PRO B 1 611 ? 46.906 -17.609 6.375 1 46.12 611 PRO B N 1
ATOM 10938 C CA . PRO B 1 611 ? 45.781 -17.547 5.457 1 46.12 611 PRO B CA 1
ATOM 10939 C C . PRO B 1 611 ? 45.688 -18.781 4.555 1 46.12 611 PRO B C 1
ATOM 10941 O O . PRO B 1 611 ? 46.625 -19.078 3.811 1 46.12 611 PRO B O 1
ATOM 10944 N N . PRO B 1 612 ? 45.438 -20 5.008 1 44.06 612 PRO B N 1
ATOM 10945 C CA . PRO B 1 612 ? 45.469 -21.172 4.113 1 44.06 612 PRO B CA 1
ATOM 10946 C C . PRO B 1 612 ? 45.25 -20.797 2.65 1 44.06 612 PRO B C 1
ATOM 10948 O O . PRO B 1 612 ? 44.719 -19.734 2.359 1 44.06 612 PRO B O 1
ATOM 10951 N N . SER B 1 613 ? 46.031 -21.344 1.734 1 49.06 613 SER B N 1
ATOM 10952 C CA . SER B 1 613 ? 45.812 -21.484 0.3 1 49.06 613 SER B CA 1
ATOM 10953 C C . SER B 1 613 ? 44.344 -21.781 0.002 1 49.06 613 SER B C 1
ATOM 10955 O O . SER B 1 613 ? 43.875 -22.906 0.172 1 49.06 613 SER B O 1
ATOM 10957 N N . ASN B 1 614 ? 43.375 -21.094 0.409 1 59.12 614 ASN B N 1
ATOM 10958 C CA . ASN B 1 614 ? 41.938 -21.25 0.31 1 59.12 614 ASN B CA 1
ATOM 10959 C C . ASN B 1 614 ? 41.531 -21.828 -1.04 1 59.12 614 ASN B C 1
ATOM 10961 O O . ASN B 1 614 ? 41.688 -21.188 -2.074 1 59.12 614 ASN B O 1
ATOM 10965 N N . SER B 1 615 ? 41.5 -23.25 -1.181 1 79.81 615 SER B N 1
ATOM 10966 C CA . SER B 1 615 ? 40.906 -23.844 -2.375 1 79.81 615 SER B CA 1
ATOM 10967 C C . SER B 1 615 ? 39.562 -23.203 -2.707 1 79.81 615 SER B C 1
ATOM 10969 O O . SER B 1 615 ? 38.906 -22.656 -1.828 1 79.81 615 SER B O 1
ATOM 10971 N N . ASP B 1 616 ? 39.406 -23 -3.895 1 88.38 616 ASP B N 1
ATOM 10972 C CA . ASP B 1 616 ? 38.188 -22.422 -4.418 1 88.38 616 ASP B CA 1
ATOM 10973 C C . ASP B 1 616 ? 36.969 -23.156 -3.865 1 88.38 616 ASP B C 1
ATOM 10975 O O . ASP B 1 616 ? 35.938 -22.531 -3.572 1 88.38 616 ASP B O 1
ATOM 10979 N N . HIS B 1 617 ? 37.219 -24.406 -3.475 1 91.88 617 HIS B N 1
ATOM 10980 C CA . HIS B 1 617 ? 36.094 -25.172 -2.969 1 91.88 617 HIS B CA 1
ATOM 10981 C C . HIS B 1 617 ? 35.812 -24.844 -1.513 1 91.88 617 HIS B C 1
ATOM 10983 O O . HIS B 1 617 ? 34.656 -24.75 -1.113 1 91.88 617 HIS B O 1
ATOM 10989 N N . MET B 1 618 ? 36.844 -24.672 -0.801 1 92.31 618 MET B N 1
ATOM 10990 C CA . MET B 1 618 ? 36.656 -24.297 0.601 1 92.31 618 MET B CA 1
ATOM 10991 C C . MET B 1 618 ? 36.031 -22.922 0.724 1 92.31 618 MET B C 1
ATOM 10993 O O . MET B 1 618 ? 35.094 -22.734 1.523 1 92.31 618 MET B O 1
ATOM 10997 N N . SER B 1 619 ? 36.469 -22.047 -0.058 1 91.62 619 SER B N 1
ATOM 10998 C CA . SER B 1 619 ? 35.906 -20.688 -0.041 1 91.62 619 SER B CA 1
ATOM 10999 C C . SER B 1 619 ? 34.438 -20.688 -0.446 1 91.62 619 SER B C 1
ATOM 11001 O O . SER B 1 619 ? 33.625 -20.031 0.203 1 91.62 619 SER B O 1
ATOM 11003 N N . ALA B 1 620 ? 34.125 -21.391 -1.414 1 94.19 620 ALA B N 1
ATOM 11004 C CA . ALA B 1 620 ? 32.75 -21.453 -1.892 1 94.19 620 ALA B CA 1
ATOM 11005 C C . ALA B 1 620 ? 31.844 -22.078 -0.846 1 94.19 620 ALA B C 1
ATOM 11007 O O . ALA B 1 620 ? 30.781 -21.531 -0.529 1 94.19 620 ALA B O 1
ATOM 11008 N N . ALA B 1 621 ? 32.312 -23.141 -0.294 1 94.69 621 ALA B N 1
ATOM 11009 C CA . ALA B 1 621 ? 31.484 -23.859 0.677 1 94.69 621 ALA B CA 1
ATOM 11010 C C . ALA B 1 621 ? 31.266 -23.031 1.935 1 94.69 621 ALA B C 1
ATOM 11012 O O . ALA B 1 621 ? 30.141 -22.922 2.422 1 94.69 621 ALA B O 1
ATOM 11013 N N . ASN B 1 622 ? 32.25 -22.422 2.385 1 92.38 622 ASN B N 1
ATOM 11014 C CA . ASN B 1 622 ? 32.156 -21.641 3.611 1 92.38 622 ASN B CA 1
ATOM 11015 C C . ASN B 1 622 ? 31.266 -20.422 3.424 1 92.38 622 ASN B C 1
ATOM 11017 O O . ASN B 1 622 ? 30.391 -20.141 4.254 1 92.38 622 ASN B O 1
ATOM 11021 N N . HIS B 1 623 ? 31.453 -19.75 2.367 1 93.25 623 HIS B N 1
ATOM 11022 C CA . HIS B 1 623 ? 30.688 -18.531 2.145 1 93.25 623 HIS B CA 1
ATOM 11023 C C . HIS B 1 623 ? 29.219 -18.828 1.867 1 93.25 623 HIS B C 1
ATOM 11025 O O . HIS B 1 623 ? 28.344 -18.141 2.367 1 93.25 623 HIS B O 1
ATOM 11031 N N . ILE B 1 624 ? 28.938 -19.859 1.124 1 95.25 624 ILE B N 1
ATOM 11032 C CA . ILE B 1 624 ? 27.547 -20.188 0.828 1 95.25 624 ILE B CA 1
ATOM 11033 C C . ILE B 1 624 ? 26.859 -20.734 2.082 1 95.25 624 ILE B C 1
ATOM 11035 O O . ILE B 1 624 ? 25.688 -20.453 2.328 1 95.25 624 ILE B O 1
ATOM 11039 N N . SER B 1 625 ? 27.641 -21.484 2.811 1 94.88 625 SER B N 1
ATOM 11040 C CA . SER B 1 625 ? 27.109 -22.016 4.055 1 94.88 625 SER B CA 1
ATOM 11041 C C . SER B 1 625 ? 26.703 -20.906 5.012 1 94.88 625 SER B C 1
ATOM 11043 O O . SER B 1 625 ? 25.594 -20.891 5.547 1 94.88 625 SER B O 1
ATOM 11045 N N . GLN B 1 626 ? 27.547 -19.969 5.16 1 93.12 626 GLN B N 1
ATOM 11046 C CA . GLN B 1 626 ? 27.266 -18.844 6.051 1 93.12 626 GLN B CA 1
ATOM 11047 C C . GLN B 1 626 ? 26.141 -17.969 5.504 1 93.12 626 GLN B C 1
ATOM 11049 O O . GLN B 1 626 ? 25.359 -17.406 6.273 1 93.12 626 GLN B O 1
ATOM 11054 N N . TYR B 1 627 ? 26.094 -17.906 4.227 1 93.75 627 TYR B N 1
ATOM 11055 C CA . TYR B 1 627 ? 25.016 -17.156 3.607 1 93.75 627 TYR B CA 1
ATOM 11056 C C . TYR B 1 627 ? 23.672 -17.828 3.844 1 93.75 627 TYR B C 1
ATOM 11058 O O . TYR B 1 627 ? 22.672 -17.172 4.141 1 93.75 627 TYR B O 1
ATOM 11066 N N . CYS B 1 628 ? 23.656 -19.094 3.705 1 94.75 628 CYS B N 1
ATOM 11067 C CA . CYS B 1 628 ? 22.422 -19.844 3.934 1 94.75 628 CYS B CA 1
ATOM 11068 C C . CYS B 1 628 ? 21.969 -19.719 5.383 1 94.75 628 CYS B C 1
ATOM 11070 O O . CYS B 1 628 ? 20.781 -19.609 5.66 1 94.75 628 CYS B O 1
ATOM 11072 N N . ALA B 1 629 ? 22.891 -19.734 6.277 1 93.94 629 ALA B N 1
ATOM 11073 C CA . ALA B 1 629 ? 22.547 -19.516 7.68 1 93.94 629 ALA B CA 1
ATOM 11074 C C . ALA B 1 629 ? 21.953 -18.125 7.891 1 93.94 629 ALA B C 1
ATOM 11076 O O . ALA B 1 629 ? 21.016 -17.953 8.656 1 93.94 629 ALA B O 1
ATOM 11077 N N . TYR B 1 630 ? 22.547 -17.25 7.148 1 91.94 630 TYR B N 1
ATOM 11078 C CA . TYR B 1 630 ? 22.031 -15.875 7.207 1 91.94 630 TYR B CA 1
ATOM 11079 C C . TYR B 1 630 ? 20.609 -15.812 6.68 1 91.94 630 TYR B C 1
ATOM 11081 O O . TYR B 1 630 ? 19.75 -15.141 7.266 1 91.94 630 TYR B O 1
ATOM 11089 N N . LEU B 1 631 ? 20.297 -16.484 5.586 1 92.94 631 LEU B N 1
ATOM 11090 C CA . LEU B 1 631 ? 18.953 -16.484 5 1 92.94 631 LEU B CA 1
ATOM 11091 C C . LEU B 1 631 ? 17.938 -17.031 5.984 1 92.94 631 LEU B C 1
ATOM 11093 O O . LEU B 1 631 ? 16.844 -16.469 6.121 1 92.94 631 LEU B O 1
ATOM 11097 N N . VAL B 1 632 ? 18.344 -18.016 6.723 1 93.94 632 VAL B N 1
ATOM 11098 C CA . VAL B 1 632 ? 17.438 -18.641 7.676 1 93.94 632 VAL B CA 1
ATOM 11099 C C . VAL B 1 632 ? 17.172 -17.688 8.844 1 93.94 632 VAL B C 1
ATOM 11101 O O . VAL B 1 632 ? 16.047 -17.562 9.305 1 93.94 632 VAL B O 1
ATOM 11104 N N . ALA B 1 633 ? 18.109 -16.969 9.172 1 90.81 633 ALA B N 1
ATOM 11105 C CA . ALA B 1 633 ? 18.031 -16.125 10.359 1 90.81 633 ALA B CA 1
ATOM 11106 C C . ALA B 1 633 ? 17.344 -14.797 10.047 1 90.81 633 ALA B C 1
ATOM 11108 O O . ALA B 1 633 ? 16.516 -14.32 10.828 1 90.81 633 ALA B O 1
ATOM 11109 N N . HIS B 1 634 ? 17.641 -14.227 8.844 1 87.88 634 HIS B N 1
ATOM 11110 C CA . HIS B 1 634 ? 17.266 -12.828 8.664 1 87.88 634 HIS B CA 1
ATOM 11111 C C . HIS B 1 634 ? 16.328 -12.656 7.473 1 87.88 634 HIS B C 1
ATOM 11113 O O . HIS B 1 634 ? 15.625 -11.648 7.371 1 87.88 634 HIS B O 1
ATOM 11119 N N . CYS B 1 635 ? 16.328 -13.633 6.504 1 89.62 635 CYS B N 1
ATOM 11120 C CA . CYS B 1 635 ? 15.484 -13.508 5.324 1 89.62 635 CYS B CA 1
ATOM 11121 C C . CYS B 1 635 ? 14.742 -14.812 5.043 1 89.62 635 CYS B C 1
ATOM 11123 O O . CYS B 1 635 ? 14.805 -15.336 3.93 1 89.62 635 CYS B O 1
ATOM 11125 N N . PRO B 1 636 ? 13.977 -15.188 6.031 1 89.94 636 PRO B N 1
ATOM 11126 C CA . PRO B 1 636 ? 13.297 -16.469 5.824 1 89.94 636 PRO B CA 1
ATOM 11127 C C . PRO B 1 636 ? 12.203 -16.391 4.762 1 89.94 636 PRO B C 1
ATOM 11129 O O . PRO B 1 636 ? 11.742 -17.422 4.262 1 89.94 636 PRO B O 1
ATOM 11132 N N . GLU B 1 637 ? 11.805 -15.234 4.336 1 85.62 637 GLU B N 1
ATOM 11133 C CA . GLU B 1 637 ? 10.773 -15.055 3.318 1 85.62 637 GLU B CA 1
ATOM 11134 C C . GLU B 1 637 ? 11.242 -15.555 1.956 1 85.62 637 GLU B C 1
ATOM 11136 O O . GLU B 1 637 ? 10.43 -15.805 1.066 1 85.62 637 GLU B O 1
ATOM 11141 N N . LEU B 1 638 ? 12.555 -15.656 1.833 1 89.88 638 LEU B N 1
ATOM 11142 C CA . LEU B 1 638 ? 13.117 -16.078 0.555 1 89.88 638 LEU B CA 1
ATOM 11143 C C . LEU B 1 638 ? 13.312 -17.594 0.526 1 89.88 638 LEU B C 1
ATOM 11145 O O . LEU B 1 638 ? 13.773 -18.141 -0.474 1 89.88 638 LEU B O 1
ATOM 11149 N N . LEU B 1 639 ? 12.961 -18.219 1.624 1 89.94 639 LEU B N 1
ATOM 11150 C CA . LEU B 1 639 ? 13.023 -19.672 1.708 1 89.94 639 LEU B CA 1
ATOM 11151 C C . LEU B 1 639 ? 11.648 -20.297 1.495 1 89.94 639 LEU B C 1
ATOM 11153 O O . LEU B 1 639 ? 10.625 -19.609 1.63 1 89.94 639 LEU B O 1
ATOM 11157 N N . PRO B 1 640 ? 11.602 -21.516 1.073 1 82.5 640 PRO B N 1
ATOM 11158 C CA . PRO B 1 640 ? 10.328 -22.141 0.737 1 82.5 640 PRO B CA 1
ATOM 11159 C C . PRO B 1 640 ? 9.469 -22.422 1.967 1 82.5 640 PRO B C 1
ATOM 11161 O O . PRO B 1 640 ? 8.242 -22.531 1.858 1 82.5 640 PRO B O 1
ATOM 11164 N N . GLU B 1 641 ? 10.102 -22.547 3.178 1 86 641 GLU B N 1
ATOM 11165 C CA . GLU B 1 641 ? 9.367 -22.938 4.375 1 86 641 GLU B CA 1
ATOM 11166 C C . GLU B 1 641 ? 8.836 -21.719 5.129 1 86 641 GLU B C 1
ATOM 11168 O O . GLU B 1 641 ? 9.055 -20.594 4.703 1 86 641 GLU B O 1
ATOM 11173 N N . ASP B 1 642 ? 8.039 -22.016 6.176 1 82.38 642 ASP B N 1
ATOM 11174 C CA . ASP B 1 642 ? 7.398 -20.969 6.961 1 82.38 642 ASP B CA 1
ATOM 11175 C C . ASP B 1 642 ? 8.438 -20.078 7.637 1 82.38 642 ASP B C 1
ATOM 11177 O O . ASP B 1 642 ? 9.406 -20.578 8.219 1 82.38 642 ASP B O 1
ATOM 11181 N N . ASP B 1 643 ? 8.195 -18.766 7.555 1 83.25 643 ASP B N 1
ATOM 11182 C CA . ASP B 1 643 ? 9.156 -17.781 8.055 1 83.25 643 ASP B CA 1
ATOM 11183 C C . ASP B 1 643 ? 9.359 -17.938 9.555 1 83.25 643 ASP B C 1
ATOM 11185 O O . ASP B 1 643 ? 10.492 -17.938 10.039 1 83.25 643 ASP B O 1
ATOM 11189 N N . GLU B 1 644 ? 8.281 -18.047 10.312 1 80.88 644 GLU B N 1
ATOM 11190 C CA . GLU B 1 644 ? 8.375 -18.078 11.773 1 80.88 644 GLU B CA 1
ATOM 11191 C C . GLU B 1 644 ? 9.023 -19.375 12.25 1 80.88 644 GLU B C 1
ATOM 11193 O O . GLU B 1 644 ? 9.773 -19.375 13.234 1 80.88 644 GLU B O 1
ATOM 11198 N N . TRP B 1 645 ? 8.711 -20.359 11.578 1 87.12 645 TRP B N 1
ATOM 11199 C CA . TRP B 1 645 ? 9.336 -21.641 11.945 1 87.12 645 TRP B CA 1
ATOM 11200 C C . TRP B 1 645 ? 10.836 -21.594 11.711 1 87.12 645 TRP B C 1
ATOM 11202 O O . TRP B 1 645 ? 11.617 -22.031 12.562 1 87.12 645 TRP B O 1
ATOM 11212 N N . CYS B 1 646 ? 11.234 -21.062 10.562 1 91 646 CYS B N 1
ATOM 11213 C CA . CYS B 1 646 ? 12.656 -20.969 10.25 1 91 646 CYS B CA 1
ATOM 11214 C C . CYS B 1 646 ? 13.391 -20.141 11.289 1 91 646 CYS B C 1
ATOM 11216 O O . CYS B 1 646 ? 14.445 -20.562 11.781 1 91 646 CYS B O 1
ATOM 11218 N N . LYS B 1 647 ? 12.82 -19.094 11.648 1 88.06 647 LYS B N 1
ATOM 11219 C CA . LYS B 1 647 ? 13.453 -18.203 12.617 1 88.06 647 LYS B CA 1
ATOM 11220 C C . LYS B 1 647 ? 13.516 -18.844 14 1 88.06 647 LYS B C 1
ATOM 11222 O O . LYS B 1 647 ? 14.531 -18.75 14.688 1 88.06 647 LYS B O 1
ATOM 11227 N N . SER B 1 648 ? 12.414 -19.5 14.367 1 88.81 648 SER B N 1
ATOM 11228 C CA . SER B 1 648 ? 12.367 -20.156 15.672 1 88.81 648 SER B CA 1
ATOM 11229 C C . SER B 1 648 ? 13.359 -21.297 15.75 1 88.81 648 SER B C 1
ATOM 11231 O O . SER B 1 648 ? 13.984 -21.516 16.781 1 88.81 648 SER B O 1
ATOM 11233 N N . LEU B 1 649 ? 13.469 -21.969 14.68 1 92.75 649 LEU B N 1
ATOM 11234 C CA . LEU B 1 649 ? 14.422 -23.078 14.633 1 92.75 649 LEU B CA 1
ATOM 11235 C C . LEU B 1 649 ? 15.852 -22.562 14.781 1 92.75 649 LEU B C 1
ATOM 11237 O O . LEU B 1 649 ? 16.625 -23.094 15.578 1 92.75 649 LEU B O 1
ATOM 11241 N N . TYR B 1 650 ? 16.156 -21.547 14.047 1 94.06 650 TYR B N 1
ATOM 11242 C CA . TYR B 1 650 ? 17.5 -20.953 14.125 1 94.06 650 TYR B CA 1
ATOM 11243 C C . TYR B 1 650 ? 17.797 -20.469 15.531 1 94.06 650 TYR B C 1
ATOM 11245 O O . TYR B 1 650 ? 18.891 -20.719 16.062 1 94.06 650 TYR B O 1
ATOM 11253 N N . LYS B 1 651 ? 16.875 -19.812 16.156 1 91.25 651 LYS B N 1
ATOM 11254 C CA . LYS B 1 651 ? 17.062 -19.281 17.5 1 91.25 651 LYS B CA 1
ATOM 11255 C C . LYS B 1 651 ? 17.25 -20.406 18.516 1 91.25 651 LYS B C 1
ATOM 11257 O O . LYS B 1 651 ? 18.094 -20.297 19.422 1 91.25 651 LYS B O 1
ATOM 11262 N N . ALA B 1 652 ? 16.484 -21.406 18.375 1 93.12 652 ALA B N 1
ATOM 11263 C CA . ALA B 1 652 ? 16.594 -22.547 19.281 1 93.12 652 ALA B CA 1
ATOM 11264 C C . ALA B 1 652 ? 17.969 -23.203 19.172 1 93.12 652 ALA B C 1
ATOM 11266 O O . ALA B 1 652 ? 18.594 -23.516 20.188 1 93.12 652 ALA B O 1
ATOM 11267 N N . ILE B 1 653 ? 18.453 -23.391 18.016 1 95 653 ILE B N 1
ATOM 11268 C CA . ILE B 1 653 ? 19.75 -24.016 17.781 1 95 653 ILE B CA 1
ATOM 11269 C C . ILE B 1 653 ? 20.859 -23.109 18.266 1 95 653 ILE B C 1
ATOM 11271 O O . ILE B 1 653 ? 21.828 -23.562 18.891 1 95 653 ILE B O 1
ATOM 11275 N N . LYS B 1 654 ? 20.766 -21.828 17.922 1 92.5 654 LYS B N 1
ATOM 11276 C CA . LYS B 1 654 ? 21.766 -20.859 18.359 1 92.5 654 LYS B CA 1
ATOM 11277 C C . LYS B 1 654 ? 21.859 -20.797 19.891 1 92.5 654 LYS B C 1
ATOM 11279 O O . LYS B 1 654 ? 22.938 -20.688 20.453 1 92.5 654 LYS B O 1
ATOM 11284 N N . LYS B 1 655 ? 20.734 -20.828 20.547 1 90.5 655 LYS B N 1
ATOM 11285 C CA . LYS B 1 655 ? 20.703 -20.844 22 1 90.5 655 LYS B CA 1
ATOM 11286 C C . LYS B 1 655 ? 21.391 -22.078 22.562 1 90.5 655 LYS B C 1
ATOM 11288 O O . LYS B 1 655 ? 22.156 -21.984 23.531 1 90.5 655 LYS B O 1
ATOM 11293 N N . ASP B 1 656 ? 21.141 -23.156 21.938 1 94 656 ASP B N 1
ATOM 11294 C CA . ASP B 1 656 ? 21.766 -24.391 22.375 1 94 656 ASP B CA 1
ATOM 11295 C C . ASP B 1 656 ? 23.281 -24.359 22.125 1 94 656 ASP B C 1
ATOM 11297 O O . ASP B 1 656 ? 24.062 -24.781 22.969 1 94 656 ASP B O 1
ATOM 11301 N N . ALA B 1 657 ? 23.656 -23.938 21 1 92.62 657 ALA B N 1
ATOM 11302 C CA . ALA B 1 657 ? 25.078 -23.828 20.672 1 92.62 657 ALA B CA 1
ATOM 11303 C C . ALA B 1 657 ? 25.781 -22.875 21.641 1 92.62 657 ALA B C 1
ATOM 11305 O O . ALA B 1 657 ? 26.906 -23.156 22.094 1 92.62 657 ALA B O 1
ATOM 11306 N N . LYS B 1 658 ? 25.156 -21.828 21.938 1 88.19 658 LYS B N 1
ATOM 11307 C CA . LYS B 1 658 ? 25.734 -20.859 22.875 1 88.19 658 LYS B CA 1
ATOM 11308 C C . LYS B 1 658 ? 25.875 -21.469 24.266 1 88.19 658 LYS B C 1
ATOM 11310 O O . LYS B 1 658 ? 26.875 -21.25 24.953 1 88.19 658 LYS B O 1
ATOM 11315 N N . ARG B 1 659 ? 24.922 -22.141 24.641 1 89.25 659 ARG B N 1
ATOM 11316 C CA . ARG B 1 659 ? 24.969 -22.797 25.953 1 89.25 659 ARG B CA 1
ATOM 11317 C C . ARG B 1 659 ? 26.156 -23.75 26.031 1 89.25 659 ARG B C 1
ATOM 11319 O O . ARG B 1 659 ? 26.844 -23.781 27.062 1 89.25 659 ARG B O 1
ATOM 11326 N N . VAL B 1 660 ? 26.406 -24.453 25.016 1 89.94 660 VAL B N 1
ATOM 11327 C CA . VAL B 1 660 ? 27.469 -25.438 25 1 89.94 660 VAL B CA 1
ATOM 11328 C C . VAL B 1 660 ? 28.828 -24.75 24.906 1 89.94 660 VAL B C 1
ATOM 11330 O O . VAL B 1 660 ? 29.781 -25.156 25.578 1 89.94 660 VAL B O 1
ATOM 11333 N N . LEU B 1 661 ? 28.922 -23.734 24.125 1 86.06 661 LEU B N 1
ATOM 11334 C CA . LEU B 1 661 ? 30.219 -23.125 23.812 1 86.06 661 LEU B CA 1
ATOM 11335 C C . LEU B 1 661 ? 30.594 -22.078 24.844 1 86.06 661 LEU B C 1
ATOM 11337 O O . LEU B 1 661 ? 31.766 -21.734 24.984 1 86.06 661 LEU B O 1
ATOM 11341 N N . VAL B 1 662 ? 29.578 -21.578 25.438 1 78.69 662 VAL B N 1
ATOM 11342 C CA . VAL B 1 662 ? 29.875 -20.516 26.406 1 78.69 662 VAL B CA 1
ATOM 11343 C C . VAL B 1 662 ? 30.781 -21.062 27.516 1 78.69 662 VAL B C 1
ATOM 11345 O O . VAL B 1 662 ? 30.5 -22.109 28.094 1 78.69 662 VAL B O 1
ATOM 11348 N N . GLY B 1 663 ? 31.812 -20.359 27.797 1 71.12 663 GLY B N 1
ATOM 11349 C CA . GLY B 1 663 ? 32.75 -20.688 28.859 1 71.12 663 GLY B CA 1
ATOM 11350 C C . GLY B 1 663 ? 33.812 -21.672 28.438 1 71.12 663 GLY B C 1
ATOM 11351 O O . GLY B 1 663 ? 34.781 -21.922 29.188 1 71.12 663 GLY B O 1
ATOM 11352 N N . LYS B 1 664 ? 33.594 -22.281 27.312 1 73.62 664 LYS B N 1
ATOM 11353 C CA . LYS B 1 664 ? 34.594 -23.25 26.875 1 73.62 664 LYS B CA 1
ATOM 11354 C C . LYS B 1 664 ? 35.594 -22.625 25.906 1 73.62 664 LYS B C 1
ATOM 11356 O O . LYS B 1 664 ? 35.188 -22.062 24.891 1 73.62 664 LYS B O 1
ATOM 11361 N N . LYS B 1 665 ? 36.625 -22.062 26.359 1 60.06 665 LYS B N 1
ATOM 11362 C CA . LYS B 1 665 ? 37.656 -21.438 25.516 1 60.06 665 LYS B CA 1
ATOM 11363 C C . LYS B 1 665 ? 38.406 -22.484 24.703 1 60.06 665 LYS B C 1
ATOM 11365 O O . LYS B 1 665 ? 38.75 -23.562 25.219 1 60.06 665 LYS B O 1
ATOM 11370 N N . ILE B 1 666 ? 38.312 -22.328 23.281 1 56.03 666 ILE B N 1
ATOM 11371 C CA . ILE B 1 666 ? 39.188 -23.156 22.453 1 56.03 666 ILE B CA 1
ATOM 11372 C C . ILE B 1 666 ? 40.594 -23.125 23 1 56.03 666 ILE B C 1
ATOM 11374 O O . ILE B 1 666 ? 41.188 -22.047 23.172 1 56.03 666 ILE B O 1
ATOM 11378 N N . ARG B 1 667 ? 41.062 -24.031 23.734 1 50.06 667 ARG B N 1
ATOM 11379 C CA . ARG B 1 667 ? 42.406 -24.047 24.312 1 50.06 667 ARG B CA 1
ATOM 11380 C C . ARG B 1 667 ? 43.438 -23.625 23.281 1 50.06 667 ARG B C 1
ATOM 11382 O O . ARG B 1 667 ? 43.469 -24.156 22.172 1 50.06 667 ARG B O 1
ATOM 11389 N N . GLN B 1 668 ? 43.938 -22.391 23.328 1 51.78 668 GLN B N 1
ATOM 11390 C CA . GLN B 1 668 ? 45.062 -21.875 22.562 1 51.78 668 GLN B CA 1
ATOM 11391 C C . GLN B 1 668 ? 46.062 -22.984 22.234 1 51.78 668 GLN B C 1
ATOM 11393 O O . GLN B 1 668 ? 46.844 -22.875 21.297 1 51.78 668 GLN B O 1
ATOM 11398 N N . SER B 1 669 ? 46.062 -23.969 23.078 1 53.53 669 SER B N 1
ATOM 11399 C CA . SER B 1 669 ? 47.125 -24.969 22.922 1 53.53 669 SER B CA 1
ATOM 11400 C C . SER B 1 669 ? 46.781 -25.953 21.797 1 53.53 669 SER B C 1
ATOM 11402 O O . SER B 1 669 ? 47.562 -26.859 21.5 1 53.53 669 SER B O 1
ATOM 11404 N N . MET B 1 670 ? 45.625 -25.766 21.25 1 58.62 670 MET B N 1
ATOM 11405 C CA . MET B 1 670 ? 45.312 -26.734 20.203 1 58.62 670 MET B CA 1
ATOM 11406 C C . MET B 1 670 ? 46.031 -26.391 18.906 1 58.62 670 MET B C 1
ATOM 11408 O O . MET B 1 670 ? 45.844 -25.328 18.344 1 58.62 670 MET B O 1
ATOM 11412 N N . THR B 1 671 ? 47.25 -26.969 18.656 1 58.91 671 THR B N 1
ATOM 11413 C CA . THR B 1 671 ? 48.25 -26.688 17.641 1 58.91 671 THR B CA 1
ATOM 11414 C C . THR B 1 671 ? 47.75 -27.125 16.266 1 58.91 671 THR B C 1
ATOM 11416 O O . THR B 1 671 ? 48.281 -26.656 15.234 1 58.91 671 THR B O 1
ATOM 11419 N N . SER B 1 672 ? 46.75 -28.109 16.141 1 71.56 672 SER B N 1
ATOM 11420 C CA . SER B 1 672 ? 46.375 -28.578 14.82 1 71.56 672 SER B CA 1
ATOM 11421 C C . SER B 1 672 ? 44.875 -28.344 14.547 1 71.56 672 SER B C 1
ATOM 11423 O O . SER B 1 672 ? 44.062 -28.266 15.477 1 71.56 672 SER B O 1
ATOM 11425 N N . GLU B 1 673 ? 44.531 -28.047 13.328 1 79.06 673 GLU B N 1
ATOM 11426 C CA . GLU B 1 673 ? 43.156 -27.891 12.852 1 79.06 673 GLU B CA 1
ATOM 11427 C C . GLU B 1 673 ? 42.312 -29.109 13.195 1 79.06 673 GLU B C 1
ATOM 11429 O O . GLU B 1 673 ? 41.156 -28.969 13.609 1 79.06 673 GLU B O 1
ATOM 11434 N N . LEU B 1 674 ? 42.938 -30.219 13.117 1 82.94 674 LEU B N 1
ATOM 11435 C CA . LEU B 1 674 ? 42.219 -31.469 13.367 1 82.94 674 LEU B CA 1
ATOM 11436 C C . LEU B 1 674 ? 41.844 -31.609 14.836 1 82.94 674 LEU B C 1
ATOM 11438 O O . LEU B 1 674 ? 40.75 -32.094 15.156 1 82.94 674 LEU B O 1
ATOM 11442 N N . GLU B 1 675 ? 42.688 -31.188 15.695 1 83.31 675 GLU B N 1
ATOM 11443 C CA . GLU B 1 675 ? 42.406 -31.25 17.125 1 83.31 675 GLU B CA 1
ATOM 11444 C C . GLU B 1 675 ? 41.25 -30.328 17.516 1 83.31 675 GLU B C 1
ATOM 11446 O O . GLU B 1 675 ? 40.406 -30.672 18.344 1 83.31 675 GLU B O 1
ATOM 11451 N N . CYS B 1 676 ? 41.281 -29.234 16.891 1 83.62 676 CYS B N 1
ATOM 11452 C CA . CYS B 1 676 ? 40.219 -28.281 17.156 1 83.62 676 CYS B CA 1
ATOM 11453 C C . CYS B 1 676 ? 38.875 -28.828 16.703 1 83.62 676 CYS B C 1
ATOM 11455 O O . CYS B 1 676 ? 37.875 -28.719 17.422 1 83.62 676 CYS B O 1
ATOM 11457 N N . GLN B 1 677 ? 38.906 -29.438 15.516 1 89 677 GLN B N 1
ATOM 11458 C CA . GLN B 1 677 ? 37.688 -30.016 14.961 1 89 677 GLN B CA 1
ATOM 11459 C C . GLN B 1 677 ? 37.156 -31.141 15.828 1 89 677 GLN B C 1
ATOM 11461 O O . GLN B 1 677 ? 35.969 -31.172 16.156 1 89 677 GLN B O 1
ATOM 11466 N N . ASN B 1 678 ? 38.062 -31.938 16.266 1 88.75 678 ASN B N 1
ATOM 11467 C CA . ASN B 1 678 ? 37.656 -33.062 17.094 1 88.75 678 ASN B CA 1
ATOM 11468 C C . ASN B 1 678 ? 37.156 -32.625 18.469 1 88.75 678 ASN B C 1
ATOM 11470 O O . ASN B 1 678 ? 36.25 -33.219 19.031 1 88.75 678 ASN B O 1
ATOM 11474 N N . TRP B 1 679 ? 37.781 -31.641 18.906 1 88.5 679 TRP B N 1
ATOM 11475 C CA . TRP B 1 679 ? 37.344 -31.094 20.188 1 88.5 679 TRP B CA 1
ATOM 11476 C C . TRP B 1 679 ? 35.938 -30.547 20.094 1 88.5 679 TRP B C 1
ATOM 11478 O O . TRP B 1 679 ? 35.094 -30.797 20.969 1 88.5 679 TRP B O 1
ATOM 11488 N N . LEU B 1 680 ? 35.656 -29.812 19.094 1 89.88 680 LEU B N 1
ATOM 11489 C CA . LEU B 1 680 ? 34.344 -29.234 18.906 1 89.88 680 LEU B CA 1
ATOM 11490 C C . LEU B 1 680 ? 33.281 -30.344 18.719 1 89.88 680 LEU B C 1
ATOM 11492 O O . LEU B 1 680 ? 32.188 -30.234 19.25 1 89.88 680 LEU B O 1
ATOM 11496 N N . ILE B 1 681 ? 33.656 -31.375 17.922 1 93.38 681 ILE B N 1
ATOM 11497 C CA . ILE B 1 681 ? 32.75 -32.5 17.656 1 93.38 681 ILE B CA 1
ATOM 11498 C C . ILE B 1 681 ? 32.438 -33.188 18.969 1 93.38 681 ILE B C 1
ATOM 11500 O O . ILE B 1 681 ? 31.25 -33.438 19.266 1 93.38 681 ILE B O 1
ATOM 11504 N N . GLU B 1 682 ? 33.406 -33.438 19.75 1 92.25 682 GLU B N 1
ATOM 11505 C CA . GLU B 1 682 ? 33.219 -34.125 21.031 1 92.25 682 GLU B CA 1
ATOM 11506 C C . GLU B 1 682 ? 32.375 -33.281 21.984 1 92.25 682 GLU B C 1
ATOM 11508 O O . GLU B 1 682 ? 31.5 -33.812 22.672 1 92.25 682 GLU B O 1
ATOM 11513 N N . LEU B 1 683 ? 32.656 -32.094 22 1 91.5 683 LEU B N 1
ATOM 11514 C CA . LEU B 1 683 ? 31.938 -31.188 22.891 1 91.5 683 LEU B CA 1
ATOM 11515 C C . LEU B 1 683 ? 30.469 -31.094 22.516 1 91.5 683 LEU B C 1
ATOM 11517 O O . LEU B 1 683 ? 29.594 -31.188 23.391 1 91.5 683 LEU B O 1
ATOM 11521 N N . LEU B 1 684 ? 30.172 -30.906 21.266 1 93.38 684 LEU B N 1
ATOM 11522 C CA . LEU B 1 684 ? 28.797 -30.734 20.797 1 93.38 684 LEU B CA 1
ATOM 11523 C C . LEU B 1 684 ? 28.016 -32.062 20.906 1 93.38 684 LEU B C 1
ATOM 11525 O O . LEU B 1 684 ? 26.828 -32.031 21.219 1 93.38 684 LEU B O 1
ATOM 11529 N N . CYS B 1 685 ? 28.656 -33.156 20.656 1 92.81 685 CYS B N 1
ATOM 11530 C CA . CYS B 1 685 ? 28 -34.438 20.766 1 92.81 685 CYS B CA 1
ATOM 11531 C C . CYS B 1 685 ? 27.688 -34.781 22.219 1 92.81 685 CYS B C 1
ATOM 11533 O O . CYS B 1 685 ? 26.672 -35.406 22.5 1 92.81 685 CYS B O 1
ATOM 11535 N N . ALA B 1 686 ? 28.469 -34.375 23.062 1 92 686 ALA B N 1
ATOM 11536 C CA . ALA B 1 686 ? 28.312 -34.688 24.484 1 92 686 ALA B CA 1
ATOM 11537 C C . ALA B 1 686 ? 27.281 -33.781 25.156 1 92 686 ALA B C 1
ATOM 11539 O O . ALA B 1 686 ? 26.469 -34.25 25.953 1 92 686 ALA B O 1
ATOM 11540 N N . GLU B 1 687 ? 27.281 -32.531 24.797 1 92.5 687 GLU B N 1
ATOM 11541 C CA . GLU B 1 687 ? 26.484 -31.562 25.562 1 92.5 687 GLU B CA 1
ATOM 11542 C C . GLU B 1 687 ? 25.328 -31 24.734 1 92.5 687 GLU B C 1
ATOM 11544 O O . GLU B 1 687 ? 24.438 -30.359 25.281 1 92.5 687 GLU B O 1
ATOM 11549 N N . GLY B 1 688 ? 25.422 -31.266 23.469 1 92.62 688 GLY B N 1
ATOM 11550 C CA . GLY B 1 688 ? 24.328 -30.766 22.656 1 92.62 688 GLY B CA 1
ATOM 11551 C C . GLY B 1 688 ? 23 -31.422 22.969 1 92.62 688 GLY B C 1
ATOM 11552 O O . GLY B 1 688 ? 22.938 -32.625 23.25 1 92.62 688 GLY B O 1
ATOM 11553 N N . LYS B 1 689 ? 21.875 -30.641 22.938 1 92.25 689 LYS B N 1
ATOM 11554 C CA . LYS B 1 689 ? 20.547 -31.156 23.266 1 92.25 689 LYS B CA 1
ATOM 11555 C C . LYS B 1 689 ? 19.641 -31.188 22.031 1 92.25 689 LYS B C 1
ATOM 11557 O O . LYS B 1 689 ? 18.828 -32.094 21.891 1 92.25 689 LYS B O 1
ATOM 11562 N N . HIS B 1 690 ? 19.812 -30.234 21.203 1 94.38 690 HIS B N 1
ATOM 11563 C CA . HIS B 1 690 ? 18.953 -30.141 20.031 1 94.38 690 HIS B CA 1
ATOM 11564 C C . HIS B 1 690 ? 19.391 -31.141 18.953 1 94.38 690 HIS B C 1
ATOM 11566 O O . HIS B 1 690 ? 20.578 -31.25 18.656 1 94.38 690 HIS B O 1
ATOM 11572 N N . GLU B 1 691 ? 18.5 -31.75 18.297 1 92.88 691 GLU B N 1
ATOM 11573 C CA . GLU B 1 691 ? 18.766 -32.812 17.344 1 92.88 691 GLU B CA 1
ATOM 11574 C C . GLU B 1 691 ? 19.562 -32.281 16.141 1 92.88 691 GLU B C 1
ATOM 11576 O O . GLU B 1 691 ? 20.453 -33 15.633 1 92.88 691 GLU B O 1
ATOM 11581 N N . VAL B 1 692 ? 19.234 -31.125 15.727 1 94.19 692 VAL B N 1
ATOM 11582 C CA . VAL B 1 692 ? 19.906 -30.547 14.562 1 94.19 692 VAL B CA 1
ATOM 11583 C C . VAL B 1 692 ? 21.375 -30.281 14.883 1 94.19 692 VAL B C 1
ATOM 11585 O O . VAL B 1 692 ? 22.25 -30.5 14.047 1 94.19 692 VAL B O 1
ATOM 11588 N N . LEU B 1 693 ? 21.656 -29.797 16.062 1 95.5 693 LEU B N 1
ATOM 11589 C CA . LEU B 1 693 ? 23.031 -29.562 16.484 1 95.5 693 LEU B CA 1
ATOM 11590 C C . LEU B 1 693 ? 23.812 -30.859 16.578 1 95.5 693 LEU B C 1
ATOM 11592 O O . LEU B 1 693 ? 24.953 -30.938 16.141 1 95.5 693 LEU B O 1
ATOM 11596 N N . LEU B 1 694 ? 23.188 -31.891 17.078 1 95.75 694 LEU B N 1
ATOM 11597 C CA . LEU B 1 694 ? 23.797 -33.219 17.219 1 95.75 694 LEU B CA 1
ATOM 11598 C C . LEU B 1 694 ? 24.078 -33.812 15.859 1 95.75 694 LEU B C 1
ATOM 11600 O O . LEU B 1 694 ? 25.172 -34.375 15.633 1 95.75 694 LEU B O 1
ATOM 11604 N N . ASP B 1 695 ? 23.141 -33.719 14.984 1 94.88 695 ASP B N 1
ATOM 11605 C CA . ASP B 1 695 ? 23.312 -34.25 13.641 1 94.88 695 ASP B CA 1
ATOM 11606 C C . ASP B 1 695 ? 24.406 -33.5 12.883 1 94.88 695 ASP B C 1
ATOM 11608 O O . ASP B 1 695 ? 25.141 -34.094 12.086 1 94.88 695 ASP B O 1
ATOM 11612 N N . GLY B 1 696 ? 24.453 -32.188 13.156 1 95.88 696 GLY B N 1
ATOM 11613 C CA . GLY B 1 696 ? 25.531 -31.422 12.555 1 95.88 696 GLY B CA 1
ATOM 11614 C C . GLY B 1 696 ? 26.906 -31.859 13.008 1 95.88 696 GLY B C 1
ATOM 11615 O O . GLY B 1 696 ? 27.828 -31.938 12.195 1 95.88 696 GLY B O 1
ATOM 11616 N N . ALA B 1 697 ? 27 -32.188 14.242 1 95.25 697 ALA B N 1
ATOM 11617 C CA . ALA B 1 697 ? 28.266 -32.656 14.797 1 95.25 697 ALA B CA 1
ATOM 11618 C C . ALA B 1 697 ? 28.609 -34.062 14.266 1 95.25 697 ALA B C 1
ATOM 11620 O O . ALA B 1 697 ? 29.766 -34.344 13.953 1 95.25 697 ALA B O 1
ATOM 11621 N N . ARG B 1 698 ? 27.641 -34.875 14.148 1 95.56 698 ARG B N 1
ATOM 11622 C CA . ARG B 1 698 ? 27.844 -36.219 13.625 1 95.56 698 ARG B CA 1
ATOM 11623 C C . ARG B 1 698 ? 28.281 -36.156 12.164 1 95.56 698 ARG B C 1
ATOM 11625 O O . ARG B 1 698 ? 29.141 -36.938 11.742 1 95.56 698 ARG B O 1
ATOM 11632 N N . LEU B 1 699 ? 27.609 -35.344 11.438 1 95.25 699 LEU B N 1
ATOM 11633 C CA . LEU B 1 699 ? 28 -35.156 10.039 1 95.25 699 LEU B CA 1
ATOM 11634 C C . LEU B 1 699 ? 29.422 -34.656 9.938 1 95.25 699 LEU B C 1
ATOM 11636 O O . LEU B 1 699 ? 30.188 -35.062 9.055 1 95.25 699 LEU B O 1
ATOM 11640 N N . ALA B 1 700 ? 29.797 -33.719 10.805 1 95.44 700 ALA B N 1
ATOM 11641 C CA . ALA B 1 700 ? 31.172 -33.219 10.828 1 95.44 700 ALA B CA 1
ATOM 11642 C C . ALA B 1 700 ? 32.156 -34.344 11.109 1 95.44 700 ALA B C 1
ATOM 11644 O O . ALA B 1 700 ? 33.25 -34.375 10.523 1 95.44 700 ALA B O 1
ATOM 11645 N N . GLU B 1 701 ? 31.812 -35.219 12.008 1 94.06 701 GLU B N 1
ATOM 11646 C CA . GLU B 1 701 ? 32.656 -36.375 12.32 1 94.06 701 GLU B CA 1
ATOM 11647 C C . GLU B 1 701 ? 32.906 -37.219 11.086 1 94.06 701 GLU B C 1
ATOM 11649 O O . GLU B 1 701 ? 34.031 -37.656 10.82 1 94.06 701 GLU B O 1
ATOM 11654 N N . ARG B 1 702 ? 31.844 -37.406 10.352 1 92.19 702 ARG B N 1
ATOM 11655 C CA . ARG B 1 702 ? 31.953 -38.188 9.125 1 92.19 702 ARG B CA 1
ATOM 11656 C C . ARG B 1 702 ? 32.812 -37.469 8.086 1 92.19 702 ARG B C 1
ATOM 11658 O O . ARG B 1 702 ? 33.594 -38.125 7.375 1 92.19 702 ARG B O 1
ATOM 11665 N N . LEU B 1 703 ? 32.688 -36.25 7.996 1 93.25 703 LEU B N 1
ATOM 11666 C CA . LEU B 1 703 ? 33.438 -35.438 7.027 1 93.25 703 LEU B CA 1
ATOM 11667 C C . LEU B 1 703 ? 34.906 -35.406 7.406 1 93.25 703 LEU B C 1
ATOM 11669 O O . LEU B 1 703 ? 35.781 -35.469 6.535 1 93.25 703 LEU B O 1
ATOM 11673 N N . VAL B 1 704 ? 35.156 -35.281 8.688 1 91.38 704 VAL B N 1
ATOM 11674 C CA . VAL B 1 704 ? 36.562 -35.25 9.164 1 91.38 704 VAL B CA 1
ATOM 11675 C C . VAL B 1 704 ? 37.188 -36.625 8.891 1 91.38 704 VAL B C 1
ATOM 11677 O O . VAL B 1 704 ? 38.375 -36.688 8.508 1 91.38 704 VAL B O 1
ATOM 11680 N N . GLY B 1 705 ? 36.438 -37.625 9.078 1 88.56 705 GLY B N 1
ATOM 11681 C CA . GLY B 1 705 ? 36.906 -38.938 8.734 1 88.56 705 GLY B CA 1
ATOM 11682 C C . GLY B 1 705 ? 37.25 -39.094 7.262 1 88.56 705 GLY B C 1
ATOM 11683 O O . GLY B 1 705 ? 38.25 -39.719 6.906 1 88.56 705 GLY B O 1
ATOM 11684 N N . LEU B 1 706 ? 36.438 -38.469 6.438 1 87.62 706 LEU B N 1
ATOM 11685 C CA . LEU B 1 706 ? 36.656 -38.5 5 1 87.62 706 LEU B CA 1
ATOM 11686 C C . LEU B 1 706 ? 37.938 -37.719 4.645 1 87.62 706 LEU B C 1
ATOM 11688 O O . LEU B 1 706 ? 38.656 -38.094 3.723 1 87.62 706 LEU B O 1
ATOM 11692 N N . THR B 1 707 ? 38.125 -36.625 5.328 1 86.19 707 THR B N 1
ATOM 11693 C CA . THR B 1 707 ? 39.312 -35.781 5.109 1 86.19 707 THR B CA 1
ATOM 11694 C C . THR B 1 707 ? 40.594 -36.562 5.445 1 86.19 707 THR B C 1
ATOM 11696 O O . THR B 1 707 ? 41.594 -36.438 4.773 1 86.19 707 THR B O 1
ATOM 11699 N N . GLU B 1 708 ? 40.531 -37.344 6.402 1 84.56 708 GLU B N 1
ATOM 11700 C CA . GLU B 1 708 ? 41.688 -38.156 6.82 1 84.56 708 GLU B CA 1
ATOM 11701 C C . GLU B 1 708 ? 41.969 -39.281 5.836 1 84.56 708 GLU B C 1
ATOM 11703 O O . GLU B 1 708 ? 43.125 -39.625 5.57 1 84.56 708 GLU B O 1
ATOM 11708 N N . GLU B 1 709 ? 40.906 -39.719 5.23 1 83.5 709 GLU B N 1
ATOM 11709 C CA . GLU B 1 709 ? 41.031 -40.844 4.336 1 83.5 709 GLU B CA 1
ATOM 11710 C C . GLU B 1 709 ? 41.406 -40.406 2.922 1 83.5 709 GLU B C 1
ATOM 11712 O O . GLU B 1 709 ? 42.25 -41.031 2.289 1 83.5 709 GLU B O 1
ATOM 11717 N N . GLU B 1 710 ? 40.719 -39.406 2.4 1 82.5 710 GLU B N 1
ATOM 11718 C CA . GLU B 1 710 ? 40.812 -39.094 0.983 1 82.5 710 GLU B CA 1
ATOM 11719 C C . GLU B 1 710 ? 41.438 -37.688 0.783 1 82.5 710 GLU B C 1
ATOM 11721 O O . GLU B 1 710 ? 41.688 -37.281 -0.349 1 82.5 710 GLU B O 1
ATOM 11726 N N . GLY B 1 711 ? 41.656 -36.969 1.797 1 80.25 711 GLY B N 1
ATOM 11727 C CA . GLY B 1 711 ? 42.25 -35.656 1.691 1 80.25 711 GLY B CA 1
ATOM 11728 C C . GLY B 1 711 ? 41.25 -34.531 1.963 1 80.25 711 GLY B C 1
ATOM 11729 O O . GLY B 1 711 ? 40.031 -34.75 1.84 1 80.25 711 GLY B O 1
ATOM 11730 N N . GLU B 1 712 ? 41.688 -33.438 2.277 1 81.06 712 GLU B N 1
ATOM 11731 C CA . GLU B 1 712 ? 40.875 -32.281 2.656 1 81.06 712 GLU B CA 1
ATOM 11732 C C . GLU B 1 712 ? 40.094 -31.766 1.465 1 81.06 712 GLU B C 1
ATOM 11734 O O . GLU B 1 712 ? 38.969 -31.297 1.62 1 81.06 712 GLU B O 1
ATOM 11739 N N . GLU B 1 713 ? 40.562 -31.859 0.291 1 85 713 GLU B N 1
ATOM 11740 C CA . GLU B 1 713 ? 39.969 -31.266 -0.902 1 85 713 GLU B CA 1
ATOM 11741 C C . GLU B 1 713 ? 38.688 -32 -1.309 1 85 713 GLU B C 1
ATOM 11743 O O . GLU B 1 713 ? 37.75 -31.406 -1.809 1 85 713 GLU B O 1
ATOM 11748 N N . MET B 1 714 ? 38.656 -33.219 -1.008 1 86.56 714 MET B N 1
ATOM 11749 C CA . MET B 1 714 ? 37.5 -34 -1.42 1 86.56 714 MET B CA 1
ATOM 11750 C C . MET B 1 714 ? 36.25 -33.625 -0.602 1 86.56 714 MET B C 1
ATOM 11752 O O . MET B 1 714 ? 35.156 -33.531 -1.144 1 86.56 714 MET B O 1
ATOM 11756 N N . ALA B 1 715 ? 36.438 -33.438 0.676 1 88.88 715 ALA B N 1
ATOM 11757 C CA . ALA B 1 715 ? 35.344 -33.062 1.538 1 88.88 715 ALA B CA 1
ATOM 11758 C C . ALA B 1 715 ? 34.812 -31.688 1.167 1 88.88 715 ALA B C 1
ATOM 11760 O O . ALA B 1 715 ? 33.594 -31.469 1.091 1 88.88 715 ALA B O 1
ATOM 11761 N N . TRP B 1 716 ? 35.75 -30.828 0.901 1 91.81 716 TRP B N 1
ATOM 11762 C CA . TRP B 1 716 ? 35.375 -29.469 0.548 1 91.81 716 TRP B CA 1
ATOM 11763 C C . TRP B 1 716 ? 34.688 -29.438 -0.822 1 91.81 716 TRP B C 1
ATOM 11765 O O . TRP B 1 716 ? 33.75 -28.656 -1.046 1 91.81 716 TRP B O 1
ATOM 11775 N N . LYS B 1 717 ? 35.156 -30.234 -1.709 1 90.38 717 LYS B N 1
ATOM 11776 C CA . LYS B 1 717 ? 34.531 -30.344 -3.02 1 90.38 717 LYS B CA 1
ATOM 11777 C C . LYS B 1 717 ? 33.094 -30.844 -2.895 1 90.38 717 LYS B C 1
ATOM 11779 O O . LYS B 1 717 ? 32.188 -30.297 -3.51 1 90.38 717 LYS B O 1
ATOM 11784 N N . ALA B 1 718 ? 32.906 -31.844 -2.076 1 90.38 718 ALA B N 1
ATOM 11785 C CA . ALA B 1 718 ? 31.578 -32.406 -1.855 1 90.38 718 ALA B CA 1
ATOM 11786 C C . ALA B 1 718 ? 30.641 -31.344 -1.258 1 90.38 718 ALA B C 1
ATOM 11788 O O . ALA B 1 718 ? 29.484 -31.203 -1.676 1 90.38 718 ALA B O 1
ATOM 11789 N N . LEU B 1 719 ? 31.188 -30.609 -0.349 1 93.12 719 LEU B N 1
ATOM 11790 C CA . LEU B 1 719 ? 30.391 -29.578 0.302 1 93.12 719 LEU B CA 1
ATOM 11791 C C . LEU B 1 719 ? 30.078 -28.438 -0.662 1 93.12 719 LEU B C 1
ATOM 11793 O O . LEU B 1 719 ? 28.984 -27.875 -0.651 1 93.12 719 LEU B O 1
ATOM 11797 N N . ALA B 1 720 ? 31.031 -28.078 -1.427 1 92.88 720 ALA B N 1
ATOM 11798 C CA . ALA B 1 720 ? 30.828 -27 -2.398 1 92.88 720 ALA B CA 1
ATOM 11799 C C . ALA B 1 720 ? 29.734 -27.375 -3.393 1 92.88 720 ALA B C 1
ATOM 11801 O O . ALA B 1 720 ? 28.875 -26.547 -3.723 1 92.88 720 ALA B O 1
ATOM 11802 N N . VAL B 1 721 ? 29.766 -28.578 -3.828 1 90.31 721 VAL B N 1
ATOM 11803 C CA . VAL B 1 721 ? 28.75 -29.047 -4.766 1 90.31 721 VAL B CA 1
ATOM 11804 C C . VAL B 1 721 ? 27.375 -29.078 -4.086 1 90.31 721 VAL B C 1
ATOM 11806 O O . VAL B 1 721 ? 26.391 -28.625 -4.656 1 90.31 721 VAL B O 1
ATOM 11809 N N . PHE B 1 722 ? 27.359 -29.516 -2.902 1 91.88 722 PHE B N 1
ATOM 11810 C CA . PHE B 1 722 ? 26.109 -29.594 -2.143 1 91.88 722 PHE B CA 1
ATOM 11811 C C . PHE B 1 722 ? 25.516 -28.203 -1.965 1 91.88 722 PHE B C 1
ATOM 11813 O O . PHE B 1 722 ? 24.328 -28 -2.225 1 91.88 722 PHE B O 1
ATOM 11820 N N . TRP B 1 723 ? 26.297 -27.344 -1.481 1 94.69 723 TRP B N 1
ATOM 11821 C CA . TRP B 1 723 ? 25.812 -26 -1.187 1 94.69 723 TRP B CA 1
ATOM 11822 C C . TRP B 1 723 ? 25.375 -25.281 -2.463 1 94.69 723 TRP B C 1
ATOM 11824 O O . TRP B 1 723 ? 24.406 -24.516 -2.459 1 94.69 723 TRP B O 1
ATOM 11834 N N . SER B 1 724 ? 26.078 -25.453 -3.521 1 92.44 724 SER B N 1
ATOM 11835 C CA . SER B 1 724 ? 25.688 -24.844 -4.797 1 92.44 724 SER B CA 1
ATOM 11836 C C . SER B 1 724 ? 24.344 -25.391 -5.277 1 92.44 724 SER B C 1
ATOM 11838 O O . SER B 1 724 ? 23.5 -24.641 -5.758 1 92.44 724 SER B O 1
ATOM 11840 N N . GLU B 1 725 ? 24.172 -26.641 -5.055 1 90.38 725 GLU B N 1
ATOM 11841 C CA . GLU B 1 725 ? 22.891 -27.25 -5.438 1 90.38 725 GLU B CA 1
ATOM 11842 C C . GLU B 1 725 ? 21.766 -26.781 -4.516 1 90.38 725 GLU B C 1
ATOM 11844 O O . GLU B 1 725 ? 20.625 -26.609 -4.957 1 90.38 725 GLU B O 1
ATOM 11849 N N . MET B 1 726 ? 22.109 -26.625 -3.301 1 91.62 726 MET B N 1
ATOM 11850 C CA . MET B 1 726 ? 21.109 -26.156 -2.336 1 91.62 726 MET B CA 1
ATOM 11851 C C . MET B 1 726 ? 20.609 -24.75 -2.703 1 91.62 726 MET B C 1
ATOM 11853 O O . MET B 1 726 ? 19.406 -24.5 -2.699 1 91.62 726 MET B O 1
ATOM 11857 N N . ILE B 1 727 ? 21.5 -23.891 -3.049 1 92.06 727 ILE B N 1
ATOM 11858 C CA . ILE B 1 727 ? 21.109 -22.531 -3.396 1 92.06 727 ILE B CA 1
ATOM 11859 C C . ILE B 1 727 ? 20.297 -22.531 -4.684 1 92.06 727 ILE B C 1
ATOM 11861 O O . ILE B 1 727 ? 19.344 -21.75 -4.832 1 92.06 727 ILE B O 1
ATOM 11865 N N . LEU B 1 728 ? 20.688 -23.406 -5.594 1 90.69 728 LEU B N 1
ATOM 11866 C CA . LEU B 1 728 ? 19.938 -23.516 -6.848 1 90.69 728 LEU B CA 1
ATOM 11867 C C . LEU B 1 728 ? 18.547 -24.062 -6.613 1 90.69 728 LEU B C 1
ATOM 11869 O O . LEU B 1 728 ? 17.594 -23.688 -7.32 1 90.69 728 LEU B O 1
ATOM 11873 N N . TYR B 1 729 ? 18.391 -24.859 -5.629 1 88.94 729 TYR B N 1
ATOM 11874 C CA . TYR B 1 729 ? 17.094 -25.422 -5.297 1 88.94 729 TYR B CA 1
ATOM 11875 C C . TYR B 1 729 ? 16.203 -24.391 -4.637 1 88.94 729 TYR B C 1
ATOM 11877 O O . TYR B 1 729 ? 14.992 -24.359 -4.879 1 88.94 729 TYR B O 1
ATOM 11885 N N . VAL B 1 730 ? 16.734 -23.578 -3.842 1 90.62 730 VAL B N 1
ATOM 11886 C CA . VAL B 1 730 ? 15.961 -22.625 -3.051 1 90.62 730 VAL B CA 1
ATOM 11887 C C . VAL B 1 730 ? 15.695 -21.359 -3.865 1 90.62 730 VAL B C 1
ATOM 11889 O O . VAL B 1 730 ? 14.75 -20.625 -3.59 1 90.62 730 VAL B O 1
ATOM 11892 N N . ALA B 1 731 ? 16.391 -21.062 -4.879 1 91.06 731 ALA B N 1
ATOM 11893 C CA . ALA B 1 731 ? 16.375 -19.797 -5.605 1 91.06 731 ALA B CA 1
ATOM 11894 C C . ALA B 1 731 ? 15.055 -19.594 -6.332 1 91.06 731 ALA B C 1
ATOM 11896 O O . ALA B 1 731 ? 14.461 -18.516 -6.266 1 91.06 731 ALA B O 1
ATOM 11897 N N . PRO B 1 732 ? 14.555 -20.672 -7.004 1 88.38 732 PRO B N 1
ATOM 11898 C CA . PRO B 1 732 ? 13.266 -20.438 -7.656 1 88.38 732 PRO B CA 1
ATOM 11899 C C . PRO B 1 732 ? 12.133 -20.219 -6.656 1 88.38 732 PRO B C 1
ATOM 11901 O O . PRO B 1 732 ? 11.969 -20.984 -5.711 1 88.38 732 PRO B O 1
ATOM 11904 N N . SER B 1 733 ? 11.539 -19.109 -6.73 1 85 733 SER B N 1
ATOM 11905 C CA . SER B 1 733 ? 10.5 -18.719 -5.785 1 85 733 SER B CA 1
ATOM 11906 C C . SER B 1 733 ? 9.398 -17.922 -6.473 1 85 733 SER B C 1
ATOM 11908 O O . SER B 1 733 ? 9.664 -17.172 -7.414 1 85 733 SER B O 1
ATOM 11910 N N . HIS B 1 734 ? 8.148 -18.094 -6.012 1 79.06 734 HIS B N 1
ATOM 11911 C CA . HIS B 1 734 ? 7.023 -17.312 -6.516 1 79.06 734 HIS B CA 1
ATOM 11912 C C . HIS B 1 734 ? 6.758 -16.094 -5.645 1 79.06 734 HIS B C 1
ATOM 11914 O O . HIS B 1 734 ? 5.82 -15.336 -5.895 1 79.06 734 HIS B O 1
ATOM 11920 N N . ASN B 1 735 ? 7.652 -16 -4.641 1 83.56 735 ASN B N 1
ATOM 11921 C CA . ASN B 1 735 ? 7.527 -14.828 -3.777 1 83.56 735 ASN B CA 1
ATOM 11922 C C . ASN B 1 735 ? 8.234 -13.609 -4.379 1 83.56 735 ASN B C 1
ATOM 11924 O O . ASN B 1 735 ? 9.281 -13.195 -3.893 1 83.56 735 ASN B O 1
ATOM 11928 N N . ILE B 1 736 ? 7.582 -12.977 -5.312 1 87.81 736 ILE B N 1
ATOM 11929 C CA . ILE B 1 736 ? 8.148 -11.844 -6.043 1 87.81 736 ILE B CA 1
ATOM 11930 C C . ILE B 1 736 ? 8.344 -10.664 -5.098 1 87.81 736 ILE B C 1
ATOM 11932 O O . ILE B 1 736 ? 9.344 -9.945 -5.18 1 87.81 736 ILE B O 1
ATOM 11936 N N . ASP B 1 737 ? 7.504 -10.484 -4.105 1 83.44 737 ASP B N 1
ATOM 11937 C CA . ASP B 1 737 ? 7.59 -9.359 -3.18 1 83.44 737 ASP B CA 1
ATOM 11938 C C . ASP B 1 737 ? 8.82 -9.477 -2.287 1 83.44 737 ASP B C 1
ATOM 11940 O O . ASP B 1 737 ? 9.461 -8.469 -1.964 1 83.44 737 ASP B O 1
ATOM 11944 N N . GLY B 1 738 ? 9.086 -10.695 -1.926 1 86.5 738 GLY B N 1
ATOM 11945 C CA . GLY B 1 738 ? 10.289 -10.898 -1.138 1 86.5 738 GLY B CA 1
ATOM 11946 C C . GLY B 1 738 ? 11.562 -10.531 -1.879 1 86.5 738 GLY B C 1
ATOM 11947 O O . GLY B 1 738 ? 12.461 -9.914 -1.308 1 86.5 738 GLY B O 1
ATOM 11948 N N . HIS B 1 739 ? 11.617 -10.805 -3.068 1 91 739 HIS B N 1
ATOM 11949 C CA . HIS B 1 739 ? 12.789 -10.492 -3.875 1 91 739 HIS B CA 1
ATOM 11950 C C . HIS B 1 739 ? 12.867 -9 -4.184 1 91 739 HIS B C 1
ATOM 11952 O O . HIS B 1 739 ? 13.961 -8.43 -4.238 1 91 739 HIS B O 1
ATOM 11958 N N . LEU B 1 740 ? 11.758 -8.43 -4.406 1 89.81 740 LEU B N 1
ATOM 11959 C CA . LEU B 1 740 ? 11.75 -6.992 -4.652 1 89.81 740 LEU B CA 1
ATOM 11960 C C . LEU B 1 740 ? 12.211 -6.227 -3.416 1 89.81 740 LEU B C 1
ATOM 11962 O O . LEU B 1 740 ? 12.891 -5.203 -3.529 1 89.81 740 LEU B O 1
ATOM 11966 N N . GLU B 1 741 ? 11.82 -6.742 -2.275 1 85.88 741 GLU B N 1
ATOM 11967 C CA . GLU B 1 741 ? 12.312 -6.129 -1.044 1 85.88 741 GLU B CA 1
ATOM 11968 C C . GLU B 1 741 ? 13.82 -6.297 -0.907 1 85.88 741 GLU B C 1
ATOM 11970 O O . GLU B 1 741 ? 14.516 -5.391 -0.428 1 85.88 741 GLU B O 1
ATOM 11975 N N . ALA B 1 742 ? 14.273 -7.41 -1.342 1 87.62 742 ALA B N 1
ATOM 11976 C CA . ALA B 1 742 ? 15.719 -7.648 -1.314 1 87.62 742 ALA B CA 1
ATOM 11977 C C . ALA B 1 742 ? 16.438 -6.719 -2.279 1 87.62 742 ALA B C 1
ATOM 11979 O O . ALA B 1 742 ? 17.531 -6.219 -1.969 1 87.62 742 ALA B O 1
ATOM 11980 N N . ILE B 1 743 ? 15.875 -6.477 -3.385 1 88.38 743 ILE B N 1
ATOM 11981 C CA . ILE B 1 743 ? 16.453 -5.562 -4.359 1 88.38 743 ILE B CA 1
ATOM 11982 C C . ILE B 1 743 ? 16.469 -4.145 -3.789 1 88.38 743 ILE B C 1
ATOM 11984 O O . ILE B 1 743 ? 17.438 -3.408 -3.969 1 88.38 743 ILE B O 1
ATOM 11988 N N . ALA B 1 744 ? 15.445 -3.834 -3.133 1 83.81 744 ALA B N 1
ATOM 11989 C CA . ALA B 1 744 ? 15.359 -2.512 -2.52 1 83.81 744 ALA B CA 1
ATOM 11990 C C . ALA B 1 744 ? 16.484 -2.307 -1.503 1 83.81 744 ALA B C 1
ATOM 11992 O O . ALA B 1 744 ? 17 -1.199 -1.364 1 83.81 744 ALA B O 1
ATOM 11993 N N . ARG B 1 745 ? 16.844 -3.361 -0.854 1 79.5 745 ARG B N 1
ATOM 11994 C CA . ARG B 1 745 ? 17.859 -3.289 0.183 1 79.5 745 ARG B CA 1
ATOM 11995 C C . ARG B 1 745 ? 19.266 -3.357 -0.423 1 79.5 745 ARG B C 1
ATOM 11997 O O . ARG B 1 745 ? 20.266 -3.252 0.293 1 79.5 745 ARG B O 1
ATOM 12004 N N . GLY B 1 746 ? 19.406 -3.488 -1.635 1 75.69 746 GLY B N 1
ATOM 12005 C CA . GLY B 1 746 ? 20.703 -3.537 -2.281 1 75.69 746 GLY B CA 1
ATOM 12006 C C . GLY B 1 746 ? 21 -4.883 -2.914 1 75.69 746 GLY B C 1
ATOM 12007 O O . GLY B 1 746 ? 22.109 -5.105 -3.41 1 75.69 746 GLY B O 1
ATOM 12008 N N . GLY B 1 747 ? 20.156 -5.789 -2.82 1 74.88 747 GLY B N 1
ATOM 12009 C CA . GLY B 1 747 ? 20.312 -7.07 -3.496 1 74.88 747 GLY B CA 1
ATOM 12010 C C . GLY B 1 747 ? 20.875 -8.156 -2.598 1 74.88 747 GLY B C 1
ATOM 12011 O O . GLY B 1 747 ? 21.484 -7.867 -1.567 1 74.88 747 GLY B O 1
ATOM 12012 N N . GLU B 1 748 ? 20.516 -9.391 -2.799 1 86.31 748 GLU B N 1
ATOM 12013 C CA . GLU B 1 748 ? 20.984 -10.617 -2.164 1 86.31 748 GLU B CA 1
ATOM 12014 C C . GLU B 1 748 ? 21.406 -11.648 -3.205 1 86.31 748 GLU B C 1
ATOM 12016 O O . GLU B 1 748 ? 20.906 -11.633 -4.336 1 86.31 748 GLU B O 1
ATOM 12021 N N . LEU B 1 749 ? 22.406 -12.391 -2.807 1 92 749 LEU B N 1
ATOM 12022 C CA . LEU B 1 749 ? 22.891 -13.422 -3.721 1 92 749 LEU B CA 1
ATOM 12023 C C . LEU B 1 749 ? 21.734 -14.266 -4.246 1 92 749 LEU B C 1
ATOM 12025 O O . LEU B 1 749 ? 21.672 -14.555 -5.441 1 92 749 LEU B O 1
ATOM 12029 N N . ILE B 1 750 ? 20.844 -14.562 -3.414 1 93.25 750 ILE B N 1
ATOM 12030 C CA . ILE B 1 750 ? 19.75 -15.438 -3.809 1 93.25 750 ILE B CA 1
ATOM 12031 C C . ILE B 1 750 ? 18.891 -14.75 -4.859 1 93.25 750 ILE B C 1
ATOM 12033 O O . ILE B 1 750 ? 18.312 -15.406 -5.727 1 93.25 750 ILE B O 1
ATOM 12037 N N . THR B 1 751 ? 18.766 -13.516 -4.785 1 93.69 751 THR B N 1
ATOM 12038 C CA . THR B 1 751 ? 17.984 -12.758 -5.758 1 93.69 751 THR B CA 1
ATOM 12039 C C . THR B 1 751 ? 18.688 -12.719 -7.109 1 93.69 751 THR B C 1
ATOM 12041 O O . THR B 1 751 ? 18.031 -12.742 -8.156 1 93.69 751 THR B O 1
ATOM 12044 N N . LEU B 1 752 ? 20.031 -12.68 -7.086 1 94.12 752 LEU B N 1
ATOM 12045 C CA . LEU B 1 752 ? 20.797 -12.781 -8.32 1 94.12 752 LEU B CA 1
ATOM 12046 C C . LEU B 1 752 ? 20.578 -14.133 -8.984 1 94.12 752 LEU B C 1
ATOM 12048 O O . LEU B 1 752 ? 20.344 -14.211 -10.195 1 94.12 752 LEU B O 1
ATOM 12052 N N . VAL B 1 753 ? 20.609 -15.141 -8.164 1 93.56 753 VAL B N 1
ATOM 12053 C CA . VAL B 1 753 ? 20.422 -16.484 -8.688 1 93.56 753 VAL B CA 1
ATOM 12054 C C . VAL B 1 753 ? 18.984 -16.656 -9.156 1 93.56 753 VAL B C 1
ATOM 12056 O O . VAL B 1 753 ? 18.734 -17.328 -10.164 1 93.56 753 VAL B O 1
ATOM 12059 N N . TRP B 1 754 ? 18.031 -16.078 -8.398 1 93.62 754 TRP B N 1
ATOM 12060 C CA . TRP B 1 754 ? 16.625 -16.109 -8.758 1 93.62 754 TRP B CA 1
ATOM 12061 C C . TRP B 1 754 ? 16.406 -15.531 -10.156 1 93.62 754 TRP B C 1
ATOM 12063 O O . TRP B 1 754 ? 15.703 -16.109 -10.977 1 93.62 754 TRP B O 1
ATOM 12073 N N . ALA B 1 755 ? 17.031 -14.383 -10.469 1 93.19 755 ALA B N 1
ATOM 12074 C CA . ALA B 1 755 ? 16.922 -13.758 -11.781 1 93.19 755 ALA B CA 1
ATOM 12075 C C . ALA B 1 755 ? 17.578 -14.625 -12.859 1 93.19 755 ALA B C 1
ATOM 12077 O O . ALA B 1 755 ? 17.031 -14.797 -13.945 1 93.19 755 ALA B O 1
ATOM 12078 N N . LEU B 1 756 ? 18.719 -15.172 -12.516 1 91.88 756 LEU B N 1
ATOM 12079 C CA . LEU B 1 756 ? 19.469 -16 -13.461 1 91.88 756 LEU B CA 1
ATOM 12080 C C . LEU B 1 756 ? 18.656 -17.234 -13.859 1 91.88 756 LEU B C 1
ATOM 12082 O O . LEU B 1 756 ? 18.5 -17.516 -15.055 1 91.88 756 LEU B O 1
ATOM 12086 N N . VAL B 1 757 ? 18.125 -17.922 -12.898 1 90.38 757 VAL B N 1
ATOM 12087 C CA . VAL B 1 757 ? 17.406 -19.156 -13.188 1 90.38 757 VAL B CA 1
ATOM 12088 C C . VAL B 1 757 ? 16.094 -18.828 -13.906 1 90.38 757 VAL B C 1
ATOM 12090 O O . VAL B 1 757 ? 15.617 -19.625 -14.734 1 90.38 757 VAL B O 1
ATOM 12093 N N . THR B 1 758 ? 15.484 -17.703 -13.641 1 89 758 THR B N 1
ATOM 12094 C CA . THR B 1 758 ? 14.281 -17.281 -14.344 1 89 758 THR B CA 1
ATOM 12095 C C . THR B 1 758 ? 14.555 -17.141 -15.844 1 89 758 THR B C 1
ATOM 12097 O O . THR B 1 758 ? 13.742 -17.578 -16.672 1 89 758 THR B O 1
ATOM 12100 N N . HIS B 1 759 ? 15.648 -16.516 -16.172 1 88.88 759 HIS B N 1
ATOM 12101 C CA . HIS B 1 759 ? 16 -16.344 -17.578 1 88.88 759 HIS B CA 1
ATOM 12102 C C . HIS B 1 759 ? 16.25 -17.688 -18.266 1 88.88 759 HIS B C 1
ATOM 12104 O O . HIS B 1 759 ? 16.125 -17.797 -19.484 1 88.88 759 HIS B O 1
ATOM 12110 N N . LEU B 1 760 ? 16.594 -18.656 -17.406 1 86.12 760 LEU B N 1
ATOM 12111 C CA . LEU B 1 760 ? 16.875 -19.969 -17.953 1 86.12 760 LEU B CA 1
ATOM 12112 C C . LEU B 1 760 ? 15.594 -20.812 -18.016 1 86.12 760 LEU B C 1
ATOM 12114 O O . LEU B 1 760 ? 15.641 -21.984 -18.359 1 86.12 760 LEU B O 1
ATOM 12118 N N . GLY B 1 761 ? 14.445 -20.234 -17.578 1 80.38 761 GLY B N 1
ATOM 12119 C CA . GLY B 1 761 ? 13.156 -20.891 -17.688 1 80.38 761 GLY B CA 1
ATOM 12120 C C . GLY B 1 761 ? 12.797 -21.719 -16.469 1 80.38 761 GLY B C 1
ATOM 12121 O O . GLY B 1 761 ? 11.891 -22.547 -16.516 1 80.38 761 GLY B O 1
ATOM 12122 N N . ILE B 1 762 ? 13.555 -21.578 -15.375 1 82 762 ILE B N 1
ATOM 12123 C CA . ILE B 1 762 ? 13.289 -22.312 -14.133 1 82 762 ILE B CA 1
ATOM 12124 C C . ILE B 1 762 ? 12.5 -21.422 -13.172 1 82 762 ILE B C 1
ATOM 12126 O O . ILE B 1 762 ? 13.055 -20.469 -12.602 1 82 762 ILE B O 1
ATOM 12130 N N . VAL B 1 763 ? 11.227 -21.656 -12.984 1 76.88 763 VAL B N 1
ATOM 12131 C CA . VAL B 1 763 ? 10.406 -20.75 -12.188 1 76.88 763 VAL B CA 1
ATOM 12132 C C . VAL B 1 763 ? 9.922 -21.469 -10.93 1 76.88 763 VAL B C 1
ATOM 12134 O O . VAL B 1 763 ? 9.516 -20.828 -9.961 1 76.88 763 VAL B O 1
ATOM 12137 N N . GLY B 1 764 ? 9.945 -22.75 -10.906 1 74.44 764 GLY B N 1
ATOM 12138 C CA . GLY B 1 764 ? 9.461 -23.438 -9.727 1 74.44 764 GLY B CA 1
ATOM 12139 C C . GLY B 1 764 ? 10.297 -24.656 -9.367 1 74.44 764 GLY B C 1
ATOM 12140 O O . GLY B 1 764 ? 11.328 -24.922 -9.992 1 74.44 764 GLY B O 1
ATOM 12141 N N . ARG B 1 765 ? 9.852 -25.219 -8.266 1 71.62 765 ARG B N 1
ATOM 12142 C CA . ARG B 1 765 ? 10.5 -26.438 -7.773 1 71.62 765 ARG B CA 1
ATOM 12143 C C . ARG B 1 765 ? 9.711 -27.672 -8.164 1 71.62 765 ARG B C 1
ATOM 12145 O O . ARG B 1 765 ? 8.492 -27.625 -8.32 1 71.62 765 ARG B O 1
ATOM 12152 N N . SER B 1 766 ? 10.375 -28.672 -8.766 1 58.75 766 SER B N 1
ATOM 12153 C CA . SER B 1 766 ? 9.711 -29.891 -9.203 1 58.75 766 SER B CA 1
ATOM 12154 C C . SER B 1 766 ? 8.68 -30.359 -8.172 1 58.75 766 SER B C 1
ATOM 12156 O O . SER B 1 766 ? 7.66 -30.938 -8.531 1 58.75 766 SER B O 1
ATOM 12158 N N . ASP B 1 767 ? 8.922 -30.203 -6.895 1 53.72 767 ASP B N 1
ATOM 12159 C CA . ASP B 1 767 ? 7.988 -30.672 -5.879 1 53.72 767 ASP B CA 1
ATOM 12160 C C . ASP B 1 767 ? 6.652 -29.938 -5.98 1 53.72 767 ASP B C 1
ATOM 12162 O O . ASP B 1 767 ? 5.625 -30.453 -5.535 1 53.72 767 ASP B O 1
ATOM 12166 N N . ASP B 1 768 ? 6.625 -28.891 -6.582 1 51.06 768 ASP B N 1
ATOM 12167 C CA . ASP B 1 768 ? 5.398 -28.109 -6.734 1 51.06 768 ASP B CA 1
ATOM 12168 C C . ASP B 1 768 ? 4.492 -28.719 -7.801 1 51.06 768 ASP B C 1
ATOM 12170 O O . ASP B 1 768 ? 3.268 -28.609 -7.727 1 51.06 768 ASP B O 1
ATOM 12174 N N . ILE B 1 769 ? 5.039 -29.406 -8.906 1 43.91 769 ILE B N 1
ATOM 12175 C CA . ILE B 1 769 ? 4.293 -29.969 -10.023 1 43.91 769 ILE B CA 1
ATOM 12176 C C . ILE B 1 769 ? 3.887 -31.406 -9.703 1 43.91 769 ILE B C 1
ATOM 12178 O O . ILE B 1 769 ? 2.793 -31.859 -10.07 1 43.91 769 ILE B O 1
ATOM 12182 N N . THR B 1 770 ? 4.773 -32.281 -9.344 1 41.06 770 THR B N 1
ATOM 12183 C CA . THR B 1 770 ? 4.469 -33.719 -9.273 1 41.06 770 THR B CA 1
ATOM 12184 C C . THR B 1 770 ? 3.176 -33.938 -8.492 1 41.06 770 THR B C 1
ATOM 12186 O O . THR B 1 770 ? 2.467 -34.938 -8.742 1 41.06 770 THR B O 1
ATOM 12189 N N . ASP B 1 771 ? 2.898 -33.312 -7.543 1 39.16 771 ASP B N 1
ATOM 12190 C CA . ASP B 1 771 ? 1.703 -33.688 -6.797 1 39.16 771 ASP B CA 1
ATOM 12191 C C . ASP B 1 771 ? 0.44 -33.438 -7.617 1 39.16 771 ASP B C 1
ATOM 12193 O O . ASP B 1 771 ? -0.634 -33.938 -7.289 1 39.16 771 ASP B O 1
ATOM 12197 N N . SER B 1 772 ? 0.568 -32.656 -8.711 1 36.41 772 SER B N 1
ATOM 12198 C CA . SER B 1 772 ? -0.595 -32.531 -9.578 1 36.41 772 SER B CA 1
ATOM 12199 C C . SER B 1 772 ? -0.744 -33.75 -10.5 1 36.41 772 SER B C 1
ATOM 12201 O O . SER B 1 772 ? -1.859 -34.094 -10.875 1 36.41 772 SER B O 1
ATOM 12203 N N . ALA B 1 773 ? 0.209 -34.531 -11.086 1 35.81 773 ALA B N 1
ATOM 12204 C CA . ALA B 1 773 ? 0.121 -35.656 -12.008 1 35.81 773 ALA B CA 1
ATOM 12205 C C . ALA B 1 773 ? -0.262 -36.938 -11.273 1 35.81 773 ALA B C 1
ATOM 12207 O O . ALA B 1 773 ? -0.837 -37.844 -11.867 1 35.81 773 ALA B O 1
ATOM 12208 N N . THR B 1 774 ? 0.238 -37.219 -10.133 1 32.34 774 THR B N 1
ATOM 12209 C CA . THR B 1 774 ? 0.023 -38.594 -9.656 1 32.34 774 THR B CA 1
ATOM 12210 C C . THR B 1 774 ? -1.462 -38.844 -9.43 1 32.34 774 THR B C 1
ATOM 12212 O O . THR B 1 774 ? -1.868 -40 -9.211 1 32.34 774 THR B O 1
ATOM 12215 N N . THR B 1 775 ? -2.262 -37.938 -9.211 1 31.03 775 THR B N 1
ATOM 12216 C CA . THR B 1 775 ? -3.58 -38.469 -8.906 1 31.03 775 THR B CA 1
ATOM 12217 C C . THR B 1 775 ? -4.328 -38.844 -10.188 1 31.03 775 THR B C 1
ATOM 12219 O O . THR B 1 775 ? -5.512 -39.188 -10.148 1 31.03 775 THR B O 1
ATOM 12222 N N . ILE B 1 776 ? -3.697 -38.656 -11.359 1 26.98 776 ILE B N 1
ATOM 12223 C CA . ILE B 1 776 ? -4.469 -39.188 -12.484 1 26.98 776 ILE B CA 1
ATOM 12224 C C . ILE B 1 776 ? -4.348 -40.688 -12.547 1 26.98 776 ILE B C 1
ATOM 12226 O O . ILE B 1 776 ? -5.008 -41.344 -13.359 1 26.98 776 ILE B O 1
ATOM 12230 N N . ASP B 1 777 ? -3.287 -41.375 -12.039 1 23.8 777 ASP B N 1
ATOM 12231 C CA . ASP B 1 777 ? -3.297 -42.781 -12.398 1 23.8 777 ASP B CA 1
ATOM 12232 C C . ASP B 1 777 ? -4.375 -43.531 -11.625 1 23.8 777 ASP B C 1
ATOM 12234 O O . ASP B 1 777 ? -4.73 -44.656 -11.977 1 23.8 777 ASP B O 1
ATOM 12238 N N . VAL B 1 778 ? -4.809 -43.281 -10.461 1 25.02 778 VAL B N 1
ATOM 12239 C CA . VAL B 1 778 ? -5.773 -44.312 -10.133 1 25.02 778 VAL B CA 1
ATOM 12240 C C . VAL B 1 778 ? -7.121 -44 -10.781 1 25.02 778 VAL B C 1
ATOM 12242 O O . VAL B 1 778 ? -7.598 -42.875 -10.719 1 25.02 778 VAL B O 1
#

Sequence (1556 aa):
MSNLNQTCSNDALDYFNENIGLRGPITRVNALIVVNAILMGFMVGIGAYGHRYRHNPLIRFLFLAATILFLPIVSYIVSSSGLGIGKLTSILHYGELLIKGECYTGLHIIFILIWTGFVLIIGINTTALVAADAREGRSIHPNMTLLIQALWTCYLGIYTSKMFVLKSFGNLLLLGAVGFIFVKLLLKYYAWCIARKSLAFGRNPRLIVGYMEQLQDGGHIVMSESEHIPPPLIVTGEHNMQVQEKPCGYKFKWISSRVTGDMNSKGLVTFDKVWQLNDTLLRSKSLELKELCFSFALFKLLRCRIARYTITEVGFIKGSNFLRQMLLEDNDGERVFAAIAHELSFLHDYYYSPHPITYSRSWLPIVSIFISILSIFYSLVVLKDITIGVAIPLVNLTSHPEGQINCYISCIEISSDTSRSLSTRGGSSIISFGTLYFDIMPLYILAALVMLNEVRDIASYICSNWTIVALVCQYVKHGSRRQSATMQRCVSCVLWIKGKFTRNSEDKMSQSSILALHPRKTPMALLQRLHLAGQPKKTPSAVKSAIVGALRNSYKRGQISGHVPSFQRILHLQDDNKIIWTFGERGTTEIMLVCHIATAILGARSRPHQPPSNSDHMSAANHISQYCAYLVAHCPELLPEDDEWCKSLYKAIKKDAKRVLVGKKIRQSMTSELECQNWLIELLCAEGKHEVLLDGARLAERLVGLTEEEGEEMAWKALAVFWSEMILYVAPSHNIDGHLEAIARGGELITLVWALVTHLGIVGRSDDITDSATTIDVMSNLNQTCSNDALDYFNENIGLRGPITRVNALIVVNAILMGFMVGIGAYGHRYRHNPLIRFLFLAATILFLPIVSYIVSSSGLGIGKLTSILHYGELLIKGECYTGLHIIFILIWTGFVLIIGINTTALVAADAREGRSIHPNMTLLIQALWTCYLGIYTSKMFVLKSFGNLLLLGAVGFIFVKLLLKYYAWCIARKSLAFGRNPRLIVGYMEQLQDGGHIVMSESEHIPPPLIVTGEHNMQVQEKPCGYKFKWISSRVTGDMNSKGLVTFDKVWQLNDTLLRSKSLELKELCFSFALFKLLRCRIARYTITEVGFIKGSNFLRQMLLEDNDGERVFAAIAHELSFLHDYYYSPHPITYSRSWLPIVSIFISILSIFYSLVVLKDITIGVAIPLVNLTSHPEGQINCYISCIEISSDTSRSLSTRGGSSIISFGTLYFDIMPLYILAALVMLNEVRDIASYICSNWTIVALVCQYVKHGSRRQSATMQRCVSCVLWIKGKFTRNSEDKMSQSSILALHPRKTPMALLQRLHLAGQPKKTPSAVKSAIVGALRNSYKRGQISGHVPSFQRILHLQDDNKIIWTFGERGTTEIMLVCHIATAILGARSRPHQPPSNSDHMSAANHISQYCAYLVAHCPELLPEDDEWCKSLYKAIKKDAKRVLVGKKIRQSMTSELECQNWLIELLCAEGKHEVLLDGARLAERLVGLTEEEGEEMAWKALAVFWSEMILYVAPSHNIDGHLEAIARGGELITLVWALVTHLGIVGRSDDITDSATTIDV

Foldseek 3Di:
DDPLQAADPPVNVVVCVVPVPVQVVQVVLLVLLVVLLVLLCLCLVCLQVVLQVVVDVVSVVSNVCSLVVNLVSLVVNLCVQPVPQAQDFDWDDDPLKIKTKGKHQLVLNLLSLLLVLLSLLSNLLSDAAFQAEVLLVQGDARDVSSVVSLVVSVVSLVVSCVRVVDDPVSNCLNVVSSVLSVVSSVLLNVLNVLQNPACVGNVVLQALLQALVVVVPPVPLCPVPPPDFAPFQFQDQRRPFDWDADPSHTHGPPPPPPDDNPPCPLGTHTLRLLVPPPDPLCVVVSVVLSLLSVLRSLLSLVSNVSSVDACVSSNLPVNLVRLCCVQQVPLQLPSNLVSLLSNLLVVLCNNRNSPVSQVSDVCSLVVLLVSLVVLLVSLVVVLVCCCVPQVVVQVVPPDDRAASMKMWMFMFRPDPDPDDDSPSSYDTDIDHHHHCCSSVVSSVVSSVSSNVSSVVSNVCCLQPSSNLSSLSSVCSSDVVCVPVPVSSVSNVVSVVSHDDDRSLFAQFFQFAALLPDPDDPDPVVVVVCVVVNGDTHHDDSLQSSLLSVLVVVCVVVVQDPLAAHAPQVLQFLDFPPRGLDGNPPDDLLLSLLLQLLLLCLLPDWQPPDDPPPCPSLNSNLNRLSRRSLVCLQPPVVLFPDDNVVSNVVSVVQSVQSCVQCPPPDQPSPPPGSLSSSVVVLVSCCVRGDDPSSNSSSVSNVSLSVVCVVPNDVRSSNSSSSSSSSSLLQSLQDSPSVSLVSQSSSNHHPSSSSNSSVVSSNHRYHPVVPVVVPPVVPD/DPPLQAADPPVNVVVCVVPVPVQVVQVVLLVLLVVLLVLLVLCLVCLQVVLQVVVDVVSVVSNVCSLVVNLVSLVVSLCCQPVPQAQDFDWDDDPLKTKTKGKHQLVLNLLSLLLVLLSLLSNLLSDAAFQAEVLLVQGDARDVSSVVSLVVSVVSLVVSCVRVVDDPVSNCLNVVSSVLSVVSSVLLNVLNVLQNPACVGHVVLQALLQALVVVVPPPPLCPVPPPDFAPFQFQDQRRPFDWDADPSHTHGPPPPPPDDNPPCPLRTHTLRLLVPPPDPLLVVVSVVLSLLSVLRSLLSLVSNVSSVDACVSSNLPVNLVRLCCVQQVPLQLPSNLVSLLSNLLVVLCNNRNHPVSQVSDVCSLVVLLVSLVVLLVSLVVVLVCCCVPQVVVQVVPPPDRAASMKMWMFMFRPDPDPDDDSPSSYDTDIDHHHHCCSSVVSSVVSSVSSNVSSVVSNVCCLAPSSNLSSLSSVCSSDVVCVPVPVSSVSNVVSVVSHDDDRSLFAQWFQFAALLPCPPDPDPVVVVVCVVVNGDTHHDDSLQSSLLSVLVVVCVVVVQPPLAAHAPQVLQFLDDPPRGLDGNPPDDLLLSLLLQLLLLCLLPDDQPPDDPPPCPSLNSNLNRLSRRSLVCLQPPVVLFPDDNVVSNVVSVVSSVQSCVQCPPPDQPSPPPGSLSSSVVSLVSCCVRGDDPSSNSSSVSNVSLSVVCVVPNDVRSSNSSSSSSSSSLLQSLQDSPSVSLVSQSSSNHHPSSSSNSSVVSSNHRYHPVVPVVVPVVVPD

Nearest PDB structures (foldseek):
  7vmx-assembly1_A  TM=2.477E-01  e=4.712E+00  Mycobacterium tuberculosis
  7vmx-assembly1_A  TM=2.292E-01  e=7.903E+00  Mycobacterium tuberculosis